Protein AF-0000000078698301 (afdb_homodimer)

Solvent-accessible surface area (backbone atoms only — not comparable to full-atom values): 50271 Å² total; per-residue (Å²): 127,83,71,77,67,74,88,65,61,72,74,51,71,63,65,36,50,72,58,36,40,61,54,42,43,51,51,36,49,51,43,34,50,51,52,51,37,30,72,66,58,73,56,57,25,48,46,86,65,59,88,74,56,52,60,77,71,39,81,59,75,59,58,46,51,58,56,42,91,51,67,66,57,54,54,49,47,40,61,70,47,36,55,59,25,32,28,36,53,69,15,73,44,24,19,40,77,68,33,47,21,65,32,53,40,16,51,50,19,42,50,54,32,55,60,57,37,37,52,38,30,30,35,81,46,12,40,30,54,44,52,46,29,52,33,50,39,34,15,48,34,54,47,42,65,47,55,67,54,35,19,72,88,52,59,16,14,48,50,78,29,59,22,60,26,44,42,40,32,50,51,51,44,19,24,50,45,57,70,40,61,84,44,86,46,63,67,49,34,47,58,54,48,60,33,29,28,38,39,33,37,68,61,54,59,45,40,53,60,37,27,30,55,54,43,55,44,69,38,70,45,66,40,74,50,53,76,43,96,69,37,42,43,23,37,44,19,68,63,48,42,52,54,49,53,54,36,46,74,72,70,33,41,69,26,32,35,46,44,40,36,32,28,76,79,78,50,23,48,38,36,46,65,46,39,46,50,45,26,62,75,63,68,28,39,33,34,38,46,14,41,55,49,41,55,45,19,57,33,73,92,58,27,70,85,47,47,61,43,58,72,61,42,43,28,39,34,32,26,29,20,24,71,54,33,44,20,72,55,30,10,44,33,32,27,40,56,39,66,34,39,33,70,49,34,60,56,82,49,79,74,68,66,48,85,49,61,80,65,70,71,53,62,51,50,28,21,72,43,86,36,44,68,28,69,49,59,45,40,16,56,49,38,24,26,51,40,34,7,48,49,42,44,40,29,40,52,54,32,34,37,51,47,23,47,34,34,50,44,40,40,46,66,72,44,44,79,55,40,41,59,70,33,67,59,51,89,12,29,32,44,32,30,51,45,84,56,97,52,22,50,62,44,44,50,50,41,51,48,52,38,57,73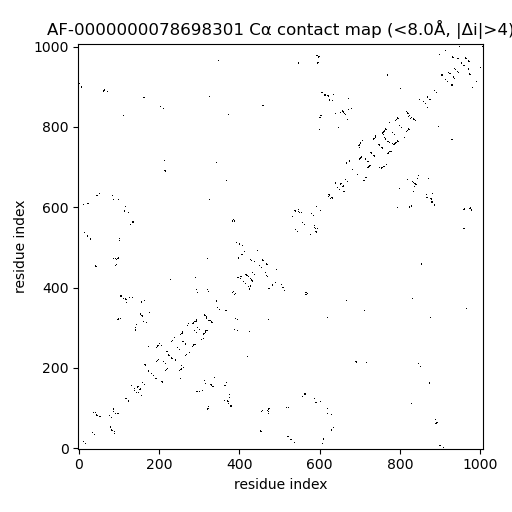,66,29,72,42,35,64,42,54,41,71,58,94,89,34,59,29,43,38,42,20,62,36,32,73,77,71,48,73,64,55,37,51,53,49,36,53,52,52,51,51,46,50,52,52,37,34,69,77,50,68,128,128,81,70,75,68,74,89,64,61,71,74,52,73,64,65,37,51,72,58,35,41,61,53,41,43,51,50,36,49,51,42,35,52,51,51,51,37,30,73,67,60,72,57,57,24,48,46,88,69,57,88,73,56,51,61,77,72,40,82,59,74,60,58,45,51,58,56,42,91,50,68,67,57,55,54,50,47,40,60,69,46,37,55,59,25,32,28,35,52,68,13,72,44,22,18,42,76,67,33,48,20,65,33,52,39,17,50,51,18,43,50,55,31,54,62,57,37,36,52,38,30,30,35,84,47,11,42,29,55,43,50,46,30,51,34,49,38,33,16,48,34,54,47,43,66,46,54,67,54,36,19,71,88,50,58,16,14,49,51,76,29,60,22,58,26,45,41,38,32,49,51,51,45,18,25,49,44,58,70,40,60,84,43,86,45,64,67,50,36,47,59,54,48,60,34,30,27,39,38,33,40,69,61,54,59,46,42,55,59,38,26,30,55,54,43,55,44,69,37,72,46,66,41,72,50,53,75,44,95,66,36,42,45,23,38,45,17,68,62,50,42,53,53,49,53,53,37,47,73,72,70,33,42,68,26,34,35,47,44,39,36,32,27,76,79,78,50,22,47,38,36,46,64,46,39,46,49,43,27,62,77,63,69,29,38,33,33,38,47,15,40,56,49,41,56,46,20,57,34,73,93,58,26,69,85,48,48,59,43,55,73,60,41,43,28,41,35,32,26,30,19,23,69,55,34,45,22,72,56,30,9,46,33,32,27,40,55,40,66,35,38,33,71,50,34,60,59,82,49,78,72,69,66,50,84,50,59,80,67,70,71,53,61,49,50,29,21,74,42,85,36,46,67,30,70,48,58,45,40,16,56,49,37,24,28,52,38,34,7,48,50,42,45,41,29,40,51,54,34,34,36,51,49,23,47,36,33,50,44,42,39,46,66,74,45,46,79,56,41,40,60,72,34,66,57,50,88,13,28,31,43,34,29,51,44,83,55,98,53,22,51,60,42,44,49,51,42,51,49,51,37,58,73,66,30,70,44,35,64,40,54,41,71,57,95,87,34,59,29,42,38,41,20,62,34,33,73,77,70,47,73,64,56,38,52,53,49,36,54,50,53,52,50,46,50,52,50,38,36,70,76,50,69,129

Secondary structure (DSSP, 8-state):
----PPPPPPPPGGG-HHHHHHHHHHHHHHHHHHHHHHHTT-S-SS----TT-GGGTS--SS---S--S-HHHHHHHIIIIIGGG---TTSTTB-SSS-----HHHHHHHHHHHHH----SSTTT-HHHHHHHHHHHHHHHHHHT--GGGSTTSS-EEEEES-HHHHHHHHHHHHHHHHTTT--SHHHHHHHHTTEEEEEETT--HHHHHHHHHHT--EEEEEPP---TTS--PPPHHHHHHHHHHHHHTT-EEEEEEEEBS-TTT--B--HHHHHHHHHHHT-EEEEE-TTGGGGGGSGGG-GGGHHHHHH-SEEEEEHHHHSS--SS-EEEEES-HHHHHHHH----GGG--TTGGGT-S--GGGTSSSSS---THHHHHHHHHHHHHHHHHHHHHHHHHHHHHHHHHHHHHHGGGEE-SS--BTTEEEEEE--STTHHHHHHHHHHHHHHHTSSB-EEEEETTEEEEEEE---TT--HHHHHHHHHHHHHHHHHHHHHS--/----PPPPPPPPGGG-HHHHHHHHHHHHHHHHHHHHHHHTT-S-SS----TT-GGGTS--SS---S--S-HHHHHHHIIIIIGGG---TTSTTB-SSS-----HHHHHHHHHHHHH----SSTTT-HHHHHHHHHHHHHHHHHHT--GGGSTTSS-EEEEES-HHHHHHHHHHHHHHHHTTT--SHHHHHHHHTTEEEEEETT--HHHHHHHHHHT--EEEEEPP---TTS--PPPHHHHHHHHHHHHHTT-EEEEEEEEBS-TTT--B--HHHHHHHHHHHT-EEEEE-TTGGGGGGSGGG-GGGHHHHHH-SEEEEEHHHHSS--SS-EEEEES-HHHHHHHH----GGG--TTGGGT-S--GGGTSSSSS---THHHHHHHHHHHHHHHHHHHHHHHHHHHHHHHHHHHHHHGGGEE-SS--BTTEEEEEEPPSTTHHHHHHHHHHHHHHHTSSB-EEEEETTEEEEEEE---TT--HHHHHHHHHHHHHHHHHHHHHS--

pLDDT: mean 94.43, std 6.78, range [51.84, 98.88]

Structure (mmCIF, N/CA/C/O backbone):
data_AF-0000000078698301-model_v1
#
loop_
_entity.id
_entity.type
_entity.pdbx_description
1 polymer 'Tyrosine/dopa decarboxylase'
#
loop_
_atom_site.group_PDB
_atom_site.id
_atom_site.type_symbol
_atom_site.label_atom_id
_atom_site.label_alt_id
_atom_site.label_comp_id
_atom_site.label_asym_id
_atom_site.label_entity_id
_atom_site.label_seq_id
_atom_site.pdbx_PDB_ins_code
_atom_site.Cartn_x
_atom_site.Cartn_y
_atom_site.Cartn_z
_atom_site.occupancy
_atom_site.B_iso_or_equiv
_atom_site.auth_seq_id
_atom_site.auth_comp_id
_atom_site.auth_asym_id
_atom_site.auth_atom_id
_atom_site.pdbx_PDB_model_num
ATOM 1 N N . MET A 1 1 ? -2.225 49.062 10.047 1 66.38 1 MET A N 1
ATOM 2 C CA . MET A 1 1 ? -1.434 48.969 8.82 1 66.38 1 MET A CA 1
ATOM 3 C C . MET A 1 1 ? -1.578 47.594 8.164 1 66.38 1 MET A C 1
ATOM 5 O O . MET A 1 1 ? -1.669 46.594 8.859 1 66.38 1 MET A O 1
ATOM 9 N N . GLN A 1 2 ? -1.761 47.562 6.859 1 84.94 2 GLN A N 1
ATOM 10 C CA . GLN A 1 2 ? -1.923 46.312 6.121 1 84.94 2 GLN A CA 1
ATOM 11 C C . GLN A 1 2 ? -0.638 45.5 6.141 1 84.94 2 GLN A C 1
ATOM 13 O O . GLN A 1 2 ? 0.437 46 5.816 1 84.94 2 GLN A O 1
ATOM 18 N N . PRO A 1 3 ? -0.72 44.281 6.637 1 92.44 3 PRO A N 1
ATOM 19 C CA . PRO A 1 3 ? 0.479 43.438 6.641 1 92.44 3 PRO A CA 1
ATOM 20 C C . PRO A 1 3 ? 1.089 43.281 5.25 1 92.44 3 PRO A C 1
ATOM 22 O O . PRO A 1 3 ? 0.394 43.438 4.246 1 92.44 3 PRO A O 1
ATOM 25 N N . THR A 1 4 ? 2.434 43.062 5.266 1 91.38 4 THR A N 1
ATOM 26 C CA . THR A 1 4 ? 3.135 42.812 4.012 1 91.38 4 THR A CA 1
ATOM 27 C C . THR A 1 4 ? 3.676 41.375 3.969 1 91.38 4 THR A C 1
ATOM 29 O O . THR A 1 4 ? 4.16 40.875 4.977 1 91.38 4 THR A O 1
ATOM 32 N N . CYS A 1 5 ? 3.492 40.781 2.842 1 92.06 5 CYS A N 1
ATOM 33 C CA . CYS A 1 5 ? 4.035 39.438 2.625 1 92.06 5 CYS A CA 1
ATOM 34 C C . CYS A 1 5 ? 5.461 39.531 2.09 1 92.06 5 CYS A C 1
ATOM 36 O O . CYS A 1 5 ? 5.746 40.281 1.175 1 92.06 5 CYS A O 1
ATOM 38 N N . PRO A 1 6 ? 6.387 38.75 2.705 1 90.44 6 PRO A N 1
ATOM 39 C CA . PRO A 1 6 ? 7.719 38.719 2.098 1 90.44 6 PRO A CA 1
ATOM 40 C C . PRO A 1 6 ? 7.699 38.156 0.673 1 90.44 6 PRO A C 1
ATOM 42 O O . PRO A 1 6 ? 6.691 37.594 0.236 1 90.44 6 PRO A O 1
ATOM 45 N N . SER A 1 7 ? 8.836 38.406 0.015 1 94.12 7 SER A N 1
ATOM 46 C CA . SER A 1 7 ? 8.953 37.875 -1.338 1 94.12 7 SER A CA 1
ATOM 47 C C . SER A 1 7 ? 8.828 36.344 -1.345 1 94.12 7 SER A C 1
ATOM 49 O O . SER A 1 7 ? 9.438 35.688 -0.515 1 94.12 7 SER A O 1
ATOM 51 N N . LEU A 1 8 ? 7.996 35.875 -2.199 1 95.94 8 LEU A N 1
ATOM 52 C CA . LEU A 1 8 ? 7.77 34.438 -2.32 1 95.94 8 LEU A CA 1
ATOM 53 C C . LEU A 1 8 ? 8.727 33.812 -3.338 1 95.94 8 LEU A C 1
ATOM 55 O O . LEU A 1 8 ? 9.039 34.438 -4.359 1 95.94 8 LEU A O 1
ATOM 59 N N . PRO A 1 9 ? 9.25 32.625 -3.041 1 95.12 9 PRO A N 1
ATOM 60 C CA . PRO A 1 9 ? 9.984 31.922 -4.094 1 95.12 9 PRO A CA 1
ATOM 61 C C . PRO A 1 9 ? 9.133 31.688 -5.344 1 95.12 9 PRO A C 1
ATOM 63 O O . PRO A 1 9 ? 7.906 31.641 -5.258 1 95.12 9 PRO A O 1
ATOM 66 N N . PRO A 1 10 ? 9.797 31.562 -6.465 1 91.56 10 PRO A N 1
ATOM 67 C CA . PRO A 1 10 ? 9.016 31.281 -7.668 1 91.56 10 PRO A CA 1
ATOM 68 C C . PRO A 1 10 ? 8.352 29.906 -7.625 1 91.56 10 PRO A C 1
ATOM 70 O O . PRO A 1 10 ? 8.867 28.984 -6.984 1 91.56 10 PRO A O 1
ATOM 73 N N . ILE A 1 11 ? 7.199 29.812 -8.219 1 93.12 11 ILE A N 1
ATOM 74 C CA . ILE A 1 11 ? 6.609 28.5 -8.461 1 93.12 11 ILE A CA 1
ATOM 75 C C . ILE A 1 11 ? 7.418 27.75 -9.523 1 93.12 11 ILE A C 1
ATOM 77 O O . ILE A 1 11 ? 7.613 28.266 -10.633 1 93.12 11 ILE A O 1
ATOM 81 N N . PRO A 1 12 ? 7.863 26.531 -9.203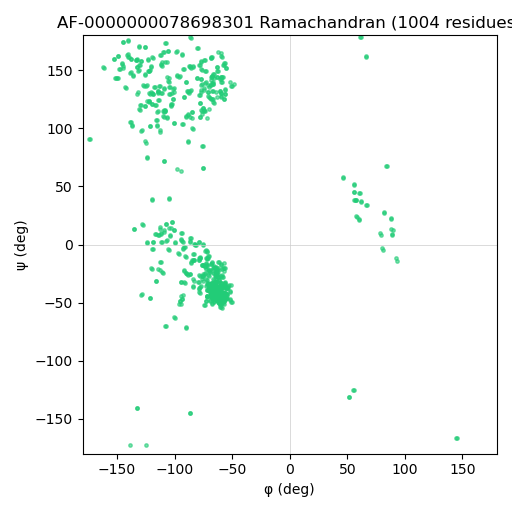 1 91.62 12 PRO A N 1
ATOM 82 C CA . PRO A 1 12 ? 8.695 25.812 -10.18 1 91.62 12 PRO A CA 1
ATOM 83 C C . PRO A 1 12 ? 7.977 25.578 -11.508 1 91.62 12 PRO A C 1
ATOM 85 O O . PRO A 1 12 ? 6.793 25.25 -11.531 1 91.62 12 PRO A O 1
ATOM 88 N N . GLU A 1 13 ? 8.719 25.734 -12.586 1 91.88 13 GLU A N 1
ATOM 89 C CA . GLU A 1 13 ? 8.156 25.516 -13.914 1 91.88 13 GLU A CA 1
ATOM 90 C C . GLU A 1 13 ? 7.691 24.078 -14.094 1 91.88 13 GLU A C 1
ATOM 92 O O . GLU A 1 13 ? 6.762 23.812 -14.859 1 91.88 13 GLU A O 1
ATOM 97 N N . THR A 1 14 ? 8.336 23.234 -13.375 1 92.31 14 THR A N 1
ATOM 98 C CA . THR A 1 14 ? 8.047 21.812 -13.469 1 92.31 14 THR A CA 1
ATOM 99 C C . THR A 1 14 ? 6.699 21.484 -12.828 1 92.31 14 THR A C 1
ATOM 101 O O . THR A 1 14 ? 6.207 20.359 -12.938 1 92.31 14 THR A O 1
ATOM 104 N N . MET A 1 15 ? 6.082 22.469 -12.188 1 92.94 15 MET A N 1
ATOM 105 C CA . MET A 1 15 ? 4.754 22.312 -11.602 1 92.94 15 MET A CA 1
ATOM 106 C C . MET A 1 15 ? 3.67 22.75 -12.578 1 92.94 15 MET A C 1
ATOM 108 O O . MET A 1 15 ? 2.479 22.672 -12.273 1 92.94 15 MET A O 1
ATOM 112 N N . ASP A 1 16 ? 4.074 23.156 -13.828 1 93.44 16 ASP A N 1
ATOM 113 C CA . ASP A 1 16 ? 3.146 23.625 -14.844 1 93.44 16 ASP A CA 1
ATOM 114 C C . ASP A 1 16 ? 2.428 22.469 -15.523 1 93.44 16 ASP A C 1
ATOM 116 O O . ASP A 1 16 ? 3.064 21.625 -16.172 1 93.44 16 ASP A O 1
ATOM 120 N N . TRP A 1 17 ? 1.11 22.453 -15.461 1 95.56 17 TRP A N 1
ATOM 121 C CA . TRP A 1 17 ? 0.308 21.344 -15.984 1 95.56 17 TRP A CA 1
ATOM 122 C C . TRP A 1 17 ? 0.251 21.391 -17.516 1 95.56 17 TRP A C 1
ATOM 124 O O . TRP A 1 17 ? -0.074 20.391 -18.156 1 95.56 17 TRP A O 1
ATOM 134 N N . GLU A 1 18 ? 0.583 22.547 -18.078 1 95 18 GLU A N 1
ATOM 135 C CA . GLU A 1 18 ? 0.709 22.594 -19.547 1 95 18 GLU A CA 1
ATOM 136 C C . GLU A 1 18 ? 1.966 21.859 -20.016 1 95 18 GLU A C 1
ATOM 138 O O . GLU A 1 18 ? 1.948 21.188 -21.031 1 95 18 GLU A O 1
ATOM 143 N N . LYS A 1 19 ? 3.014 22.016 -19.281 1 93.88 19 LYS A N 1
ATOM 144 C CA . LYS A 1 19 ? 4.227 21.25 -19.578 1 93.88 19 LYS A CA 1
ATOM 145 C C . LYS A 1 19 ? 4.008 19.766 -19.359 1 93.88 19 LYS A C 1
ATOM 147 O O . LYS A 1 19 ? 4.602 18.938 -20.047 1 93.88 19 LYS A O 1
ATOM 152 N N . PHE A 1 20 ? 3.143 19.469 -18.422 1 96.69 20 PHE A N 1
ATOM 153 C CA . PHE A 1 20 ? 2.789 18.078 -18.125 1 96.69 20 PHE A CA 1
ATOM 154 C C . PHE A 1 20 ? 2.268 17.375 -19.375 1 96.69 20 PHE A C 1
ATOM 156 O O . PHE A 1 20 ? 2.547 16.188 -19.578 1 96.69 20 PHE A O 1
ATOM 163 N N . ARG A 1 21 ? 1.562 18.094 -20.25 1 97.44 21 ARG A N 1
ATOM 164 C CA . ARG A 1 21 ? 0.965 17.5 -21.453 1 97.44 21 ARG A CA 1
ATOM 165 C C . ARG A 1 21 ? 2.031 16.859 -22.328 1 97.44 21 ARG A C 1
ATOM 167 O O . ARG A 1 21 ? 1.977 15.664 -22.609 1 97.44 21 ARG A O 1
ATOM 174 N N . ALA A 1 22 ? 3.014 17.609 -22.672 1 96.06 22 ALA A N 1
ATOM 175 C CA . ALA A 1 22 ? 4.059 17.125 -23.578 1 96.06 22 ALA A CA 1
ATOM 176 C C . ALA A 1 22 ? 4.867 16.016 -22.922 1 96.06 22 ALA A C 1
ATOM 178 O O . ALA A 1 22 ? 5.168 15 -23.562 1 96.06 22 ALA A O 1
ATOM 179 N N . GLU A 1 23 ? 5.254 16.188 -21.688 1 97.31 23 GLU A N 1
ATOM 180 C CA . GLU A 1 23 ? 6.031 15.195 -20.953 1 97.31 23 GLU A CA 1
ATOM 181 C C . GLU A 1 23 ? 5.234 13.906 -20.781 1 97.31 23 GLU A C 1
ATOM 183 O O . GLU A 1 23 ? 5.789 12.805 -20.859 1 97.31 23 GLU A O 1
ATOM 188 N N . GLY A 1 24 ? 3.924 14.078 -20.484 1 98.25 24 GLY A N 1
ATOM 189 C CA . GLY A 1 24 ? 3.057 12.922 -20.344 1 98.25 24 GLY A CA 1
ATOM 190 C C . GLY A 1 24 ? 2.943 12.102 -21.609 1 98.25 24 GLY A C 1
ATOM 191 O O . GLY A 1 24 ? 2.961 10.875 -21.562 1 98.25 24 GLY A O 1
ATOM 192 N N . HIS A 1 25 ? 2.826 12.773 -22.75 1 98.31 25 HIS A N 1
ATOM 193 C CA . HIS A 1 25 ? 2.799 12.086 -24.031 1 98.31 25 HIS A CA 1
ATOM 194 C C . HIS A 1 25 ? 4.086 11.305 -24.266 1 98.31 25 HIS A C 1
ATOM 196 O O . HIS A 1 25 ? 4.051 10.172 -24.766 1 98.31 25 HIS A O 1
ATOM 202 N N . ARG A 1 26 ? 5.227 11.875 -23.891 1 97.88 26 ARG A N 1
ATOM 203 C CA . ARG A 1 26 ? 6.516 11.203 -24.031 1 97.88 26 ARG A CA 1
ATOM 204 C C . ARG A 1 26 ? 6.551 9.914 -23.219 1 97.88 26 ARG A C 1
ATOM 206 O O . ARG A 1 26 ? 7.09 8.906 -23.672 1 97.88 26 ARG A O 1
ATOM 213 N N . VAL A 1 27 ? 6.031 9.977 -22.016 1 98.62 27 VAL A N 1
ATOM 214 C CA . VAL A 1 27 ? 6.055 8.812 -21.141 1 98.62 27 VAL A CA 1
ATOM 215 C C . VAL A 1 27 ? 5.148 7.723 -21.703 1 98.62 27 VAL A C 1
ATOM 217 O O . VAL A 1 27 ? 5.48 6.535 -21.641 1 98.62 27 VAL A O 1
ATOM 220 N N . ILE A 1 28 ? 3.957 8.102 -22.266 1 98.69 28 ILE A N 1
ATOM 221 C CA . ILE A 1 28 ? 3.051 7.141 -22.875 1 98.69 28 ILE A CA 1
ATOM 222 C C . ILE A 1 28 ? 3.768 6.41 -24.016 1 98.69 28 ILE A C 1
ATOM 224 O O . ILE A 1 28 ? 3.703 5.18 -24.109 1 98.69 28 ILE A O 1
ATOM 228 N N . GLU A 1 29 ? 4.48 7.133 -24.859 1 98.62 29 GLU A N 1
ATOM 229 C CA . GLU A 1 29 ? 5.246 6.539 -25.938 1 98.62 29 GLU A CA 1
ATOM 230 C C . GLU A 1 29 ? 6.34 5.617 -25.406 1 98.62 29 GLU A C 1
ATOM 232 O O . GLU A 1 29 ? 6.562 4.531 -25.953 1 98.62 29 GLU A O 1
ATOM 237 N N . PHE A 1 30 ? 7.02 6.043 -24.422 1 98.62 30 PHE A N 1
ATOM 238 C CA . PHE A 1 30 ? 8.094 5.285 -23.797 1 98.62 30 PHE A CA 1
ATOM 239 C C . PHE A 1 30 ? 7.598 3.926 -23.328 1 98.62 30 PHE A C 1
ATOM 241 O O . PHE A 1 30 ? 8.234 2.902 -23.562 1 98.62 30 PHE A O 1
ATOM 248 N N . ILE A 1 31 ? 6.469 3.912 -22.672 1 98.62 31 ILE A N 1
ATOM 249 C CA . ILE A 1 31 ? 5.895 2.686 -22.125 1 98.62 31 ILE A CA 1
ATOM 250 C C . ILE A 1 31 ? 5.473 1.764 -23.266 1 98.62 31 ILE A C 1
ATOM 252 O O . ILE A 1 31 ? 5.719 0.556 -23.219 1 98.62 31 ILE A O 1
ATOM 256 N N . ALA A 1 32 ? 4.785 2.32 -24.266 1 98.62 32 ALA A N 1
ATOM 257 C CA . ALA A 1 32 ? 4.367 1.522 -25.406 1 98.62 32 ALA A CA 1
ATOM 258 C C . ALA A 1 32 ? 5.566 0.883 -26.109 1 98.62 32 ALA A C 1
ATOM 260 O O . ALA A 1 32 ? 5.527 -0.292 -26.469 1 98.62 32 ALA A O 1
ATOM 261 N N . ASP A 1 33 ? 6.613 1.642 -26.297 1 98.44 33 ASP A N 1
ATOM 262 C CA . ASP A 1 33 ? 7.828 1.128 -26.922 1 98.44 33 ASP A CA 1
ATOM 263 C C . ASP A 1 33 ? 8.453 0.022 -26.078 1 98.44 33 ASP A C 1
ATOM 265 O O . ASP A 1 33 ? 8.961 -0.965 -26.609 1 98.44 33 ASP A O 1
ATOM 269 N N . TYR A 1 34 ? 8.469 0.214 -24.812 1 98.44 34 TYR A N 1
ATOM 270 C CA . TYR A 1 34 ? 8.984 -0.79 -23.891 1 98.44 34 TYR A CA 1
ATOM 271 C C . TYR A 1 34 ? 8.25 -2.113 -24.062 1 98.44 34 TYR A C 1
ATOM 273 O O . TYR A 1 34 ? 8.875 -3.166 -24.203 1 98.44 34 TYR A O 1
ATOM 281 N N . HIS A 1 35 ? 6.973 -2.09 -24.094 1 98.19 35 HIS A N 1
ATOM 282 C CA . HIS A 1 35 ? 6.188 -3.314 -24.188 1 98.19 35 HIS A CA 1
ATOM 283 C C . HIS A 1 35 ? 6.309 -3.932 -25.578 1 98.19 35 HIS A C 1
ATOM 285 O O . HIS A 1 35 ? 6.262 -5.156 -25.734 1 98.19 35 HIS A O 1
ATOM 291 N N . ARG A 1 36 ? 6.445 -3.09 -26.594 1 97.62 36 ARG A N 1
ATOM 292 C CA . ARG A 1 36 ? 6.719 -3.611 -27.938 1 97.62 36 ARG A CA 1
ATOM 293 C C . ARG A 1 36 ? 8.047 -4.363 -27.969 1 97.62 36 ARG A C 1
ATOM 295 O O . ARG A 1 36 ? 8.141 -5.441 -28.547 1 97.62 36 ARG A O 1
ATOM 302 N N . ALA A 1 37 ? 9.031 -3.793 -27.344 1 98.06 37 ALA A N 1
ATOM 303 C CA . ALA A 1 37 ? 10.344 -4.43 -27.281 1 98.06 37 ALA A CA 1
ATOM 304 C C . ALA A 1 37 ? 10.273 -5.77 -26.562 1 98.06 37 ALA A C 1
ATOM 306 O O . ALA A 1 37 ? 10.93 -6.734 -26.953 1 98.06 37 ALA A O 1
ATOM 307 N N . LEU A 1 38 ? 9.547 -5.844 -25.484 1 97.94 38 LEU A N 1
ATOM 308 C CA . LEU A 1 38 ? 9.367 -7.105 -24.766 1 97.94 38 LEU A CA 1
ATOM 309 C C . LEU A 1 38 ? 8.672 -8.133 -25.641 1 97.94 38 LEU A C 1
ATOM 311 O O . LEU A 1 38 ? 9.117 -9.281 -25.734 1 97.94 38 LEU A O 1
ATOM 315 N N . LYS A 1 39 ? 7.578 -7.688 -26.234 1 97.25 39 LYS A N 1
ATOM 316 C CA . LYS A 1 39 ? 6.809 -8.578 -27.109 1 97.25 39 LYS A CA 1
ATOM 317 C C . LYS A 1 39 ? 7.691 -9.188 -28.188 1 97.25 39 LYS A C 1
ATOM 319 O O . LYS A 1 39 ? 7.555 -10.375 -28.516 1 97.25 39 LYS A O 1
ATOM 324 N N . ASN A 1 40 ? 8.617 -8.414 -28.703 1 97.38 40 ASN A N 1
ATOM 325 C CA . ASN A 1 40 ? 9.5 -8.828 -29.781 1 97.38 40 ASN A CA 1
ATOM 326 C C . ASN A 1 40 ? 10.734 -9.547 -29.25 1 97.38 40 ASN A C 1
ATOM 328 O O . ASN A 1 40 ? 11.617 -9.922 -30.031 1 97.38 40 ASN A O 1
ATOM 332 N N . ARG A 1 41 ? 10.828 -9.75 -28 1 97.62 41 ARG A N 1
ATOM 333 C CA . ARG A 1 41 ? 11.945 -10.438 -27.359 1 97.62 41 ARG A CA 1
ATOM 334 C C . ARG A 1 41 ? 13.273 -9.773 -27.703 1 97.62 41 ARG A C 1
ATOM 336 O O . ARG A 1 41 ? 14.25 -10.453 -28.031 1 97.62 41 ARG A O 1
ATOM 343 N N . GLU A 1 42 ? 13.266 -8.375 -27.609 1 97.25 42 GLU A N 1
ATOM 344 C CA . GLU A 1 42 ? 14.461 -7.605 -27.922 1 97.25 42 GLU A CA 1
ATOM 345 C C . GLU A 1 42 ? 15.398 -7.531 -26.719 1 97.25 42 GLU A C 1
ATOM 347 O O . GLU A 1 42 ? 16.516 -7.031 -26.844 1 97.25 42 GLU A O 1
ATOM 352 N N . MET A 1 43 ? 15.039 -7.949 -25.641 1 96.25 43 MET A N 1
ATOM 353 C CA . MET A 1 43 ? 15.828 -8.094 -24.422 1 96.25 43 MET A CA 1
ATOM 354 C C . MET A 1 43 ? 15.383 -9.312 -23.625 1 96.25 43 MET A C 1
ATOM 356 O O . MET A 1 43 ? 14.242 -9.766 -23.766 1 96.25 43 MET A O 1
ATOM 360 N N . PRO A 1 44 ? 16.266 -9.883 -22.797 1 96.56 44 PRO A N 1
ATOM 361 C CA . PRO A 1 44 ? 15.875 -11.047 -22 1 96.56 44 PRO A CA 1
ATOM 362 C C . PRO A 1 44 ? 14.953 -10.688 -20.844 1 96.56 44 PRO A C 1
ATOM 364 O O . PRO A 1 44 ? 14.93 -9.539 -20.406 1 96.56 44 PRO A O 1
ATOM 367 N N . ALA A 1 45 ? 14.242 -11.703 -20.391 1 96.31 45 ALA A N 1
ATOM 368 C CA . ALA A 1 45 ? 13.336 -11.5 -19.266 1 96.31 45 ALA A CA 1
ATOM 369 C C . ALA A 1 45 ? 14.117 -11.18 -17.984 1 96.31 45 ALA A C 1
ATOM 371 O O . ALA A 1 45 ? 13.688 -10.352 -17.188 1 96.31 45 ALA A O 1
ATOM 372 N N . SER A 1 46 ? 15.234 -11.844 -17.766 1 95.06 46 SER A N 1
ATOM 373 C CA . SER A 1 46 ? 16.047 -11.656 -16.562 1 95.06 46 SER A CA 1
ATOM 374 C C . SER A 1 46 ? 17.203 -10.703 -16.828 1 95.06 46 SER A C 1
ATOM 376 O O . SER A 1 46 ? 17.797 -10.727 -17.906 1 95.06 46 SER A O 1
ATOM 378 N N . PRO A 1 47 ? 17.516 -9.93 -15.766 1 93.25 47 PRO A N 1
ATOM 379 C CA . PRO A 1 47 ? 18.641 -9.008 -15.938 1 93.25 47 PRO A CA 1
ATOM 380 C C . PRO A 1 47 ? 20 -9.711 -15.859 1 93.25 47 PRO A C 1
ATOM 382 O O . PRO A 1 47 ? 20.125 -10.742 -15.188 1 93.25 47 PRO A O 1
ATOM 385 N N . GLY A 1 48 ? 20.984 -9.203 -16.531 1 92.44 48 GLY A N 1
ATOM 386 C CA . GLY A 1 48 ? 22.344 -9.719 -16.469 1 92.44 48 GLY A CA 1
ATOM 387 C C . GLY A 1 48 ? 23.281 -8.844 -15.648 1 92.44 48 GLY A C 1
ATOM 388 O O . GLY A 1 48 ? 24.422 -8.609 -16.047 1 92.44 48 GLY A O 1
ATOM 389 N N . VAL A 1 49 ? 22.703 -8.328 -14.523 1 93.94 49 VAL A N 1
ATOM 390 C CA . VAL A 1 49 ? 23.5 -7.395 -13.742 1 93.94 49 VAL A CA 1
ATOM 391 C C . VAL A 1 49 ? 23.922 -8.047 -12.43 1 93.94 49 VAL A C 1
ATOM 393 O O . VAL A 1 49 ? 23.453 -9.133 -12.086 1 93.94 49 VAL A O 1
ATOM 396 N N . GLN A 1 50 ? 24.891 -7.449 -11.742 1 92.94 50 GLN A N 1
ATOM 397 C CA . GLN A 1 50 ? 25.375 -7.852 -10.422 1 92.94 50 GLN A CA 1
ATOM 398 C C . GLN A 1 50 ? 25 -6.812 -9.367 1 92.94 50 GLN A C 1
ATOM 400 O O . GLN A 1 50 ? 24.734 -5.652 -9.695 1 92.94 50 GLN A O 1
ATOM 405 N N . PRO A 1 51 ? 24.922 -7.273 -8.102 1 92.56 51 PRO A N 1
ATOM 406 C CA . PRO A 1 51 ? 24.641 -6.297 -7.051 1 92.56 51 PRO A CA 1
ATOM 407 C C . PRO A 1 51 ? 25.547 -5.078 -7.109 1 92.56 51 PRO A C 1
ATOM 409 O O . PRO A 1 51 ? 26.766 -5.215 -7.32 1 92.56 51 PRO A O 1
ATOM 412 N N . GLY A 1 52 ? 24.938 -3.906 -6.934 1 92.69 52 GLY A N 1
ATOM 413 C CA . GLY A 1 52 ? 25.688 -2.66 -6.953 1 92.69 52 GLY A CA 1
ATOM 414 C C . GLY A 1 52 ? 25.828 -2.062 -8.336 1 92.69 52 GLY A C 1
ATOM 415 O O . GLY A 1 52 ? 26.5 -1.041 -8.516 1 92.69 52 GLY A O 1
ATOM 416 N N . PHE A 1 53 ? 25.156 -2.564 -9.336 1 95 53 PHE A N 1
ATOM 417 C CA . PHE A 1 53 ? 25.328 -2.146 -10.719 1 95 53 PHE A CA 1
ATOM 418 C C . PHE A 1 53 ? 24.859 -0.712 -10.914 1 95 53 PHE A C 1
ATOM 420 O O . PHE A 1 53 ? 25.438 0.04 -11.695 1 95 53 PHE A O 1
ATOM 427 N N . LEU A 1 54 ? 23.781 -0.35 -10.242 1 96 54 LEU A N 1
ATOM 428 C CA . LEU A 1 54 ? 23.109 0.904 -10.547 1 96 54 LEU A CA 1
ATOM 429 C C . LEU A 1 54 ? 23.922 2.098 -10.07 1 96 54 LEU A C 1
ATOM 431 O O . LEU A 1 54 ? 23.875 3.176 -10.664 1 96 54 LEU A O 1
ATOM 435 N N . ARG A 1 55 ? 24.688 1.929 -8.992 1 93.56 55 ARG A N 1
ATOM 436 C CA . ARG A 1 55 ? 25.5 3 -8.43 1 93.56 55 ARG A CA 1
ATOM 437 C C . ARG A 1 55 ? 26.578 3.438 -9.406 1 93.56 55 ARG A C 1
ATOM 439 O O . ARG A 1 55 ? 27.141 4.527 -9.273 1 93.56 55 ARG A O 1
ATOM 446 N N . LYS A 1 56 ? 26.859 2.607 -10.328 1 92.5 56 LYS A N 1
ATOM 447 C CA . LYS A 1 56 ? 27.859 2.941 -11.344 1 92.5 56 LYS A CA 1
ATOM 448 C C . LYS A 1 56 ? 27.312 3.957 -12.336 1 92.5 56 LYS A C 1
ATOM 450 O O . LYS A 1 56 ? 28.062 4.715 -12.945 1 92.5 56 LYS A O 1
ATOM 455 N N . GLY A 1 57 ? 26.031 3.998 -12.477 1 92.38 57 GLY A N 1
ATOM 456 C CA . GLY A 1 57 ? 25.422 4.855 -13.484 1 92.38 57 GLY A CA 1
ATOM 457 C C . GLY A 1 57 ? 24.656 6.031 -12.891 1 92.38 57 GLY A C 1
ATOM 458 O O . GLY A 1 57 ? 24.438 7.039 -13.562 1 92.38 57 GLY A O 1
ATOM 459 N N . ILE A 1 58 ? 24.219 5.898 -11.664 1 92.25 58 ILE A N 1
ATOM 460 C CA . ILE A 1 58 ? 23.453 6.934 -10.977 1 92.25 58 ILE A CA 1
ATOM 461 C C . ILE A 1 58 ? 24.203 7.41 -9.742 1 92.25 58 ILE A C 1
ATOM 463 O O . ILE A 1 58 ? 24.625 6.598 -8.914 1 92.25 58 ILE A O 1
ATOM 467 N N . ASN A 1 59 ? 24.344 8.766 -9.641 1 89.38 59 ASN A N 1
ATOM 468 C CA . ASN A 1 59 ? 24.984 9.336 -8.469 1 89.38 59 ASN A CA 1
ATOM 469 C C . ASN A 1 59 ? 24.266 8.914 -7.18 1 89.38 59 ASN A C 1
ATOM 471 O O . ASN A 1 59 ? 23.062 9.125 -7.027 1 89.38 59 ASN A O 1
ATOM 475 N N . ASP A 1 60 ? 25.031 8.328 -6.254 1 87.62 60 ASP A N 1
ATOM 476 C CA . ASP A 1 60 ? 24.391 7.832 -5.039 1 87.62 60 ASP A CA 1
ATOM 477 C C . ASP A 1 60 ? 24.766 8.695 -3.834 1 87.62 60 ASP A C 1
ATOM 479 O O . ASP A 1 60 ? 24.516 8.32 -2.689 1 87.62 60 ASP A O 1
ATOM 483 N N . LYS A 1 61 ? 25.344 9.82 -4.074 1 88.88 61 LYS A N 1
ATOM 484 C CA . LYS A 1 61 ? 25.844 10.625 -2.967 1 88.88 61 LYS A CA 1
ATOM 485 C C . LYS A 1 61 ? 24.828 11.695 -2.562 1 88.88 61 LYS A C 1
ATOM 487 O O . LYS A 1 61 ? 24.562 11.875 -1.376 1 88.88 61 LYS A O 1
ATOM 492 N N . ALA A 1 62 ? 24.391 12.43 -3.607 1 92.38 62 ALA A N 1
ATOM 493 C CA . ALA A 1 62 ? 23.453 13.5 -3.287 1 92.38 62 ALA A CA 1
ATOM 494 C C . ALA A 1 62 ? 22.297 13.531 -4.285 1 92.38 62 ALA A C 1
ATOM 496 O O . ALA A 1 62 ? 22.484 13.211 -5.465 1 92.38 62 ALA A O 1
ATOM 497 N N . ALA A 1 63 ? 21.141 13.875 -3.719 1 94.25 63 ALA A N 1
ATOM 498 C CA . ALA A 1 63 ? 19.984 14.07 -4.594 1 94.25 63 ALA A CA 1
ATOM 499 C C . ALA A 1 63 ? 20.219 15.219 -5.562 1 94.25 63 ALA A C 1
ATOM 501 O O . ALA A 1 63 ? 20.922 16.188 -5.234 1 94.25 63 ALA A O 1
ATOM 502 N N . PRO A 1 64 ? 19.625 15.148 -6.758 1 95.06 64 PRO A N 1
ATOM 503 C CA . PRO A 1 64 ? 19.672 16.312 -7.645 1 95.06 64 PRO A CA 1
ATOM 504 C C . PRO A 1 64 ? 19.109 17.578 -6.996 1 95.06 64 PRO A C 1
ATOM 506 O O . PRO A 1 64 ? 18.031 17.531 -6.379 1 95.06 64 PRO A O 1
ATOM 509 N N . GLN A 1 65 ? 19.812 18.688 -7.121 1 94.75 65 GLN A N 1
ATOM 510 C CA . GLN A 1 65 ? 19.453 19.922 -6.426 1 94.75 65 GLN A CA 1
ATOM 511 C C . GLN A 1 65 ? 18.594 20.812 -7.309 1 94.75 65 GLN A C 1
ATOM 513 O O . GLN A 1 65 ? 17.578 21.359 -6.855 1 94.75 65 GLN A O 1
ATOM 518 N N . THR A 1 66 ? 19 20.922 -8.547 1 93.44 66 THR A N 1
ATOM 519 C CA . THR A 1 66 ? 18.328 21.828 -9.461 1 93.44 66 THR A CA 1
ATOM 520 C C . THR A 1 66 ? 17.484 21.062 -10.477 1 93.44 66 THR A C 1
ATOM 522 O O . THR A 1 66 ? 17.719 19.875 -10.703 1 93.44 66 THR A O 1
ATOM 525 N N . SER A 1 67 ? 16.531 21.75 -10.984 1 89.69 67 SER A N 1
ATOM 526 C CA . SER A 1 67 ? 15.641 21.141 -11.969 1 89.69 67 SER A CA 1
ATOM 527 C C . SER A 1 67 ? 16.375 20.844 -13.273 1 89.69 67 SER A C 1
ATOM 529 O O . SER A 1 67 ? 17.344 21.531 -13.617 1 89.69 67 SER A O 1
ATOM 531 N N . SER A 1 68 ? 15.906 19.734 -13.805 1 84.5 68 SER A N 1
ATOM 532 C CA . SER A 1 68 ? 16.297 19.469 -15.188 1 84.5 68 SER A CA 1
ATOM 533 C C . SER A 1 68 ? 15.352 20.156 -16.172 1 84.5 68 SER A C 1
ATOM 535 O O . SER A 1 68 ? 14.148 20.25 -15.914 1 84.5 68 SER A O 1
ATOM 537 N N . GLN A 1 69 ? 15.906 20.766 -17.078 1 74.38 69 GLN A N 1
ATOM 538 C CA . GLN A 1 69 ? 15.047 21.469 -18.016 1 74.38 69 GLN A CA 1
ATOM 539 C C . GLN A 1 69 ? 14.445 20.5 -19.031 1 74.38 69 GLN A C 1
ATOM 541 O O . GLN A 1 69 ? 13.414 20.797 -19.656 1 74.38 69 GLN A O 1
ATOM 546 N N . ASP A 1 70 ? 14.898 19.375 -19.078 1 88.31 70 ASP A N 1
ATOM 547 C CA . ASP A 1 70 ? 14.445 18.469 -20.125 1 88.31 70 ASP A CA 1
ATOM 548 C C . ASP A 1 70 ? 14.055 17.109 -19.531 1 88.31 70 ASP A C 1
ATOM 550 O O . ASP A 1 70 ? 14.914 16.359 -19.078 1 88.31 70 ASP A O 1
ATOM 554 N N . PHE A 1 71 ? 12.711 16.766 -19.672 1 94.19 71 PHE A N 1
ATOM 555 C CA . PHE A 1 71 ? 12.219 15.5 -19.141 1 94.19 71 PHE A CA 1
ATOM 556 C C . PHE A 1 71 ? 12.734 14.328 -19.969 1 94.19 71 PHE A C 1
ATOM 558 O O . PHE A 1 71 ? 12.891 13.227 -19.469 1 94.19 71 PHE A O 1
ATOM 565 N N . ALA A 1 72 ? 13.039 14.547 -21.25 1 95.31 72 ALA A N 1
ATOM 566 C CA . ALA A 1 72 ? 13.562 13.516 -22.141 1 95.31 72 ALA A CA 1
ATOM 567 C C . ALA A 1 72 ? 14.852 12.906 -21.578 1 95.31 72 ALA A C 1
ATOM 569 O O . ALA A 1 72 ? 15.094 11.711 -21.734 1 95.31 72 ALA A O 1
ATOM 570 N N . SER A 1 73 ? 15.641 13.727 -20.969 1 95 73 SER A N 1
ATOM 571 C CA . SER A 1 73 ? 16.891 13.25 -20.406 1 95 73 SER A CA 1
ATOM 572 C C . SER A 1 73 ? 16.641 12.297 -19.234 1 95 73 SER A C 1
ATOM 574 O O . SER A 1 73 ? 17.453 11.398 -18.984 1 95 73 SER A O 1
ATOM 576 N N . VAL A 1 74 ? 15.602 12.508 -18.484 1 96.38 74 VAL A N 1
ATOM 577 C CA . VAL A 1 74 ? 15.227 11.602 -17.406 1 96.38 74 VAL A CA 1
ATOM 578 C C . VAL A 1 74 ? 14.898 10.227 -17.984 1 96.38 74 VAL A C 1
ATOM 580 O O . VAL A 1 74 ? 15.359 9.211 -17.453 1 96.38 74 VAL A O 1
ATOM 583 N N . LEU A 1 75 ? 14.125 10.164 -19.062 1 97.81 75 LEU A N 1
ATOM 584 C CA . LEU A 1 75 ? 13.766 8.906 -19.703 1 97.81 75 LEU A CA 1
ATOM 585 C C . LEU A 1 75 ? 15 8.219 -20.281 1 97.81 75 LEU A C 1
ATOM 587 O O . LEU A 1 75 ? 15.109 6.992 -20.266 1 97.81 75 LEU A O 1
ATOM 591 N N . ASP A 1 76 ? 15.938 9.047 -20.797 1 96.56 76 ASP A N 1
ATOM 592 C CA . ASP A 1 76 ? 17.188 8.5 -21.297 1 96.56 76 ASP A CA 1
ATOM 593 C C . ASP A 1 76 ? 17.969 7.773 -20.203 1 96.56 76 ASP A C 1
ATOM 595 O O . ASP A 1 76 ? 18.531 6.699 -20.422 1 96.56 76 ASP A O 1
ATOM 599 N N . ASP A 1 77 ? 18 8.359 -19.047 1 95.62 77 ASP A N 1
ATOM 600 C CA . ASP A 1 77 ? 18.688 7.75 -17.922 1 95.62 77 ASP A CA 1
ATOM 601 C C . ASP A 1 77 ? 18 6.445 -17.5 1 95.62 77 ASP A C 1
ATOM 603 O O . ASP A 1 77 ? 18.688 5.465 -17.172 1 95.62 77 ASP A O 1
ATOM 607 N N . ILE A 1 78 ? 16.703 6.457 -17.484 1 97.88 78 ILE A N 1
ATOM 608 C CA . ILE A 1 78 ? 15.953 5.254 -17.125 1 97.88 78 ILE A CA 1
ATOM 609 C C . ILE A 1 78 ? 16.266 4.145 -18.141 1 97.88 78 ILE A C 1
ATOM 611 O O . ILE A 1 78 ? 16.547 3.008 -17.75 1 97.88 78 ILE A O 1
ATOM 615 N N . GLN A 1 79 ? 16.281 4.48 -19.391 1 97.44 79 GLN A N 1
ATOM 616 C CA . GLN A 1 79 ? 16.578 3.529 -20.453 1 97.44 79 GLN A CA 1
ATOM 617 C C . GLN A 1 79 ? 18 2.979 -20.312 1 97.44 79 GLN A C 1
ATOM 619 O O . GLN A 1 79 ? 18.219 1.773 -20.469 1 97.44 79 GLN A O 1
ATOM 624 N N . ALA A 1 80 ? 18.922 3.787 -19.969 1 96.75 80 ALA A N 1
ATOM 625 C CA . ALA A 1 80 ? 20.328 3.426 -20 1 96.75 80 ALA A CA 1
ATOM 626 C C . ALA A 1 80 ? 20.734 2.693 -18.719 1 96.75 80 ALA A C 1
ATOM 628 O O . ALA A 1 80 ? 21.562 1.785 -18.75 1 96.75 80 ALA A O 1
ATOM 629 N N . HIS A 1 81 ? 20.125 3.121 -17.625 1 97.06 81 HIS A N 1
ATOM 630 C CA . HIS A 1 81 ? 20.719 2.674 -16.359 1 97.06 81 HIS A CA 1
ATOM 631 C C . HIS A 1 81 ? 19.75 1.789 -15.586 1 97.06 81 HIS A C 1
ATOM 633 O O . HIS A 1 81 ? 20.172 0.918 -14.82 1 97.06 81 HIS A O 1
ATOM 639 N N . ILE A 1 82 ? 18.484 1.987 -15.695 1 97.75 82 ILE A N 1
ATOM 640 C CA . ILE A 1 82 ? 17.516 1.298 -14.844 1 97.75 82 ILE A CA 1
ATOM 641 C C . ILE A 1 82 ? 17 0.055 -15.562 1 97.75 82 ILE A C 1
ATOM 643 O O . ILE A 1 82 ? 17.047 -1.051 -15.016 1 97.75 82 ILE A O 1
ATOM 647 N N . ILE A 1 83 ? 16.578 0.13 -16.828 1 97.94 83 ILE A N 1
ATOM 648 C CA . ILE A 1 83 ? 15.922 -0.938 -17.578 1 97.94 83 ILE A CA 1
ATOM 649 C C . ILE A 1 83 ? 16.859 -2.148 -17.656 1 97.94 83 ILE A C 1
ATOM 651 O O . ILE A 1 83 ? 16.422 -3.287 -17.484 1 97.94 83 ILE A O 1
ATOM 655 N N . PRO A 1 84 ? 18.188 -1.971 -17.797 1 96.69 84 PRO A N 1
ATOM 656 C CA . PRO A 1 84 ? 19.078 -3.139 -17.891 1 96.69 84 PRO A CA 1
ATOM 657 C C . PRO A 1 84 ? 19.062 -3.982 -16.609 1 96.69 84 PRO A C 1
ATOM 659 O O . PRO A 1 84 ? 19.406 -5.168 -16.656 1 96.69 84 PRO A O 1
ATOM 662 N N . GLY A 1 85 ? 18.672 -3.365 -15.516 1 96.88 85 GLY A N 1
ATOM 663 C CA . GLY A 1 85 ? 18.641 -4.09 -14.258 1 96.88 85 GLY A CA 1
ATOM 664 C C . GLY A 1 85 ? 17.25 -4.547 -13.867 1 96.88 85 GLY A C 1
ATOM 665 O O . GLY A 1 85 ? 17.031 -5.02 -12.75 1 96.88 85 GLY A O 1
ATOM 666 N N . MET A 1 86 ? 16.312 -4.473 -14.789 1 97.31 86 MET A N 1
ATOM 667 C CA . MET A 1 86 ? 14.93 -4.871 -14.516 1 97.31 86 MET A CA 1
ATOM 668 C C . MET A 1 86 ? 14.727 -6.355 -14.797 1 97.31 86 MET A C 1
ATOM 670 O O . MET A 1 86 ? 15.266 -6.883 -15.773 1 97.31 86 MET A O 1
ATOM 674 N N . THR A 1 87 ? 14.117 -7.074 -13.875 1 96.75 87 THR A N 1
ATOM 675 C CA . THR A 1 87 ? 13.422 -8.297 -14.266 1 96.75 87 THR A CA 1
ATOM 676 C C . THR A 1 87 ? 12.102 -7.969 -14.961 1 96.75 87 THR A C 1
ATOM 678 O O . THR A 1 87 ? 11.227 -7.324 -14.367 1 96.75 87 THR A O 1
ATOM 681 N N . HIS A 1 88 ? 12.031 -8.375 -16.203 1 97.88 88 HIS A N 1
ATOM 682 C CA . HIS A 1 88 ? 10.875 -7.98 -17 1 97.88 88 HIS A CA 1
ATOM 683 C C . HIS A 1 88 ? 9.734 -8.977 -16.844 1 97.88 88 HIS A C 1
ATOM 685 O O . HIS A 1 88 ? 9.57 -9.867 -17.688 1 97.88 88 HIS A O 1
ATOM 691 N N . TRP A 1 89 ? 8.906 -8.781 -15.906 1 97.62 89 TRP A N 1
ATOM 692 C CA . TRP A 1 89 ? 7.801 -9.656 -15.539 1 97.62 89 TRP A CA 1
ATOM 693 C C . TRP A 1 89 ? 6.781 -9.758 -16.672 1 97.62 89 TRP A C 1
ATOM 695 O O . TRP A 1 89 ? 5.988 -10.695 -16.719 1 97.62 89 TRP A O 1
ATOM 705 N N . GLN A 1 90 ? 6.781 -8.727 -17.516 1 97.75 90 GLN A N 1
ATOM 706 C CA . GLN A 1 90 ? 5.797 -8.68 -18.594 1 97.75 90 GLN A CA 1
ATOM 707 C C . GLN A 1 90 ? 6.355 -9.289 -19.875 1 97.75 90 GLN A C 1
ATOM 709 O O . GLN A 1 90 ? 5.762 -9.141 -20.953 1 97.75 90 GLN A O 1
ATOM 714 N N . HIS A 1 91 ? 7.477 -9.922 -19.828 1 98.31 91 HIS A N 1
ATOM 715 C CA . HIS A 1 91 ? 8.117 -10.562 -20.969 1 98.31 91 HIS A CA 1
ATOM 716 C C . HIS A 1 91 ? 7.445 -11.883 -21.312 1 98.31 91 HIS A C 1
ATOM 718 O O . HIS A 1 91 ? 7.066 -12.648 -20.422 1 98.31 91 HIS A O 1
ATOM 724 N N . PRO A 1 92 ? 7.312 -12.242 -22.625 1 98.06 92 PRO A N 1
ATOM 725 C CA . PRO A 1 92 ? 6.688 -13.508 -23 1 98.06 92 PRO A CA 1
ATOM 726 C C . PRO A 1 92 ? 7.453 -14.727 -22.484 1 98.06 92 PRO A C 1
ATOM 728 O O . PRO A 1 92 ? 6.879 -15.812 -22.359 1 98.06 92 PRO A O 1
ATOM 731 N N . ASP A 1 93 ? 8.711 -14.562 -22.156 1 98.44 93 ASP A N 1
ATOM 732 C CA . ASP A 1 93 ? 9.523 -15.688 -21.688 1 98.44 93 ASP A CA 1
ATOM 733 C C . ASP A 1 93 ? 9.734 -15.617 -20.172 1 98.44 93 ASP A C 1
ATOM 735 O O . ASP A 1 93 ? 10.664 -16.234 -19.641 1 98.44 93 ASP A O 1
ATOM 739 N N . PHE A 1 94 ? 8.984 -14.805 -19.516 1 98.19 94 PHE A N 1
ATOM 740 C CA . PHE A 1 94 ? 8.922 -14.836 -18.062 1 98.19 94 PHE A CA 1
ATOM 741 C C . PHE A 1 94 ? 7.918 -15.883 -17.594 1 98.19 94 PHE A C 1
ATOM 743 O O . PHE A 1 94 ? 6.715 -15.734 -17.797 1 98.19 94 PHE A O 1
ATOM 750 N N . TYR A 1 95 ? 8.445 -17 -16.891 1 98.19 95 TYR A N 1
ATOM 751 C CA . TYR A 1 95 ? 7.602 -18.094 -16.438 1 98.19 95 TYR A CA 1
ATOM 752 C C . TYR A 1 95 ? 7.824 -18.375 -14.953 1 98.19 95 TYR A C 1
ATOM 754 O O . TYR A 1 95 ? 7.496 -19.453 -14.461 1 98.19 95 TYR A O 1
ATOM 762 N N . ALA A 1 96 ? 8.414 -17.406 -14.242 1 95.75 96 ALA A N 1
ATOM 763 C CA . ALA A 1 96 ? 8.82 -17.609 -12.852 1 95.75 96 ALA A CA 1
ATOM 764 C C . ALA A 1 96 ? 7.719 -17.156 -11.891 1 95.75 96 ALA A C 1
ATOM 766 O O . ALA A 1 96 ? 6.949 -16.234 -12.211 1 95.75 96 ALA A O 1
ATOM 767 N N . TRP A 1 97 ? 7.656 -17.766 -10.727 1 94.19 97 TRP A N 1
ATOM 768 C CA . TRP A 1 97 ? 6.684 -17.484 -9.68 1 94.19 97 TRP A CA 1
ATOM 769 C C . TRP A 1 97 ? 5.262 -17.516 -10.234 1 94.19 97 TRP A C 1
ATOM 771 O O . TRP A 1 97 ? 4.832 -18.516 -10.797 1 94.19 97 TRP A O 1
ATOM 781 N N . PHE A 1 98 ? 4.41 -16.516 -9.969 1 96.19 98 PHE A N 1
ATOM 782 C CA . PHE A 1 98 ? 3.104 -16.297 -10.578 1 96.19 98 PHE A CA 1
ATOM 783 C C . PHE A 1 98 ? 3.066 -14.945 -11.297 1 96.19 98 PHE A C 1
ATOM 785 O O . PHE A 1 98 ? 3.934 -14.102 -11.086 1 96.19 98 PHE A O 1
ATOM 792 N N . PRO A 1 99 ? 2.125 -14.797 -12.172 1 94.12 99 PRO A N 1
ATOM 793 C CA . PRO A 1 99 ? 2.059 -13.57 -12.969 1 94.12 99 PRO A CA 1
ATOM 794 C C . PRO A 1 99 ? 1.883 -12.32 -12.109 1 94.12 99 PRO A C 1
ATOM 796 O O . PRO A 1 99 ? 1.188 -12.352 -11.094 1 94.12 99 PRO A O 1
ATOM 799 N N . ALA A 1 100 ? 2.506 -11.281 -12.492 1 95.62 100 ALA A N 1
ATOM 800 C CA . ALA A 1 100 ? 2.156 -9.906 -12.133 1 95.62 100 ALA A CA 1
ATOM 801 C C . ALA A 1 100 ? 1.589 -9.156 -13.336 1 95.62 100 ALA A C 1
ATOM 803 O O . ALA A 1 100 ? 2.201 -8.203 -13.828 1 95.62 100 ALA A O 1
ATOM 804 N N . GLN A 1 101 ? 0.426 -9.516 -13.688 1 95.88 101 GLN A N 1
ATOM 805 C CA . GLN A 1 101 ? -0.128 -9.117 -14.977 1 95.88 101 GLN A CA 1
ATOM 806 C C . GLN A 1 101 ? -0.601 -7.668 -14.953 1 95.88 101 GLN A C 1
ATOM 808 O O . GLN A 1 101 ? -1.19 -7.219 -13.969 1 95.88 101 GLN A O 1
ATOM 813 N N . VAL A 1 102 ? -0.29 -7 -16.016 1 96.25 102 VAL A N 1
ATOM 814 C CA . VAL A 1 102 ? -0.744 -5.625 -16.188 1 96.25 102 VAL A CA 1
ATOM 815 C C . VAL A 1 102 ? -1.485 -5.488 -17.516 1 96.25 102 VAL A C 1
ATOM 817 O O . VAL A 1 102 ? -1.255 -6.266 -18.438 1 96.25 102 VAL A O 1
ATOM 820 N N . SER A 1 103 ? -2.48 -4.629 -17.562 1 97.12 103 SER A N 1
ATOM 821 C CA . SER A 1 103 ? -3.176 -4.266 -18.781 1 97.12 103 SER A CA 1
ATOM 822 C C . SER A 1 103 ? -3.08 -2.77 -19.062 1 97.12 103 SER A C 1
ATOM 824 O O . SER A 1 103 ? -2.906 -1.977 -18.125 1 97.12 103 SER A O 1
ATOM 826 N N . PRO A 1 104 ? -3.168 -2.42 -20.359 1 97.12 104 PRO A N 1
ATOM 827 C CA . PRO A 1 104 ? -3.252 -0.992 -20.688 1 97.12 104 PRO A CA 1
ATOM 828 C C . PRO A 1 104 ? -4.355 -0.281 -19.906 1 97.12 104 PRO A C 1
ATOM 830 O O . PRO A 1 104 ? -4.145 0.823 -19.391 1 97.12 104 PRO A O 1
ATOM 833 N N . ALA A 1 105 ? -5.477 -0.944 -19.766 1 97.38 105 ALA A N 1
ATOM 834 C CA . ALA A 1 105 ? -6.621 -0.357 -19.078 1 97.38 105 ALA A CA 1
ATOM 835 C C . ALA A 1 105 ? -6.289 -0.075 -17.609 1 97.38 105 ALA A C 1
ATOM 837 O O . ALA A 1 105 ? -6.66 0.973 -17.078 1 97.38 105 ALA A O 1
ATOM 838 N N . ALA A 1 106 ? -5.652 -1.022 -16.953 1 98.12 106 ALA A N 1
ATOM 839 C CA . ALA A 1 106 ? -5.289 -0.849 -15.547 1 98.12 106 ALA A CA 1
ATOM 840 C C . ALA A 1 106 ? -4.324 0.318 -15.375 1 98.12 106 ALA A C 1
ATOM 842 O O . ALA A 1 106 ? -4.453 1.104 -14.43 1 98.12 106 ALA A O 1
ATOM 843 N N . ILE A 1 107 ? -3.309 0.437 -16.281 1 98.5 107 ILE A N 1
ATOM 844 C CA . ILE A 1 107 ? -2.352 1.535 -16.234 1 98.5 107 ILE A CA 1
ATOM 845 C C . ILE A 1 107 ? -3.084 2.867 -16.375 1 98.5 107 ILE A C 1
ATOM 847 O O . ILE A 1 107 ? -2.828 3.807 -15.617 1 98.5 107 ILE A O 1
ATOM 851 N N . LEU A 1 108 ? -3.98 2.932 -17.312 1 98.5 108 LEU A N 1
ATOM 852 C CA . LEU A 1 108 ? -4.691 4.176 -17.594 1 98.5 108 LEU A CA 1
ATOM 853 C C . LEU A 1 108 ? -5.617 4.543 -16.453 1 98.5 108 LEU A C 1
ATOM 855 O O . LEU A 1 108 ? -5.738 5.719 -16.094 1 98.5 108 LEU A O 1
ATOM 859 N N . GLY A 1 109 ? -6.344 3.537 -15.898 1 98.5 109 GLY A N 1
ATOM 860 C CA . GLY A 1 109 ? -7.168 3.795 -14.727 1 98.5 109 GLY A CA 1
ATOM 861 C C . GLY A 1 109 ? -6.375 4.316 -13.539 1 98.5 109 GLY A C 1
ATOM 862 O O . GLY A 1 109 ? -6.82 5.23 -12.844 1 98.5 109 GLY A O 1
ATOM 863 N N . ASP A 1 110 ? -5.238 3.709 -13.305 1 98.25 110 ASP A N 1
ATOM 864 C CA . ASP A 1 110 ? -4.371 4.156 -12.219 1 98.25 110 ASP A CA 1
ATOM 865 C C . ASP A 1 110 ? -3.846 5.566 -12.484 1 98.25 110 ASP A C 1
ATOM 867 O O . ASP A 1 110 ? -3.682 6.355 -11.547 1 98.25 110 ASP A O 1
ATOM 871 N N . LEU A 1 111 ? -3.512 5.848 -13.727 1 98.62 111 LEU A N 1
ATOM 872 C CA . LEU A 1 111 ? -3.049 7.176 -14.109 1 98.62 111 LEU A CA 1
ATOM 873 C C . LEU A 1 111 ? -4.109 8.227 -13.812 1 98.62 111 LEU A C 1
ATOM 875 O O . LEU A 1 111 ? -3.797 9.305 -13.305 1 98.62 111 LEU A O 1
ATOM 879 N N . VAL A 1 112 ? -5.363 7.957 -14.086 1 98.62 112 VAL A N 1
ATOM 880 C CA . VAL A 1 112 ? -6.465 8.867 -13.781 1 98.62 112 VAL A CA 1
ATOM 881 C C . VAL A 1 112 ? -6.539 9.094 -12.273 1 98.62 112 VAL A C 1
ATOM 883 O O . VAL A 1 112 ? -6.621 10.234 -11.812 1 98.62 112 VAL A O 1
ATOM 886 N N . ALA A 1 113 ? -6.539 8 -11.516 1 98.25 113 ALA A N 1
ATOM 887 C CA . ALA A 1 113 ? -6.594 8.086 -10.062 1 98.25 113 ALA A CA 1
ATOM 888 C C . ALA A 1 113 ? -5.461 8.953 -9.516 1 98.25 113 ALA A C 1
ATOM 890 O O . ALA A 1 113 ? -5.68 9.789 -8.641 1 98.25 113 ALA A O 1
ATOM 891 N N . ASN A 1 114 ? -4.273 8.719 -10.016 1 97.5 114 ASN A N 1
ATOM 892 C CA . ASN A 1 114 ? -3.111 9.484 -9.57 1 97.5 114 ASN A CA 1
ATOM 893 C C . ASN A 1 114 ? -3.236 10.953 -9.945 1 97.5 114 ASN A C 1
ATOM 895 O O . ASN A 1 114 ? -2.729 11.828 -9.234 1 97.5 114 ASN A O 1
ATOM 899 N N . GLY A 1 115 ? -3.883 11.211 -11.055 1 98 115 GLY A N 1
ATOM 900 C CA . GLY A 1 115 ? -4.172 12.586 -11.438 1 98 115 GLY A CA 1
ATOM 901 C C . GLY A 1 115 ? -5.02 13.312 -10.414 1 98 115 GLY A C 1
ATOM 902 O O . GLY A 1 115 ? -4.836 14.516 -10.188 1 98 115 GLY A O 1
ATOM 903 N N . PHE A 1 116 ? -5.93 12.602 -9.789 1 97.62 116 PHE A N 1
ATOM 904 C CA . PHE A 1 116 ? -6.77 13.18 -8.742 1 97.62 116 PHE A CA 1
ATOM 905 C C . PHE A 1 116 ? -6.008 13.273 -7.426 1 97.62 116 PHE A C 1
ATOM 907 O O . PHE A 1 116 ? -6.098 14.281 -6.723 1 97.62 116 PHE A O 1
ATOM 914 N N . ASN A 1 117 ? -5.25 12.234 -7.129 1 96.75 117 ASN A N 1
ATOM 915 C CA . ASN A 1 117 ? -4.418 12.055 -5.945 1 96.75 117 ASN A CA 1
ATOM 916 C C . ASN A 1 117 ? -5.164 12.43 -4.668 1 96.75 117 ASN A C 1
ATOM 918 O O . ASN A 1 117 ? -4.691 13.266 -3.895 1 96.75 117 ASN A O 1
ATOM 922 N N . GLN A 1 118 ? -6.281 11.82 -4.379 1 93.06 118 GLN A N 1
ATOM 923 C CA . GLN A 1 118 ? -7.051 12.039 -3.158 1 93.06 118 GLN A CA 1
ATOM 924 C C . GLN A 1 118 ? -6.836 10.906 -2.158 1 93.06 118 GLN A C 1
ATOM 926 O O . GLN A 1 118 ? -6.809 9.734 -2.537 1 93.06 118 GLN A O 1
ATOM 931 N N . PRO A 1 119 ? -6.535 11.297 -0.895 1 91.31 119 PRO A N 1
ATOM 932 C CA . PRO A 1 119 ? -6.508 10.25 0.131 1 91.31 119 PRO A CA 1
ATOM 933 C C . PRO A 1 119 ? -7.906 9.789 0.538 1 91.31 119 PRO A C 1
ATOM 935 O O . PRO A 1 119 ? -8.727 10.602 0.966 1 91.31 119 PRO A O 1
ATOM 938 N N . GLY A 1 120 ? -8.328 8.594 0.332 1 88.38 120 GLY A N 1
ATOM 939 C CA . GLY A 1 120 ? -9.672 8.094 0.601 1 88.38 120 GLY A CA 1
ATOM 940 C C . GLY A 1 120 ? -9.773 7.359 1.924 1 88.38 120 GLY A C 1
ATOM 941 O O . GLY A 1 120 ? -10.203 6.203 1.966 1 88.38 120 GLY A O 1
ATOM 942 N N . PHE A 1 121 ? -9.555 8.109 3.047 1 84.38 121 PHE A N 1
ATOM 943 C CA . PHE A 1 121 ? -9.547 7.43 4.336 1 84.38 121 PHE A CA 1
ATOM 944 C C . PHE A 1 121 ? -10.945 7.41 4.941 1 84.38 121 PHE A C 1
ATOM 946 O O . PHE A 1 121 ? -11.258 6.559 5.777 1 84.38 121 PHE A O 1
ATOM 953 N N . ASN A 1 122 ? -11.836 8.312 4.613 1 87.44 122 ASN A N 1
ATOM 954 C CA . ASN A 1 122 ? -13.25 8.289 4.969 1 87.44 122 ASN A CA 1
ATOM 955 C C . ASN A 1 122 ? -14.117 8.867 3.855 1 87.44 122 ASN A C 1
ATOM 957 O O . ASN A 1 122 ? -13.602 9.312 2.826 1 87.44 122 ASN A O 1
ATOM 961 N N . TRP A 1 123 ? -15.414 8.773 4.047 1 89.5 123 TRP A N 1
ATOM 962 C CA . TRP A 1 123 ? -16.328 9.195 2.994 1 89.5 123 TRP A CA 1
ATOM 963 C C . TRP A 1 123 ? -16.156 10.672 2.666 1 89.5 123 TRP A C 1
ATOM 965 O O . TRP A 1 123 ? -16.078 11.047 1.494 1 89.5 123 TRP A O 1
ATOM 975 N N . MET A 1 124 ? -15.945 11.516 3.66 1 87.25 124 MET A N 1
ATOM 976 C CA . MET A 1 124 ? -15.844 12.961 3.475 1 87.25 124 MET A CA 1
ATOM 977 C C . MET A 1 124 ? -14.578 13.32 2.697 1 87.25 124 MET A C 1
ATOM 979 O O . MET A 1 124 ? -14.57 14.297 1.94 1 87.25 124 MET A O 1
ATOM 983 N N . SER A 1 125 ? -13.531 12.539 2.895 1 90.62 125 SER A N 1
ATOM 984 C CA . SER A 1 125 ? -12.273 12.844 2.221 1 90.62 125 SER A CA 1
ATOM 985 C C . SER A 1 125 ? -12.383 12.594 0.719 1 90.62 125 SER A C 1
ATOM 987 O O . SER A 1 125 ? -11.586 13.117 -0.059 1 90.62 125 SER A O 1
ATOM 989 N N . SER A 1 126 ? -13.312 11.742 0.307 1 93.06 126 SER A N 1
ATOM 990 C CA . SER A 1 126 ? -13.633 11.555 -1.103 1 93.06 126 SER A CA 1
ATOM 991 C C . SER A 1 126 ? -14.836 10.625 -1.276 1 93.06 126 SER A C 1
ATOM 993 O O . SER A 1 126 ? -14.672 9.422 -1.492 1 93.06 126 SER A O 1
ATOM 995 N N . PRO A 1 127 ? -16 11.18 -1.311 1 94.38 127 PRO A N 1
ATOM 996 C CA . PRO A 1 127 ? -17.203 10.359 -1.448 1 94.38 127 PRO A CA 1
ATOM 997 C C . PRO A 1 127 ? -17.156 9.445 -2.67 1 94.38 127 PRO A C 1
ATOM 999 O O . PRO A 1 127 ? -17.516 8.273 -2.58 1 94.38 127 PRO A O 1
ATOM 1002 N N . ALA A 1 128 ? -16.688 9.969 -3.777 1 96.38 128 ALA A N 1
ATOM 1003 C CA . ALA A 1 128 ? -16.641 9.203 -5.02 1 96.38 128 ALA A CA 1
ATOM 1004 C C . ALA A 1 128 ? -15.742 7.977 -4.879 1 96.38 128 ALA A C 1
ATOM 1006 O O . ALA A 1 128 ? -16.094 6.887 -5.336 1 96.38 128 ALA A O 1
ATOM 1007 N N . ALA A 1 129 ? -14.57 8.156 -4.285 1 95.88 129 ALA A N 1
ATOM 1008 C CA . ALA A 1 129 ? -13.633 7.047 -4.113 1 95.88 129 ALA A CA 1
ATOM 1009 C C . ALA A 1 129 ? -14.234 5.957 -3.229 1 95.88 129 ALA A C 1
ATOM 1011 O O . ALA A 1 129 ? -14.07 4.766 -3.5 1 95.88 129 ALA A O 1
ATOM 1012 N N . THR A 1 130 ? -14.906 6.352 -2.182 1 94.88 130 THR A N 1
ATOM 1013 C CA . THR A 1 130 ? -15.516 5.406 -1.256 1 94.88 130 THR A CA 1
ATOM 1014 C C . THR A 1 130 ? -16.641 4.629 -1.939 1 94.88 130 THR A C 1
ATOM 1016 O O . THR A 1 130 ? -16.688 3.4 -1.872 1 94.88 130 THR A O 1
ATOM 1019 N N . GLU A 1 131 ? -17.484 5.344 -2.57 1 96.31 131 GLU A N 1
ATOM 1020 C CA . GLU A 1 131 ? -18.656 4.691 -3.141 1 96.31 131 GLU A CA 1
ATOM 1021 C C . GLU A 1 131 ? -18.281 3.838 -4.348 1 96.31 131 GLU A C 1
ATOM 1023 O O . GLU A 1 131 ? -18.859 2.771 -4.566 1 96.31 131 GLU A O 1
ATOM 1028 N N . LEU A 1 132 ? -17.328 4.273 -5.117 1 97.56 132 LEU A N 1
ATOM 1029 C CA . LEU A 1 132 ? -16.906 3.463 -6.258 1 97.56 132 LEU A CA 1
ATOM 1030 C C . LEU A 1 132 ? -16.312 2.135 -5.793 1 97.56 132 LEU A C 1
ATOM 1032 O O . LEU A 1 132 ? -16.516 1.103 -6.434 1 97.56 132 LEU A O 1
ATOM 1036 N N . GLU A 1 133 ? -15.562 2.178 -4.75 1 97.19 133 GLU A N 1
ATOM 1037 C CA . GLU A 1 133 ? -14.961 0.94 -4.266 1 97.19 133 GLU A CA 1
ATOM 1038 C C . GLU A 1 133 ? -16.031 -0.056 -3.824 1 97.19 133 GLU A C 1
ATOM 1040 O O . GLU A 1 133 ? -15.914 -1.254 -4.09 1 97.19 133 GLU A O 1
ATOM 1045 N N . THR A 1 134 ? -17.062 0.39 -3.146 1 96.12 134 THR A N 1
ATOM 1046 C CA . THR A 1 134 ? -18.141 -0.519 -2.746 1 96.12 134 THR A CA 1
ATOM 1047 C C . THR A 1 134 ? -18.812 -1.129 -3.969 1 96.12 134 THR A C 1
ATOM 1049 O O . THR A 1 134 ? -19.156 -2.314 -3.973 1 96.12 134 THR A O 1
ATOM 1052 N N . ILE A 1 135 ? -18.938 -0.333 -5.012 1 97.06 135 ILE A N 1
ATOM 1053 C CA . ILE A 1 135 ? -19.578 -0.797 -6.238 1 97.06 135 ILE A CA 1
ATOM 1054 C C . ILE A 1 135 ? -18.688 -1.84 -6.918 1 97.06 135 ILE A C 1
ATOM 1056 O O . ILE A 1 135 ? -19.156 -2.932 -7.254 1 97.06 135 ILE A O 1
ATOM 1060 N N . VAL A 1 136 ? -17.453 -1.533 -7.047 1 97.69 136 VAL A N 1
ATOM 1061 C CA . VAL A 1 136 ? -16.562 -2.422 -7.773 1 97.69 136 VAL A CA 1
ATOM 1062 C C . VAL A 1 136 ? -16.359 -3.711 -6.98 1 97.69 136 VAL A C 1
ATOM 1064 O O . VAL A 1 136 ? -16.219 -4.789 -7.559 1 97.69 136 VAL A O 1
ATOM 1067 N N . MET A 1 137 ? -16.281 -3.604 -5.691 1 98 137 MET A N 1
ATOM 1068 C CA . MET A 1 137 ? -16.156 -4.801 -4.871 1 98 137 MET A CA 1
ATOM 1069 C C . MET A 1 137 ? -17.359 -5.707 -5.027 1 98 137 MET A C 1
ATOM 1071 O O . MET A 1 137 ? -17.234 -6.93 -5.117 1 98 137 MET A O 1
ATOM 1075 N N . ASP A 1 138 ? -18.547 -5.125 -5.035 1 97.88 138 ASP A N 1
ATOM 1076 C CA . ASP A 1 138 ? -19.75 -5.922 -5.25 1 97.88 138 ASP A CA 1
ATOM 1077 C C . ASP A 1 138 ? -19.766 -6.523 -6.652 1 97.88 138 ASP A C 1
ATOM 1079 O O . ASP A 1 138 ? -20.188 -7.668 -6.836 1 97.88 138 ASP A O 1
ATOM 1083 N N . TRP A 1 139 ? -19.312 -5.711 -7.668 1 98.19 139 TRP A N 1
ATOM 1084 C CA . TRP A 1 139 ? -19.141 -6.242 -9.016 1 98.19 139 TRP A CA 1
ATOM 1085 C C . TRP A 1 139 ? -18.297 -7.512 -9 1 98.19 139 TRP A C 1
ATOM 1087 O O . TRP A 1 139 ? -18.703 -8.539 -9.555 1 98.19 139 TRP A O 1
ATOM 1097 N N . MET A 1 140 ? -17.219 -7.469 -8.32 1 98.44 140 MET A N 1
ATOM 1098 C CA . MET A 1 140 ? -16.266 -8.562 -8.359 1 98.44 140 MET A CA 1
ATOM 1099 C C . MET A 1 140 ? -16.734 -9.734 -7.504 1 98.44 140 MET A C 1
ATOM 1101 O O . MET A 1 140 ? -16.5 -10.898 -7.84 1 98.44 140 MET A O 1
ATOM 1105 N N . ALA A 1 141 ? -17.391 -9.422 -6.359 1 98.06 141 ALA A N 1
ATOM 1106 C CA . ALA A 1 141 ? -17.984 -10.508 -5.582 1 98.06 141 ALA A CA 1
ATOM 1107 C C . ALA A 1 141 ? -18.922 -11.359 -6.441 1 98.06 141 ALA A C 1
ATOM 1109 O O . ALA A 1 141 ? -18.812 -12.586 -6.461 1 98.06 141 ALA A O 1
ATOM 1110 N N . ARG A 1 142 ? -19.719 -10.727 -7.152 1 97.19 142 ARG A N 1
ATOM 1111 C CA . ARG A 1 142 ? -20.672 -11.422 -8.016 1 97.19 142 ARG A CA 1
ATOM 1112 C C . ARG A 1 142 ? -19.953 -12.102 -9.18 1 97.19 142 ARG A C 1
ATOM 1114 O O . ARG A 1 142 ? -20.312 -13.211 -9.578 1 97.19 142 ARG A O 1
ATOM 1121 N N . ALA A 1 143 ? -18.969 -11.422 -9.727 1 97.88 143 ALA A N 1
ATOM 1122 C CA . ALA A 1 143 ? -18.203 -12 -10.82 1 97.88 143 ALA A CA 1
ATOM 1123 C C . ALA A 1 143 ? -17.5 -13.289 -10.383 1 97.88 143 ALA A C 1
ATOM 1125 O O . ALA A 1 143 ? -17.375 -14.227 -11.164 1 97.88 143 ALA A O 1
ATOM 1126 N N . PHE A 1 144 ? -17.047 -13.328 -9.125 1 98.19 144 PHE A N 1
ATOM 1127 C CA . PHE A 1 144 ? -16.375 -14.5 -8.586 1 98.19 144 PHE A CA 1
ATOM 1128 C C . PHE A 1 144 ? -17.391 -15.578 -8.203 1 98.19 144 PHE A C 1
ATOM 1130 O O . PHE A 1 144 ? -17.031 -16.734 -7.984 1 98.19 144 PHE A O 1
ATOM 1137 N N . GLY A 1 145 ? -18.641 -15.258 -8.148 1 97 145 GLY A N 1
ATOM 1138 C CA . GLY A 1 145 ? -19.672 -16.188 -7.727 1 97 145 GLY A CA 1
ATOM 1139 C C . GLY A 1 145 ? -19.797 -16.297 -6.219 1 97 145 GLY A C 1
ATOM 1140 O O . GLY A 1 145 ? -20.219 -17.328 -5.699 1 97 145 GLY A O 1
ATOM 1141 N N . MET A 1 146 ? -19.469 -15.281 -5.504 1 96.31 146 MET A N 1
ATOM 1142 C CA . MET A 1 146 ? -19.547 -15.281 -4.043 1 96.31 146 MET A CA 1
ATOM 1143 C C . MET A 1 146 ? -20.969 -15.07 -3.572 1 96.31 146 MET A C 1
ATOM 1145 O O . MET A 1 146 ? -21.797 -14.492 -4.289 1 96.31 146 MET A O 1
ATOM 1149 N N . PRO A 1 147 ? -21.281 -15.547 -2.377 1 96 147 PRO A N 1
ATOM 1150 C CA . PRO A 1 147 ? -22.625 -15.328 -1.844 1 96 147 PRO A CA 1
ATOM 1151 C C . PRO A 1 147 ? -22.891 -13.867 -1.505 1 96 147 PRO A C 1
ATOM 1153 O O . PRO A 1 147 ? -21.953 -13.102 -1.249 1 96 147 PRO A O 1
ATOM 1156 N N . GLU A 1 148 ? -24.109 -13.523 -1.406 1 95.44 148 GLU A N 1
ATOM 1157 C CA . GLU A 1 148 ? -24.531 -12.156 -1.107 1 95.44 148 GLU A CA 1
ATOM 1158 C C . GLU A 1 148 ? -24.047 -11.719 0.269 1 95.44 148 GLU A C 1
ATOM 1160 O O . GLU A 1 148 ? -23.844 -10.531 0.506 1 95.44 148 GLU A O 1
ATOM 1165 N N . ALA A 1 149 ? -23.828 -12.664 1.117 1 96.06 149 ALA A N 1
ATOM 1166 C CA . ALA A 1 149 ? -23.344 -12.391 2.471 1 96.06 149 ALA A CA 1
ATOM 1167 C C . ALA A 1 149 ? -21.984 -11.727 2.445 1 96.06 149 ALA A C 1
ATOM 1169 O O . ALA A 1 149 ? -21.531 -11.164 3.449 1 96.06 149 ALA A O 1
ATOM 1170 N N . MET A 1 150 ? -21.312 -11.773 1.3 1 96.56 150 MET A N 1
ATOM 1171 C CA . MET A 1 150 ? -19.969 -11.18 1.196 1 96.56 150 MET A CA 1
ATOM 1172 C C . MET A 1 150 ? -20.016 -9.898 0.371 1 96.56 150 MET A C 1
ATOM 1174 O O . MET A 1 150 ? -18.984 -9.453 -0.139 1 96.56 150 MET A O 1
ATOM 1178 N N . THR A 1 151 ? -21.188 -9.312 0.19 1 96.38 151 THR A N 1
ATOM 1179 C CA . THR A 1 151 ? -21.344 -8.008 -0.449 1 96.38 151 THR A CA 1
ATOM 1180 C C . THR A 1 151 ? -21.734 -6.945 0.579 1 96.38 151 THR A C 1
ATOM 1182 O O . THR A 1 151 ? -21.953 -7.258 1.751 1 96.38 151 THR A O 1
ATOM 1185 N N . TRP A 1 152 ? -21.781 -5.715 0.16 1 94.88 152 TRP A N 1
ATOM 1186 C CA . TRP A 1 152 ? -22.047 -4.59 1.054 1 94.88 152 TRP A CA 1
ATOM 1187 C C . TRP A 1 152 ? -23.531 -4.48 1.364 1 94.88 152 TRP A C 1
ATOM 1189 O O . TRP A 1 152 ? -23.953 -3.648 2.176 1 94.88 152 TRP A O 1
ATOM 1199 N N . GLY A 1 153 ? -24.344 -5.414 0.829 1 91.19 153 GLY A N 1
ATOM 1200 C CA . GLY A 1 153 ? -25.766 -5.398 1.064 1 91.19 153 GLY A CA 1
ATOM 1201 C C . GLY A 1 153 ? -26.156 -5.938 2.43 1 91.19 153 GLY A C 1
ATOM 1202 O O . GLY A 1 153 ? -27.281 -5.734 2.887 1 91.19 153 GLY A O 1
ATOM 1203 N N . GLY A 1 154 ? -25.234 -6.547 3.107 1 91.88 154 GLY A N 1
ATOM 1204 C CA . GLY A 1 154 ? -25.5 -7.113 4.426 1 91.88 154 GLY A CA 1
ATOM 1205 C C . GLY A 1 154 ? -24.438 -6.742 5.445 1 91.88 154 GLY A C 1
ATOM 1206 O O . GLY A 1 154 ? -24 -5.59 5.516 1 91.88 154 GLY A O 1
ATOM 1207 N N . THR A 1 155 ? -24.109 -7.734 6.297 1 94.31 155 THR A N 1
ATOM 1208 C CA . THR A 1 155 ? -23.141 -7.496 7.363 1 94.31 155 THR A CA 1
ATOM 1209 C C . THR A 1 155 ? -21.703 -7.668 6.848 1 94.31 155 THR A C 1
ATOM 1211 O O . THR A 1 155 ? -20.75 -7.328 7.539 1 94.31 155 THR A O 1
ATOM 1214 N N . GLY A 1 156 ? -21.641 -8.25 5.676 1 96.12 156 GLY A N 1
ATOM 1215 C CA . GLY A 1 156 ? -20.328 -8.492 5.094 1 96.12 156 GLY A CA 1
ATOM 1216 C C . GLY A 1 156 ? -19.797 -7.316 4.293 1 96.12 156 GLY A C 1
ATOM 1217 O O . GLY A 1 156 ? -19.906 -6.168 4.727 1 96.12 156 GLY A O 1
ATOM 1218 N N . GLY A 1 157 ? -19.078 -7.559 3.232 1 96.56 157 GLY A N 1
ATOM 1219 C CA . GLY A 1 157 ? -18.531 -6.551 2.342 1 96.56 157 GLY A CA 1
ATOM 1220 C C . GLY A 1 157 ? -17.172 -6.941 1.781 1 96.56 157 GLY A C 1
ATOM 1221 O O . GLY A 1 157 ? -16.812 -8.117 1.777 1 96.56 157 GLY A O 1
ATOM 1222 N N . GLY A 1 158 ? -16.531 -6.004 1.227 1 97.44 158 GLY A N 1
ATOM 1223 C CA . GLY A 1 158 ? -15.195 -6.188 0.689 1 97.44 158 GLY A CA 1
ATOM 1224 C C . GLY A 1 158 ? -14.453 -4.879 0.484 1 97.44 158 GLY A C 1
ATOM 1225 O O . GLY A 1 158 ? -15.078 -3.83 0.3 1 97.44 158 GLY A O 1
ATOM 1226 N N . VAL A 1 159 ? -13.172 -4.945 0.561 1 97.75 159 VAL A N 1
ATOM 1227 C CA . VAL A 1 159 ? -12.32 -3.783 0.325 1 97.75 159 VAL A CA 1
ATOM 1228 C C . VAL A 1 159 ? -11.109 -4.191 -0.516 1 97.75 159 VAL A C 1
ATOM 1230 O O . VAL A 1 159 ? -10.797 -5.379 -0.632 1 97.75 159 VAL A O 1
ATOM 1233 N N . LEU A 1 160 ? -10.469 -3.254 -1.152 1 97.88 160 LEU A N 1
ATOM 1234 C CA . LEU A 1 160 ? -9.234 -3.473 -1.897 1 97.88 160 LEU A CA 1
ATOM 1235 C C . LEU A 1 160 ? -8.016 -3.266 -1.003 1 97.88 160 LEU A C 1
ATOM 1237 O O . LEU A 1 160 ? -7.715 -2.135 -0.613 1 97.88 160 LEU A O 1
ATOM 1241 N N . GLN A 1 161 ? -7.316 -4.359 -0.687 1 97.44 161 GLN A N 1
ATOM 1242 C CA . GLN A 1 161 ? -6.062 -4.312 0.058 1 97.44 161 GLN A CA 1
ATOM 1243 C C . GLN A 1 161 ? -4.875 -4.102 -0.876 1 97.44 161 GLN A C 1
ATOM 1245 O O . GLN A 1 161 ? -4.926 -4.48 -2.049 1 97.44 161 GLN A O 1
ATOM 1250 N N . PRO A 1 162 ? -3.77 -3.506 -0.362 1 95.44 162 PRO A N 1
ATOM 1251 C CA . PRO A 1 162 ? -2.596 -3.326 -1.219 1 95.44 162 PRO A CA 1
ATOM 1252 C C . PRO A 1 162 ? -1.962 -4.652 -1.635 1 95.44 162 PRO A C 1
ATOM 1254 O O . PRO A 1 162 ? -1.455 -4.773 -2.754 1 95.44 162 PRO A O 1
ATOM 1257 N N . THR A 1 163 ? -1.901 -5.625 -0.733 1 96.12 163 THR A N 1
ATOM 1258 C CA . THR A 1 163 ? -1.314 -6.93 -1.021 1 96.12 163 THR A CA 1
ATOM 1259 C C . THR A 1 163 ? -2.127 -8.039 -0.366 1 96.12 163 THR A C 1
ATOM 1261 O O . THR A 1 163 ? -2.924 -7.789 0.54 1 96.12 163 THR A O 1
ATOM 1264 N N . ALA A 1 164 ? -1.881 -9.242 -0.836 1 96.75 164 ALA A N 1
ATOM 1265 C CA . ALA A 1 164 ? -2.506 -10.406 -0.226 1 96.75 164 ALA A CA 1
ATOM 1266 C C . ALA A 1 164 ? -2.025 -10.602 1.21 1 96.75 164 ALA A C 1
ATOM 1268 O O . ALA A 1 164 ? -2.787 -11.047 2.072 1 96.75 164 ALA A O 1
ATOM 1269 N N . THR A 1 165 ? -0.773 -10.297 1.468 1 96.31 165 THR A N 1
ATOM 1270 C CA . THR A 1 165 ? -0.236 -10.43 2.816 1 96.31 165 THR A CA 1
ATOM 1271 C C . THR A 1 165 ? -0.956 -9.492 3.781 1 96.31 165 THR A C 1
ATOM 1273 O O . THR A 1 165 ? -1.275 -9.883 4.91 1 96.31 165 THR A O 1
ATOM 1276 N N . GLU A 1 166 ? -1.216 -8.281 3.377 1 96.81 166 GLU A N 1
ATOM 1277 C CA . GLU A 1 166 ? -1.959 -7.363 4.234 1 96.81 166 GLU A CA 1
ATOM 1278 C C . GLU A 1 166 ? -3.387 -7.855 4.461 1 96.81 166 GLU A C 1
ATOM 1280 O O . GLU A 1 166 ? -3.947 -7.676 5.543 1 96.81 166 GLU A O 1
ATOM 1285 N N . ALA A 1 167 ? -3.979 -8.414 3.434 1 98.12 167 ALA A N 1
ATOM 1286 C CA . ALA A 1 167 ? -5.293 -9.023 3.609 1 98.12 167 ALA A CA 1
ATOM 1287 C C . ALA A 1 167 ? -5.242 -10.141 4.652 1 98.12 167 ALA A C 1
ATOM 1289 O O . ALA A 1 167 ? -6.148 -10.258 5.48 1 98.12 167 ALA A O 1
ATOM 1290 N N . ALA A 1 168 ? -4.184 -10.961 4.613 1 98 168 ALA A N 1
ATOM 1291 C CA . ALA A 1 168 ? -4.016 -12.039 5.586 1 98 168 ALA A CA 1
ATOM 1292 C C . ALA A 1 168 ? -3.893 -11.484 7.004 1 98 168 ALA A C 1
ATOM 1294 O O . ALA A 1 168 ? -4.465 -12.039 7.945 1 98 168 ALA A O 1
ATOM 1295 N N . VAL A 1 169 ? -3.152 -10.391 7.141 1 97.94 169 VAL A N 1
ATOM 1296 C CA . VAL A 1 169 ? -2.988 -9.773 8.453 1 97.94 169 VAL A CA 1
ATOM 1297 C C . VAL A 1 169 ? -4.344 -9.305 8.977 1 97.94 169 VAL A C 1
ATOM 1299 O O . VAL A 1 169 ? -4.691 -9.547 10.133 1 97.94 169 VAL A O 1
ATOM 1302 N N . VAL A 1 170 ? -5.113 -8.633 8.117 1 97.94 170 VAL A N 1
ATOM 1303 C CA . VAL A 1 170 ? -6.406 -8.102 8.531 1 97.94 170 VAL A CA 1
ATOM 1304 C C . VAL A 1 170 ? -7.355 -9.258 8.859 1 97.94 170 VAL A C 1
ATOM 1306 O O . VAL A 1 170 ? -8.125 -9.188 9.82 1 97.94 170 VAL A O 1
ATOM 1309 N N . ALA A 1 171 ? -7.328 -10.336 8.07 1 98.44 171 ALA A N 1
ATOM 1310 C CA . ALA A 1 171 ? -8.172 -11.5 8.32 1 98.44 171 ALA A CA 1
ATOM 1311 C C . ALA A 1 171 ? -7.875 -12.109 9.688 1 98.44 171 ALA A C 1
ATOM 1313 O O . ALA A 1 171 ? -8.797 -12.398 10.461 1 98.44 171 ALA A O 1
ATOM 1314 N N . LEU A 1 172 ? -6.602 -12.305 9.977 1 98.25 172 LEU A N 1
ATOM 1315 C CA . LEU A 1 172 ? -6.215 -12.93 11.234 1 98.25 172 LEU A CA 1
ATOM 1316 C C . LEU A 1 172 ? -6.48 -12 12.414 1 98.25 172 LEU A C 1
ATOM 1318 O O . LEU A 1 172 ? -6.812 -12.453 13.508 1 98.25 172 LEU A O 1
ATOM 1322 N N . LEU A 1 173 ? -6.305 -10.711 12.164 1 97.81 173 LEU A N 1
ATOM 1323 C CA . LEU A 1 173 ? -6.637 -9.742 13.203 1 97.81 173 LEU A CA 1
ATOM 1324 C C . LEU A 1 173 ? -8.117 -9.805 13.547 1 97.81 173 LEU A C 1
ATOM 1326 O O . LEU A 1 173 ? -8.492 -9.734 14.727 1 97.81 173 LEU A O 1
ATOM 1330 N N . ALA A 1 174 ? -8.961 -9.883 12.531 1 97.12 174 ALA A N 1
ATOM 1331 C CA . ALA A 1 174 ? -10.398 -10.031 12.75 1 97.12 174 ALA A CA 1
ATOM 1332 C C . ALA A 1 174 ? -10.703 -11.305 13.531 1 97.12 174 ALA A C 1
ATOM 1334 O O . ALA A 1 174 ? -11.539 -11.297 14.445 1 97.12 174 ALA A O 1
ATOM 1335 N N . ALA A 1 175 ? -10.062 -12.414 13.18 1 98.19 175 ALA A N 1
ATOM 1336 C CA . ALA A 1 175 ? -10.227 -13.68 13.883 1 98.19 175 ALA A CA 1
ATOM 1337 C C . ALA A 1 175 ? -9.859 -13.539 15.359 1 98.19 175 ALA A C 1
ATOM 1339 O O . ALA A 1 175 ? -10.586 -14.023 16.234 1 98.19 175 ALA A O 1
ATOM 1340 N N . LYS A 1 176 ? -8.734 -12.953 15.617 1 96.81 176 LYS A N 1
ATOM 1341 C CA . LYS A 1 176 ? -8.273 -12.711 16.984 1 96.81 176 LYS A CA 1
ATOM 1342 C C . LYS A 1 176 ? -9.289 -11.898 17.766 1 96.81 176 LYS A C 1
ATOM 1344 O O . LYS A 1 176 ? -9.594 -12.219 18.922 1 96.81 176 LYS A O 1
ATOM 1349 N N . ASN A 1 177 ? -9.797 -10.82 17.141 1 94.19 177 ASN A N 1
ATOM 1350 C CA . ASN A 1 177 ? -10.773 -9.961 17.812 1 94.19 177 ASN A CA 1
ATOM 1351 C C . ASN A 1 177 ? -12.047 -10.727 18.156 1 94.19 177 ASN A C 1
ATOM 1353 O O . ASN A 1 177 ? -12.625 -10.523 19.219 1 94.19 177 ASN A O 1
ATOM 1357 N N . ARG A 1 178 ? -12.484 -11.516 17.234 1 95.88 178 ARG A N 1
ATOM 1358 C CA . ARG A 1 178 ? -13.648 -12.344 17.531 1 95.88 178 ARG A CA 1
ATOM 1359 C C . ARG A 1 178 ? -13.391 -13.266 18.719 1 95.88 178 ARG A C 1
ATOM 1361 O O . ARG A 1 178 ? -14.242 -13.422 19.594 1 95.88 178 ARG A O 1
ATOM 1368 N N . ALA A 1 179 ? -12.234 -13.867 18.734 1 96.56 179 ALA A N 1
ATOM 1369 C CA . ALA A 1 179 ? -11.875 -14.812 19.797 1 96.56 179 ALA A CA 1
ATOM 1370 C C . ALA A 1 179 ? -11.797 -14.117 21.156 1 96.56 179 ALA A C 1
ATOM 1372 O O . ALA A 1 179 ? -12.031 -14.742 22.188 1 96.56 179 ALA A O 1
ATOM 1373 N N . LEU A 1 180 ? -11.5 -12.82 21.141 1 95.12 180 LEU A N 1
ATOM 1374 C CA . LEU A 1 180 ? -11.289 -12.086 22.391 1 95.12 180 LEU A CA 1
ATOM 1375 C C . LEU A 1 180 ? -12.531 -11.297 22.781 1 95.12 180 LEU A C 1
ATOM 1377 O O . LEU A 1 180 ? -12.523 -10.555 23.766 1 95.12 180 LEU A O 1
ATOM 1381 N N . GLU A 1 181 ? -13.547 -11.422 22.031 1 92.44 181 GLU A N 1
ATOM 1382 C CA . GLU A 1 181 ? -14.727 -10.57 22.156 1 92.44 181 GLU A CA 1
ATOM 1383 C C . GLU A 1 181 ? -15.336 -10.68 23.562 1 92.44 181 GLU A C 1
ATOM 1385 O O . GLU A 1 181 ? -15.898 -9.711 24.078 1 92.44 181 GLU A O 1
ATOM 1390 N N . LYS A 1 182 ? -15.156 -11.766 24.25 1 90.69 182 LYS A N 1
ATOM 1391 C CA . LYS A 1 182 ? -15.781 -11.992 25.547 1 90.69 182 LYS A CA 1
ATOM 1392 C C . LYS A 1 182 ? -14.938 -11.391 26.672 1 90.69 182 LYS A C 1
ATOM 1394 O O . LYS A 1 182 ? -15.414 -11.242 27.797 1 90.69 182 LYS A O 1
ATOM 1399 N N . CYS A 1 183 ? -13.664 -11.102 26.297 1 92.44 183 CYS A N 1
ATOM 1400 C CA . CYS A 1 183 ? -12.805 -10.469 27.281 1 92.44 183 CYS A CA 1
ATOM 1401 C C . CYS A 1 183 ? -13.234 -9.023 27.547 1 92.44 183 CYS A C 1
ATOM 1403 O O . CYS A 1 183 ? -13.539 -8.289 26.609 1 92.44 183 CYS A O 1
ATOM 1405 N N . THR A 1 184 ? -13.281 -8.594 28.828 1 89.06 184 THR A N 1
ATOM 1406 C CA . THR A 1 184 ? -13.82 -7.281 29.156 1 89.06 184 THR A CA 1
ATOM 1407 C C . THR A 1 184 ? -12.711 -6.348 29.656 1 89.06 184 THR A C 1
ATOM 1409 O O . THR A 1 184 ? -12.914 -5.137 29.75 1 89.06 184 THR A O 1
ATOM 1412 N N . THR A 1 185 ? -11.555 -6.898 30.016 1 89.94 185 THR A N 1
ATOM 1413 C CA . THR A 1 185 ? -10.438 -6.082 30.484 1 89.94 185 THR A CA 1
ATOM 1414 C C . THR A 1 185 ? -9.195 -6.332 29.625 1 89.94 185 THR A C 1
ATOM 1416 O O . THR A 1 185 ? -9.094 -7.363 28.969 1 89.94 185 THR A O 1
ATOM 1419 N N . ASN A 1 186 ? -8.297 -5.438 29.625 1 87.44 186 ASN A N 1
ATOM 1420 C CA . ASN A 1 186 ? -7.031 -5.598 28.922 1 87.44 186 ASN A CA 1
ATOM 1421 C C . ASN A 1 186 ? -6.254 -6.805 29.438 1 87.44 186 ASN A C 1
ATOM 1423 O O . ASN A 1 186 ? -5.582 -7.496 28.672 1 87.44 186 ASN A O 1
ATOM 1427 N N . GLU A 1 187 ? -6.332 -7.012 30.734 1 90.69 187 GLU A N 1
ATOM 1428 C CA . GLU A 1 187 ? -5.633 -8.141 31.344 1 90.69 187 GLU A CA 1
ATOM 1429 C C . GLU A 1 187 ? -6.18 -9.469 30.828 1 90.69 187 GLU A C 1
ATOM 1431 O O . GLU A 1 187 ? -5.414 -10.375 30.484 1 90.69 187 GLU A O 1
ATOM 1436 N N . GLU A 1 188 ? -7.52 -9.531 30.766 1 93.5 188 GLU A N 1
ATOM 1437 C CA . GLU A 1 188 ? -8.156 -10.734 30.234 1 93.5 188 GLU A CA 1
ATOM 1438 C C . GLU A 1 188 ? -7.785 -10.953 28.766 1 93.5 188 GLU A C 1
ATOM 1440 O O . GLU A 1 188 ? -7.504 -12.078 28.359 1 93.5 188 GLU A O 1
ATOM 1445 N N . GLN A 1 189 ? -7.758 -9.875 28.031 1 93.5 189 GLN A N 1
ATOM 1446 C CA . GLN A 1 189 ? -7.422 -9.961 26.625 1 93.5 189 GLN A CA 1
ATOM 1447 C C . GLN A 1 189 ? -5.98 -10.422 26.422 1 93.5 189 GLN A C 1
ATOM 1449 O O . GLN A 1 189 ? -5.699 -11.242 25.547 1 93.5 189 GLN A O 1
ATOM 1454 N N . CYS A 1 190 ? -5.133 -9.883 27.25 1 93.81 190 CYS A N 1
ATOM 1455 C CA . CYS A 1 190 ? -3.717 -10.227 27.172 1 93.81 190 CYS A CA 1
ATOM 1456 C C . CYS A 1 190 ? -3.504 -11.711 27.422 1 93.81 190 CYS A C 1
ATOM 1458 O O . CYS A 1 190 ? -2.836 -12.391 26.641 1 93.81 190 CYS A O 1
ATOM 1460 N N . ILE A 1 191 ? -4.129 -12.266 28.469 1 94.25 191 ILE A N 1
ATOM 1461 C CA . ILE A 1 191 ? -3.988 -13.664 28.844 1 94.25 191 ILE A CA 1
ATOM 1462 C C . ILE A 1 191 ? -4.602 -14.555 27.766 1 94.25 191 ILE A C 1
ATOM 1464 O O . ILE A 1 191 ? -3.977 -15.516 27.312 1 94.25 191 ILE A O 1
ATOM 1468 N N . ALA A 1 192 ? -5.785 -14.156 27.344 1 96.5 192 ALA A N 1
ATOM 1469 C CA . ALA A 1 192 ? -6.492 -14.945 26.328 1 96.5 192 ALA A CA 1
ATOM 1470 C C . ALA A 1 192 ? -5.742 -14.938 25 1 96.5 192 ALA A C 1
ATOM 1472 O O . ALA A 1 192 ? -5.695 -15.953 24.312 1 96.5 192 ALA A O 1
ATOM 1473 N N . SER A 1 193 ? -5.191 -13.805 24.625 1 96.38 193 SER A N 1
ATOM 1474 C CA . SER A 1 193 ? -4.465 -13.656 23.375 1 96.38 193 SER A CA 1
ATOM 1475 C C . SER A 1 193 ? -3.27 -14.602 23.312 1 96.38 193 SER A C 1
ATOM 1477 O O . SER A 1 193 ? -2.934 -15.117 22.234 1 96.38 193 SER A O 1
ATOM 1479 N N . GLY A 1 194 ? -2.65 -14.883 24.438 1 96 194 GLY A N 1
ATOM 1480 C CA . GLY A 1 194 ? -1.48 -15.742 24.5 1 96 194 GLY A CA 1
ATOM 1481 C C . GLY A 1 194 ? -1.803 -17.203 24.25 1 96 194 GLY A C 1
ATOM 1482 O O . GLY A 1 194 ? -0.905 -18.016 24 1 96 194 GLY A O 1
ATOM 1483 N N . LYS A 1 195 ? -3.104 -17.562 24.25 1 97.19 195 LYS A N 1
ATOM 1484 C CA . LYS A 1 195 ? -3.521 -18.953 24.141 1 97.19 195 LYS A CA 1
ATOM 1485 C C . LYS A 1 195 ? -4.07 -19.234 22.734 1 97.19 195 LYS A C 1
ATOM 1487 O O . LYS A 1 195 ? -4.379 -20.391 22.422 1 97.19 195 LYS A O 1
ATOM 1492 N N . LEU A 1 196 ? -4.176 -18.234 21.891 1 98.06 196 LEU A N 1
ATOM 1493 C CA . LEU A 1 196 ? -4.805 -18.391 20.578 1 98.06 196 LEU A CA 1
ATOM 1494 C C . LEU A 1 196 ? -3.904 -19.172 19.641 1 98.06 196 LEU A C 1
ATOM 1496 O O . LEU A 1 196 ? -2.684 -18.984 19.641 1 98.06 196 LEU A O 1
ATOM 1500 N N . VAL A 1 197 ? -4.5 -20.078 18.828 1 98.5 197 VAL A N 1
ATOM 1501 C CA . VAL A 1 197 ? -3.752 -20.922 17.906 1 98.5 197 VAL A CA 1
ATOM 1502 C C . VAL A 1 197 ? -4.227 -20.672 16.469 1 98.5 197 VAL A C 1
ATOM 1504 O O . VAL A 1 197 ? -5.43 -20.578 16.219 1 98.5 197 VAL A O 1
ATOM 1507 N N . CYS A 1 198 ? -3.324 -20.469 15.586 1 98.56 198 CYS A N 1
ATOM 1508 C CA . CYS A 1 198 ? -3.588 -20.406 14.148 1 98.56 198 CYS A CA 1
ATOM 1509 C C . CYS A 1 198 ? -3.127 -21.672 13.445 1 98.56 198 CYS A C 1
ATOM 1511 O O . CYS A 1 198 ? -2.057 -22.203 13.75 1 98.56 198 CYS A O 1
ATOM 1513 N N . TYR A 1 199 ? -3.959 -22.203 12.555 1 98.75 199 TYR A N 1
ATOM 1514 C CA . TYR A 1 199 ? -3.664 -23.422 11.812 1 98.75 199 TYR A CA 1
ATOM 1515 C C . TYR A 1 199 ? -3.51 -23.141 10.32 1 98.75 199 TYR A C 1
ATOM 1517 O O . TYR A 1 199 ? -4.352 -22.469 9.727 1 98.75 199 TYR A O 1
ATOM 1525 N N . VAL A 1 200 ? -2.447 -23.625 9.711 1 97.62 200 VAL A N 1
ATOM 1526 C CA . VAL A 1 200 ? -2.184 -23.484 8.281 1 97.62 200 VAL A CA 1
ATOM 1527 C C . VAL A 1 200 ? -1.611 -24.781 7.723 1 97.62 200 VAL A C 1
ATOM 1529 O O . VAL A 1 200 ? -1.15 -25.641 8.477 1 97.62 200 VAL A O 1
ATOM 1532 N N . SER A 1 201 ? -1.675 -24.938 6.426 1 96.06 201 SER A N 1
ATOM 1533 C CA . SER A 1 201 ? -1.025 -26.078 5.793 1 96.06 201 SER A CA 1
ATOM 1534 C C . SER A 1 201 ? 0.483 -25.875 5.695 1 96.06 201 SER A C 1
ATOM 1536 O O . SER A 1 201 ? 0.961 -24.734 5.699 1 96.06 201 SER A O 1
ATOM 1538 N N . ASP A 1 202 ? 1.255 -26.969 5.586 1 93.69 202 ASP A N 1
ATOM 1539 C CA . ASP A 1 202 ? 2.699 -26.859 5.406 1 93.69 202 ASP A CA 1
ATOM 1540 C C . ASP A 1 202 ? 3.049 -26.438 3.98 1 93.69 202 ASP A C 1
ATOM 1542 O O . ASP A 1 202 ? 4.219 -26.219 3.662 1 93.69 202 ASP A O 1
ATOM 1546 N N . GLN A 1 203 ? 1.985 -26.25 3.154 1 92.06 203 GLN A N 1
ATOM 1547 C CA . GLN A 1 203 ? 2.189 -25.766 1.789 1 92.06 203 GLN A CA 1
ATOM 1548 C C . GLN A 1 203 ? 1.761 -24.312 1.644 1 92.06 203 GLN A C 1
ATOM 1550 O O . GLN A 1 203 ? 1.83 -23.75 0.551 1 92.06 203 GLN A O 1
ATOM 1555 N N . ALA A 1 204 ? 1.373 -23.734 2.742 1 93.44 204 ALA A N 1
ATOM 1556 C CA . ALA A 1 204 ? 0.837 -22.375 2.699 1 93.44 204 ALA A CA 1
ATOM 1557 C C . ALA A 1 204 ? 1.925 -21.375 2.338 1 93.44 204 ALA A C 1
ATOM 1559 O O . ALA A 1 204 ? 3.1 -21.578 2.648 1 93.44 204 ALA A O 1
ATOM 1560 N N . HIS A 1 205 ? 1.515 -20.359 1.585 1 92.88 205 HIS A N 1
ATOM 1561 C CA . HIS A 1 205 ? 2.393 -19.219 1.362 1 92.88 205 HIS A CA 1
ATOM 1562 C C . HIS A 1 205 ? 2.83 -18.594 2.684 1 92.88 205 HIS A C 1
ATOM 1564 O O . HIS A 1 205 ? 2.107 -18.672 3.68 1 92.88 205 HIS A O 1
ATOM 1570 N N . VAL A 1 206 ? 3.916 -17.922 2.711 1 91.06 206 VAL A N 1
ATOM 1571 C CA . VAL A 1 206 ? 4.543 -17.391 3.92 1 91.06 206 VAL A CA 1
ATOM 1572 C C . VAL A 1 206 ? 3.729 -16.219 4.453 1 91.06 206 VAL A C 1
ATOM 1574 O O . VAL A 1 206 ? 3.9 -15.805 5.605 1 91.06 206 VAL A O 1
ATOM 1577 N N . CYS A 1 207 ? 2.787 -15.688 3.707 1 93.31 207 CYS A N 1
ATOM 1578 C CA . CYS A 1 207 ? 2.041 -14.5 4.098 1 93.31 207 CYS A CA 1
ATOM 1579 C C . CYS A 1 207 ? 1.281 -14.734 5.398 1 93.31 207 CYS A C 1
ATOM 1581 O O . CYS A 1 207 ? 1.17 -13.836 6.23 1 93.31 207 CYS A O 1
ATOM 1583 N N . VAL A 1 208 ? 0.749 -15.938 5.645 1 93.62 208 VAL A N 1
ATOM 1584 C CA . VAL A 1 208 ? 0.002 -16.219 6.867 1 93.62 208 VAL A CA 1
ATOM 1585 C C . VAL A 1 208 ? 0.96 -16.281 8.055 1 93.62 208 VAL A C 1
ATOM 1587 O O . VAL A 1 208 ? 0.662 -15.766 9.133 1 93.62 208 VAL A O 1
ATOM 1590 N N . GLU A 1 209 ? 2.066 -16.984 7.832 1 92.12 209 GLU A N 1
ATOM 1591 C CA . GLU A 1 209 ? 3.078 -17.016 8.883 1 92.12 209 GLU A CA 1
ATOM 1592 C C . GLU A 1 209 ? 3.535 -15.602 9.258 1 92.12 209 GLU A C 1
ATOM 1594 O O . GLU A 1 209 ? 3.68 -15.281 10.438 1 92.12 209 GLU A O 1
ATOM 1599 N N . LYS A 1 210 ? 3.799 -14.82 8.32 1 94.81 210 LYS A N 1
ATOM 1600 C CA . LYS A 1 210 ? 4.176 -13.43 8.562 1 94.81 210 LYS A CA 1
ATOM 1601 C C . LYS A 1 210 ? 3.088 -12.695 9.344 1 94.81 210 LYS A C 1
ATOM 1603 O O . LYS A 1 210 ? 3.387 -11.93 10.266 1 94.81 210 LYS A O 1
ATOM 1608 N N . ALA A 1 211 ? 1.887 -12.883 8.969 1 96.25 211 ALA A N 1
ATOM 1609 C CA . ALA A 1 211 ? 0.761 -12.258 9.656 1 96.25 211 ALA A CA 1
ATOM 1610 C C . ALA A 1 211 ? 0.744 -12.648 11.133 1 96.25 211 ALA A C 1
ATOM 1612 O O . ALA A 1 211 ? 0.483 -11.812 12 1 96.25 211 ALA A O 1
ATOM 1613 N N . THR A 1 212 ? 1.009 -13.914 11.438 1 95.12 212 THR A N 1
ATOM 1614 C CA . THR A 1 212 ? 0.993 -14.375 12.828 1 95.12 212 THR A CA 1
ATOM 1615 C C . THR A 1 212 ? 2.109 -13.719 13.625 1 95.12 212 THR A C 1
ATOM 1617 O O . THR A 1 212 ? 1.926 -13.383 14.797 1 95.12 212 THR A O 1
ATOM 1620 N N . ARG A 1 213 ? 3.229 -13.5 12.992 1 92.31 213 ARG A N 1
ATOM 1621 C CA . ARG A 1 213 ? 4.34 -12.82 13.656 1 92.31 213 ARG A CA 1
ATOM 1622 C C . ARG A 1 213 ? 3.996 -11.367 13.961 1 92.31 213 ARG A C 1
ATOM 1624 O O . ARG A 1 213 ? 4.25 -10.883 15.062 1 92.31 213 ARG A O 1
ATOM 1631 N N . ILE A 1 214 ? 3.428 -10.734 13.023 1 95.06 214 ILE A N 1
ATOM 1632 C CA . ILE A 1 214 ? 3.037 -9.336 13.18 1 95.06 214 ILE A CA 1
ATOM 1633 C C . ILE A 1 214 ? 2.035 -9.211 14.328 1 95.06 214 ILE A C 1
ATOM 1635 O O . ILE A 1 214 ? 2.145 -8.305 15.156 1 95.06 214 ILE A O 1
ATOM 1639 N N . LEU A 1 215 ? 1.124 -10.148 14.422 1 96.31 215 LEU A N 1
ATOM 1640 C CA . LEU A 1 215 ? -0.014 -10.047 15.328 1 96.31 215 LEU A CA 1
ATOM 1641 C C . LEU A 1 215 ? 0.3 -10.688 16.672 1 96.31 215 LEU A C 1
ATOM 1643 O O . LEU A 1 215 ? -0.551 -10.727 17.562 1 96.31 215 LEU A O 1
ATOM 1647 N N . SER A 1 216 ? 1.48 -11.266 16.828 1 93.88 216 SER A N 1
ATOM 1648 C CA . SER A 1 216 ? 1.909 -11.93 18.047 1 93.88 216 SER A CA 1
ATOM 1649 C C . SER A 1 216 ? 1.009 -13.117 18.375 1 93.88 216 SER A C 1
ATOM 1651 O O . SER A 1 216 ? 0.58 -13.281 19.516 1 93.88 216 SER A O 1
ATOM 1653 N N . LEU A 1 217 ? 0.607 -13.781 17.359 1 95.25 217 LEU A N 1
ATOM 1654 C CA . LEU A 1 217 ? 0.05 -15.117 17.562 1 95.25 217 LEU A CA 1
ATOM 1655 C C . LEU A 1 217 ? 1.157 -16.141 17.797 1 95.25 217 LEU A C 1
ATOM 1657 O O . LEU A 1 217 ? 1.855 -16.531 16.859 1 95.25 217 LEU A O 1
ATOM 1661 N N . TRP A 1 218 ? 1.251 -16.609 18.984 1 94.19 218 TRP A N 1
ATOM 1662 C CA . TRP A 1 218 ? 2.439 -17.328 19.438 1 94.19 218 TRP A CA 1
ATOM 1663 C C . TRP A 1 218 ? 2.34 -18.812 19.094 1 94.19 218 TRP A C 1
ATOM 1665 O O . TRP A 1 218 ? 3.355 -19.5 19.016 1 94.19 218 TRP A O 1
ATOM 1675 N N . HIS A 1 219 ? 1.163 -19.344 18.953 1 96.31 219 HIS A N 1
ATOM 1676 C CA . HIS A 1 219 ? 0.951 -20.75 18.625 1 96.31 219 HIS A CA 1
ATOM 1677 C C . HIS A 1 219 ? 0.481 -20.906 17.188 1 96.31 219 HIS A C 1
ATOM 1679 O O . HIS A 1 219 ? -0.662 -20.578 16.859 1 96.31 219 HIS A O 1
ATOM 1685 N N . VAL A 1 220 ? 1.35 -21.453 16.328 1 96.19 220 VAL A N 1
ATOM 1686 C CA . VAL A 1 220 ? 1.035 -21.719 14.922 1 96.19 220 VAL A CA 1
ATOM 1687 C C . VAL A 1 220 ? 1.261 -23.188 14.617 1 96.19 220 VAL A C 1
ATOM 1689 O O . VAL A 1 220 ? 2.332 -23.734 14.891 1 96.19 220 VAL A O 1
ATOM 1692 N N . ARG A 1 221 ? 0.223 -23.859 14.125 1 98.06 221 ARG A N 1
ATOM 1693 C CA . ARG A 1 221 ? 0.333 -25.266 13.711 1 98.06 221 ARG A CA 1
ATOM 1694 C C . ARG A 1 221 ? 0.406 -25.375 12.188 1 98.06 221 ARG A C 1
ATOM 1696 O O . ARG A 1 221 ? -0.481 -24.875 11.484 1 98.06 221 ARG A O 1
ATOM 1703 N N . ARG A 1 222 ? 1.471 -25.938 11.727 1 97 222 ARG A N 1
ATOM 1704 C CA . ARG A 1 222 ? 1.57 -26.312 10.32 1 97 222 ARG A CA 1
ATOM 1705 C C . ARG A 1 222 ? 1.123 -27.75 10.102 1 97 222 ARG A C 1
ATOM 1707 O O . ARG A 1 222 ? 1.899 -28.688 10.305 1 97 222 ARG A O 1
ATOM 1714 N N . ILE A 1 223 ? -0.048 -27.875 9.586 1 98.19 223 ILE A N 1
ATOM 1715 C CA . ILE A 1 223 ? -0.625 -29.188 9.398 1 98.19 223 ILE A CA 1
ATOM 1716 C C . ILE A 1 223 ? -0.021 -29.844 8.156 1 98.19 223 ILE A C 1
ATOM 1718 O O . ILE A 1 223 ? -0.036 -29.266 7.07 1 98.19 223 ILE A O 1
ATOM 1722 N N . ALA A 1 224 ? 0.473 -31.078 8.312 1 96.38 224 ALA A N 1
ATOM 1723 C CA . ALA A 1 224 ? 1.075 -31.812 7.207 1 96.38 224 ALA A CA 1
ATOM 1724 C C . ALA A 1 224 ? 0.028 -32.156 6.156 1 96.38 224 ALA A C 1
ATOM 1726 O O . ALA A 1 224 ? -1.059 -32.656 6.492 1 96.38 224 ALA A O 1
ATOM 1727 N N . THR A 1 225 ? 0.342 -31.891 4.922 1 96.19 225 THR A N 1
ATOM 1728 C CA . THR A 1 225 ? -0.538 -32.25 3.818 1 96.19 225 THR A CA 1
ATOM 1729 C C . THR A 1 225 ? -0.265 -33.688 3.365 1 96.19 225 THR A C 1
ATOM 1731 O O . THR A 1 225 ? 0.814 -34.25 3.615 1 96.19 225 THR A O 1
ATOM 1734 N N . ARG A 1 226 ? -1.282 -34.344 2.811 1 94.69 226 ARG A N 1
ATOM 1735 C CA . ARG A 1 226 ? -1.156 -35.688 2.252 1 94.69 226 ARG A CA 1
ATOM 1736 C C . ARG A 1 226 ? -1.371 -35.688 0.742 1 94.69 226 ARG A C 1
ATOM 1738 O O . ARG A 1 226 ? -2.422 -35.25 0.263 1 94.69 226 ARG A O 1
ATOM 1745 N N . ARG A 1 227 ? -0.368 -36.219 0.094 1 94.06 227 ARG A N 1
ATOM 1746 C CA . ARG A 1 227 ? -0.428 -36.25 -1.363 1 94.06 227 ARG A CA 1
ATOM 1747 C C . ARG A 1 227 ? -1.5 -37.219 -1.845 1 94.06 227 ARG A C 1
ATOM 1749 O O . ARG A 1 227 ? -1.599 -38.344 -1.343 1 94.06 227 ARG A O 1
ATOM 1756 N N . GLU A 1 228 ? -2.248 -36.812 -2.832 1 94.62 228 GLU A N 1
ATOM 1757 C CA . GLU A 1 228 ? -3.285 -37.625 -3.445 1 94.62 228 GLU A CA 1
ATOM 1758 C C . GLU A 1 228 ? -2.848 -38.125 -4.812 1 94.62 228 GLU A C 1
ATOM 1760 O O . GLU A 1 228 ? -1.792 -37.75 -5.32 1 94.62 228 GLU A O 1
ATOM 1765 N N . ALA A 1 229 ? -3.535 -39.094 -5.418 1 90.5 229 ALA A N 1
ATOM 1766 C CA . ALA A 1 229 ? -3.178 -39.75 -6.668 1 90.5 229 ALA A CA 1
ATOM 1767 C C . ALA A 1 229 ? -2.955 -38.75 -7.785 1 90.5 229 ALA A C 1
ATOM 1769 O O . ALA A 1 229 ? -2.049 -38.906 -8.609 1 90.5 229 ALA A O 1
ATOM 1770 N N . GLY A 1 230 ? -3.623 -37.719 -7.883 1 88.81 230 GLY A N 1
ATOM 1771 C CA . GLY A 1 230 ? -3.473 -36.719 -8.922 1 88.81 230 GLY A CA 1
ATOM 1772 C C . GLY A 1 230 ? -2.416 -35.688 -8.594 1 88.81 230 GLY A C 1
ATOM 1773 O O . GLY A 1 230 ? -2.145 -34.781 -9.406 1 88.81 230 GLY A O 1
ATOM 1774 N N . GLY A 1 231 ? -1.724 -35.906 -7.496 1 93.81 231 GLY A N 1
ATOM 1775 C CA . GLY A 1 231 ? -0.607 -35.031 -7.129 1 93.81 231 GLY A CA 1
ATOM 1776 C C . GLY A 1 231 ? -1.007 -33.906 -6.203 1 93.81 231 GLY A C 1
ATOM 1777 O O . GLY A 1 231 ? -0.146 -33.219 -5.633 1 93.81 231 GLY A O 1
ATOM 1778 N N . ASN A 1 232 ? -2.336 -33.656 -6.07 1 95.56 232 ASN A N 1
ATOM 1779 C CA . ASN A 1 232 ? -2.793 -32.656 -5.125 1 95.56 232 ASN A CA 1
ATOM 1780 C C . ASN A 1 232 ? -2.32 -32.969 -3.705 1 95.56 232 ASN A C 1
ATOM 1782 O O . ASN A 1 232 ? -2.182 -34.125 -3.328 1 95.56 232 ASN A O 1
ATOM 1786 N N . CYS A 1 233 ? -2.004 -31.906 -2.941 1 95.75 233 CYS A N 1
ATOM 1787 C CA . CYS A 1 233 ? -1.526 -32.031 -1.568 1 95.75 233 CYS A CA 1
ATOM 1788 C C . CYS A 1 233 ? -2.398 -31.234 -0.609 1 95.75 233 CYS A C 1
ATOM 1790 O O . CYS A 1 233 ? -1.938 -30.25 -0.014 1 95.75 233 CYS A O 1
ATOM 1792 N N . PRO A 1 234 ? -3.566 -31.719 -0.318 1 97.31 234 PRO A N 1
ATOM 1793 C CA . PRO A 1 234 ? -4.488 -30.969 0.533 1 97.31 234 PRO A CA 1
ATOM 1794 C C . PRO A 1 234 ? -4.176 -31.109 2.02 1 97.31 234 PRO A C 1
ATOM 1796 O O . PRO A 1 234 ? -3.688 -32.156 2.449 1 97.31 234 PRO A O 1
ATOM 1799 N N . MET A 1 235 ? -4.355 -30.016 2.789 1 98.25 235 MET A N 1
ATOM 1800 C CA . MET A 1 235 ? -4.629 -30.156 4.215 1 98.25 235 MET A CA 1
ATOM 1801 C C . MET A 1 235 ? -6 -30.797 4.441 1 98.25 235 MET A C 1
ATOM 1803 O O . MET A 1 235 ? -7.008 -30.297 3.936 1 98.25 235 MET A O 1
ATOM 1807 N N . HIS A 1 236 ? -6.02 -31.922 5.215 1 98.38 236 HIS A N 1
ATOM 1808 C CA . HIS A 1 236 ? -7.266 -32.656 5.426 1 98.38 236 HIS A CA 1
ATOM 1809 C C . HIS A 1 236 ? -7.93 -32.219 6.734 1 98.38 236 HIS A C 1
ATOM 1811 O O . HIS A 1 236 ? -7.246 -31.984 7.73 1 98.38 236 HIS A O 1
ATOM 1817 N N . GLY A 1 237 ? -9.273 -32.219 6.684 1 98.5 237 GLY A N 1
ATOM 1818 C CA . GLY A 1 237 ? -10.039 -31.859 7.867 1 98.5 237 GLY A CA 1
ATOM 1819 C C . GLY A 1 237 ? -9.773 -32.781 9.047 1 98.5 237 GLY A C 1
ATOM 1820 O O . GLY A 1 237 ? -9.766 -32.312 10.195 1 98.5 237 GLY A O 1
ATOM 1821 N N . ASP A 1 238 ? -9.578 -34.031 8.805 1 98.5 238 ASP A N 1
ATOM 1822 C CA . ASP A 1 238 ? -9.375 -34.969 9.898 1 98.5 238 ASP A CA 1
ATOM 1823 C C . ASP A 1 238 ? -8.039 -34.719 10.594 1 98.5 238 ASP A C 1
ATOM 1825 O O . ASP A 1 238 ? -7.938 -34.844 11.812 1 98.5 238 ASP A O 1
ATOM 1829 N N . ASP A 1 239 ? -6.977 -34.375 9.82 1 98.69 239 ASP A N 1
ATOM 1830 C CA . ASP A 1 239 ? -5.699 -34 10.422 1 98.69 239 ASP A CA 1
ATOM 1831 C C . ASP A 1 239 ? -5.82 -32.719 11.211 1 98.69 239 ASP A C 1
ATOM 1833 O O . ASP A 1 239 ? -5.223 -32.562 12.281 1 98.69 239 ASP A O 1
ATOM 1837 N N . LEU A 1 240 ? -6.574 -31.766 10.68 1 98.81 240 LEU A N 1
ATOM 1838 C CA . LEU A 1 240 ? -6.84 -30.516 11.383 1 98.81 240 LEU A CA 1
ATOM 1839 C C . LEU A 1 240 ? -7.57 -30.781 12.695 1 98.81 240 LEU A C 1
ATOM 1841 O O . LEU A 1 240 ? -7.234 -30.188 13.727 1 98.81 240 LEU A O 1
ATOM 1845 N N . ARG A 1 241 ? -8.586 -31.656 12.625 1 98.81 241 ARG A N 1
ATOM 1846 C CA . ARG A 1 241 ? -9.359 -31.969 13.82 1 98.81 241 ARG A CA 1
ATOM 1847 C C . ARG A 1 241 ? -8.461 -32.531 14.93 1 98.81 241 ARG A C 1
ATOM 1849 O O . ARG A 1 241 ? -8.586 -32.125 16.094 1 98.81 241 ARG A O 1
ATOM 1856 N N . VAL A 1 242 ? -7.543 -33.406 14.633 1 98.81 242 VAL A N 1
ATOM 1857 C CA . VAL A 1 242 ? -6.617 -33.969 15.602 1 98.81 242 VAL A CA 1
ATOM 1858 C C . VAL A 1 242 ? -5.801 -32.875 16.266 1 98.81 242 VAL A C 1
ATOM 1860 O O . VAL A 1 242 ? -5.648 -32.844 17.484 1 98.81 242 VAL A O 1
ATOM 1863 N N . ALA A 1 243 ? -5.281 -31.953 15.438 1 98.81 243 ALA A N 1
ATOM 1864 C CA . ALA A 1 243 ? -4.477 -30.859 15.953 1 98.81 243 ALA A CA 1
ATOM 1865 C C . ALA A 1 243 ? -5.309 -29.953 16.859 1 98.81 243 ALA A C 1
ATOM 1867 O O . ALA A 1 243 ? -4.848 -29.547 17.938 1 98.81 243 ALA A O 1
ATOM 1868 N N . VAL A 1 244 ? -6.531 -29.625 16.469 1 98.88 244 VAL A N 1
ATOM 1869 C CA . VAL A 1 244 ? -7.434 -28.75 17.203 1 98.88 244 VAL A CA 1
ATOM 1870 C C . VAL A 1 244 ? -7.77 -29.375 18.562 1 98.88 244 VAL A C 1
ATOM 1872 O O . VAL A 1 244 ? -7.684 -28.703 19.594 1 98.88 244 VAL A O 1
ATOM 1875 N N . GLU A 1 245 ? -8.117 -30.625 18.562 1 98.81 245 GLU A N 1
ATOM 1876 C CA . GLU A 1 245 ? -8.492 -31.312 19.797 1 98.81 245 GLU A CA 1
ATOM 1877 C C . GLU A 1 245 ? -7.305 -31.406 20.75 1 98.81 245 GLU A C 1
ATOM 1879 O O . GLU A 1 245 ? -7.465 -31.266 21.969 1 98.81 245 GLU A O 1
ATOM 1884 N N . ALA A 1 246 ? -6.129 -31.672 20.203 1 98.75 246 ALA A N 1
ATOM 1885 C CA . ALA A 1 246 ? -4.922 -31.719 21.031 1 98.75 246 ALA A CA 1
ATOM 1886 C C . ALA A 1 246 ? -4.66 -30.375 21.688 1 98.75 246 ALA A C 1
ATOM 1888 O O . ALA A 1 246 ? -4.266 -30.312 22.859 1 98.75 246 ALA A O 1
ATOM 1889 N N . ASP A 1 247 ? -4.848 -29.297 20.953 1 98.62 247 ASP A N 1
ATOM 1890 C CA . ASP A 1 247 ? -4.613 -27.969 21.484 1 98.62 247 ASP A CA 1
ATOM 1891 C C . ASP A 1 247 ? -5.66 -27.594 22.547 1 98.62 247 ASP A C 1
ATOM 1893 O O . ASP A 1 247 ? -5.336 -26.984 23.562 1 98.62 247 ASP A O 1
ATOM 1897 N N . ILE A 1 248 ? -6.914 -27.938 22.297 1 98.62 248 ILE A N 1
ATOM 1898 C CA . ILE A 1 248 ? -7.961 -27.703 23.297 1 98.62 248 ILE A CA 1
ATOM 1899 C C . ILE A 1 248 ? -7.621 -28.453 24.578 1 98.62 248 ILE A C 1
ATOM 1901 O O . ILE A 1 248 ? -7.734 -27.906 25.672 1 98.62 248 ILE A O 1
ATOM 1905 N N . ALA A 1 249 ? -7.148 -29.656 24.5 1 98.5 249 ALA A N 1
ATOM 1906 C CA . ALA A 1 249 ? -6.762 -30.469 25.656 1 98.5 249 ALA A CA 1
ATOM 1907 C C . ALA A 1 249 ? -5.594 -29.828 26.406 1 98.5 249 ALA A C 1
ATOM 1909 O O . ALA A 1 249 ? -5.492 -29.953 27.625 1 98.5 249 ALA A O 1
ATOM 1910 N N . ALA A 1 250 ? -4.738 -29.156 25.672 1 97.88 250 ALA A N 1
ATOM 1911 C CA . ALA A 1 250 ? -3.564 -28.5 26.25 1 97.88 250 ALA A CA 1
ATOM 1912 C C . ALA A 1 250 ? -3.922 -27.141 26.828 1 97.88 250 ALA A C 1
ATOM 1914 O O . ALA A 1 250 ? -3.051 -26.422 27.312 1 97.88 250 ALA A O 1
ATOM 1915 N N . GLY A 1 251 ? -5.195 -26.719 26.734 1 97.56 251 GLY A N 1
ATOM 1916 C CA . GLY A 1 251 ? -5.656 -25.469 27.328 1 97.56 251 GLY A CA 1
ATOM 1917 C C . GLY A 1 251 ? -5.516 -24.297 26.391 1 97.56 251 GLY A C 1
ATOM 1918 O O . GLY A 1 251 ? -5.602 -23.141 26.812 1 97.56 251 GLY A O 1
ATOM 1919 N N . LEU A 1 252 ? -5.254 -24.562 25.094 1 98.06 252 LEU A N 1
ATOM 1920 C CA . LEU A 1 252 ? -5.141 -23.5 24.094 1 98.06 252 LEU A CA 1
ATOM 1921 C C . LEU A 1 252 ? -6.477 -23.266 23.406 1 98.06 252 LEU A C 1
ATOM 1923 O O . LEU A 1 252 ? -7.414 -24.047 23.578 1 98.06 252 LEU A O 1
ATOM 1927 N N . THR A 1 253 ? -6.672 -22.156 22.734 1 98.38 253 THR A N 1
ATOM 1928 C CA . THR A 1 253 ? -7.922 -21.766 22.094 1 98.38 253 THR A CA 1
ATOM 1929 C C . THR A 1 253 ? -7.746 -21.688 20.578 1 98.38 253 THR A C 1
ATOM 1931 O O . THR A 1 253 ? -7.09 -20.766 20.062 1 98.38 253 THR A O 1
ATOM 1934 N N . PRO A 1 254 ? -8.32 -22.672 19.812 1 98.69 254 PRO A N 1
ATOM 1935 C CA . PRO A 1 254 ? -8.32 -22.531 18.344 1 98.69 254 PRO A CA 1
ATOM 1936 C C . PRO A 1 254 ? -8.977 -21.234 17.891 1 98.69 254 PRO A C 1
ATOM 1938 O O . PRO A 1 254 ? -10.102 -20.938 18.281 1 98.69 254 PRO A O 1
ATOM 1941 N N . CYS A 1 255 ? -8.266 -20.469 17 1 98 255 CYS A N 1
ATOM 1942 C CA . CYS A 1 255 ? -8.68 -19.109 16.688 1 98 255 CYS A CA 1
ATOM 1943 C C . CYS A 1 255 ? -8.945 -18.953 15.188 1 98 255 CYS A C 1
ATOM 1945 O O . CYS A 1 255 ? -9.961 -18.375 14.797 1 98 255 CYS A O 1
ATOM 1947 N N . ALA A 1 256 ? -8.062 -19.453 14.391 1 98.75 256 ALA A N 1
ATOM 1948 C CA . ALA A 1 256 ? -8.156 -19.219 12.945 1 98.75 256 ALA A CA 1
ATOM 1949 C C . ALA A 1 256 ? -7.57 -20.391 12.164 1 98.75 256 ALA A C 1
ATOM 1951 O O . ALA A 1 256 ? -6.594 -21 12.602 1 98.75 256 ALA A O 1
ATOM 1952 N N . VAL A 1 257 ? -8.156 -20.703 11.078 1 98.88 257 VAL A N 1
ATOM 1953 C CA . VAL A 1 257 ? -7.641 -21.625 10.07 1 98.88 257 VAL A CA 1
ATOM 1954 C C . VAL A 1 257 ? -7.535 -20.906 8.727 1 98.88 257 VAL A C 1
ATOM 1956 O O . VAL A 1 257 ? -8.461 -20.203 8.312 1 98.88 257 VAL A O 1
ATOM 1959 N N . SER A 1 258 ? -6.41 -20.984 8.062 1 98.69 258 SER A N 1
ATOM 1960 C CA . SER A 1 258 ? -6.273 -20.5 6.688 1 98.69 258 SER A CA 1
ATOM 1961 C C . SER A 1 258 ? -6.113 -21.656 5.707 1 98.69 258 SER A C 1
ATOM 1963 O O . SER A 1 258 ? -5.117 -22.375 5.75 1 98.69 258 SER A O 1
ATOM 1965 N N . MET A 1 259 ? -7.066 -21.875 4.93 1 98.38 259 MET A N 1
ATOM 1966 C CA . MET A 1 259 ? -6.992 -22.906 3.904 1 98.38 259 MET A CA 1
ATOM 1967 C C . MET A 1 259 ? -6.637 -22.312 2.547 1 98.38 259 MET A C 1
ATOM 1969 O O . MET A 1 259 ? -6.68 -21.094 2.371 1 98.38 259 MET A O 1
ATOM 1973 N N . ASN A 1 260 ? -6.254 -23.188 1.599 1 98.25 260 ASN A N 1
ATOM 1974 C CA . ASN A 1 260 ? -5.668 -22.703 0.35 1 98.25 260 ASN A CA 1
ATOM 1975 C C . ASN A 1 260 ? -6.441 -23.219 -0.863 1 98.25 260 ASN A C 1
ATOM 1977 O O . ASN A 1 260 ? -6.891 -24.359 -0.88 1 98.25 260 ASN A O 1
ATOM 1981 N N . TYR A 1 261 ? -6.66 -22.375 -1.79 1 98.5 261 TYR A N 1
ATOM 1982 C CA . TYR A 1 261 ? -7.008 -22.703 -3.168 1 98.5 261 TYR A CA 1
ATOM 1983 C C . TYR A 1 261 ? -5.918 -22.25 -4.129 1 98.5 261 TYR A C 1
ATOM 1985 O O . TYR A 1 261 ? -5.863 -21.078 -4.5 1 98.5 261 TYR A O 1
ATOM 1993 N N . GLY A 1 262 ? -5.098 -23.188 -4.578 1 97.44 262 GLY A N 1
ATOM 1994 C CA . GLY A 1 262 ? -3.971 -22.859 -5.434 1 97.44 262 GLY A CA 1
ATOM 1995 C C . GLY A 1 262 ? -2.742 -22.422 -4.66 1 97.44 262 GLY A C 1
ATOM 1996 O O . GLY A 1 262 ? -2.312 -21.266 -4.77 1 97.44 262 GLY A O 1
ATOM 1997 N N . THR A 1 263 ? -2.111 -23.375 -3.889 1 96.19 263 THR A N 1
ATOM 1998 C CA . THR A 1 263 ? -0.886 -23.062 -3.16 1 96.19 263 THR A CA 1
ATOM 1999 C C . THR A 1 263 ? 0.211 -22.609 -4.117 1 96.19 263 THR A C 1
ATOM 2001 O O . THR A 1 263 ? 0.138 -22.859 -5.32 1 96.19 263 THR A O 1
ATOM 2004 N N . THR A 1 264 ? 1.209 -21.953 -3.607 1 92.88 264 THR A N 1
ATOM 2005 C CA . THR A 1 264 ? 2.262 -21.328 -4.402 1 92.88 264 THR A CA 1
ATOM 2006 C C . THR A 1 264 ? 3.053 -22.375 -5.172 1 92.88 264 THR A C 1
ATOM 2008 O O . THR A 1 264 ? 3.344 -22.203 -6.359 1 92.88 264 THR A O 1
ATOM 2011 N N . GLY A 1 265 ? 3.354 -23.438 -4.559 1 93.75 265 GLY A N 1
ATOM 2012 C CA . GLY A 1 265 ? 4.281 -24.391 -5.145 1 93.75 265 GLY A CA 1
ATOM 2013 C C . GLY A 1 265 ? 3.678 -25.188 -6.289 1 93.75 265 GLY A C 1
ATOM 2014 O O . GLY A 1 265 ? 4.223 -25.203 -7.395 1 93.75 265 GLY A O 1
ATOM 2015 N N . ILE A 1 266 ? 2.514 -25.797 -6.016 1 95.44 266 ILE A N 1
ATOM 2016 C CA . ILE A 1 266 ? 2.02 -26.734 -7.008 1 95.44 266 ILE A CA 1
ATOM 2017 C C . ILE A 1 266 ? 0.527 -26.516 -7.238 1 95.44 266 ILE A C 1
ATOM 2019 O O . ILE A 1 266 ? -0.159 -27.375 -7.797 1 95.44 266 ILE A O 1
ATOM 2023 N N . CYS A 1 267 ? -0.027 -25.391 -6.746 1 97.12 267 CYS A N 1
ATOM 2024 C CA . CYS A 1 267 ? -1.431 -25.031 -6.91 1 97.12 267 CYS A CA 1
ATOM 2025 C C . CYS A 1 267 ? -2.34 -26.078 -6.285 1 97.12 267 CYS A C 1
ATOM 2027 O O . CYS A 1 267 ? -3.346 -26.469 -6.883 1 97.12 267 CYS A O 1
ATOM 2029 N N . SER A 1 268 ? -2.01 -26.516 -5.137 1 97 268 SER A N 1
ATOM 2030 C CA . SER A 1 268 ? -2.826 -27.469 -4.395 1 97 268 SER A CA 1
ATOM 2031 C C . SER A 1 268 ? -4.082 -26.812 -3.838 1 97 268 SER A C 1
ATOM 2033 O O . SER A 1 268 ? -4.09 -25.609 -3.562 1 97 268 SER A O 1
ATOM 2035 N N . THR A 1 269 ? -5.133 -27.562 -3.709 1 97.44 269 THR A N 1
ATOM 2036 C CA . THR A 1 269 ? -6.395 -27.188 -3.086 1 97.44 269 THR A CA 1
ATOM 2037 C C . THR A 1 269 ? -6.641 -28 -1.819 1 97.44 269 THR A C 1
ATOM 2039 O O . THR A 1 269 ? -6.543 -29.234 -1.834 1 97.44 269 THR A O 1
ATOM 2042 N N . ASP A 1 270 ? -7.008 -27.359 -0.75 1 98.38 270 ASP A N 1
ATOM 2043 C CA . ASP A 1 270 ? -7.242 -28.031 0.526 1 98.38 270 ASP A CA 1
ATOM 2044 C C . ASP A 1 270 ? -8.625 -28.672 0.56 1 98.38 270 ASP A C 1
ATOM 2046 O O . ASP A 1 270 ? -9.422 -28.5 -0.359 1 98.38 270 ASP A O 1
ATOM 2050 N N . ASP A 1 271 ? -8.852 -29.531 1.628 1 98.19 271 ASP A N 1
ATOM 2051 C CA . ASP A 1 271 ? -10.109 -30.219 1.873 1 98.19 271 ASP A CA 1
ATOM 2052 C C . ASP A 1 271 ? -11.156 -29.266 2.447 1 98.19 271 ASP A C 1
ATOM 2054 O O . ASP A 1 271 ? -11.406 -29.266 3.652 1 98.19 271 ASP A O 1
ATOM 2058 N N . PHE A 1 272 ? -11.859 -28.547 1.56 1 98.38 272 PHE A N 1
ATOM 2059 C CA . PHE A 1 272 ? -12.742 -27.453 1.961 1 98.38 272 PHE A CA 1
ATOM 2060 C C . PHE A 1 272 ? -13.859 -27.969 2.867 1 98.38 272 PHE A C 1
ATOM 2062 O O . PHE A 1 272 ? -14.148 -27.375 3.902 1 98.38 272 PHE A O 1
ATOM 2069 N N . GLU A 1 273 ? -14.5 -29.047 2.541 1 97.62 273 GLU A N 1
ATOM 2070 C CA . GLU A 1 273 ? -15.633 -29.562 3.311 1 97.62 273 GLU A CA 1
ATOM 2071 C C . GLU A 1 273 ? -15.188 -30.047 4.691 1 97.62 273 GLU A C 1
ATOM 2073 O O . GLU A 1 273 ? -15.805 -29.688 5.703 1 97.62 273 GLU A O 1
ATOM 2078 N N . GLY A 1 274 ? -14.141 -30.875 4.691 1 98.44 274 GLY A N 1
ATOM 2079 C CA . GLY A 1 274 ? -13.641 -31.375 5.965 1 98.44 274 GLY A CA 1
ATOM 2080 C C . GLY A 1 274 ? -13.172 -30.266 6.887 1 98.44 274 GLY A C 1
ATOM 2081 O O . GLY A 1 274 ? -13.438 -30.297 8.094 1 98.44 274 GLY A O 1
ATOM 2082 N N . ILE A 1 275 ? -12.453 -29.297 6.352 1 98.81 275 ILE A N 1
ATOM 2083 C CA . ILE A 1 275 ? -11.93 -28.188 7.145 1 98.81 275 ILE A CA 1
ATOM 2084 C C . ILE A 1 275 ? -13.078 -27.328 7.668 1 98.81 275 ILE A C 1
ATOM 2086 O O . ILE A 1 275 ? -13.086 -26.938 8.836 1 98.81 275 ILE A O 1
ATOM 2090 N N . ALA A 1 276 ? -14.047 -27.031 6.785 1 98.56 276 ALA A N 1
ATOM 2091 C CA . ALA A 1 276 ? -15.203 -26.234 7.184 1 98.56 276 ALA A CA 1
ATOM 2092 C C . ALA A 1 276 ? -15.938 -26.875 8.352 1 98.56 276 ALA A C 1
ATOM 2094 O O . ALA A 1 276 ? -16.391 -26.188 9.273 1 98.56 276 ALA A O 1
ATOM 2095 N N . LYS A 1 277 ? -16.109 -28.172 8.328 1 98.5 277 LYS A N 1
ATOM 2096 C CA . LYS A 1 277 ? -16.781 -28.891 9.398 1 98.5 277 LYS A CA 1
ATOM 2097 C C . LYS A 1 277 ? -16.078 -28.703 10.734 1 98.5 277 LYS A C 1
ATOM 2099 O O . LYS A 1 277 ? -16.703 -28.438 11.75 1 98.5 277 LYS A O 1
ATOM 2104 N N . VAL A 1 278 ? -14.766 -28.844 10.727 1 98.75 278 VAL A N 1
ATOM 2105 C CA . VAL A 1 278 ? -13.984 -28.656 11.945 1 98.75 278 VAL A CA 1
ATOM 2106 C C . VAL A 1 278 ? -14.18 -27.234 12.469 1 98.75 278 VAL A C 1
ATOM 2108 O O . VAL A 1 278 ? -14.414 -27.031 13.656 1 98.75 278 VAL A O 1
ATOM 2111 N N . CYS A 1 279 ? -14.094 -26.25 11.578 1 98.69 279 CYS A N 1
ATOM 2112 C CA . CYS A 1 279 ? -14.211 -24.844 11.969 1 98.69 279 CYS A CA 1
ATOM 2113 C C . CYS A 1 279 ? -15.594 -24.562 12.547 1 98.69 279 CYS A C 1
ATOM 2115 O O . CYS A 1 279 ? -15.719 -23.797 13.508 1 98.69 279 CYS A O 1
ATOM 2117 N N . GLN A 1 280 ? -16.594 -25.156 11.992 1 97.94 280 GLN A N 1
ATOM 2118 C CA . GLN A 1 280 ? -17.953 -25 12.508 1 97.94 280 GLN A CA 1
ATOM 2119 C C . GLN A 1 280 ? -18.109 -25.641 13.875 1 97.94 280 GLN A C 1
ATOM 2121 O O . GLN A 1 280 ? -18.688 -25.047 14.789 1 97.94 280 GLN A O 1
ATOM 2126 N N . ASP A 1 281 ? -17.594 -26.828 13.992 1 98.5 281 ASP A N 1
ATOM 2127 C CA . ASP A 1 281 ? -17.734 -27.578 15.242 1 98.5 281 ASP A CA 1
ATOM 2128 C C . ASP A 1 281 ? -17.078 -26.828 16.406 1 98.5 281 ASP A C 1
ATOM 2130 O O . ASP A 1 281 ? -17.547 -26.906 17.531 1 98.5 281 ASP A O 1
ATOM 2134 N N . TYR A 1 282 ? -16.031 -26.141 16.125 1 98.31 282 TYR A N 1
ATOM 2135 C CA . TYR A 1 282 ? -15.258 -25.562 17.219 1 98.31 282 TYR A CA 1
ATOM 2136 C C . TYR A 1 282 ? -15.273 -24.031 17.156 1 98.31 282 TYR A C 1
ATOM 2138 O O . TYR A 1 282 ? -14.523 -23.375 17.875 1 98.31 282 TYR A O 1
ATOM 2146 N N . SER A 1 283 ? -16.109 -23.422 16.281 1 97.5 283 SER A N 1
ATOM 2147 C CA . SER A 1 283 ? -16.281 -21.984 16.141 1 97.5 283 SER A CA 1
ATOM 2148 C C . SER A 1 283 ? -14.961 -21.281 15.859 1 97.5 283 SER A C 1
ATOM 2150 O O . SER A 1 283 ? -14.594 -20.328 16.547 1 97.5 283 SER A O 1
ATOM 2152 N N . ILE A 1 284 ? -14.234 -21.766 14.867 1 98.69 284 ILE A N 1
ATOM 2153 C CA . ILE A 1 284 ? -12.945 -21.219 14.445 1 98.69 284 ILE A CA 1
ATOM 2154 C C . ILE A 1 284 ? -13.125 -20.344 13.211 1 98.69 284 ILE A C 1
ATOM 2156 O O . ILE A 1 284 ? -13.898 -20.688 12.305 1 98.69 284 ILE A O 1
ATOM 2160 N N . TRP A 1 285 ? -12.523 -19.156 13.164 1 98.75 285 TRP A N 1
ATOM 2161 C CA . TRP A 1 285 ? -12.531 -18.312 11.977 1 98.75 285 TRP A CA 1
ATOM 2162 C C . TRP A 1 285 ? -11.891 -19.016 10.797 1 98.75 285 TRP A C 1
ATOM 2164 O O . TRP A 1 285 ? -10.773 -19.531 10.906 1 98.75 285 TRP A O 1
ATOM 2174 N N . LEU A 1 286 ? -12.562 -19.078 9.695 1 98.81 286 LEU A N 1
ATOM 2175 C CA . LEU A 1 286 ? -12.055 -19.75 8.5 1 98.81 286 LEU A CA 1
ATOM 2176 C C . LEU A 1 286 ? -11.711 -18.734 7.418 1 98.81 286 LEU A C 1
ATOM 2178 O O . LEU A 1 286 ? -12.602 -18.031 6.91 1 98.81 286 LEU A O 1
ATOM 2182 N N . ASN A 1 287 ? -10.461 -18.625 7.07 1 98.81 287 ASN A N 1
ATOM 2183 C CA . ASN A 1 287 ? -9.977 -17.781 5.984 1 98.81 287 ASN A CA 1
ATOM 2184 C C . ASN A 1 287 ? -9.586 -18.609 4.762 1 98.81 287 ASN A C 1
ATOM 2186 O O . ASN A 1 287 ? -9.016 -19.688 4.895 1 98.81 287 ASN A O 1
ATOM 2190 N N . LEU A 1 288 ? -9.906 -18.094 3.605 1 98.81 288 LEU A N 1
ATOM 2191 C CA . LEU A 1 288 ? -9.477 -18.719 2.357 1 98.81 288 LEU A CA 1
ATOM 2192 C C . LEU A 1 288 ? -8.414 -17.875 1.671 1 98.81 288 LEU A C 1
ATOM 2194 O O . LEU A 1 288 ? -8.68 -16.719 1.289 1 98.81 288 LEU A O 1
ATOM 2198 N N . ASP A 1 289 ? -7.199 -18.438 1.559 1 98.62 289 ASP A N 1
ATOM 2199 C CA . ASP A 1 289 ? -6.176 -17.891 0.674 1 98.62 289 ASP A CA 1
ATOM 2200 C C . ASP A 1 289 ? -6.355 -18.406 -0.754 1 98.62 289 ASP A C 1
ATOM 2202 O O . ASP A 1 289 ? -5.996 -19.547 -1.06 1 98.62 289 ASP A O 1
ATOM 2206 N N . ALA A 1 290 ? -6.926 -17.625 -1.555 1 98.69 290 ALA A N 1
ATOM 2207 C CA . ALA A 1 290 ? -7.09 -17.891 -2.982 1 98.69 290 ALA A CA 1
ATOM 2208 C C . ALA A 1 290 ? -6.402 -16.812 -3.822 1 98.69 290 ALA A C 1
ATOM 2210 O O . ALA A 1 290 ? -6.914 -16.422 -4.871 1 98.69 290 ALA A O 1
ATOM 2211 N N . ALA A 1 291 ? -5.246 -16.359 -3.389 1 98.19 291 ALA A N 1
ATOM 2212 C CA . ALA A 1 291 ? -4.566 -15.211 -3.973 1 98.19 291 ALA A CA 1
ATOM 2213 C C . ALA A 1 291 ? -4.332 -15.406 -5.469 1 98.19 291 ALA A C 1
ATOM 2215 O O . ALA A 1 291 ? -4.52 -14.484 -6.262 1 98.19 291 ALA A O 1
ATOM 2216 N N . TYR A 1 292 ? -3.943 -16.594 -5.871 1 98.06 292 TYR A N 1
ATOM 2217 C CA . TYR A 1 292 ? -3.619 -16.828 -7.277 1 98.06 292 TYR A CA 1
ATOM 2218 C C . TYR A 1 292 ? -4.773 -17.5 -8 1 98.06 292 TYR A C 1
ATOM 2220 O O . TYR A 1 292 ? -5.461 -16.875 -8.812 1 98.06 292 TYR A O 1
ATOM 2228 N N . ALA A 1 293 ? -5.133 -18.703 -7.598 1 98.5 293 ALA A N 1
ATOM 2229 C CA . ALA A 1 293 ? -6.062 -19.547 -8.344 1 98.5 293 ALA A CA 1
ATOM 2230 C C . ALA A 1 293 ? -7.492 -19.031 -8.211 1 98.5 293 ALA A C 1
ATOM 2232 O O . ALA A 1 293 ? -8.359 -19.391 -9.016 1 98.5 293 ALA A O 1
ATOM 2233 N N . GLY A 1 294 ? -7.746 -18.203 -7.184 1 98.56 294 GLY A N 1
ATOM 2234 C CA . GLY A 1 294 ? -9.07 -17.609 -7.047 1 98.56 294 GLY A CA 1
ATOM 2235 C C . GLY A 1 294 ? -9.5 -16.812 -8.266 1 98.56 294 GLY A C 1
ATOM 2236 O O . GLY A 1 294 ? -10.695 -16.609 -8.492 1 98.56 294 GLY A O 1
ATOM 2237 N N . ALA A 1 295 ? -8.547 -16.375 -9.023 1 98.44 295 ALA A N 1
ATOM 2238 C CA . ALA A 1 295 ? -8.828 -15.609 -10.234 1 98.44 295 ALA A CA 1
ATOM 2239 C C . ALA A 1 295 ? -9.695 -16.422 -11.203 1 98.44 295 ALA A C 1
ATOM 2241 O O . ALA A 1 295 ? -10.484 -15.844 -11.961 1 98.44 295 ALA A O 1
ATOM 2242 N N . THR A 1 296 ? -9.625 -17.734 -11.172 1 98.31 296 THR A N 1
ATOM 2243 C CA . THR A 1 296 ? -10.359 -18.578 -12.102 1 98.31 296 THR A CA 1
ATOM 2244 C C . THR A 1 296 ? -11.859 -18.5 -11.852 1 98.31 296 THR A C 1
ATOM 2246 O O . THR A 1 296 ? -12.664 -18.859 -12.719 1 98.31 296 THR A O 1
ATOM 2249 N N . ALA A 1 297 ? -12.227 -18 -10.688 1 98.38 297 ALA A N 1
ATOM 2250 C CA . ALA A 1 297 ? -13.641 -17.938 -10.312 1 98.38 297 ALA A CA 1
ATOM 2251 C C . ALA A 1 297 ? -14.406 -16.984 -11.219 1 98.38 297 ALA A C 1
ATOM 2253 O O . ALA A 1 297 ? -15.641 -17.031 -11.289 1 98.38 297 ALA A O 1
ATOM 2254 N N . VAL A 1 298 ? -13.734 -16.078 -11.922 1 98 298 VAL A N 1
ATOM 2255 C CA . VAL A 1 298 ? -14.43 -15.18 -12.836 1 98 298 VAL A CA 1
ATOM 2256 C C . VAL A 1 298 ? -14.961 -15.969 -14.031 1 98 298 VAL A C 1
ATOM 2258 O O . VAL A 1 298 ? -15.812 -15.477 -14.781 1 98 298 VAL A O 1
ATOM 2261 N N . CYS A 1 299 ? -14.375 -17.125 -14.289 1 98.06 299 CYS A N 1
ATOM 2262 C CA . CYS A 1 299 ? -14.875 -18.047 -15.305 1 98.06 299 CYS A CA 1
ATOM 2263 C C . CYS A 1 299 ? -15.906 -18.984 -14.719 1 98.06 299 CYS A C 1
ATOM 2265 O O . CYS A 1 299 ? -15.562 -19.922 -13.992 1 98.06 299 CYS A O 1
ATOM 2267 N N . PRO A 1 300 ? -17.141 -18.891 -15.094 1 97.12 300 PRO A N 1
ATOM 2268 C CA . PRO A 1 300 ? -18.219 -19.672 -14.469 1 97.12 300 PRO A CA 1
ATOM 2269 C C . PRO A 1 300 ? -17.938 -21.188 -14.508 1 97.12 300 PRO A C 1
ATOM 2271 O O . PRO A 1 300 ? -18.25 -21.891 -13.547 1 97.12 300 PRO A O 1
ATOM 2274 N N . GLU A 1 301 ? -17.359 -21.688 -15.555 1 97.19 301 GLU A N 1
ATOM 2275 C CA . GLU A 1 301 ? -17.125 -23.125 -15.727 1 97.19 301 GLU A CA 1
ATOM 2276 C C . GLU A 1 301 ? -16.047 -23.609 -14.773 1 97.19 301 GLU A C 1
ATOM 2278 O O . GLU A 1 301 ? -15.875 -24.828 -14.602 1 97.19 301 GLU A O 1
ATOM 2283 N N . MET A 1 302 ? -15.344 -22.719 -14.102 1 97.25 302 MET A N 1
ATOM 2284 C CA . MET A 1 302 ? -14.242 -23.109 -13.227 1 97.25 302 MET A CA 1
ATOM 2285 C C . MET A 1 302 ? -14.586 -22.844 -11.766 1 97.25 302 MET A C 1
ATOM 2287 O O . MET A 1 302 ? -13.75 -23.047 -10.883 1 97.25 302 MET A O 1
ATOM 2291 N N . ARG A 1 303 ? -15.797 -22.516 -11.398 1 95.62 303 ARG A N 1
ATOM 2292 C CA . ARG A 1 303 ? -16.172 -22.016 -10.078 1 95.62 303 ARG A CA 1
ATOM 2293 C C . ARG A 1 303 ? -16.516 -23.172 -9.133 1 95.62 303 ARG A C 1
ATOM 2295 O O . ARG A 1 303 ? -16.406 -23.031 -7.914 1 95.62 303 ARG A O 1
ATOM 2302 N N . GLU A 1 304 ? -16.891 -24.203 -9.609 1 95.38 304 GLU A N 1
ATOM 2303 C CA . GLU A 1 304 ? -17.516 -25.266 -8.836 1 95.38 304 GLU A CA 1
ATOM 2304 C C . GLU A 1 304 ? -16.625 -25.703 -7.68 1 95.38 304 GLU A C 1
ATOM 2306 O O . GLU A 1 304 ? -17.094 -25.875 -6.555 1 95.38 304 GLU A O 1
ATOM 2311 N N . PRO A 1 305 ? -15.352 -25.844 -7.891 1 95.88 305 PRO A N 1
ATOM 2312 C CA . PRO A 1 305 ? -14.492 -26.312 -6.801 1 95.88 305 PRO A CA 1
ATOM 2313 C C . PRO A 1 305 ? -14.445 -25.344 -5.629 1 95.88 305 PRO A C 1
ATOM 2315 O O . PRO A 1 305 ? -14.086 -25.719 -4.512 1 95.88 305 PRO A O 1
ATOM 2318 N N . LEU A 1 306 ? -14.789 -24.078 -5.824 1 97.06 306 LEU A N 1
ATOM 2319 C CA . LEU A 1 306 ? -14.688 -23.047 -4.797 1 97.06 306 LEU A CA 1
ATOM 2320 C C . LEU A 1 306 ? -15.984 -22.953 -3.998 1 97.06 306 LEU A C 1
ATOM 2322 O O . LEU A 1 306 ? -16.016 -22.312 -2.939 1 97.06 306 LEU A O 1
ATOM 2326 N N . ALA A 1 307 ? -17.031 -23.578 -4.41 1 95.31 307 ALA A N 1
ATOM 2327 C CA . ALA A 1 307 ? -18.359 -23.406 -3.859 1 95.31 307 ALA A CA 1
ATOM 2328 C C . ALA A 1 307 ? -18.391 -23.703 -2.363 1 95.31 307 ALA A C 1
ATOM 2330 O O . ALA A 1 307 ? -18.922 -22.922 -1.573 1 95.31 307 ALA A O 1
ATOM 2331 N N . PRO A 1 308 ? -17.797 -24.859 -1.949 1 95.38 308 PRO A N 1
ATOM 2332 C CA . PRO A 1 308 ? -17.828 -25.125 -0.51 1 95.38 308 PRO A CA 1
ATOM 2333 C C . PRO A 1 308 ? -17.078 -24.078 0.307 1 95.38 308 PRO A C 1
ATOM 2335 O O . PRO A 1 308 ? -17.5 -23.734 1.415 1 95.38 308 PRO A O 1
ATOM 2338 N N . ALA A 1 309 ? -15.961 -23.594 -0.225 1 96.69 309 ALA A N 1
ATOM 2339 C CA . ALA A 1 309 ? -15.211 -22.562 0.472 1 96.69 309 ALA A CA 1
ATOM 2340 C C . ALA A 1 309 ? -16.016 -21.281 0.584 1 96.69 309 ALA A C 1
ATOM 2342 O O . ALA A 1 309 ? -16.047 -20.641 1.639 1 96.69 309 ALA A O 1
ATOM 2343 N N . PHE A 1 310 ? -16.703 -20.891 -0.521 1 97.06 310 PHE A N 1
ATOM 2344 C CA . PHE A 1 310 ? -17.5 -19.672 -0.547 1 97.06 310 PHE A CA 1
ATOM 2345 C C . PHE A 1 310 ? -18.656 -19.766 0.442 1 97.06 310 PHE A C 1
ATOM 2347 O O . PHE A 1 310 ? -19.078 -18.75 1.005 1 97.06 310 PHE A O 1
ATOM 2354 N N . GLU A 1 311 ? -19.094 -20.906 0.708 1 96.12 311 GLU A N 1
ATOM 2355 C CA . GLU A 1 311 ? -20.234 -21.109 1.599 1 96.12 311 GLU A CA 1
ATOM 2356 C C . GLU A 1 311 ? -19.828 -20.938 3.061 1 96.12 311 GLU A C 1
ATOM 2358 O O . GLU A 1 311 ? -20.625 -20.484 3.881 1 96.12 311 GLU A O 1
ATOM 2363 N N . HIS A 1 312 ? -18.609 -21.234 3.365 1 96.94 312 HIS A N 1
ATOM 2364 C CA . HIS A 1 312 ? -18.312 -21.391 4.781 1 96.94 312 HIS A CA 1
ATOM 2365 C C . HIS A 1 312 ? -17.25 -20.406 5.242 1 96.94 312 HIS A C 1
ATOM 2367 O O . HIS A 1 312 ? -17.141 -20.109 6.434 1 96.94 312 HIS A O 1
ATOM 2373 N N . ALA A 1 313 ? -16.453 -19.844 4.352 1 98.44 313 ALA A N 1
ATOM 2374 C CA . ALA A 1 313 ? -15.328 -19.016 4.746 1 98.44 313 ALA A CA 1
ATOM 2375 C C . ALA A 1 313 ? -15.805 -17.719 5.398 1 98.44 313 ALA A C 1
ATOM 2377 O O . ALA A 1 313 ? -16.797 -17.125 4.961 1 98.44 313 ALA A O 1
ATOM 2378 N N . ASP A 1 314 ? -15.148 -17.266 6.465 1 98.5 314 ASP A N 1
ATOM 2379 C CA . ASP A 1 314 ? -15.414 -15.977 7.102 1 98.5 314 ASP A CA 1
ATOM 2380 C C . ASP A 1 314 ? -14.773 -14.828 6.32 1 98.5 314 ASP A C 1
ATOM 2382 O O . ASP A 1 314 ? -15.273 -13.703 6.336 1 98.5 314 ASP A O 1
ATOM 2386 N N . SER A 1 315 ? -13.672 -15.07 5.695 1 98.62 315 SER A N 1
ATOM 2387 C CA . SER A 1 315 ? -12.984 -14.094 4.859 1 98.62 315 SER A CA 1
ATOM 2388 C C . SER A 1 315 ? -12.258 -14.773 3.701 1 98.62 315 SER A C 1
ATOM 2390 O O . SER A 1 315 ? -11.906 -15.953 3.787 1 98.62 315 SER A O 1
ATOM 2392 N N . ILE A 1 316 ? -12.102 -14.086 2.594 1 98.75 316 ILE A N 1
ATOM 2393 C CA . ILE A 1 316 ? -11.484 -14.578 1.362 1 98.75 316 ILE A CA 1
ATOM 2394 C C . ILE A 1 316 ? -10.672 -13.461 0.716 1 98.75 316 ILE A C 1
ATOM 2396 O O . ILE A 1 316 ? -11.109 -12.312 0.657 1 98.75 316 ILE A O 1
ATOM 2400 N N . PHE A 1 317 ? -9.469 -13.773 0.266 1 98.62 317 PHE A N 1
ATOM 2401 C CA . PHE A 1 317 ? -8.812 -12.773 -0.564 1 98.62 317 PHE A CA 1
ATOM 2402 C C . PHE A 1 317 ? -8.352 -13.383 -1.885 1 98.62 317 PHE A C 1
ATOM 2404 O O . PHE A 1 317 ? -7.957 -14.547 -1.933 1 98.62 317 PHE A O 1
ATOM 2411 N N . ILE A 1 318 ? -8.531 -12.711 -2.941 1 98.75 318 ILE A N 1
ATOM 2412 C CA . ILE A 1 318 ? -8.102 -12.977 -4.309 1 98.75 318 ILE A CA 1
ATOM 2413 C C . ILE A 1 318 ? -7.254 -11.82 -4.82 1 98.75 318 ILE A C 1
ATOM 2415 O O . ILE A 1 318 ? -7.699 -10.664 -4.816 1 98.75 318 ILE A O 1
ATOM 2419 N N . ASN A 1 319 ? -6.059 -12.117 -5.25 1 98.19 319 ASN A N 1
ATOM 2420 C CA . ASN A 1 319 ? -5.105 -11.07 -5.598 1 98.19 319 ASN A CA 1
ATOM 2421 C C . ASN A 1 319 ? -5.281 -10.609 -7.043 1 98.19 319 ASN A C 1
ATOM 2423 O O . ASN A 1 319 ? -4.879 -11.305 -7.977 1 98.19 319 ASN A O 1
ATOM 2427 N N . GLY A 1 320 ? -5.777 -9.414 -7.184 1 97.75 320 GLY A N 1
ATOM 2428 C CA . GLY A 1 320 ? -5.98 -8.836 -8.5 1 97.75 320 GLY A CA 1
ATOM 2429 C C . GLY A 1 320 ? -4.684 -8.539 -9.234 1 97.75 320 GLY A C 1
ATOM 2430 O O . GLY A 1 320 ? -4.676 -8.391 -10.453 1 97.75 320 GLY A O 1
ATOM 2431 N N . SER A 1 321 ? -3.576 -8.516 -8.555 1 96.62 321 SER A N 1
ATOM 2432 C CA . SER A 1 321 ? -2.275 -8.148 -9.102 1 96.62 321 SER A CA 1
ATOM 2433 C C . SER A 1 321 ? -1.618 -9.328 -9.812 1 96.62 321 SER A C 1
ATOM 2435 O O . SER A 1 321 ? -0.599 -9.164 -10.492 1 96.62 321 SER A O 1
ATOM 2437 N N . LYS A 1 322 ? -2.133 -10.508 -9.617 1 97.12 322 LYS A N 1
ATOM 2438 C CA . LYS A 1 322 ? -1.508 -11.688 -10.195 1 97.12 322 LYS A CA 1
ATOM 2439 C C . LYS A 1 322 ? -2.07 -11.984 -11.578 1 97.12 322 LYS A C 1
ATOM 2441 O O . LYS A 1 322 ? -1.491 -11.578 -12.594 1 97.12 322 LYS A O 1
ATOM 2446 N N . TRP A 1 323 ? -3.271 -12.438 -11.68 1 97.69 323 TRP A N 1
ATOM 2447 C CA . TRP A 1 323 ? -3.752 -13.016 -12.93 1 97.69 323 TRP A CA 1
ATOM 2448 C C . TRP A 1 323 ? -4.926 -12.227 -13.484 1 97.69 323 TRP A C 1
ATOM 2450 O O . TRP A 1 323 ? -5.465 -12.555 -14.547 1 97.69 323 TRP A O 1
ATOM 2460 N N . LEU A 1 324 ? -5.375 -11.094 -12.852 1 97.75 324 LEU A N 1
ATOM 2461 C CA . LEU A 1 324 ? -6.605 -10.414 -13.227 1 97.75 324 LEU A CA 1
ATOM 2462 C C . LEU A 1 324 ? -6.305 -9.141 -14.016 1 97.75 324 LEU A C 1
ATOM 2464 O O . LEU A 1 324 ? -7.195 -8.32 -14.242 1 97.75 324 LEU A O 1
ATOM 2468 N N . SER A 1 325 ? -5.07 -8.922 -14.367 1 96.56 325 SER A N 1
ATOM 2469 C CA . SER A 1 325 ? -4.656 -7.832 -15.25 1 96.56 325 SER A CA 1
ATOM 2470 C C . SER A 1 325 ? -4.879 -6.473 -14.594 1 96.56 325 SER A C 1
ATOM 2472 O O . SER A 1 325 ? -5.227 -5.504 -15.273 1 96.56 325 SER A O 1
ATOM 2474 N N . LEU A 1 326 ? -4.711 -6.414 -13.266 1 97.81 326 LEU A N 1
ATOM 2475 C CA . LEU A 1 326 ? -5.059 -5.191 -12.555 1 97.81 326 LEU A CA 1
ATOM 2476 C C . LEU A 1 326 ? -3.814 -4.535 -11.969 1 97.81 326 LEU A C 1
ATOM 2478 O O . LEU A 1 326 ? -3.916 -3.551 -11.227 1 97.81 326 LEU A O 1
ATOM 2482 N N . MET A 1 327 ? -2.643 -5.031 -12.297 1 96.19 327 MET A N 1
ATOM 2483 C CA . MET A 1 327 ? -1.353 -4.488 -11.883 1 96.19 327 MET A CA 1
ATOM 2484 C C . MET A 1 327 ? -1.214 -4.52 -10.359 1 96.19 327 MET A C 1
ATOM 2486 O O . MET A 1 327 ? -2.143 -4.918 -9.656 1 96.19 327 MET A O 1
ATOM 2490 N N . MET A 1 328 ? -0.134 -4.113 -9.797 1 95 328 MET A N 1
ATOM 2491 C CA . MET A 1 328 ? 0.203 -4.148 -8.375 1 95 328 MET A CA 1
ATOM 2492 C C . MET A 1 328 ? -0.754 -3.279 -7.566 1 95 328 MET A C 1
ATOM 2494 O O . MET A 1 328 ? -1.305 -2.307 -8.086 1 95 328 MET A O 1
ATOM 2498 N N . GLY A 1 329 ? -0.885 -3.695 -6.324 1 94.38 329 GLY A N 1
ATOM 2499 C CA . GLY A 1 329 ? -1.632 -2.871 -5.391 1 94.38 329 GLY A CA 1
ATOM 2500 C C . GLY A 1 329 ? -3.119 -3.166 -5.387 1 94.38 329 GLY A C 1
ATOM 2501 O O . GLY A 1 329 ? -3.932 -2.297 -5.066 1 94.38 329 GLY A O 1
ATOM 2502 N N . THR A 1 330 ? -3.486 -4.277 -5.793 1 96.94 330 THR A N 1
ATOM 2503 C CA . THR A 1 330 ? -4.906 -4.602 -5.895 1 96.94 330 THR A CA 1
ATOM 2504 C C . THR A 1 330 ? -5.172 -6.016 -5.383 1 96.94 330 THR A C 1
ATOM 2506 O O . THR A 1 330 ? -4.984 -6.992 -6.117 1 96.94 330 THR A O 1
ATOM 2509 N N . THR A 1 331 ? -5.684 -6.199 -4.211 1 98.19 331 THR A N 1
ATOM 2510 C CA . THR A 1 331 ? -6.145 -7.473 -3.672 1 98.19 331 THR A CA 1
ATOM 2511 C C . THR A 1 331 ? -7.586 -7.363 -3.184 1 98.19 331 THR A C 1
ATOM 2513 O O . THR A 1 331 ? -7.895 -6.527 -2.33 1 98.19 331 THR A O 1
ATOM 2516 N N . PHE A 1 332 ? -8.461 -8.133 -3.762 1 98.81 332 PHE A N 1
ATOM 2517 C CA . PHE A 1 332 ? -9.844 -8.188 -3.312 1 98.81 332 PHE A CA 1
ATOM 2518 C C . PHE A 1 332 ? -9.961 -8.961 -2.002 1 98.81 332 PHE A C 1
ATOM 2520 O O . PHE A 1 332 ? -9.602 -10.141 -1.938 1 98.81 332 PHE A O 1
ATOM 2527 N N . PHE A 1 333 ? -10.344 -8.336 -0.936 1 98.81 333 PHE A N 1
ATOM 2528 C CA . PHE A 1 333 ? -10.547 -8.938 0.375 1 98.81 333 PHE A CA 1
ATOM 2529 C C . PHE A 1 333 ? -12.008 -8.875 0.788 1 98.81 333 PHE A C 1
ATOM 2531 O O . PHE A 1 333 ? -12.562 -7.785 0.968 1 98.81 333 PHE A O 1
ATOM 2538 N N . PHE A 1 334 ? -12.664 -10.008 0.915 1 98.75 334 PHE A N 1
ATOM 2539 C CA . PHE A 1 334 ? -14.078 -10.117 1.255 1 98.75 334 PHE A CA 1
ATOM 2540 C C . PHE A 1 334 ? -14.25 -10.719 2.645 1 98.75 334 PHE A C 1
ATOM 2542 O O . PHE A 1 334 ? -13.406 -11.484 3.107 1 98.75 334 PHE A O 1
ATOM 2549 N N . PHE A 1 335 ? -15.336 -10.422 3.291 1 98.38 335 PHE A N 1
ATOM 2550 C CA . PHE A 1 335 ? -15.633 -10.914 4.629 1 98.38 335 PHE A CA 1
ATOM 2551 C C . PHE A 1 335 ? -17.141 -10.984 4.855 1 98.38 335 PHE A C 1
ATOM 2553 O O . PHE A 1 335 ? -17.906 -10.273 4.195 1 98.38 335 PHE A O 1
ATOM 2560 N N . ARG A 1 336 ? -17.594 -11.758 5.809 1 97.38 336 ARG A N 1
ATOM 2561 C CA . ARG A 1 336 ? -19.016 -11.961 6.102 1 97.38 336 ARG A CA 1
ATOM 2562 C C . ARG A 1 336 ? -19.484 -11.016 7.203 1 97.38 336 ARG A C 1
ATOM 2564 O O . ARG A 1 336 ? -20.656 -10.672 7.27 1 97.38 336 ARG A O 1
ATOM 2571 N N . GLU A 1 337 ? -18.578 -10.719 8.094 1 96.12 337 GLU A N 1
ATOM 2572 C CA . GLU A 1 337 ? -18.906 -9.875 9.242 1 96.12 337 GLU A CA 1
ATOM 2573 C C . GLU A 1 337 ? -17.906 -8.734 9.391 1 96.12 337 GLU A C 1
ATOM 2575 O O . GLU A 1 337 ? -16.891 -8.883 10.07 1 96.12 337 GLU A O 1
ATOM 2580 N N . ARG A 1 338 ? -18.266 -7.59 8.898 1 94.38 338 ARG A N 1
ATOM 2581 C CA . ARG A 1 338 ? -17.312 -6.477 8.859 1 94.38 338 ARG A CA 1
ATOM 2582 C C . ARG A 1 338 ? -17.062 -5.93 10.258 1 94.38 338 ARG A C 1
ATOM 2584 O O . ARG A 1 338 ? -16.047 -5.273 10.5 1 94.38 338 ARG A O 1
ATOM 2591 N N . LYS A 1 339 ? -17.953 -6.211 11.297 1 93.5 339 LYS A N 1
ATOM 2592 C CA . LYS A 1 339 ? -17.781 -5.691 12.648 1 93.5 339 LYS A CA 1
ATOM 2593 C C . LYS A 1 339 ? -16.422 -6.109 13.227 1 93.5 339 LYS A C 1
ATOM 2595 O O . LYS A 1 339 ? -15.797 -5.336 13.953 1 93.5 339 LYS A O 1
ATOM 2600 N N . TYR A 1 340 ? -15.945 -7.332 12.906 1 93.56 340 TYR A N 1
ATOM 2601 C CA . TYR A 1 340 ? -14.688 -7.828 13.453 1 93.56 340 TYR A CA 1
ATOM 2602 C C . TYR A 1 340 ? -13.5 -7.172 12.766 1 93.56 340 TYR A C 1
ATOM 2604 O O . TYR A 1 340 ? -12.406 -7.094 13.328 1 93.56 340 TYR A O 1
ATOM 2612 N N . ILE A 1 341 ? -13.727 -6.75 11.477 1 93.75 341 ILE A N 1
ATOM 2613 C CA . ILE A 1 341 ? -12.688 -6.012 10.766 1 93.75 341 ILE A CA 1
ATOM 2614 C C . ILE A 1 341 ? -12.57 -4.602 11.336 1 93.75 341 ILE A C 1
ATOM 2616 O O . ILE A 1 341 ? -11.477 -4.156 11.688 1 93.75 341 ILE A O 1
ATOM 2620 N N . VAL A 1 342 ? -13.68 -3.902 11.5 1 90.81 342 VAL A N 1
ATOM 2621 C CA . VAL A 1 342 ? -13.742 -2.506 11.914 1 90.81 342 VAL A CA 1
ATOM 2622 C C . VAL A 1 342 ? -13.273 -2.375 13.359 1 90.81 342 VAL A C 1
ATOM 2624 O O . VAL A 1 342 ? -12.508 -1.468 13.688 1 90.81 342 VAL A O 1
ATOM 2627 N N . SER A 1 343 ? -13.68 -3.246 14.203 1 87.19 343 SER A N 1
ATOM 2628 C CA . SER A 1 343 ? -13.312 -3.154 15.617 1 87.19 343 SER A CA 1
ATOM 2629 C C . SER A 1 343 ? -11.812 -3.361 15.812 1 87.19 343 SER A C 1
ATOM 2631 O O . SER A 1 343 ? -11.242 -2.896 16.797 1 87.19 343 SER A O 1
ATOM 2633 N N . SER A 1 344 ? -11.25 -4.031 14.891 1 83.94 344 SER A N 1
ATOM 2634 C CA . SER A 1 344 ? -9.828 -4.344 14.977 1 83.94 344 SER A CA 1
ATOM 2635 C C . SER A 1 344 ? -8.977 -3.146 14.586 1 83.94 344 SER A C 1
ATOM 2637 O O . SER A 1 344 ? -7.836 -3.012 15.047 1 83.94 344 SER A O 1
ATOM 2639 N N . LEU A 1 345 ? -9.547 -2.299 13.75 1 84.12 345 LEU A N 1
ATOM 2640 C CA . LEU A 1 345 ? -8.68 -1.326 13.102 1 84.12 345 LEU A CA 1
ATOM 2641 C C . LEU A 1 345 ? -9.164 0.097 13.359 1 84.12 345 LEU A C 1
ATOM 2643 O O . LEU A 1 345 ? -8.523 1.062 12.945 1 84.12 345 LEU A O 1
ATOM 2647 N N . ASN A 1 346 ? -10.188 0.231 14.102 1 78.56 346 ASN A N 1
ATOM 2648 C CA . ASN A 1 346 ? -10.781 1.542 14.328 1 78.56 346 ASN A CA 1
ATOM 2649 C C . ASN A 1 346 ? -9.969 2.365 15.32 1 78.56 346 ASN A C 1
ATOM 2651 O O . ASN A 1 346 ? -9.664 1.898 16.422 1 78.56 346 ASN A O 1
ATOM 2655 N N . ALA A 1 347 ? -9.453 3.391 14.898 1 71.94 347 ALA A N 1
ATOM 2656 C CA . ALA A 1 347 ? -8.844 4.457 15.695 1 71.94 347 ALA A CA 1
ATOM 2657 C C . ALA A 1 347 ? -9.219 5.832 15.141 1 71.94 347 ALA A C 1
ATOM 2659 O O . ALA A 1 347 ? -9.031 6.102 13.953 1 71.94 347 ALA A O 1
ATOM 2660 N N . THR A 1 348 ? -10.125 6.508 15.867 1 66.94 348 THR A N 1
ATOM 2661 C CA . THR A 1 348 ? -10.625 7.746 15.273 1 66.94 348 THR A CA 1
ATOM 2662 C C . THR A 1 348 ? -10.25 8.945 16.141 1 66.94 348 THR A C 1
ATOM 2664 O O . THR A 1 348 ? -10.57 8.984 17.328 1 66.94 348 THR A O 1
ATOM 2667 N N . GLY A 1 349 ? -9.5 9.828 15.492 1 54.84 349 GLY A N 1
ATOM 2668 C CA . GLY A 1 349 ? -9.281 11.141 16.062 1 54.84 349 GLY A CA 1
ATOM 2669 C C . GLY A 1 349 ? -10.398 12.125 15.75 1 54.84 349 GLY A C 1
ATOM 2670 O O . GLY A 1 349 ? -11.141 11.938 14.789 1 54.84 349 GLY A O 1
ATOM 2671 N N . VAL A 1 350 ? -10.602 13.047 16.531 1 52.47 350 VAL A N 1
ATOM 2672 C CA . VAL A 1 350 ? -11.656 14.047 16.422 1 52.47 350 VAL A CA 1
ATOM 2673 C C . VAL A 1 350 ? -11.641 14.672 15.031 1 52.47 350 VAL A C 1
ATOM 2675 O O . VAL A 1 350 ? -12.695 14.938 14.453 1 52.47 350 VAL A O 1
ATOM 2678 N N . TYR A 1 351 ? -10.5 14.82 14.484 1 55.44 351 TYR A N 1
ATOM 2679 C CA . TYR A 1 351 ? -10.336 15.477 13.195 1 55.44 351 TYR A CA 1
ATOM 2680 C C . TYR A 1 351 ? -10.828 14.586 12.055 1 55.44 351 TYR A C 1
ATOM 2682 O O . TYR A 1 351 ? -10.93 15.031 10.914 1 55.44 351 TYR A O 1
ATOM 2690 N N . LEU A 1 352 ? -11.188 13.438 12.406 1 59.81 352 LEU A N 1
ATOM 2691 C CA . LEU A 1 352 ? -11.617 12.469 11.398 1 59.81 352 LEU A CA 1
ATOM 2692 C C . LEU A 1 352 ? -13.109 12.188 11.531 1 59.81 352 LEU A C 1
ATOM 2694 O O . LEU A 1 352 ? -13.672 11.43 10.734 1 59.81 352 LEU A O 1
ATOM 2698 N N . THR A 1 353 ? -13.758 12.844 12.445 1 60.62 353 THR A N 1
ATOM 2699 C CA . THR A 1 353 ? -15.188 12.617 12.656 1 60.62 353 THR A CA 1
ATOM 2700 C C . THR A 1 353 ? -16 13.312 11.57 1 60.62 353 THR A C 1
ATOM 2702 O O . THR A 1 353 ? -15.625 14.383 11.086 1 60.62 353 THR A O 1
ATOM 2705 N N . ASN A 1 354 ? -16.922 12.641 11 1 63.94 354 ASN A N 1
ATOM 2706 C CA . ASN A 1 354 ? -17.828 13.258 10.055 1 63.94 354 ASN A CA 1
ATOM 2707 C C . ASN A 1 354 ? -19.281 12.898 10.359 1 63.94 354 ASN A C 1
ATOM 2709 O O . ASN A 1 354 ? -19.547 11.891 11.016 1 63.94 354 ASN A O 1
ATOM 2713 N N . LYS A 1 355 ? -20.094 13.773 10.039 1 68 355 LYS A N 1
ATOM 2714 C CA . LYS A 1 355 ? -21.5 13.68 10.375 1 68 355 LYS A CA 1
ATOM 2715 C C . LYS A 1 355 ? -22.141 12.438 9.766 1 68 355 LYS A C 1
ATOM 2717 O O . LYS A 1 355 ? -23.188 11.984 10.211 1 68 355 LYS A O 1
ATOM 2722 N N . TYR A 1 356 ? -21.422 11.898 8.789 1 70.88 356 TYR A N 1
ATOM 2723 C CA . TYR A 1 356 ? -22.047 10.773 8.102 1 70.88 356 TYR A CA 1
ATOM 2724 C C . TYR A 1 356 ? -21.641 9.453 8.75 1 70.88 356 TYR A C 1
ATOM 2726 O O . TYR A 1 356 ? -22.406 8.484 8.719 1 70.88 356 TYR A O 1
ATOM 2734 N N . THR A 1 357 ? -20.484 9.328 9.289 1 68.5 357 THR A N 1
ATOM 2735 C CA . THR A 1 357 ? -20.016 8.117 9.953 1 68.5 357 THR A CA 1
ATOM 2736 C C . THR A 1 357 ? -20.969 7.715 11.078 1 68.5 357 THR A C 1
ATOM 2738 O O . THR A 1 357 ? -21.281 6.535 11.242 1 68.5 357 THR A O 1
ATOM 2741 N N . ASP A 1 358 ? -21.547 8.68 11.688 1 67.06 358 ASP A N 1
ATOM 2742 C CA . ASP A 1 358 ? -22.391 8.453 12.859 1 67.06 358 ASP A CA 1
ATOM 2743 C C . ASP A 1 358 ? -23.75 7.879 12.453 1 67.06 358 ASP A C 1
ATOM 2745 O O . ASP A 1 358 ? -24.438 7.281 13.281 1 67.06 358 ASP A O 1
ATOM 2749 N N . THR A 1 359 ? -24.047 8.047 11.18 1 68.88 359 THR A N 1
ATOM 2750 C CA . THR A 1 359 ? -25.344 7.578 10.703 1 68.88 359 THR A CA 1
ATOM 2751 C C . THR A 1 359 ? -25.25 6.152 10.164 1 68.88 359 THR A C 1
ATOM 2753 O O . THR A 1 359 ? -26.266 5.551 9.789 1 68.88 359 THR A O 1
ATOM 2756 N N . ASN A 1 360 ? -24.047 5.531 10.117 1 68 360 ASN A N 1
ATOM 2757 C CA . ASN A 1 360 ? -23.812 4.195 9.578 1 68 360 ASN A CA 1
ATOM 2758 C C . ASN A 1 360 ? -24.203 4.105 8.109 1 68 360 ASN A C 1
ATOM 2760 O O . ASN A 1 360 ? -24.625 3.045 7.641 1 68 360 ASN A O 1
ATOM 2764 N N . ARG A 1 361 ? -24.25 5.238 7.477 1 76.12 361 ARG A N 1
ATOM 2765 C CA . ARG A 1 361 ? -24.656 5.266 6.078 1 76.12 361 ARG A CA 1
ATOM 2766 C C . ARG A 1 361 ? -23.453 5.262 5.152 1 76.12 361 ARG A C 1
ATOM 2768 O O . ARG A 1 361 ? -23.594 5.121 3.936 1 76.12 361 ARG A O 1
ATOM 2775 N N . VAL A 1 362 ? -22.25 5.406 5.758 1 83.31 362 VAL A N 1
ATOM 2776 C CA . VAL A 1 362 ? -21.078 5.508 4.902 1 83.31 362 VAL A CA 1
ATOM 2777 C C . VAL A 1 362 ? -19.984 4.578 5.414 1 83.31 362 VAL A C 1
ATOM 2779 O O . VAL A 1 362 ? -20.047 4.094 6.547 1 83.31 362 VAL A O 1
ATOM 2782 N N . VAL A 1 363 ? -19.109 4.289 4.527 1 85 363 VAL A N 1
ATOM 2783 C CA . VAL A 1 363 ? -17.969 3.432 4.836 1 85 363 VAL A CA 1
ATOM 2784 C C . VAL A 1 363 ? -16.719 4.285 5.039 1 85 363 VAL A C 1
ATOM 2786 O O . VAL A 1 363 ? -16.406 5.141 4.207 1 85 363 VAL A O 1
ATOM 2789 N N . ASP A 1 364 ? -16.031 4.148 6.188 1 85.56 364 ASP A N 1
ATOM 2790 C CA . ASP A 1 364 ? -14.719 4.746 6.426 1 85.56 364 ASP A CA 1
ATOM 2791 C C . ASP A 1 364 ? -13.602 3.715 6.258 1 85.56 364 ASP A C 1
ATOM 2793 O O . ASP A 1 364 ? -13.289 2.975 7.191 1 85.56 364 ASP A O 1
ATOM 2797 N N . PHE A 1 365 ? -12.945 3.824 5.199 1 87.25 365 PHE A N 1
ATOM 2798 C CA . PHE A 1 365 ? -12.039 2.754 4.801 1 87.25 365 PHE A CA 1
ATOM 2799 C C . PHE A 1 365 ? -10.797 2.738 5.684 1 87.25 365 PHE A C 1
ATOM 2801 O O . PHE A 1 365 ? -10.055 1.756 5.699 1 87.25 365 PHE A O 1
ATOM 2808 N N . LYS A 1 366 ? -10.516 3.775 6.406 1 85.5 366 LYS A N 1
ATOM 2809 C CA . LYS A 1 366 ? -9.414 3.766 7.363 1 85.5 366 LYS A CA 1
ATOM 2810 C C . LYS A 1 366 ? -9.586 2.645 8.383 1 85.5 366 LYS A C 1
ATOM 2812 O O . LYS A 1 366 ? -8.617 2.23 9.023 1 85.5 366 LYS A O 1
ATOM 2817 N N . ASP A 1 367 ? -10.797 2.135 8.547 1 88.81 367 ASP A N 1
ATOM 2818 C CA . ASP A 1 367 ? -11.102 1.115 9.547 1 88.81 367 ASP A CA 1
ATOM 2819 C C . ASP A 1 367 ? -11.023 -0.285 8.945 1 88.81 367 ASP A C 1
ATOM 2821 O O . ASP A 1 367 ? -11.328 -1.273 9.617 1 88.81 367 ASP A O 1
ATOM 2825 N N . TYR A 1 368 ? -10.633 -0.397 7.695 1 92.44 368 TYR A N 1
ATOM 2826 C CA . TYR A 1 368 ? -10.617 -1.69 7.023 1 92.44 368 TYR A CA 1
ATOM 2827 C C . TYR A 1 368 ? -9.211 -2.057 6.574 1 92.44 368 TYR A C 1
ATOM 2829 O O . TYR A 1 368 ? -8.992 -3.141 6.027 1 92.44 368 TYR A O 1
ATOM 2837 N N . HIS A 1 369 ? -8.227 -1.206 6.742 1 94.06 369 HIS A N 1
ATOM 2838 C CA . HIS A 1 369 ? -6.859 -1.382 6.262 1 94.06 369 HIS A CA 1
ATOM 2839 C C . HIS A 1 369 ? -5.848 -1.158 7.383 1 94.06 369 HIS A C 1
ATOM 2841 O O . HIS A 1 369 ? -6.156 -0.497 8.375 1 94.06 369 HIS A O 1
ATOM 2847 N N . LEU A 1 370 ? -4.609 -1.714 7.23 1 94.62 370 LEU A N 1
ATOM 2848 C CA . LEU A 1 370 ? -3.518 -1.463 8.164 1 94.62 370 LEU A CA 1
ATOM 2849 C C . LEU A 1 370 ? -3.047 -0.015 8.078 1 94.62 370 LEU A C 1
ATOM 2851 O O . LEU A 1 370 ? -2.686 0.589 9.094 1 94.62 370 LEU A O 1
ATOM 2855 N N . GLY A 1 371 ? -3.082 0.515 6.902 1 91.25 371 GLY A N 1
ATOM 2856 C CA . GLY A 1 371 ? -2.723 1.908 6.688 1 91.25 371 GLY A CA 1
ATOM 2857 C C . GLY A 1 371 ? -3.883 2.863 6.902 1 91.25 371 GLY A C 1
ATOM 2858 O O . GLY A 1 371 ? -4.996 2.434 7.215 1 91.25 371 GLY A O 1
ATOM 2859 N N . PHE A 1 372 ? -3.604 4.234 6.754 1 88.12 372 PHE A N 1
ATOM 2860 C CA . PHE A 1 372 ? -4.621 5.266 6.922 1 88.12 372 PHE A CA 1
ATOM 2861 C C . PHE A 1 372 ? -5.004 5.879 5.578 1 88.12 372 PHE A C 1
ATOM 2863 O O . PHE A 1 372 ? -6 5.48 4.973 1 88.12 372 PHE A O 1
ATOM 2870 N N . GLY A 1 373 ? -4.105 6.633 4.977 1 86.5 373 GLY A N 1
ATOM 2871 C CA . GLY A 1 373 ? -4.336 7.129 3.629 1 86.5 373 GLY A CA 1
ATOM 2872 C C . GLY A 1 373 ? -4.359 6.027 2.584 1 86.5 373 GLY A C 1
ATOM 2873 O O . GLY A 1 373 ? -3.584 5.07 2.666 1 86.5 373 GLY A O 1
ATOM 2874 N N . ARG A 1 374 ? -5.309 6.152 1.675 1 89.19 374 ARG A N 1
ATOM 2875 C CA . ARG A 1 374 ? -5.465 5.125 0.653 1 89.19 374 ARG A CA 1
ATOM 2876 C C . ARG A 1 374 ? -5.59 5.742 -0.735 1 89.19 374 ARG A C 1
ATOM 2878 O O . ARG A 1 374 ? -6.367 6.68 -0.934 1 89.19 374 ARG A O 1
ATOM 2885 N N . PRO A 1 375 ? -4.785 5.215 -1.624 1 94 375 PRO A N 1
ATOM 2886 C CA . PRO A 1 375 ? -4.992 5.66 -3.004 1 94 375 PRO A CA 1
ATOM 2887 C C . PRO A 1 375 ? -6.32 5.176 -3.586 1 94 375 PRO A C 1
ATOM 2889 O O . PRO A 1 375 ? -6.957 4.285 -3.016 1 94 375 PRO A O 1
ATOM 2892 N N . PHE A 1 376 ? -6.746 5.797 -4.621 1 96.75 376 PHE A N 1
ATOM 2893 C CA . PHE A 1 376 ? -8 5.492 -5.301 1 96.75 376 PHE A CA 1
ATOM 2894 C C . PHE A 1 376 ? -7.871 4.215 -6.125 1 96.75 376 PHE A C 1
ATOM 2896 O O . PHE A 1 376 ? -8.062 4.234 -7.344 1 96.75 376 PHE A O 1
ATOM 2903 N N . ARG A 1 377 ? -7.68 3.068 -5.473 1 96.69 377 ARG A N 1
ATOM 2904 C CA . ARG A 1 377 ? -7.414 1.782 -6.109 1 96.69 377 ARG A CA 1
ATOM 2905 C C . ARG A 1 377 ? -8.602 1.34 -6.965 1 96.69 377 ARG A C 1
ATOM 2907 O O . ARG A 1 377 ? -8.414 0.695 -8 1 96.69 377 ARG A O 1
ATOM 2914 N N . ALA A 1 378 ? -9.797 1.716 -6.562 1 97.81 378 ALA A N 1
ATOM 2915 C CA . ALA A 1 378 ? -11.016 1.243 -7.223 1 97.81 378 ALA A CA 1
ATOM 2916 C C . ALA A 1 378 ? -11.078 1.74 -8.664 1 97.81 378 ALA A C 1
ATOM 2918 O O . ALA A 1 378 ? -11.703 1.106 -9.516 1 97.81 378 ALA A O 1
ATOM 2919 N N . MET A 1 379 ? -10.391 2.859 -8.953 1 98.38 379 MET A N 1
ATOM 2920 C CA . MET A 1 379 ? -10.469 3.471 -10.281 1 98.38 379 MET A CA 1
ATOM 2921 C C . MET A 1 379 ? -9.898 2.537 -11.344 1 98.38 379 MET A C 1
ATOM 2923 O O . MET A 1 379 ? -10.484 2.375 -12.414 1 98.38 379 MET A O 1
ATOM 2927 N N . LYS A 1 380 ? -8.758 1.908 -11.109 1 98.12 380 LYS A N 1
ATOM 2928 C CA . LYS A 1 380 ? -8.172 1.038 -12.125 1 98.12 380 LYS A CA 1
ATOM 2929 C C . LYS A 1 380 ? -9.023 -0.208 -12.336 1 98.12 380 LYS A C 1
ATOM 2931 O O . LYS A 1 380 ? -9.094 -0.733 -13.453 1 98.12 380 LYS A O 1
ATOM 2936 N N . VAL A 1 381 ? -9.672 -0.732 -11.258 1 98.44 381 VAL A N 1
ATOM 2937 C CA . VAL A 1 381 ? -10.578 -1.865 -11.422 1 98.44 381 VAL A CA 1
ATOM 2938 C C . VAL A 1 381 ? -11.766 -1.451 -12.289 1 98.44 381 VAL A C 1
ATOM 2940 O O . VAL A 1 381 ? -12.125 -2.146 -13.242 1 98.44 381 VAL A O 1
ATOM 2943 N N . TYR A 1 382 ? -12.344 -0.283 -11.938 1 98.19 382 TYR A N 1
ATOM 2944 C CA . TYR A 1 382 ? -13.484 0.256 -12.672 1 98.19 382 TYR A CA 1
ATOM 2945 C C . TYR A 1 382 ? -13.148 0.434 -14.141 1 98.19 382 TYR A C 1
ATOM 2947 O O . TYR A 1 382 ? -13.875 -0.046 -15.016 1 98.19 382 TYR A O 1
ATOM 2955 N N . VAL A 1 383 ? -12.047 1.094 -14.453 1 98.19 383 VAL A N 1
ATOM 2956 C CA . VAL A 1 383 ? -11.648 1.41 -15.82 1 98.19 383 VAL A CA 1
ATOM 2957 C C . VAL A 1 383 ? -11.367 0.12 -16.594 1 98.19 383 VAL A C 1
ATOM 2959 O O . VAL A 1 383 ? -11.742 -0.011 -17.75 1 98.19 383 VAL A O 1
ATOM 2962 N N . THR A 1 384 ? -10.711 -0.843 -15.945 1 97.81 384 THR A N 1
ATOM 2963 C CA . THR A 1 384 ? -10.398 -2.111 -16.594 1 97.81 384 THR A CA 1
ATOM 2964 C C . THR A 1 384 ? -11.68 -2.852 -16.984 1 97.81 384 THR A C 1
ATOM 2966 O O . THR A 1 384 ? -11.812 -3.326 -18.109 1 97.81 384 THR A O 1
ATOM 2969 N N . LEU A 1 385 ? -12.617 -2.885 -16.047 1 97.31 385 LEU A N 1
ATOM 2970 C CA . LEU A 1 385 ? -13.859 -3.605 -16.312 1 97.31 385 LEU A CA 1
ATOM 2971 C C . LEU A 1 385 ? -14.695 -2.867 -17.344 1 97.31 385 LEU A C 1
ATOM 2973 O O . LEU A 1 385 ? -15.352 -3.494 -18.188 1 97.31 385 LEU A O 1
ATOM 2977 N N . ARG A 1 386 ? -14.711 -1.549 -17.312 1 96.25 386 ARG A N 1
ATOM 2978 C CA . ARG A 1 386 ? -15.461 -0.756 -18.281 1 96.25 386 ARG A CA 1
ATOM 2979 C C . ARG A 1 386 ? -14.859 -0.89 -19.672 1 96.25 386 ARG A C 1
ATOM 2981 O O . ARG A 1 386 ? -15.586 -0.897 -20.672 1 96.25 386 ARG A O 1
ATOM 2988 N N . TYR A 1 387 ? -13.516 -0.998 -19.766 1 96.19 387 TYR A N 1
ATOM 2989 C CA . TYR A 1 387 ? -12.836 -0.948 -21.047 1 96.19 387 TYR A CA 1
ATOM 2990 C C . TYR A 1 387 ? -12.617 -2.35 -21.609 1 96.19 387 TYR A C 1
ATOM 2992 O O . TYR A 1 387 ? -12.922 -2.611 -22.781 1 96.19 387 TYR A O 1
ATOM 3000 N N . MET A 1 388 ? -12.125 -3.254 -20.766 1 94.38 388 MET A N 1
ATOM 3001 C CA . MET A 1 388 ? -11.773 -4.605 -21.203 1 94.38 388 MET A CA 1
ATOM 3002 C C . MET A 1 388 ? -12.945 -5.559 -21.016 1 94.38 388 MET A C 1
ATOM 3004 O O . MET A 1 388 ? -13.031 -6.59 -21.672 1 94.38 388 MET A O 1
ATOM 3008 N N . GLY A 1 389 ? -13.859 -5.191 -20.125 1 95.44 389 GLY A N 1
ATOM 3009 C CA . GLY A 1 389 ? -14.914 -6.129 -19.75 1 95.44 389 GLY A CA 1
ATOM 3010 C C . GLY A 1 389 ? -14.398 -7.344 -19 1 95.44 389 GLY A C 1
ATOM 3011 O O . GLY A 1 389 ? -13.211 -7.664 -19.078 1 95.44 389 GLY A O 1
ATOM 3012 N N . LEU A 1 390 ? -15.312 -7.988 -18.344 1 96.69 390 LEU A N 1
ATOM 3013 C CA . LEU A 1 390 ? -14.969 -9.227 -17.641 1 96.69 390 LEU A CA 1
ATOM 3014 C C . LEU A 1 390 ? -14.477 -10.281 -18.625 1 96.69 390 LEU A C 1
ATOM 3016 O O . LEU A 1 390 ? -13.609 -11.094 -18.297 1 96.69 390 LEU A O 1
ATOM 3020 N N . GLU A 1 391 ? -14.945 -10.242 -19.812 1 96.38 391 GLU A N 1
ATOM 3021 C CA . GLU A 1 391 ? -14.602 -11.211 -20.844 1 96.38 391 GLU A CA 1
ATOM 3022 C C . GLU A 1 391 ? -13.117 -11.133 -21.203 1 96.38 391 GLU A C 1
ATOM 3024 O O . GLU A 1 391 ? -12.492 -12.148 -21.516 1 96.38 391 GLU A O 1
ATOM 3029 N N . GLY A 1 392 ? -12.617 -9.93 -21.219 1 95.19 392 GLY A N 1
ATOM 3030 C CA . GLY A 1 392 ? -11.195 -9.781 -21.469 1 95.19 392 GLY A CA 1
ATOM 3031 C C . GLY A 1 392 ? -10.336 -10.484 -20.438 1 95.19 392 GLY A C 1
ATOM 3032 O O . GLY A 1 392 ? -9.32 -11.094 -20.781 1 95.19 392 GLY A O 1
ATOM 3033 N N . ILE A 1 393 ? -10.703 -10.43 -19.219 1 96.62 393 ILE A N 1
ATOM 3034 C CA . ILE A 1 393 ? -9.992 -11.094 -18.141 1 96.62 393 ILE A CA 1
ATOM 3035 C C . ILE A 1 393 ? -10.164 -12.609 -18.266 1 96.62 393 ILE A C 1
ATOM 3037 O O . ILE A 1 393 ? -9.188 -13.359 -18.156 1 96.62 393 ILE A O 1
ATOM 3041 N N . GLN A 1 394 ? -11.375 -13.047 -18.531 1 97.69 394 GLN A N 1
ATOM 3042 C CA . GLN A 1 394 ? -11.688 -14.461 -18.688 1 97.69 394 GLN A CA 1
ATOM 3043 C C . GLN A 1 394 ? -10.883 -15.086 -19.828 1 97.69 394 GLN A C 1
ATOM 3045 O O . GLN A 1 394 ? -10.406 -16.219 -19.703 1 97.69 394 GLN A O 1
ATOM 3050 N N . ALA A 1 395 ? -10.711 -14.344 -20.891 1 97.06 395 ALA A N 1
ATOM 3051 C CA . ALA A 1 395 ? -10.008 -14.844 -22.062 1 97.06 395 ALA A CA 1
ATOM 3052 C C . ALA A 1 395 ? -8.562 -15.195 -21.719 1 97.06 395 ALA A C 1
ATOM 3054 O O . ALA A 1 395 ? -8.039 -16.219 -22.188 1 97.06 395 ALA A O 1
ATOM 3055 N N . THR A 1 396 ? -7.938 -14.367 -21 1 96.56 396 THR A N 1
ATOM 3056 C CA . THR A 1 396 ? -6.543 -14.602 -20.641 1 96.56 396 THR A CA 1
ATOM 3057 C C . THR A 1 396 ? -6.422 -15.844 -19.766 1 96.56 396 THR A C 1
ATOM 3059 O O . THR A 1 396 ? -5.52 -16.672 -19.953 1 96.56 396 THR A O 1
ATOM 3062 N N . ILE A 1 397 ? -7.281 -15.992 -18.797 1 97.81 397 ILE A N 1
ATOM 3063 C CA . ILE A 1 397 ? -7.258 -17.125 -17.891 1 97.81 397 ILE A CA 1
ATOM 3064 C C . ILE A 1 397 ? -7.48 -18.422 -18.656 1 97.81 397 ILE A C 1
ATOM 3066 O O . ILE A 1 397 ? -6.711 -19.375 -18.531 1 97.81 397 ILE A O 1
ATOM 3070 N N . ARG A 1 398 ? -8.484 -18.453 -19.547 1 97.88 398 ARG A N 1
ATOM 3071 C CA . ARG A 1 398 ? -8.773 -19.625 -20.375 1 97.88 398 ARG A CA 1
ATOM 3072 C C . ARG A 1 398 ? -7.59 -19.969 -21.281 1 97.88 398 ARG A C 1
ATOM 3074 O O . ARG A 1 398 ? -7.238 -21.141 -21.438 1 97.88 398 ARG A O 1
ATOM 3081 N N . ARG A 1 399 ? -7.016 -18.969 -21.859 1 97.81 399 ARG A N 1
ATOM 3082 C CA . ARG A 1 399 ? -5.867 -19.141 -22.734 1 97.81 399 ARG A CA 1
ATOM 3083 C C . ARG A 1 399 ? -4.699 -19.781 -22 1 97.81 399 ARG A C 1
ATOM 3085 O O . ARG A 1 399 ? -4.113 -20.75 -22.484 1 97.81 399 ARG A O 1
ATOM 3092 N N . HIS A 1 400 ? -4.348 -19.234 -20.844 1 98.31 400 HIS A N 1
ATOM 3093 C CA . HIS A 1 400 ? -3.229 -19.75 -20.062 1 98.31 400 HIS A CA 1
ATOM 3094 C C . HIS A 1 400 ? -3.479 -21.203 -19.656 1 98.31 400 HIS A C 1
ATOM 3096 O O . HIS A 1 400 ? -2.564 -22.031 -19.688 1 98.31 400 HIS A O 1
ATOM 3102 N N . CYS A 1 401 ? -4.684 -21.531 -19.234 1 97.88 401 CYS A N 1
ATOM 3103 C CA . CYS A 1 401 ? -5.004 -22.891 -18.844 1 97.88 401 CYS A CA 1
ATOM 3104 C C . CYS A 1 401 ? -4.859 -23.859 -20.016 1 97.88 401 CYS A C 1
ATOM 3106 O O . CYS A 1 401 ? -4.273 -24.922 -19.875 1 97.88 401 CYS A O 1
ATOM 3108 N N . ALA A 1 402 ? -5.363 -23.484 -21.156 1 98.06 402 ALA A N 1
ATOM 3109 C CA . ALA A 1 402 ? -5.27 -24.312 -22.344 1 98.06 402 ALA A CA 1
ATOM 3110 C C . ALA A 1 402 ? -3.816 -24.5 -22.781 1 98.06 402 ALA A C 1
ATOM 3112 O O . ALA A 1 402 ? -3.396 -25.625 -23.094 1 98.06 402 ALA A O 1
ATOM 3113 N N . LEU A 1 403 ? -3.076 -23.438 -22.766 1 98.56 403 LEU A N 1
ATOM 3114 C CA . LEU A 1 403 ? -1.688 -23.469 -23.219 1 98.56 403 LEU A CA 1
ATOM 3115 C C . LEU A 1 403 ? -0.824 -24.266 -22.25 1 98.56 403 LEU A C 1
ATOM 3117 O O . LEU A 1 403 ? 0.126 -24.938 -22.656 1 98.56 403 LEU A O 1
ATOM 3121 N N . ALA A 1 404 ? -1.123 -24.156 -20.953 1 98.44 404 ALA A N 1
ATOM 3122 C CA . ALA A 1 404 ? -0.374 -24.938 -19.969 1 98.44 404 ALA A CA 1
ATOM 3123 C C . ALA A 1 404 ? -0.547 -26.438 -20.219 1 98.44 404 ALA A C 1
ATOM 3125 O O . ALA A 1 404 ? 0.422 -27.203 -20.172 1 98.44 404 ALA A O 1
ATOM 3126 N N . LYS A 1 405 ? -1.755 -26.891 -20.453 1 97.81 405 LYS A N 1
ATOM 3127 C CA . LYS A 1 405 ? -2.012 -28.297 -20.781 1 97.81 405 LYS A CA 1
ATOM 3128 C C . LYS A 1 405 ? -1.289 -28.703 -22.062 1 97.81 405 LYS A C 1
ATOM 3130 O O . LYS A 1 405 ? -0.698 -29.781 -22.141 1 97.81 405 LYS A O 1
ATOM 3135 N N . TYR A 1 406 ? -1.355 -27.844 -23.047 1 98.38 406 TYR A N 1
ATOM 3136 C CA . TYR A 1 406 ? -0.678 -28.094 -24.312 1 98.38 406 TYR A CA 1
ATOM 3137 C C . TYR A 1 406 ? 0.826 -28.234 -24.109 1 98.38 406 TYR A C 1
ATOM 3139 O O . TYR A 1 406 ? 1.449 -29.156 -24.641 1 98.38 406 TYR A O 1
ATOM 3147 N N . PHE A 1 407 ? 1.411 -27.344 -23.375 1 98.5 407 PHE A N 1
ATOM 3148 C CA . PHE A 1 407 ? 2.838 -27.375 -23.078 1 98.5 407 PHE A CA 1
ATOM 3149 C C . PHE A 1 407 ? 3.211 -28.656 -22.344 1 98.5 407 PHE A C 1
ATOM 3151 O O . PHE A 1 407 ? 4.215 -29.297 -22.672 1 98.5 407 PHE A O 1
ATOM 3158 N N . HIS A 1 408 ? 2.414 -28.969 -21.312 1 98.19 408 HIS A N 1
ATOM 3159 C CA . HIS A 1 408 ? 2.598 -30.234 -20.609 1 98.19 408 HIS A CA 1
ATOM 3160 C C . HIS A 1 408 ? 2.648 -31.406 -21.578 1 98.19 408 HIS A C 1
ATOM 3162 O O . HIS A 1 408 ? 3.549 -32.25 -21.5 1 98.19 408 HIS A O 1
ATOM 3168 N N . ASP A 1 409 ? 1.696 -31.484 -22.484 1 98 409 ASP A N 1
ATOM 3169 C CA . ASP A 1 409 ? 1.595 -32.594 -23.438 1 98 409 ASP A CA 1
ATOM 3170 C C . ASP A 1 409 ? 2.789 -32.594 -24.391 1 98 409 ASP A C 1
ATOM 3172 O O . ASP A 1 409 ? 3.266 -33.688 -24.766 1 98 409 ASP A O 1
ATOM 3176 N N . LEU A 1 410 ? 3.219 -31.453 -24.766 1 98.19 410 LEU A N 1
ATOM 3177 C CA . LEU A 1 410 ? 4.391 -31.344 -25.625 1 98.19 410 LEU A CA 1
ATOM 3178 C C . LEU A 1 410 ? 5.625 -31.922 -24.938 1 98.19 410 LEU A C 1
ATOM 3180 O O . LEU A 1 410 ? 6.363 -32.719 -25.531 1 98.19 410 LEU A O 1
ATOM 3184 N N . LEU A 1 411 ? 5.883 -31.516 -23.703 1 97.38 411 LEU A N 1
ATOM 3185 C CA . LEU A 1 411 ? 7.035 -32 -22.938 1 97.38 411 LEU A CA 1
ATOM 3186 C C . LEU A 1 411 ? 6.965 -33.5 -22.75 1 97.38 411 LEU A C 1
ATOM 3188 O O . LEU A 1 411 ? 7.977 -34.219 -22.875 1 97.38 411 LEU A O 1
ATOM 3192 N N . ALA A 1 412 ? 5.781 -33.969 -22.406 1 96.69 412 ALA A N 1
ATOM 3193 C CA . ALA A 1 412 ? 5.582 -35.406 -22.203 1 96.69 412 ALA A CA 1
ATOM 3194 C C . ALA A 1 412 ? 5.895 -36.188 -23.484 1 96.69 412 ALA A C 1
ATOM 3196 O O . ALA A 1 412 ? 6.516 -37.25 -23.438 1 96.69 412 ALA A O 1
ATOM 3197 N N . ALA A 1 413 ? 5.473 -35.688 -24.547 1 96.94 413 ALA A N 1
ATOM 3198 C CA . ALA A 1 413 ? 5.676 -36.344 -25.844 1 96.94 413 ALA A CA 1
ATOM 3199 C C . ALA A 1 413 ? 7.152 -36.344 -26.234 1 96.94 413 ALA A C 1
ATOM 3201 O O . ALA A 1 413 ? 7.656 -37.312 -26.797 1 96.94 413 ALA A O 1
ATOM 3202 N N . ARG A 1 414 ? 7.805 -35.312 -25.906 1 95.5 414 ARG A N 1
ATOM 3203 C CA . ARG A 1 414 ? 9.18 -35.125 -26.359 1 95.5 414 ARG A CA 1
ATOM 3204 C C . ARG A 1 414 ? 10.156 -35.844 -25.438 1 95.5 414 ARG A C 1
ATOM 3206 O O . ARG A 1 414 ? 11.211 -36.312 -25.891 1 95.5 414 ARG A O 1
ATOM 3213 N N . LEU A 1 415 ? 9.828 -35.969 -24.219 1 95.38 415 LEU A N 1
ATOM 3214 C CA . LEU A 1 415 ? 10.82 -36.406 -23.266 1 95.38 415 LEU A CA 1
ATOM 3215 C C . LEU A 1 415 ? 10.438 -37.781 -22.688 1 95.38 415 LEU A C 1
ATOM 3217 O O . LEU A 1 415 ? 11.289 -38.469 -22.125 1 95.38 415 LEU A O 1
ATOM 3221 N N . GLY A 1 416 ? 9.219 -38.156 -22.75 1 93.5 416 GLY A N 1
ATOM 3222 C CA . GLY A 1 416 ? 8.781 -39.469 -22.234 1 93.5 416 GLY A CA 1
ATOM 3223 C C . GLY A 1 416 ? 9.164 -39.688 -20.781 1 93.5 416 GLY A C 1
ATOM 3224 O O . GLY A 1 416 ? 8.914 -38.812 -19.938 1 93.5 416 GLY A O 1
ATOM 3225 N N . ASP A 1 417 ? 9.859 -40.781 -20.578 1 93.25 417 ASP A N 1
ATOM 3226 C CA . ASP A 1 417 ? 10.141 -41.219 -19.219 1 93.25 417 ASP A CA 1
ATOM 3227 C C . ASP A 1 417 ? 11.344 -40.469 -18.641 1 93.25 417 ASP A C 1
ATOM 3229 O O . ASP A 1 417 ? 11.664 -40.625 -17.453 1 93.25 417 ASP A O 1
ATOM 3233 N N . LEU A 1 418 ? 11.875 -39.594 -19.422 1 93.5 418 LEU A N 1
ATOM 3234 C CA . LEU A 1 418 ? 13 -38.812 -18.938 1 93.5 418 LEU A CA 1
ATOM 3235 C C . LEU A 1 418 ? 12.531 -37.781 -17.906 1 93.5 418 LEU A C 1
ATOM 3237 O O . LEU A 1 418 ? 13.336 -37.281 -17.109 1 93.5 418 LEU A O 1
ATOM 3241 N N . VAL A 1 419 ? 11.242 -37.469 -17.953 1 94.94 419 VAL A N 1
ATOM 3242 C CA . VAL A 1 419 ? 10.711 -36.5 -17 1 94.94 419 VAL A CA 1
ATOM 3243 C C . VAL A 1 419 ? 9.445 -37.031 -16.344 1 94.94 419 VAL A C 1
ATOM 3245 O O . VAL A 1 419 ? 8.82 -37.969 -16.875 1 94.94 419 VAL A O 1
ATOM 3248 N N . GLU A 1 420 ? 9.211 -36.531 -15.195 1 94.25 420 GLU A N 1
ATOM 3249 C CA . GLU A 1 420 ? 7.969 -36.812 -14.477 1 94.25 420 GLU A CA 1
ATOM 3250 C C . GLU A 1 420 ? 7.23 -35.5 -14.164 1 94.25 420 GLU A C 1
ATOM 3252 O O . GLU A 1 420 ? 7.852 -34.438 -14.039 1 94.25 420 GLU A O 1
ATOM 3257 N N . PHE A 1 421 ? 5.953 -35.656 -14.141 1 95.12 421 PHE A N 1
ATOM 3258 C CA . PHE A 1 421 ? 5.062 -34.562 -13.773 1 95.12 421 PHE A CA 1
ATOM 3259 C C . PHE A 1 421 ? 4.375 -34.875 -12.445 1 95.12 421 PHE A C 1
ATOM 3261 O O . PHE A 1 421 ? 3.342 -35.531 -12.406 1 95.12 421 PHE A O 1
ATOM 3268 N N . PRO A 1 422 ? 4.922 -34.312 -11.367 1 92.12 422 PRO A N 1
ATOM 3269 C CA . PRO A 1 422 ? 4.41 -34.656 -10.039 1 92.12 422 PRO A CA 1
ATOM 3270 C C . PRO A 1 422 ? 2.965 -34.219 -9.828 1 92.12 422 PRO A C 1
ATOM 3272 O O . PRO A 1 422 ? 2.281 -34.75 -8.938 1 92.12 422 PRO A O 1
ATOM 3275 N N . VAL A 1 423 ? 2.521 -33.25 -10.555 1 93.88 423 VAL A N 1
ATOM 3276 C CA . VAL A 1 423 ? 1.146 -32.75 -10.477 1 93.88 423 VAL A CA 1
ATOM 3277 C C . VAL A 1 423 ? 0.616 -32.469 -11.875 1 93.88 423 VAL A C 1
ATOM 3279 O O . VAL A 1 423 ? 1.388 -32.156 -12.789 1 93.88 423 VAL A O 1
ATOM 3282 N N . GLU A 1 424 ? -0.67 -32.656 -12.055 1 94.69 424 GLU A N 1
ATOM 3283 C CA . GLU A 1 424 ? -1.302 -32.281 -13.312 1 94.69 424 GLU A CA 1
ATOM 3284 C C . GLU A 1 424 ? -1.205 -30.766 -13.555 1 94.69 424 GLU A C 1
ATOM 3286 O O . GLU A 1 424 ? -1.275 -29.984 -12.609 1 94.69 424 GLU A O 1
ATOM 3291 N N . PRO A 1 425 ? -1.034 -30.438 -14.859 1 95.88 425 PRO A N 1
ATOM 3292 C CA . PRO A 1 425 ? -1.063 -29 -15.117 1 95.88 425 PRO A CA 1
ATOM 3293 C C . PRO A 1 425 ? -2.387 -28.359 -14.719 1 95.88 425 PRO A C 1
ATOM 3295 O O . PRO A 1 425 ? -3.455 -28.922 -14.977 1 95.88 425 PRO A O 1
ATOM 3298 N N . LYS A 1 426 ? -2.318 -27.281 -14.016 1 95.12 426 LYS A N 1
ATOM 3299 C CA . LYS A 1 426 ? -3.502 -26.578 -13.539 1 95.12 426 LYS A CA 1
ATOM 3300 C C . LYS A 1 426 ? -3.227 -25.078 -13.391 1 95.12 426 LYS A C 1
ATOM 3302 O O . LYS A 1 426 ? -2.129 -24.688 -12.992 1 95.12 426 LYS A O 1
ATOM 3307 N N . PHE A 1 427 ? -4.223 -24.281 -13.703 1 97.62 427 PHE A N 1
ATOM 3308 C CA . PHE A 1 427 ? -4.215 -22.844 -13.469 1 97.62 427 PHE A CA 1
ATOM 3309 C C . PHE A 1 427 ? -3.002 -22.188 -14.125 1 97.62 427 PHE A C 1
ATOM 3311 O O . PHE A 1 427 ? -2.352 -21.328 -13.531 1 97.62 427 PHE A O 1
ATOM 3318 N N . GLY A 1 428 ? -2.641 -22.656 -15.305 1 98.12 428 GLY A N 1
ATOM 3319 C CA . GLY A 1 428 ? -1.546 -22.047 -16.047 1 98.12 428 GLY A CA 1
ATOM 3320 C C . GLY A 1 428 ? -0.178 -22.469 -15.547 1 98.12 428 GLY A C 1
ATOM 3321 O O . GLY A 1 428 ? 0.84 -21.922 -15.969 1 98.12 428 GLY A O 1
ATOM 3322 N N . LEU A 1 429 ? -0.096 -23.438 -14.648 1 98.44 429 LEU A N 1
ATOM 3323 C CA . LEU A 1 429 ? 1.156 -23.906 -14.062 1 98.44 429 LEU A CA 1
ATOM 3324 C C . LEU A 1 429 ? 1.484 -25.328 -14.531 1 98.44 429 LEU A C 1
ATOM 3326 O O . LEU A 1 429 ? 0.621 -26.203 -14.523 1 98.44 429 LEU A O 1
ATOM 3330 N N . VAL A 1 430 ? 2.703 -25.562 -15 1 98.5 430 VAL A N 1
ATOM 3331 C CA . VAL A 1 430 ? 3.242 -26.891 -15.297 1 98.5 430 VAL A CA 1
ATOM 3332 C C . VAL A 1 430 ? 4.48 -27.156 -14.445 1 98.5 430 VAL A C 1
ATOM 3334 O O . VAL A 1 430 ? 5.43 -26.359 -14.461 1 98.5 430 VAL A O 1
ATOM 3337 N N . CYS A 1 431 ? 4.41 -28.188 -13.664 1 97.19 431 CYS A N 1
ATOM 3338 C CA . CYS A 1 431 ? 5.547 -28.625 -12.859 1 97.19 431 CYS A CA 1
ATOM 3339 C C . CYS A 1 431 ? 6.129 -29.938 -13.398 1 97.19 431 CYS A C 1
ATOM 3341 O O . CYS A 1 431 ? 5.387 -30.859 -13.742 1 97.19 431 CYS A O 1
ATOM 3343 N N . PHE A 1 432 ? 7.453 -29.984 -13.508 1 96.88 432 PHE A N 1
ATOM 3344 C CA . PHE A 1 432 ? 8.094 -31.219 -13.945 1 96.88 432 PHE A CA 1
ATOM 3345 C C . PHE A 1 432 ? 9.477 -31.359 -13.32 1 96.88 432 PHE A C 1
ATOM 3347 O O . PHE A 1 432 ? 9.984 -30.422 -12.703 1 96.88 432 PHE A O 1
ATOM 3354 N N . ARG A 1 433 ? 9.992 -32.5 -13.328 1 95.19 433 ARG A N 1
ATOM 3355 C CA . ARG A 1 433 ? 11.375 -32.781 -12.938 1 95.19 433 ARG A CA 1
ATOM 3356 C C . ARG A 1 433 ? 11.969 -33.906 -13.773 1 95.19 433 ARG A C 1
ATOM 3358 O O . ARG A 1 433 ? 11.242 -34.719 -14.344 1 95.19 433 ARG A O 1
ATOM 3365 N N . ILE A 1 434 ? 13.266 -33.812 -13.906 1 94.06 434 ILE A N 1
ATOM 3366 C CA . ILE A 1 434 ? 13.977 -34.938 -14.484 1 94.06 434 ILE A CA 1
ATOM 3367 C C . ILE A 1 434 ? 13.836 -36.156 -13.586 1 94.06 434 ILE A C 1
ATOM 3369 O O . ILE A 1 434 ? 14.047 -36.062 -12.375 1 94.06 434 ILE A O 1
ATOM 3373 N N . ALA A 1 435 ? 13.398 -37.25 -14.133 1 81.56 435 ALA A N 1
ATOM 3374 C CA . ALA A 1 435 ? 12.945 -38.438 -13.43 1 81.56 435 ALA A CA 1
ATOM 3375 C C . ALA A 1 435 ? 13.992 -38.906 -12.422 1 81.56 435 ALA A C 1
ATOM 3377 O O . ALA A 1 435 ? 15.188 -38.75 -12.656 1 81.56 435 ALA A O 1
ATOM 3378 N N . VAL A 1 436 ? 13.297 -39.344 -11.164 1 67.56 436 VAL A N 1
ATOM 3379 C CA . VAL A 1 436 ? 13.859 -39.5 -9.836 1 67.56 436 VAL A CA 1
ATOM 3380 C C . VAL A 1 436 ? 14.773 -40.75 -9.82 1 67.56 436 VAL A C 1
ATOM 3382 O O . VAL A 1 436 ? 14.359 -41.844 -10.227 1 67.56 436 VAL A O 1
ATOM 3385 N N . ASP A 1 437 ? 15.969 -40.531 -9.742 1 75.38 437 ASP A N 1
ATOM 3386 C CA . ASP A 1 437 ? 16.938 -41.406 -9.062 1 75.38 437 ASP A CA 1
ATOM 3387 C C . ASP A 1 437 ? 17.719 -40.625 -8.016 1 75.38 437 ASP A C 1
ATOM 3389 O O . ASP A 1 437 ? 17.281 -39.594 -7.543 1 75.38 437 ASP A O 1
ATOM 3393 N N . ASN A 1 438 ? 18.625 -41.125 -7.469 1 70.75 438 ASN A N 1
ATOM 3394 C CA . ASN A 1 438 ? 19.391 -40.531 -6.383 1 70.75 438 ASN A CA 1
ATOM 3395 C C . ASN A 1 438 ? 19.984 -39.188 -6.793 1 70.75 438 ASN A C 1
ATOM 3397 O O . ASN A 1 438 ? 20.266 -38.344 -5.941 1 70.75 438 ASN A O 1
ATOM 3401 N N . ALA A 1 439 ? 19.969 -39 -8.094 1 77.94 439 ALA A N 1
ATOM 3402 C CA . ALA A 1 439 ? 20.656 -37.781 -8.562 1 77.94 439 ALA A CA 1
ATOM 3403 C C . ALA A 1 439 ? 19.672 -36.781 -9.148 1 77.94 439 ALA A C 1
ATOM 3405 O O . ALA A 1 439 ? 20.062 -35.812 -9.766 1 77.94 439 ALA A O 1
ATOM 3406 N N . ALA A 1 440 ? 18.484 -37 -8.883 1 83.38 440 ALA A N 1
ATOM 3407 C CA . ALA A 1 440 ? 17.453 -36.188 -9.531 1 83.38 440 ALA A CA 1
ATOM 3408 C C . ALA A 1 440 ? 17.547 -34.719 -9.117 1 83.38 440 ALA A C 1
ATOM 3410 O O . ALA A 1 440 ? 17.469 -33.812 -9.961 1 83.38 440 ALA A O 1
ATOM 3411 N N . ASN A 1 441 ? 17.812 -34.469 -7.906 1 91.06 441 ASN A N 1
ATOM 3412 C CA . ASN A 1 441 ? 17.922 -33.094 -7.438 1 91.06 441 ASN A CA 1
ATOM 3413 C C . ASN A 1 441 ? 19.109 -32.375 -8.078 1 91.06 441 ASN A C 1
ATOM 3415 O O . ASN A 1 441 ? 19 -31.219 -8.484 1 91.06 441 ASN A O 1
ATOM 3419 N N . LYS A 1 442 ? 20.188 -33.062 -8.133 1 92.94 442 LYS A N 1
ATOM 3420 C CA . LYS A 1 442 ? 21.391 -32.5 -8.75 1 92.94 442 LYS A CA 1
ATOM 3421 C C . LYS A 1 442 ? 21.125 -32.125 -10.203 1 92.94 442 LYS A C 1
ATOM 3423 O O . LYS A 1 442 ? 21.547 -31.062 -10.656 1 92.94 442 LYS A O 1
ATOM 3428 N N . ARG A 1 443 ? 20.516 -32.969 -10.961 1 94.44 443 ARG A N 1
ATOM 3429 C CA . ARG A 1 443 ? 20.203 -32.719 -12.367 1 94.44 443 ARG A CA 1
ATOM 3430 C C . ARG A 1 443 ? 19.266 -31.547 -12.523 1 94.44 443 ARG A C 1
ATOM 3432 O O . ARG A 1 443 ? 19.469 -30.688 -13.391 1 94.44 443 ARG A O 1
ATOM 3439 N N . ASN A 1 444 ? 18.281 -31.547 -11.734 1 95.12 444 ASN A N 1
ATOM 3440 C CA . ASN A 1 444 ? 17.312 -30.453 -11.852 1 95.12 444 ASN A CA 1
ATOM 3441 C C . ASN A 1 444 ? 17.938 -29.109 -11.492 1 95.12 444 ASN A C 1
ATOM 3443 O O . ASN A 1 444 ? 17.641 -28.094 -12.125 1 95.12 444 ASN A O 1
ATOM 3447 N N . TYR A 1 445 ? 18.812 -29.078 -10.523 1 94.19 445 TYR A N 1
ATOM 3448 C CA . TYR A 1 445 ? 19.547 -27.859 -10.219 1 94.19 445 TYR A CA 1
ATOM 3449 C C . TYR A 1 445 ? 20.438 -27.453 -11.375 1 94.19 445 TYR A C 1
ATOM 3451 O O . TYR A 1 445 ? 20.594 -26.25 -11.664 1 94.19 445 TYR A O 1
ATOM 3459 N N . ALA A 1 446 ? 21.062 -28.422 -11.953 1 95.69 446 ALA A N 1
ATOM 3460 C CA . ALA A 1 446 ? 21.906 -28.141 -13.102 1 95.69 446 ALA A CA 1
ATOM 3461 C C . ALA A 1 446 ? 21.094 -27.531 -14.25 1 95.69 446 ALA A C 1
ATOM 3463 O O . ALA A 1 446 ? 21.562 -26.609 -14.93 1 95.69 446 ALA A O 1
ATOM 3464 N N . LEU A 1 447 ? 19.953 -28.109 -14.477 1 96.19 447 LEU A N 1
ATOM 3465 C CA . LEU A 1 447 ? 19.062 -27.594 -15.5 1 96.19 447 LEU A CA 1
ATOM 3466 C C . LEU A 1 447 ? 18.688 -26.141 -15.211 1 96.19 447 LEU A C 1
ATOM 3468 O O . LEU A 1 447 ? 18.734 -25.297 -16.109 1 96.19 447 LEU A O 1
ATOM 3472 N N . LEU A 1 448 ? 18.297 -25.859 -14 1 95.56 448 LEU A N 1
ATOM 3473 C CA . LEU A 1 448 ? 17.938 -24.516 -13.578 1 95.56 448 LEU A CA 1
ATOM 3474 C C . LEU A 1 448 ? 19.109 -23.547 -13.742 1 95.56 448 LEU A C 1
ATOM 3476 O O . LEU A 1 448 ? 18.922 -22.422 -14.188 1 95.56 448 LEU A O 1
ATOM 3480 N N . LYS A 1 449 ? 20.234 -23.938 -13.414 1 95.06 449 LYS A N 1
ATOM 3481 C CA . LYS A 1 449 ? 21.438 -23.109 -13.531 1 95.06 449 LYS A CA 1
ATOM 3482 C C . LYS A 1 449 ? 21.719 -22.734 -14.984 1 95.06 449 LYS A C 1
ATOM 3484 O O . LYS A 1 449 ? 22.031 -21.578 -15.281 1 95.06 449 LYS A O 1
ATOM 3489 N N . VAL A 1 450 ? 21.594 -23.703 -15.867 1 96 450 VAL A N 1
ATOM 3490 C CA . VAL A 1 450 ? 21.859 -23.453 -17.281 1 96 450 VAL A CA 1
ATOM 3491 C C . VAL A 1 450 ? 20.844 -22.453 -17.828 1 96 450 VAL A C 1
ATOM 3493 O O . VAL A 1 450 ? 21.219 -21.547 -18.594 1 96 450 VAL A O 1
ATOM 3496 N N . THR A 1 451 ? 19.594 -22.625 -17.484 1 95.62 451 THR A N 1
ATOM 3497 C CA . THR A 1 451 ? 18.547 -21.703 -17.969 1 95.62 451 THR A CA 1
ATOM 3498 C C . THR A 1 451 ? 18.797 -20.297 -17.438 1 95.62 451 THR A C 1
ATOM 3500 O O . THR A 1 451 ? 18.547 -19.312 -18.141 1 95.62 451 THR A O 1
ATOM 3503 N N . GLU A 1 452 ? 19.234 -20.188 -16.203 1 93.5 452 GLU A N 1
ATOM 3504 C CA . GLU A 1 452 ? 19.531 -18.906 -15.594 1 93.5 452 GLU A CA 1
ATOM 3505 C C . GLU A 1 452 ? 20.703 -18.219 -16.297 1 93.5 452 GLU A C 1
ATOM 3507 O O . GLU A 1 452 ? 20.656 -17.016 -16.578 1 93.5 452 GLU A O 1
ATOM 3512 N N . GLU A 1 453 ? 21.719 -18.969 -16.578 1 94.88 453 GLU A N 1
ATOM 3513 C CA . GLU A 1 453 ? 22.922 -18.438 -17.203 1 94.88 453 GLU A CA 1
ATOM 3514 C C . GLU A 1 453 ? 22.656 -18 -18.641 1 94.88 453 GLU A C 1
ATOM 3516 O O . GLU A 1 453 ? 23.156 -16.969 -19.094 1 94.88 453 GLU A O 1
ATOM 3521 N N . GLU A 1 454 ? 21.844 -18.812 -19.297 1 96.38 454 GLU A N 1
ATOM 3522 C CA . GLU A 1 454 ? 21.531 -18.5 -20.688 1 96.38 454 GLU A CA 1
ATOM 3523 C C . GLU A 1 454 ? 20.547 -17.344 -20.797 1 96.38 454 GLU A C 1
ATOM 3525 O O . GLU A 1 454 ? 20.5 -16.656 -21.812 1 96.38 454 GLU A O 1
ATOM 3530 N N . ARG A 1 455 ? 19.656 -17.094 -19.75 1 95.25 455 ARG A N 1
ATOM 3531 C CA . ARG A 1 455 ? 18.672 -16.016 -19.641 1 95.25 455 ARG A CA 1
ATOM 3532 C C . ARG A 1 455 ? 17.688 -16.062 -20.797 1 95.25 455 ARG A C 1
ATOM 3534 O O . ARG A 1 455 ? 17.188 -15.016 -21.234 1 95.25 455 ARG A O 1
ATOM 3541 N N . ARG A 1 456 ? 17.547 -17.266 -21.391 1 96.31 456 ARG A N 1
ATOM 3542 C CA . ARG A 1 456 ? 16.578 -17.438 -22.469 1 96.31 456 ARG A CA 1
ATOM 3543 C C . ARG A 1 456 ? 15.148 -17.406 -21.922 1 96.31 456 ARG A C 1
ATOM 3545 O O . ARG A 1 456 ? 14.234 -16.922 -22.594 1 96.31 456 ARG A O 1
ATOM 3552 N N . VAL A 1 457 ? 14.891 -18.078 -20.828 1 97.44 457 VAL A N 1
ATOM 3553 C CA . VAL A 1 457 ? 13.625 -18.078 -20.094 1 97.44 457 VAL A CA 1
ATOM 3554 C C . VAL A 1 457 ? 13.891 -17.875 -18.609 1 97.44 457 VAL A C 1
ATOM 3556 O O . VAL A 1 457 ? 14.992 -18.156 -18.125 1 97.44 457 VAL A O 1
ATOM 3559 N N . MET A 1 458 ? 13 -17.359 -17.969 1 96.62 458 MET A N 1
ATOM 3560 C CA . MET A 1 458 ? 13.094 -17.266 -16.516 1 96.62 458 MET A CA 1
ATOM 3561 C C . MET A 1 458 ? 12.125 -18.234 -15.844 1 96.62 458 MET A C 1
ATOM 3563 O O . MET A 1 458 ? 10.906 -18.125 -16.031 1 96.62 458 MET A O 1
ATOM 3567 N N . ILE A 1 459 ? 12.633 -19.188 -15.141 1 96.38 459 ILE A N 1
ATOM 3568 C CA . ILE A 1 459 ? 11.867 -20.188 -14.406 1 96.38 459 ILE A CA 1
ATOM 3569 C C . ILE A 1 459 ? 12.438 -20.344 -13 1 96.38 459 ILE A C 1
ATOM 3571 O O . ILE A 1 459 ? 13.578 -19.953 -12.742 1 96.38 459 ILE A O 1
ATOM 3575 N N . VAL A 1 460 ? 11.625 -20.875 -12.07 1 94.25 460 VAL A N 1
ATOM 3576 C CA . VAL A 1 460 ? 12.078 -21.094 -10.703 1 94.25 460 VAL A CA 1
ATOM 3577 C C . VAL A 1 460 ? 11.727 -22.516 -10.266 1 94.25 460 VAL A C 1
ATOM 3579 O O . VAL A 1 460 ? 11.117 -23.266 -11.023 1 94.25 460 VAL A O 1
ATOM 3582 N N . HIS A 1 461 ? 12.273 -22.859 -9.117 1 94.25 461 HIS A N 1
ATOM 3583 C CA . HIS A 1 461 ? 12.055 -24.219 -8.617 1 94.25 461 HIS A CA 1
ATOM 3584 C C . HIS A 1 461 ? 11.188 -24.203 -7.355 1 94.25 461 HIS A C 1
ATOM 3586 O O . HIS A 1 461 ? 10.898 -23.141 -6.812 1 94.25 461 HIS A O 1
ATOM 3592 N N . HIS A 1 462 ? 10.672 -25.266 -7.031 1 93.62 462 HIS A N 1
ATOM 3593 C CA . HIS A 1 462 ? 10.039 -25.578 -5.758 1 93.62 462 HIS A CA 1
ATOM 3594 C C . HIS A 1 462 ? 10.383 -27 -5.312 1 93.62 462 HIS A C 1
ATOM 3596 O O . HIS A 1 462 ? 11.156 -27.703 -5.977 1 93.62 462 HIS A O 1
ATOM 3602 N N . TYR A 1 463 ? 9.953 -27.344 -4.137 1 90.38 463 TYR A N 1
ATOM 3603 C CA . TYR A 1 463 ? 10.156 -28.703 -3.631 1 90.38 463 TYR A CA 1
ATOM 3604 C C . TYR A 1 463 ? 8.828 -29.406 -3.406 1 90.38 463 TYR A C 1
ATOM 3606 O O . TYR A 1 463 ? 7.863 -28.797 -2.936 1 90.38 463 TYR A O 1
ATOM 3614 N N . VAL A 1 464 ? 8.781 -30.594 -3.822 1 86.38 464 VAL A N 1
ATOM 3615 C CA . VAL A 1 464 ? 7.688 -31.5 -3.479 1 86.38 464 VAL A CA 1
ATOM 3616 C C . VAL A 1 464 ? 8.25 -32.812 -2.961 1 86.38 464 VAL A C 1
ATOM 3618 O O . VAL A 1 464 ? 9.039 -33.469 -3.648 1 86.38 464 VAL A O 1
ATOM 3621 N N . ASP A 1 465 ? 7.91 -33.156 -1.749 1 83.44 465 ASP A N 1
ATOM 3622 C CA . ASP A 1 465 ? 8.367 -34.406 -1.127 1 83.44 465 ASP A CA 1
ATOM 3623 C C . ASP A 1 465 ? 9.891 -34.469 -1.11 1 83.44 465 ASP A C 1
ATOM 3625 O O . ASP A 1 465 ? 10.469 -35.5 -1.466 1 83.44 465 ASP A O 1
ATOM 3629 N N . GLY A 1 466 ? 10.469 -33.344 -0.858 1 83.62 466 GLY A N 1
ATOM 3630 C CA . GLY A 1 466 ? 11.914 -33.281 -0.722 1 83.62 466 GLY A CA 1
ATOM 3631 C C . GLY A 1 466 ? 12.641 -33.25 -2.055 1 83.62 466 GLY A C 1
ATOM 3632 O O . GLY A 1 466 ? 13.867 -33.156 -2.098 1 83.62 466 GLY A O 1
ATOM 3633 N N . HIS A 1 467 ? 11.922 -33.344 -3.088 1 90.12 467 HIS A N 1
ATOM 3634 C CA . HIS A 1 467 ? 12.531 -33.344 -4.414 1 90.12 467 HIS A CA 1
ATOM 3635 C C . HIS A 1 467 ? 12.297 -32.031 -5.133 1 90.12 467 HIS A C 1
ATOM 3637 O O . HIS A 1 467 ? 11.211 -31.438 -5.023 1 90.12 467 HIS A O 1
ATOM 3643 N N . VAL A 1 468 ? 13.328 -31.625 -5.902 1 93.06 468 VAL A N 1
ATOM 3644 C CA . VAL A 1 468 ? 13.273 -30.375 -6.656 1 93.06 468 VAL A CA 1
ATOM 3645 C C . VAL A 1 468 ? 12.352 -30.547 -7.867 1 93.06 468 VAL A C 1
ATOM 3647 O O . VAL A 1 468 ? 12.375 -31.578 -8.531 1 93.06 468 VAL A O 1
ATOM 3650 N N . ILE A 1 469 ? 11.547 -29.609 -8.039 1 94.62 469 ILE A N 1
ATOM 3651 C CA . ILE A 1 469 ? 10.742 -29.562 -9.25 1 94.62 469 ILE A CA 1
ATOM 3652 C C . ILE A 1 469 ? 10.977 -28.234 -9.977 1 94.62 469 ILE A C 1
ATOM 3654 O O . ILE A 1 469 ? 11.273 -27.219 -9.344 1 94.62 469 ILE A O 1
ATOM 3658 N N . VAL A 1 470 ? 10.867 -28.281 -11.281 1 96.62 470 VAL A N 1
ATOM 3659 C CA . VAL A 1 470 ? 10.906 -27.078 -12.117 1 96.62 470 VAL A CA 1
ATOM 3660 C C . VAL A 1 470 ? 9.484 -26.562 -12.336 1 96.62 470 VAL A C 1
ATOM 3662 O O . VAL A 1 470 ? 8.594 -27.312 -12.727 1 96.62 470 VAL A O 1
ATOM 3665 N N . ARG A 1 471 ? 9.289 -25.312 -12.039 1 97.5 471 ARG A N 1
ATOM 3666 C CA . ARG A 1 471 ? 7.98 -24.688 -12.195 1 97.5 471 ARG A CA 1
ATOM 3667 C C . ARG A 1 471 ? 7.953 -23.781 -13.422 1 97.5 471 ARG A C 1
ATOM 3669 O O . ARG A 1 471 ? 8.828 -22.922 -13.594 1 97.5 471 ARG A O 1
ATOM 3676 N N . VAL A 1 472 ? 6.957 -23.953 -14.25 1 98.5 472 VAL A N 1
ATOM 3677 C CA . VAL A 1 472 ? 6.691 -23.078 -15.391 1 98.5 472 VAL A CA 1
ATOM 3678 C C . VAL A 1 472 ? 5.289 -22.484 -15.266 1 98.5 472 VAL A C 1
ATOM 3680 O O . VAL A 1 472 ? 4.297 -23.141 -15.578 1 98.5 472 VAL A O 1
ATOM 3683 N N . ALA A 1 473 ? 5.18 -21.25 -14.852 1 98.38 473 ALA A N 1
ATOM 3684 C CA . ALA A 1 473 ? 3.908 -20.547 -14.719 1 98.38 473 ALA A CA 1
ATOM 3685 C C . ALA A 1 473 ? 3.697 -19.578 -15.875 1 98.38 473 ALA A C 1
ATOM 3687 O O . ALA A 1 473 ? 4.504 -18.672 -16.078 1 98.38 473 ALA A O 1
ATOM 3688 N N . LEU A 1 474 ? 2.646 -19.766 -16.641 1 98.56 474 LEU A N 1
ATOM 3689 C CA . LEU A 1 474 ? 2.359 -18.875 -17.75 1 98.56 474 LEU A CA 1
ATOM 3690 C C . LEU A 1 474 ? 1.886 -17.516 -17.234 1 98.56 474 LEU A C 1
ATOM 3692 O O . LEU A 1 474 ? 1.02 -17.438 -16.359 1 98.56 474 LEU A O 1
ATOM 3696 N N . ALA A 1 475 ? 2.49 -16.453 -17.781 1 97.38 475 ALA A N 1
ATOM 3697 C CA . ALA A 1 475 ? 2.24 -15.133 -17.203 1 97.38 475 ALA A CA 1
ATOM 3698 C C . ALA A 1 475 ? 1.827 -14.133 -18.281 1 97.38 475 ALA A C 1
ATOM 3700 O O . ALA A 1 475 ? 0.898 -13.344 -18.078 1 97.38 475 ALA A O 1
ATOM 3701 N N . TYR A 1 476 ? 2.484 -14.109 -19.453 1 97.75 476 TYR A N 1
ATOM 3702 C CA . TYR A 1 476 ? 2.244 -13.133 -20.5 1 97.75 476 TYR A CA 1
ATOM 3703 C C . TYR A 1 476 ? 0.889 -13.359 -21.156 1 97.75 476 TYR A C 1
ATOM 3705 O O . TYR A 1 476 ? 0.616 -14.453 -21.672 1 97.75 476 TYR A O 1
ATOM 3713 N N . PRO A 1 477 ? 0.062 -12.344 -21.234 1 96.5 477 PRO A N 1
ATOM 3714 C CA . PRO A 1 477 ? -1.308 -12.523 -21.719 1 96.5 477 PRO A CA 1
ATOM 3715 C C . PRO A 1 477 ? -1.362 -12.906 -23.203 1 96.5 477 PRO A C 1
ATOM 3717 O O . PRO A 1 477 ? -2.324 -13.539 -23.641 1 96.5 477 PRO A O 1
ATOM 3720 N N . GLY A 1 478 ? -0.356 -12.648 -23.953 1 96.19 478 GLY A N 1
ATOM 3721 C CA . GLY A 1 478 ? -0.4 -12.844 -25.391 1 96.19 478 GLY A CA 1
ATOM 3722 C C . GLY A 1 478 ? 0.305 -14.109 -25.844 1 96.19 478 GLY A C 1
ATOM 3723 O O . GLY A 1 478 ? 0.683 -14.227 -27 1 96.19 478 GLY A O 1
ATOM 3724 N N . LEU A 1 479 ? 0.518 -15.055 -24.953 1 97.75 479 LEU A N 1
ATOM 3725 C CA . LEU A 1 479 ? 1.174 -16.297 -25.312 1 97.75 479 LEU A CA 1
ATOM 3726 C C . LEU A 1 479 ? 0.383 -17.031 -26.391 1 97.75 479 LEU A C 1
ATOM 3728 O O . LEU A 1 479 ? -0.85 -17 -26.391 1 97.75 479 LEU A O 1
ATOM 3732 N N . MET A 1 480 ? 1.089 -17.672 -27.266 1 97.19 480 MET A N 1
ATOM 3733 C CA . MET A 1 480 ? 0.525 -18.438 -28.375 1 97.19 480 MET A CA 1
ATOM 3734 C C . MET A 1 480 ? 1.064 -19.875 -28.375 1 97.19 480 MET A C 1
ATOM 3736 O O . MET A 1 480 ? 1.975 -20.203 -27.609 1 97.19 480 MET A O 1
ATOM 3740 N N . THR A 1 481 ? 0.407 -20.703 -29.266 1 97.62 481 THR A N 1
ATOM 3741 C CA . THR A 1 481 ? 0.833 -22.094 -29.391 1 97.62 481 THR A CA 1
ATOM 3742 C C . THR A 1 481 ? 2.312 -22.172 -29.75 1 97.62 481 THR A C 1
ATOM 3744 O O . THR A 1 481 ? 3.037 -23.031 -29.25 1 97.62 481 THR A O 1
ATOM 3747 N N . LYS A 1 482 ? 2.736 -21.234 -30.562 1 97.38 482 LYS A N 1
ATOM 3748 C CA . LYS A 1 482 ? 4.133 -21.234 -31 1 97.38 482 LYS A CA 1
ATOM 3749 C C . LYS A 1 482 ? 5.074 -20.984 -29.828 1 97.38 482 LYS A C 1
ATOM 3751 O O . LYS A 1 482 ? 6.168 -21.547 -29.781 1 97.38 482 LYS A O 1
ATOM 3756 N N . ASP A 1 483 ? 4.668 -20.125 -28.906 1 98 483 ASP A N 1
ATOM 3757 C CA . ASP A 1 483 ? 5.477 -19.875 -27.719 1 98 483 ASP A CA 1
ATOM 3758 C C . ASP A 1 483 ? 5.684 -21.172 -26.922 1 98 483 ASP A C 1
ATOM 3760 O O . ASP A 1 483 ? 6.77 -21.406 -26.391 1 98 483 ASP A O 1
ATOM 3764 N N . MET A 1 484 ? 4.637 -21.969 -26.797 1 98.25 484 MET A N 1
ATOM 3765 C CA . MET A 1 484 ? 4.723 -23.234 -26.062 1 98.25 484 MET A CA 1
ATOM 3766 C C . MET A 1 484 ? 5.602 -24.234 -26.797 1 98.25 484 MET A C 1
ATOM 3768 O O . MET A 1 484 ? 6.375 -24.969 -26.172 1 98.25 484 MET A O 1
ATOM 3772 N N . GLU A 1 485 ? 5.457 -24.328 -28.094 1 98.06 485 GLU A N 1
ATOM 3773 C CA . GLU A 1 485 ? 6.281 -25.219 -28.891 1 98.06 485 GLU A CA 1
ATOM 3774 C C . GLU A 1 485 ? 7.762 -24.875 -28.766 1 98.06 485 GLU A C 1
ATOM 3776 O O . GLU A 1 485 ? 8.594 -25.75 -28.547 1 98.06 485 GLU A O 1
ATOM 3781 N N . ASP A 1 486 ? 8.039 -23.578 -28.891 1 97.94 486 ASP A N 1
ATOM 3782 C CA . ASP A 1 486 ? 9.422 -23.109 -28.766 1 97.94 486 ASP A CA 1
ATOM 3783 C C . ASP A 1 486 ? 9.984 -23.406 -27.375 1 97.94 486 ASP A C 1
ATOM 3785 O O . ASP A 1 486 ? 11.141 -23.812 -27.234 1 97.94 486 ASP A O 1
ATOM 3789 N N . LEU A 1 487 ? 9.18 -23.156 -26.375 1 98.44 487 LEU A N 1
ATOM 3790 C CA . LEU A 1 487 ? 9.609 -23.422 -25 1 98.44 487 LEU A CA 1
ATOM 3791 C C . LEU A 1 487 ? 9.852 -24.906 -24.781 1 98.44 487 LEU A C 1
ATOM 3793 O O . LEU A 1 487 ? 10.836 -25.297 -24.141 1 98.44 487 LEU A O 1
ATOM 3797 N N . ALA A 1 488 ? 8.953 -25.75 -25.266 1 98.25 488 ALA A N 1
ATOM 3798 C CA . ALA A 1 488 ? 9.094 -27.203 -25.125 1 98.25 488 ALA A CA 1
ATOM 3799 C C . ALA A 1 488 ? 10.367 -27.688 -25.828 1 98.25 488 ALA A C 1
ATOM 3801 O O . ALA A 1 488 ? 11.062 -28.562 -25.312 1 98.25 488 ALA A O 1
ATOM 3802 N N . ASP A 1 489 ? 10.633 -27.172 -27.016 1 98.12 489 ASP A N 1
ATOM 3803 C CA . ASP A 1 489 ? 11.844 -27.516 -27.734 1 98.12 489 ASP A CA 1
ATOM 3804 C C . ASP A 1 489 ? 13.094 -27.156 -26.922 1 98.12 489 ASP A C 1
ATOM 3806 O O . ASP A 1 489 ? 14 -27.969 -26.781 1 98.12 489 ASP A O 1
ATOM 3810 N N . TYR A 1 490 ? 13.102 -25.984 -26.453 1 98.25 490 TYR A N 1
ATOM 3811 C CA . TYR A 1 490 ? 14.242 -25.484 -25.688 1 98.25 490 TYR A CA 1
ATOM 3812 C C . TYR A 1 490 ? 14.477 -26.328 -24.438 1 98.25 490 TYR A C 1
ATOM 3814 O O . TYR A 1 490 ? 15.586 -26.812 -24.203 1 98.25 490 TYR A O 1
ATOM 3822 N N . LEU A 1 491 ? 13.43 -26.531 -23.625 1 98.12 491 LEU A N 1
ATOM 3823 C CA . LEU A 1 491 ? 13.57 -27.266 -22.359 1 98.12 491 LEU A CA 1
ATOM 3824 C C . LEU A 1 491 ? 13.906 -28.734 -22.625 1 98.12 491 LEU A C 1
ATOM 3826 O O . LEU A 1 491 ? 14.641 -29.359 -21.844 1 98.12 491 LEU A O 1
ATOM 3830 N N . SER A 1 492 ? 13.367 -29.312 -23.719 1 97.44 492 SER A N 1
ATOM 3831 C CA . SER A 1 492 ? 13.688 -30.688 -24.062 1 97.44 492 SER A CA 1
ATOM 3832 C C . SER A 1 492 ? 15.172 -30.844 -24.375 1 97.44 492 SER A C 1
ATOM 3834 O O . SER A 1 492 ? 15.805 -31.828 -23.969 1 97.44 492 SER A O 1
ATOM 3836 N N . GLU A 1 493 ? 15.641 -29.891 -25.094 1 97.88 493 GLU A N 1
ATOM 3837 C CA . GLU A 1 493 ? 17.062 -29.906 -25.422 1 97.88 493 GLU A CA 1
ATOM 3838 C C . GLU A 1 493 ? 17.922 -29.797 -24.172 1 97.88 493 GLU A C 1
ATOM 3840 O O . GLU A 1 493 ? 18.875 -30.547 -24 1 97.88 493 GLU A O 1
ATOM 3845 N N . LYS A 1 494 ? 17.594 -28.891 -23.312 1 97.5 494 LYS A N 1
ATOM 3846 C CA . LYS A 1 494 ? 18.391 -28.656 -22.109 1 97.5 494 LYS A CA 1
ATOM 3847 C C . LYS A 1 494 ? 18.297 -29.844 -21.156 1 97.5 494 LYS A C 1
ATOM 3849 O O . LYS A 1 494 ? 19.266 -30.172 -20.453 1 97.5 494 LYS A O 1
ATOM 3854 N N . VAL A 1 495 ? 17.125 -30.469 -21.078 1 97 495 VAL A N 1
ATOM 3855 C CA . VAL A 1 495 ? 16.969 -31.672 -20.266 1 97 495 VAL A CA 1
ATOM 3856 C C . VAL A 1 495 ? 17.891 -32.781 -20.766 1 97 495 VAL A C 1
ATOM 3858 O O . VAL A 1 495 ? 18.609 -33.375 -19.984 1 97 495 VAL A O 1
ATOM 3861 N N . LYS A 1 496 ? 17.953 -33.031 -22.016 1 96.31 496 LYS A N 1
ATOM 3862 C CA . LYS A 1 496 ? 18.797 -34.062 -22.609 1 96.31 496 LYS A CA 1
ATOM 3863 C C . LYS A 1 496 ? 20.281 -33.781 -22.406 1 96.31 496 LYS A C 1
ATOM 3865 O O . LYS A 1 496 ? 21.062 -34.656 -22.094 1 96.31 496 LYS A O 1
ATOM 3870 N N . GLU A 1 497 ? 20.594 -32.5 -22.578 1 96.44 497 GLU A N 1
ATOM 3871 C CA . GLU A 1 497 ? 21.969 -32.094 -22.328 1 96.44 497 GLU A CA 1
ATOM 3872 C C . GLU A 1 497 ? 22.375 -32.344 -20.875 1 96.44 497 GLU A C 1
ATOM 3874 O O . GLU A 1 497 ? 23.484 -32.781 -20.609 1 96.44 497 GLU A O 1
ATOM 3879 N N . THR A 1 498 ? 21.5 -31.938 -20 1 95.75 498 THR A N 1
ATOM 3880 C CA . THR A 1 498 ? 21.766 -32.125 -18.578 1 95.75 498 THR A CA 1
ATOM 3881 C C . THR A 1 498 ? 21.938 -33.594 -18.234 1 95.75 498 THR A C 1
ATOM 3883 O O . THR A 1 498 ? 22.828 -33.969 -17.484 1 95.75 498 THR A O 1
ATOM 3886 N N . ILE A 1 499 ? 21.094 -34.438 -18.781 1 93.69 499 ILE A N 1
ATOM 3887 C CA . ILE A 1 499 ? 21.141 -35.875 -18.547 1 93.69 499 ILE A CA 1
ATOM 3888 C C . ILE A 1 499 ? 22.438 -36.469 -19.125 1 93.69 499 ILE A C 1
ATOM 3890 O O . ILE A 1 499 ? 23.047 -37.344 -18.531 1 93.69 499 ILE A O 1
ATOM 3894 N N . ALA A 1 500 ? 22.844 -35.938 -20.25 1 94 500 ALA A N 1
ATOM 3895 C CA . ALA A 1 500 ? 24.094 -36.375 -20.859 1 94 500 ALA A CA 1
ATOM 3896 C C . ALA A 1 500 ? 25.281 -36.062 -19.953 1 94 500 ALA A C 1
ATOM 3898 O O . ALA A 1 500 ? 26.234 -36.812 -19.891 1 94 500 ALA A O 1
ATOM 3899 N N . LYS A 1 501 ? 25.266 -34.969 -19.297 1 93.12 501 LYS A N 1
ATOM 3900 C CA . LYS A 1 501 ? 26.344 -34.531 -18.422 1 93.12 501 LYS A CA 1
ATOM 3901 C C . LYS A 1 501 ? 26.281 -35.25 -17.078 1 93.12 501 LYS A C 1
ATOM 3903 O O . LYS A 1 501 ? 27.312 -35.5 -16.453 1 93.12 501 LYS A O 1
ATOM 3908 N N . ILE A 1 502 ? 25.047 -35.438 -16.672 1 91.69 502 ILE A N 1
ATOM 3909 C CA . ILE A 1 502 ? 24.781 -36.156 -15.422 1 91.69 502 ILE A CA 1
ATOM 3910 C C . ILE A 1 502 ? 23.828 -37.344 -15.695 1 91.69 502 ILE A C 1
ATOM 3912 O O . ILE A 1 502 ? 22.625 -37.219 -15.453 1 91.69 502 ILE A O 1
ATOM 3916 N N . PRO A 1 503 ? 24.328 -38.438 -16.047 1 82.25 503 PRO A N 1
ATOM 3917 C CA . PRO A 1 503 ? 23.5 -39.531 -16.562 1 82.25 503 PRO A CA 1
ATOM 3918 C C . PRO A 1 503 ? 22.562 -40.094 -15.508 1 82.25 503 PRO A C 1
ATOM 3920 O O . PRO A 1 503 ? 22.906 -40.125 -14.32 1 82.25 503 PRO A O 1
ATOM 3923 N N . VAL A 1 504 ? 21.344 -40.469 -15.945 1 77.94 504 VAL A N 1
ATOM 3924 C CA . VAL A 1 504 ? 20.328 -41.094 -15.133 1 77.94 504 VAL A CA 1
ATOM 3925 C C . VAL A 1 504 ? 20.719 -42.531 -14.836 1 77.94 504 VAL A C 1
ATOM 3927 O O . VAL A 1 504 ? 21.344 -43.219 -15.68 1 77.94 504 VAL A O 1
ATOM 3930 N N . MET B 1 1 ? 2.574 -39.219 -31.375 1 67 1 MET B N 1
ATOM 3931 C CA . MET B 1 1 ? 1.771 -38.219 -32.094 1 67 1 MET B CA 1
ATOM 3932 C C . MET B 1 1 ? 1.912 -36.844 -31.438 1 67 1 MET B C 1
ATOM 3934 O O . MET B 1 1 ? 2.004 -36.75 -30.219 1 67 1 MET B O 1
ATOM 3938 N N . GLN B 1 2 ? 2.088 -35.844 -32.25 1 85.19 2 GLN B N 1
ATOM 3939 C CA . GLN B 1 2 ? 2.244 -34.469 -31.766 1 85.19 2 GLN B CA 1
ATOM 3940 C C . GLN B 1 2 ? 0.958 -33.969 -31.109 1 85.19 2 GLN B C 1
ATOM 3942 O O . GLN B 1 2 ? -0.12 -34.062 -31.703 1 85.19 2 GLN B O 1
ATOM 3947 N N . PRO B 1 3 ? 1.034 -33.562 -29.844 1 92.62 3 PRO B N 1
ATOM 3948 C CA . PRO B 1 3 ? -0.165 -33.031 -29.188 1 92.62 3 PRO B CA 1
ATOM 3949 C C . PRO B 1 3 ? -0.785 -31.875 -29.938 1 92.62 3 PRO B C 1
ATOM 3951 O O . PRO B 1 3 ? -0.098 -31.203 -30.719 1 92.62 3 PRO B O 1
ATOM 3954 N N . THR B 1 4 ? -2.119 -31.75 -29.766 1 91.56 4 THR B N 1
ATOM 3955 C CA . THR B 1 4 ? -2.828 -30.641 -30.375 1 91.56 4 THR B CA 1
ATOM 3956 C C . THR B 1 4 ? -3.357 -29.688 -29.297 1 91.56 4 THR B C 1
ATOM 3958 O O . THR B 1 4 ? -3.84 -30.125 -28.266 1 91.56 4 THR B O 1
ATOM 3961 N N . CYS B 1 5 ? -3.178 -28.438 -29.562 1 92.12 5 CYS B N 1
ATOM 3962 C CA . CYS B 1 5 ? -3.715 -27.406 -28.672 1 92.12 5 CYS B CA 1
ATOM 3963 C C . CYS B 1 5 ? -5.148 -27.047 -29.062 1 92.12 5 CYS B C 1
ATOM 3965 O O . CYS B 1 5 ? -5.445 -26.844 -30.234 1 92.12 5 CYS B O 1
ATOM 3967 N N . PRO B 1 6 ? -6.062 -27.031 -28.078 1 90.62 6 PRO B N 1
ATOM 3968 C CA . PRO B 1 6 ? -7.402 -26.547 -28.406 1 90.62 6 PRO B CA 1
ATOM 3969 C C . PRO B 1 6 ? -7.398 -25.109 -28.906 1 90.62 6 PRO B C 1
ATOM 3971 O O . PRO B 1 6 ? -6.395 -24.406 -28.766 1 90.62 6 PRO B O 1
ATOM 3974 N N . SER B 1 7 ? -8.547 -24.766 -29.516 1 94.12 7 SER B N 1
ATOM 3975 C CA . SER B 1 7 ? -8.68 -23.391 -29.969 1 94.12 7 SER B CA 1
ATOM 3976 C C . SER B 1 7 ? -8.555 -22.406 -28.797 1 94.12 7 SER B C 1
ATOM 3978 O O . SER B 1 7 ? -9.164 -22.609 -27.75 1 94.12 7 SER B O 1
ATOM 3980 N N . LEU B 1 8 ? -7.73 -21.438 -28.984 1 96.06 8 LEU B N 1
ATOM 3981 C CA . LEU B 1 8 ? -7.5 -20.422 -27.969 1 96.06 8 LEU B CA 1
ATOM 3982 C C . LEU B 1 8 ? -8.461 -19.25 -28.125 1 96.06 8 LEU B C 1
ATOM 3984 O O . LEU B 1 8 ? -8.781 -18.859 -29.25 1 96.06 8 LEU B O 1
ATOM 3988 N N . PRO B 1 9 ? -8.977 -18.719 -27.016 1 95.12 9 PRO B N 1
ATOM 3989 C CA . PRO B 1 9 ? -9.711 -17.453 -27.156 1 95.12 9 PRO B CA 1
ATOM 3990 C C . PRO B 1 9 ? -8.867 -16.344 -27.766 1 95.12 9 PRO B C 1
ATOM 3992 O O . PRO B 1 9 ? -7.637 -16.375 -27.688 1 95.12 9 PRO B O 1
ATOM 3995 N N . PRO B 1 10 ? -9.531 -15.406 -28.391 1 91.56 10 PRO B N 1
ATOM 3996 C CA . PRO B 1 10 ? -8.758 -14.289 -28.953 1 91.56 10 PRO B CA 1
ATOM 3997 C C . PRO B 1 10 ? -8.086 -13.445 -27.859 1 91.56 10 PRO B C 1
ATOM 3999 O O . PRO B 1 10 ? -8.602 -13.352 -26.75 1 91.56 10 PRO B O 1
ATOM 4002 N N . ILE B 1 11 ? -6.934 -12.93 -28.172 1 93.12 11 ILE B N 1
ATOM 4003 C CA . ILE B 1 11 ? -6.34 -11.898 -27.328 1 93.12 11 ILE B CA 1
ATOM 4004 C C . ILE B 1 11 ? -7.156 -10.609 -27.422 1 93.12 11 ILE B C 1
ATOM 4006 O O . ILE B 1 11 ? -7.359 -10.086 -28.531 1 93.12 11 ILE B O 1
ATOM 4010 N N . PRO B 1 12 ? -7.598 -10.086 -26.281 1 91.69 12 PRO B N 1
ATOM 4011 C CA . PRO B 1 12 ? -8.43 -8.883 -26.344 1 91.69 12 PRO B CA 1
ATOM 4012 C C . PRO B 1 12 ? -7.727 -7.711 -27.031 1 91.69 12 PRO B C 1
ATOM 4014 O O . PRO B 1 12 ? -6.539 -7.473 -26.781 1 91.69 12 PRO B O 1
ATOM 4017 N N . GLU B 1 13 ? -8.469 -6.98 -27.828 1 91.88 13 GLU B N 1
ATOM 4018 C CA . GLU B 1 13 ? -7.918 -5.816 -28.516 1 91.88 13 GLU B CA 1
ATOM 4019 C C . GLU B 1 13 ? -7.457 -4.754 -27.531 1 91.88 13 GLU B C 1
ATOM 4021 O O . GLU B 1 13 ? -6.527 -3.996 -27.812 1 91.88 13 GLU B O 1
ATOM 4026 N N . THR B 1 14 ? -8.102 -4.773 -26.406 1 92.44 14 THR B N 1
ATOM 4027 C CA . THR B 1 14 ? -7.809 -3.789 -25.375 1 92.44 14 THR B CA 1
ATOM 4028 C C . THR B 1 14 ? -6.461 -4.066 -24.719 1 92.44 14 THR B C 1
ATOM 4030 O O . THR B 1 14 ? -5.965 -3.26 -23.938 1 92.44 14 THR B O 1
ATOM 4033 N N . MET B 1 15 ? -5.836 -5.18 -25.078 1 93 15 MET B N 1
ATOM 4034 C CA . MET B 1 15 ? -4.504 -5.516 -24.594 1 93 15 MET B CA 1
ATOM 4035 C C . MET B 1 15 ? -3.428 -5.047 -25.562 1 93 15 MET B C 1
ATOM 4037 O O . MET B 1 15 ? -2.234 -5.223 -25.312 1 93 15 MET B O 1
ATOM 4041 N N . ASP B 1 16 ? -3.838 -4.352 -26.672 1 93.44 16 ASP B N 1
ATOM 4042 C CA . ASP B 1 16 ? -2.916 -3.873 -27.703 1 93.44 16 ASP B CA 1
ATOM 4043 C C . ASP B 1 16 ? -2.197 -2.605 -27.234 1 93.44 16 ASP B C 1
ATOM 4045 O O . ASP B 1 16 ? -2.834 -1.577 -27 1 93.44 16 ASP B O 1
ATOM 4049 N N . TRP B 1 17 ? -0.886 -2.645 -27.203 1 95.56 17 TRP B N 1
ATOM 4050 C CA . TRP B 1 17 ? -0.082 -1.537 -26.688 1 95.56 17 TRP B CA 1
ATOM 4051 C C . TRP B 1 17 ? -0.032 -0.396 -27.703 1 95.56 17 TRP B C 1
ATOM 4053 O O . TRP B 1 17 ? 0.292 0.74 -27.359 1 95.56 17 TRP B O 1
ATOM 4063 N N . GLU B 1 18 ? -0.366 -0.683 -28.953 1 95.06 18 GLU B N 1
ATOM 4064 C CA . GLU B 1 18 ? -0.499 0.401 -29.922 1 95.06 18 GLU B CA 1
ATOM 4065 C C . GLU B 1 18 ? -1.756 1.226 -29.656 1 95.06 18 GLU B C 1
ATOM 4067 O O . GLU B 1 18 ? -1.74 2.451 -29.797 1 95.06 18 GLU B O 1
ATOM 4072 N N . LYS B 1 19 ? -2.803 0.565 -29.297 1 93.88 19 LYS B N 1
ATOM 4073 C CA . LYS B 1 19 ? -4.016 1.271 -28.906 1 93.88 19 LYS B CA 1
ATOM 4074 C C . LYS B 1 19 ? -3.793 2.062 -27.609 1 93.88 19 LYS B C 1
ATOM 4076 O O . LYS B 1 19 ? -4.387 3.125 -27.422 1 93.88 19 LYS B O 1
ATOM 4081 N N . PHE B 1 20 ? -2.916 1.54 -26.812 1 96.69 20 PHE B N 1
ATOM 4082 C CA . PHE B 1 20 ? -2.557 2.195 -25.562 1 96.69 20 PHE B CA 1
ATOM 4083 C C . PHE B 1 20 ? -2.041 3.605 -25.812 1 96.69 20 PHE B C 1
ATOM 4085 O O . PHE B 1 20 ? -2.316 4.523 -25.031 1 96.69 20 PHE B O 1
ATOM 4092 N N . ARG B 1 21 ? -1.35 3.836 -26.938 1 97.44 21 ARG B N 1
ATOM 4093 C CA . ARG B 1 21 ? -0.758 5.133 -27.25 1 97.44 21 ARG B CA 1
ATOM 4094 C C . ARG B 1 21 ? -1.826 6.219 -27.312 1 97.44 21 ARG B C 1
ATOM 4096 O O . ARG B 1 21 ? -1.771 7.203 -26.578 1 97.44 21 ARG B O 1
ATOM 4103 N N . ALA B 1 22 ? -2.812 6 -28.094 1 96.06 22 ALA B N 1
ATOM 4104 C CA . ALA B 1 22 ? -3.863 6.992 -28.297 1 96.06 22 ALA B CA 1
ATOM 4105 C C . ALA B 1 22 ? -4.664 7.207 -27.016 1 96.06 22 ALA B C 1
ATOM 4107 O O . ALA B 1 22 ? -4.965 8.344 -26.641 1 96.06 22 ALA B O 1
ATOM 4108 N N . GLU B 1 23 ? -5.047 6.141 -26.359 1 97.31 23 GLU B N 1
ATOM 4109 C CA . GLU B 1 23 ? -5.812 6.219 -25.109 1 97.31 23 GLU B CA 1
ATOM 4110 C C . GLU B 1 23 ? -5.008 6.906 -24.016 1 97.31 23 GLU B C 1
ATOM 4112 O O . GLU B 1 23 ? -5.562 7.668 -23.219 1 97.31 23 GLU B O 1
ATOM 4117 N N . GLY B 1 24 ? -3.699 6.566 -23.969 1 98.25 24 GLY B N 1
ATOM 4118 C CA . GLY B 1 24 ? -2.824 7.203 -22.984 1 98.25 24 GLY B CA 1
ATOM 4119 C C . GLY B 1 24 ? -2.723 8.703 -23.172 1 98.25 24 GLY B C 1
ATOM 4120 O O . GLY B 1 24 ? -2.734 9.461 -22.203 1 98.25 24 GLY B O 1
ATOM 4121 N N . HIS B 1 25 ? -2.617 9.156 -24.438 1 98.38 25 HIS B N 1
ATOM 4122 C CA . HIS B 1 25 ? -2.6 10.586 -24.719 1 98.38 25 HIS B CA 1
ATOM 4123 C C . HIS B 1 25 ? -3.889 11.258 -24.266 1 98.38 25 HIS B C 1
ATOM 4125 O O . HIS B 1 25 ? -3.855 12.359 -23.703 1 98.38 25 HIS B O 1
ATOM 4131 N N . ARG B 1 26 ? -5.027 10.602 -24.453 1 97.94 26 ARG B N 1
ATOM 4132 C CA . ARG B 1 26 ? -6.312 11.133 -24.016 1 97.94 26 ARG B CA 1
ATOM 4133 C C . ARG B 1 26 ? -6.34 11.32 -22.5 1 97.94 26 ARG B C 1
ATOM 4135 O O . ARG B 1 26 ? -6.887 12.312 -22.016 1 97.94 26 ARG B O 1
ATOM 4142 N N . VAL B 1 27 ? -5.805 10.375 -21.797 1 98.62 27 VAL B N 1
ATOM 4143 C CA . VAL B 1 27 ? -5.82 10.445 -20.328 1 98.62 27 VAL B CA 1
ATOM 4144 C C . VAL B 1 27 ? -4.914 11.578 -19.859 1 98.62 27 VAL B C 1
ATOM 4146 O O . VAL B 1 27 ? -5.242 12.289 -18.906 1 98.62 27 VAL B O 1
ATOM 4149 N N . ILE B 1 28 ? -3.729 11.766 -20.516 1 98.69 28 ILE B N 1
ATOM 4150 C CA . ILE B 1 28 ? -2.824 12.859 -20.172 1 98.69 28 ILE B CA 1
ATOM 4151 C C . ILE B 1 28 ? -3.549 14.195 -20.344 1 98.69 28 ILE B C 1
ATOM 4153 O O . ILE B 1 28 ? -3.48 15.055 -19.453 1 98.69 28 ILE B O 1
ATOM 4157 N N . GLU B 1 29 ? -4.266 14.375 -21.422 1 98.62 29 GLU B N 1
ATOM 4158 C CA . GLU B 1 29 ? -5.039 15.594 -21.656 1 98.62 29 GLU B CA 1
ATOM 4159 C C . GLU B 1 29 ? -6.129 15.766 -20.609 1 98.62 29 GLU B C 1
ATOM 4161 O O . GLU B 1 29 ? -6.352 16.875 -20.125 1 98.62 29 GLU B O 1
ATOM 4166 N N . PHE B 1 30 ? -6.809 14.742 -20.297 1 98.62 30 PHE B N 1
ATOM 4167 C CA . PHE B 1 30 ? -7.879 14.734 -19.312 1 98.62 30 PHE B CA 1
ATOM 4168 C C . PHE B 1 30 ? -7.371 15.242 -17.969 1 98.62 30 PHE B C 1
ATOM 4170 O O . PHE B 1 30 ? -8.008 16.078 -17.328 1 98.62 30 PHE B O 1
ATOM 4177 N N . ILE B 1 31 ? -6.23 14.742 -17.547 1 98.62 31 ILE B N 1
ATOM 4178 C CA . ILE B 1 31 ? -5.652 15.117 -16.25 1 98.62 31 ILE B CA 1
ATOM 4179 C C . ILE B 1 31 ? -5.234 16.578 -16.281 1 98.62 31 ILE B C 1
ATOM 4181 O O . ILE B 1 31 ? -5.48 17.328 -15.32 1 98.62 31 ILE B O 1
ATOM 4185 N N . ALA B 1 32 ? -4.555 17 -17.344 1 98.62 32 ALA B N 1
ATOM 4186 C CA . ALA B 1 32 ? -4.145 18.406 -17.469 1 98.62 32 ALA B CA 1
ATOM 4187 C C . ALA B 1 32 ? -5.352 19.344 -17.422 1 98.62 32 ALA B C 1
ATOM 4189 O O . ALA B 1 32 ? -5.309 20.375 -16.75 1 98.62 32 ALA B O 1
ATOM 4190 N N . ASP B 1 33 ? -6.402 19 -18.109 1 98.44 33 ASP B N 1
ATOM 4191 C CA . ASP B 1 33 ? -7.625 19.797 -18.109 1 98.44 33 ASP B CA 1
ATOM 4192 C C . ASP B 1 33 ? -8.242 19.859 -16.719 1 98.44 33 ASP B C 1
ATOM 4194 O O . ASP B 1 33 ? -8.742 20.891 -16.297 1 98.44 33 ASP B O 1
ATOM 4198 N N . TYR B 1 34 ? -8.242 18.766 -16.047 1 98.44 34 TYR B N 1
ATOM 4199 C CA . TYR B 1 34 ? -8.75 18.688 -14.688 1 98.44 34 TYR B CA 1
ATOM 4200 C C . TYR B 1 34 ? -8.016 19.672 -13.781 1 98.44 34 TYR B C 1
ATOM 4202 O O . TYR B 1 34 ? -8.641 20.453 -13.055 1 98.44 34 TYR B O 1
ATOM 4210 N N . HIS B 1 35 ? -6.734 19.672 -13.828 1 98.19 35 HIS B N 1
ATOM 4211 C CA . HIS B 1 35 ? -5.945 20.547 -12.961 1 98.19 35 HIS B CA 1
ATOM 4212 C C . HIS B 1 35 ? -6.074 22 -13.375 1 98.19 35 HIS B C 1
ATOM 4214 O O . HIS B 1 35 ? -6.027 22.906 -12.523 1 98.19 35 HIS B O 1
ATOM 4220 N N . ARG B 1 36 ? -6.223 22.25 -14.664 1 97.56 36 ARG B N 1
ATOM 4221 C CA . ARG B 1 36 ? -6.504 23.609 -15.117 1 97.56 36 ARG B CA 1
ATOM 4222 C C . ARG B 1 36 ? -7.828 24.109 -14.555 1 97.56 36 ARG B C 1
ATOM 4224 O O . ARG B 1 36 ? -7.922 25.25 -14.102 1 97.56 36 ARG B O 1
ATOM 4231 N N . ALA B 1 37 ? -8.805 23.266 -14.586 1 98.06 37 ALA B N 1
ATOM 4232 C CA . ALA B 1 37 ? -10.117 23.625 -14.055 1 98.06 37 ALA B CA 1
ATOM 4233 C C . ALA B 1 37 ? -10.039 23.922 -12.562 1 98.06 37 ALA B C 1
ATOM 4235 O O . ALA B 1 37 ? -10.695 24.844 -12.07 1 98.06 37 ALA B O 1
ATOM 4236 N N . LEU B 1 38 ? -9.297 23.141 -11.812 1 97.94 38 LEU B N 1
ATOM 4237 C CA . LEU B 1 38 ? -9.109 23.406 -10.391 1 97.94 38 LEU B CA 1
ATOM 4238 C C . LEU B 1 38 ? -8.414 24.734 -10.172 1 97.94 38 LEU B C 1
ATOM 4240 O O . LEU B 1 38 ? -8.859 25.547 -9.352 1 97.94 38 LEU B O 1
ATOM 4244 N N . LYS B 1 39 ? -7.328 24.922 -10.898 1 97.25 39 LYS B N 1
ATOM 4245 C CA . LYS B 1 39 ? -6.562 26.156 -10.773 1 97.25 39 LYS B CA 1
ATOM 4246 C C . LYS B 1 39 ? -7.449 27.375 -10.992 1 97.25 39 LYS B C 1
ATOM 4248 O O . LYS B 1 39 ? -7.309 28.391 -10.297 1 97.25 39 LYS B O 1
ATOM 4253 N N . ASN B 1 40 ? -8.375 27.266 -11.906 1 97.38 40 ASN B N 1
ATOM 4254 C CA . ASN B 1 40 ? -9.266 28.359 -12.281 1 97.38 40 ASN B CA 1
ATOM 4255 C C . ASN B 1 40 ? -10.5 28.422 -11.383 1 97.38 40 ASN B C 1
ATOM 4257 O O . ASN B 1 40 ? -11.391 29.25 -11.586 1 97.38 40 ASN B O 1
ATOM 4261 N N . ARG B 1 41 ? -10.594 27.594 -10.422 1 97.62 41 ARG B N 1
ATOM 4262 C CA . ARG B 1 41 ? -11.703 27.531 -9.484 1 97.62 41 ARG B CA 1
ATOM 4263 C C . ARG B 1 41 ? -13.031 27.359 -10.211 1 97.62 41 ARG B C 1
ATOM 4265 O O . ARG B 1 41 ? -14.008 28.047 -9.891 1 97.62 41 ARG B O 1
ATOM 4272 N N . GLU B 1 42 ? -13.016 26.406 -11.219 1 97.25 42 GLU B N 1
ATOM 4273 C CA . GLU B 1 42 ? -14.211 26.141 -12.008 1 97.25 42 GLU B CA 1
ATOM 4274 C C . GLU B 1 42 ? -15.141 25.172 -11.289 1 97.25 42 GLU B C 1
ATOM 4276 O O . GLU B 1 42 ? -16.266 24.938 -11.734 1 97.25 42 GLU B O 1
ATOM 4281 N N . MET B 1 43 ? -14.781 24.609 -10.273 1 96.19 43 MET B N 1
ATOM 4282 C CA . MET B 1 43 ? -15.57 23.766 -9.375 1 96.19 43 MET B CA 1
ATOM 4283 C C . MET B 1 43 ? -15.109 23.938 -7.93 1 96.19 43 MET B C 1
ATOM 4285 O O . MET B 1 43 ? -13.969 24.328 -7.68 1 96.19 43 MET B O 1
ATOM 4289 N N . PRO B 1 44 ? -15.977 23.656 -6.957 1 96.56 44 PRO B N 1
ATOM 4290 C CA . PRO B 1 44 ? -15.578 23.797 -5.551 1 96.56 44 PRO B CA 1
ATOM 4291 C C . PRO B 1 44 ? -14.648 22.672 -5.09 1 96.56 44 PRO B C 1
ATOM 4293 O O . PRO B 1 44 ? -14.633 21.594 -5.691 1 96.56 44 PRO B O 1
ATOM 4296 N N . ALA B 1 45 ? -13.938 22.984 -4.039 1 96.31 45 ALA B N 1
ATOM 4297 C CA . ALA B 1 45 ? -13.023 21.984 -3.477 1 96.31 45 ALA B CA 1
ATOM 4298 C C . ALA B 1 45 ? -13.797 20.797 -2.9 1 96.31 45 ALA B C 1
ATOM 4300 O O . ALA B 1 45 ? -13.367 19.656 -3.021 1 96.31 45 ALA B O 1
ATOM 4301 N N . SER B 1 46 ? -14.922 21.047 -2.242 1 95 46 SER B N 1
ATOM 4302 C CA . SER B 1 46 ? -15.727 20.016 -1.611 1 95 46 SER B CA 1
ATOM 4303 C C . SER B 1 46 ? -16.891 19.594 -2.504 1 95 46 SER B C 1
ATOM 4305 O O . SER B 1 46 ? -17.484 20.438 -3.178 1 95 46 SER B O 1
ATOM 4307 N N . PRO B 1 47 ? -17.188 18.281 -2.402 1 93.06 47 PRO B N 1
ATOM 4308 C CA . PRO B 1 47 ? -18.312 17.812 -3.213 1 93.06 47 PRO B CA 1
ATOM 4309 C C . PRO B 1 47 ? -19.672 18.203 -2.621 1 93.06 47 PRO B C 1
ATOM 4311 O O . PRO B 1 47 ? -19.797 18.359 -1.402 1 93.06 47 PRO B O 1
ATOM 4314 N N . GLY B 1 48 ? -20.672 18.391 -3.439 1 92.19 48 GLY B N 1
ATOM 4315 C CA . GLY B 1 48 ? -22.031 18.672 -3.006 1 92.19 48 GLY B CA 1
ATOM 4316 C C . GLY B 1 48 ? -22.953 17.484 -3.146 1 92.19 48 GLY B C 1
ATOM 4317 O O . GLY B 1 48 ? -24.094 17.625 -3.582 1 92.19 48 GLY B O 1
ATOM 4318 N N . VAL B 1 49 ? -22.375 16.281 -2.805 1 93.88 49 VAL B N 1
ATOM 4319 C CA . VAL B 1 49 ? -23.172 15.078 -3.021 1 93.88 49 VAL B CA 1
ATOM 4320 C C . VAL B 1 49 ? -23.594 14.492 -1.677 1 93.88 49 VAL B C 1
ATOM 4322 O O . VAL B 1 49 ? -23.125 14.922 -0.625 1 93.88 49 VAL B O 1
ATOM 4325 N N . GLN B 1 50 ? -24.562 13.578 -1.688 1 92.75 50 GLN B N 1
ATOM 4326 C CA . GLN B 1 50 ? -25.016 12.812 -0.536 1 92.75 50 GLN B CA 1
ATOM 4327 C C . GLN B 1 50 ? -24.641 11.336 -0.661 1 92.75 50 GLN B C 1
ATOM 4329 O O . GLN B 1 50 ? -24.391 10.852 -1.764 1 92.75 50 GLN B O 1
ATOM 4334 N N . PRO B 1 51 ? -24.562 10.656 0.498 1 92.56 51 PRO B N 1
ATOM 4335 C CA . PRO B 1 51 ? -24.266 9.219 0.42 1 92.56 51 PRO B CA 1
ATOM 4336 C C . PRO B 1 51 ? -25.188 8.484 -0.552 1 92.56 51 PRO B C 1
ATOM 4338 O O . PRO B 1 51 ? -26.391 8.727 -0.57 1 92.56 51 PRO B O 1
ATOM 4341 N N . GLY B 1 52 ? -24.578 7.605 -1.339 1 92.81 52 GLY B N 1
ATOM 4342 C CA . GLY B 1 52 ? -25.328 6.82 -2.303 1 92.81 52 GLY B CA 1
ATOM 4343 C C . GLY B 1 52 ? -25.469 7.504 -3.648 1 92.81 52 GLY B C 1
ATOM 4344 O O . GLY B 1 52 ? -26.141 6.988 -4.547 1 92.81 52 GLY B O 1
ATOM 4345 N N . PHE B 1 53 ? -24.812 8.594 -3.906 1 95.06 53 PHE B N 1
ATOM 4346 C CA . PHE B 1 53 ? -25 9.391 -5.113 1 95.06 53 PHE B CA 1
ATOM 4347 C C . PHE B 1 53 ? -24.516 8.633 -6.344 1 95.06 53 PHE B C 1
ATOM 4349 O O . PHE B 1 53 ? -25.125 8.75 -7.418 1 95.06 53 PHE B O 1
ATOM 4356 N N . LEU B 1 54 ? -23.453 7.879 -6.203 1 96.06 54 LEU B N 1
ATOM 4357 C CA . LEU B 1 54 ? -22.781 7.312 -7.367 1 96.06 54 LEU B CA 1
ATOM 4358 C C . LEU B 1 54 ? -23.594 6.18 -7.973 1 96.06 54 LEU B C 1
ATOM 4360 O O . LEU B 1 54 ? -23.547 5.945 -9.18 1 96.06 54 LEU B O 1
ATOM 4364 N N . ARG B 1 55 ? -24.359 5.469 -7.168 1 93.75 55 ARG B N 1
ATOM 4365 C CA . ARG B 1 55 ? -25.172 4.348 -7.621 1 93.75 55 ARG B CA 1
ATOM 4366 C C . ARG B 1 55 ? -26.266 4.82 -8.578 1 93.75 55 ARG B C 1
ATOM 4368 O O . ARG B 1 55 ? -26.828 4.016 -9.328 1 93.75 55 ARG B O 1
ATOM 4375 N N . LYS B 1 56 ? -26.547 6.051 -8.516 1 92.69 56 LYS B N 1
ATOM 4376 C CA . LYS B 1 56 ? -27.547 6.617 -9.422 1 92.69 56 LYS B CA 1
ATOM 4377 C C . LYS B 1 56 ? -27 6.73 -10.836 1 92.69 56 LYS B C 1
ATOM 4379 O O . LYS B 1 56 ? -27.766 6.707 -11.805 1 92.69 56 LYS B O 1
ATOM 4384 N N . GLY B 1 57 ? -25.719 6.82 -10.969 1 92.5 57 GLY B N 1
ATOM 4385 C CA . GLY B 1 57 ? -25.109 7.043 -12.273 1 92.5 57 GLY B CA 1
ATOM 4386 C C . GLY B 1 57 ? -24.359 5.836 -12.797 1 92.5 57 GLY B C 1
ATOM 4387 O O . GLY B 1 57 ? -24.141 5.711 -14.008 1 92.5 57 GLY B O 1
ATOM 4388 N N . ILE B 1 58 ? -23.922 4.973 -11.914 1 92.5 58 ILE B N 1
ATOM 4389 C CA . ILE B 1 58 ? -23.141 3.787 -12.273 1 92.5 58 ILE B CA 1
ATOM 4390 C C . ILE B 1 58 ? -23.891 2.531 -11.844 1 92.5 58 ILE B C 1
ATOM 4392 O O . ILE B 1 58 ? -24.312 2.414 -10.688 1 92.5 58 ILE B O 1
ATOM 4396 N N . ASN B 1 59 ? -24.031 1.586 -12.812 1 89.75 59 ASN B N 1
ATOM 4397 C CA . ASN B 1 59 ? -24.672 0.312 -12.492 1 89.75 59 ASN B CA 1
ATOM 4398 C C . ASN B 1 59 ? -23.953 -0.401 -11.352 1 89.75 59 ASN B C 1
ATOM 4400 O O . ASN B 1 59 ? -22.75 -0.64 -11.422 1 89.75 59 ASN B O 1
ATOM 4404 N N . ASP B 1 60 ? -24.703 -0.75 -10.305 1 88 60 ASP B N 1
ATOM 4405 C CA . ASP B 1 60 ? -24.062 -1.368 -9.148 1 88 60 ASP B CA 1
ATOM 4406 C C . ASP B 1 60 ? -24.422 -2.848 -9.047 1 88 60 ASP B C 1
ATOM 4408 O O . ASP B 1 60 ? -24.172 -3.482 -8.016 1 88 60 ASP B O 1
ATOM 4412 N N . LYS B 1 61 ? -25.016 -3.375 -10.047 1 89.19 61 LYS B N 1
ATOM 4413 C CA . LYS B 1 61 ? -25.5 -4.746 -9.953 1 89.19 61 LYS B CA 1
ATOM 4414 C C . LYS B 1 61 ? -24.484 -5.734 -10.516 1 89.19 61 LYS B C 1
ATOM 4416 O O . LYS B 1 61 ? -24.219 -6.77 -9.906 1 89.19 61 LYS B O 1
ATOM 4421 N N . ALA B 1 62 ? -24.062 -5.41 -11.75 1 92.62 62 ALA B N 1
ATOM 4422 C CA . ALA B 1 62 ? -23.109 -6.336 -12.367 1 92.62 62 ALA B CA 1
ATOM 4423 C C . ALA B 1 62 ? -21.969 -5.586 -13.039 1 92.62 62 ALA B C 1
ATOM 4425 O O . ALA B 1 62 ? -22.156 -4.48 -13.547 1 92.62 62 ALA B O 1
ATOM 4426 N N . ALA B 1 63 ? -20.812 -6.242 -12.953 1 94.62 63 ALA B N 1
ATOM 4427 C CA . ALA B 1 63 ? -19.656 -5.695 -13.672 1 94.62 63 ALA B CA 1
ATOM 4428 C C . ALA B 1 63 ? -19.906 -5.68 -15.18 1 94.62 63 ALA B C 1
ATOM 4430 O O . ALA B 1 63 ? -20.594 -6.555 -15.703 1 94.62 63 ALA B O 1
ATOM 4431 N N . PRO B 1 64 ? -19.312 -4.699 -15.891 1 95.19 64 PRO B N 1
ATOM 4432 C CA . PRO B 1 64 ? -19.375 -4.762 -17.344 1 95.19 64 PRO B CA 1
ATOM 4433 C C . PRO B 1 64 ? -18.812 -6.066 -17.906 1 95.19 64 PRO B C 1
ATOM 4435 O O . PRO B 1 64 ? -17.734 -6.508 -17.5 1 95.19 64 PRO B O 1
ATOM 4438 N N . GLN B 1 65 ? -19.531 -6.695 -18.828 1 94.81 65 GLN B N 1
ATOM 4439 C CA . GLN B 1 65 ? -19.172 -8.016 -19.344 1 94.81 65 GLN B CA 1
ATOM 4440 C C . GLN B 1 65 ? -18.312 -7.91 -20.594 1 94.81 65 GLN B C 1
ATOM 4442 O O . GLN B 1 65 ? -17.297 -8.602 -20.719 1 94.81 65 GLN B O 1
ATOM 4447 N N . THR B 1 66 ? -18.719 -7.016 -21.453 1 93.56 66 THR B N 1
ATOM 4448 C CA . THR B 1 66 ? -18.062 -6.902 -22.75 1 93.56 66 THR B CA 1
ATOM 4449 C C . THR B 1 66 ? -17.219 -5.625 -22.828 1 93.56 66 THR B C 1
ATOM 4451 O O . THR B 1 66 ? -17.453 -4.688 -22.062 1 93.56 66 THR B O 1
ATOM 4454 N N . SER B 1 67 ? -16.281 -5.664 -23.688 1 89.81 67 SER B N 1
ATOM 4455 C CA . SER B 1 67 ? -15.398 -4.52 -23.859 1 89.81 67 SER B CA 1
ATOM 4456 C C . SER B 1 67 ? -16.141 -3.326 -24.453 1 89.81 67 SER B C 1
ATOM 4458 O O . SER B 1 67 ? -17.109 -3.502 -25.188 1 89.81 67 SER B O 1
ATOM 4460 N N . SER B 1 68 ? -15.68 -2.195 -23.938 1 84.19 68 SER B N 1
ATOM 4461 C CA . SER B 1 68 ? -16.078 -0.974 -24.625 1 84.19 68 SER B CA 1
ATOM 4462 C C . SER B 1 68 ? -15.133 -0.653 -25.766 1 84.19 68 SER B C 1
ATOM 4464 O O . SER B 1 68 ? -13.93 -0.897 -25.672 1 84.19 68 SER B O 1
ATOM 4466 N N . GLN B 1 69 ? -15.695 -0.375 -26.828 1 74.25 69 GLN B N 1
ATOM 4467 C CA . GLN B 1 69 ? -14.828 -0.099 -27.969 1 74.25 69 GLN B CA 1
ATOM 4468 C C . GLN B 1 69 ? -14.242 1.305 -27.891 1 74.25 69 GLN B C 1
ATOM 4470 O O . GLN B 1 69 ? -13.219 1.591 -28.516 1 74.25 69 GLN B O 1
ATOM 4475 N N . ASP B 1 70 ? -14.703 2.072 -27.062 1 88.5 70 ASP B N 1
ATOM 4476 C CA . ASP B 1 70 ? -14.242 3.459 -27.031 1 88.5 70 ASP B CA 1
ATOM 4477 C C . ASP B 1 70 ? -13.844 3.883 -25.625 1 88.5 70 ASP B C 1
ATOM 4479 O O . ASP B 1 70 ? -14.703 4.02 -24.75 1 88.5 70 ASP B O 1
ATOM 4483 N N . PHE B 1 71 ? -12.508 4.199 -25.453 1 94.31 71 PHE B N 1
ATOM 4484 C CA . PHE B 1 71 ? -12 4.609 -24.141 1 94.31 71 PHE B CA 1
ATOM 4485 C C . PHE B 1 71 ? -12.516 5.992 -23.781 1 94.31 71 PHE B C 1
ATOM 4487 O O . PHE B 1 71 ? -12.672 6.309 -22.594 1 94.31 71 PHE B O 1
ATOM 4494 N N . ALA B 1 72 ? -12.828 6.836 -24.766 1 95.38 72 ALA B N 1
ATOM 4495 C CA . ALA B 1 72 ? -13.359 8.18 -24.531 1 95.38 72 ALA B CA 1
ATOM 4496 C C . ALA B 1 72 ? -14.641 8.133 -23.703 1 95.38 72 ALA B C 1
ATOM 4498 O O . ALA B 1 72 ? -14.883 9.016 -22.875 1 95.38 72 ALA B O 1
ATOM 4499 N N . SER B 1 73 ? -15.43 7.125 -23.922 1 95 73 SER B N 1
ATOM 4500 C CA . SER B 1 73 ? -16.672 7 -23.188 1 95 73 SER B CA 1
ATOM 4501 C C . SER B 1 73 ? -16.422 6.715 -21.719 1 95 73 SER B C 1
ATOM 4503 O O . SER B 1 73 ? -17.234 7.09 -20.859 1 95 73 SER B O 1
ATOM 4505 N N . VAL B 1 74 ? -15.375 6 -21.406 1 96.44 74 VAL B N 1
ATOM 4506 C CA . VAL B 1 74 ? -14.992 5.75 -20.031 1 96.44 74 VAL B CA 1
ATOM 4507 C C . VAL B 1 74 ? -14.664 7.074 -19.328 1 96.44 74 VAL B C 1
ATOM 4509 O O . VAL B 1 74 ? -15.109 7.324 -18.219 1 96.44 74 VAL B O 1
ATOM 4512 N N . LEU B 1 75 ? -13.891 7.953 -19.984 1 97.88 75 LEU B N 1
ATOM 4513 C CA . LEU B 1 75 ? -13.531 9.258 -19.438 1 97.88 75 LEU B CA 1
ATOM 4514 C C . LEU B 1 75 ? -14.766 10.133 -19.266 1 97.88 75 LEU B C 1
ATOM 4516 O O . LEU B 1 75 ? -14.867 10.906 -18.312 1 97.88 75 LEU B O 1
ATOM 4520 N N . ASP B 1 76 ? -15.711 9.992 -20.219 1 96.56 76 ASP B N 1
ATOM 4521 C CA . ASP B 1 76 ? -16.969 10.734 -20.125 1 96.56 76 ASP B CA 1
ATOM 4522 C C . ASP B 1 76 ? -17.734 10.352 -18.859 1 96.56 76 ASP B C 1
ATOM 4524 O O . ASP B 1 76 ? -18.281 11.211 -18.172 1 96.56 76 ASP B O 1
ATOM 4528 N N . ASP B 1 77 ? -17.75 9.086 -18.578 1 95.62 77 ASP B N 1
ATOM 4529 C CA . ASP B 1 77 ? -18.422 8.602 -17.375 1 95.62 77 ASP B CA 1
ATOM 4530 C C . ASP B 1 77 ? -17.75 9.125 -16.109 1 95.62 77 ASP B C 1
ATOM 4532 O O . ASP B 1 77 ? -18.422 9.5 -15.148 1 95.62 77 ASP B O 1
ATOM 4536 N N . ILE B 1 78 ? -16.438 9.102 -16.109 1 97.88 78 ILE B N 1
ATOM 4537 C CA . ILE B 1 78 ? -15.688 9.609 -14.969 1 97.88 78 ILE B CA 1
ATOM 4538 C C . ILE B 1 78 ? -16 11.086 -14.758 1 97.88 78 ILE B C 1
ATOM 4540 O O . ILE B 1 78 ? -16.281 11.516 -13.633 1 97.88 78 ILE B O 1
ATOM 4544 N N . GLN B 1 79 ? -16.031 11.836 -15.82 1 97.44 79 GLN B N 1
ATOM 4545 C CA . GLN B 1 79 ? -16.328 13.266 -15.766 1 97.44 79 GLN B CA 1
ATOM 4546 C C . GLN B 1 79 ? -17.734 13.508 -15.25 1 97.44 79 GLN B C 1
ATOM 4548 O O . GLN B 1 79 ? -17.953 14.398 -14.414 1 97.44 79 GLN B O 1
ATOM 4553 N N . ALA B 1 80 ? -18.656 12.719 -15.641 1 96.75 80 ALA B N 1
ATOM 4554 C CA . ALA B 1 80 ? -20.078 12.969 -15.375 1 96.75 80 ALA B CA 1
ATOM 4555 C C . ALA B 1 80 ? -20.469 12.461 -13.992 1 96.75 80 ALA B C 1
ATOM 4557 O O . ALA B 1 80 ? -21.297 13.07 -13.305 1 96.75 80 ALA B O 1
ATOM 4558 N N . HIS B 1 81 ? -19.859 11.336 -13.617 1 97.06 81 HIS B N 1
ATOM 4559 C CA . HIS B 1 81 ? -20.438 10.656 -12.469 1 97.06 81 HIS B CA 1
ATOM 4560 C C . HIS B 1 81 ? -19.453 10.633 -11.297 1 97.06 81 HIS B C 1
ATOM 4562 O O . HIS B 1 81 ? -19.875 10.602 -10.133 1 97.06 81 HIS B O 1
ATOM 4568 N N . ILE B 1 82 ? -18.188 10.594 -11.531 1 97.69 82 ILE B N 1
ATOM 4569 C CA . ILE B 1 82 ? -17.219 10.375 -10.461 1 97.69 82 ILE B CA 1
ATOM 4570 C C . ILE B 1 82 ? -16.703 11.727 -9.961 1 97.69 82 ILE B C 1
ATOM 4572 O O . ILE B 1 82 ? -16.75 12.016 -8.766 1 97.69 82 ILE B O 1
ATOM 4576 N N . ILE B 1 83 ? -16.281 12.648 -10.828 1 97.94 83 ILE B N 1
ATOM 4577 C CA . ILE B 1 83 ? -15.633 13.906 -10.492 1 97.94 83 ILE B CA 1
ATOM 4578 C C . ILE B 1 83 ? -16.562 14.75 -9.617 1 97.94 83 ILE B C 1
ATOM 4580 O O . ILE B 1 83 ? -16.109 15.352 -8.633 1 97.94 83 ILE B O 1
ATOM 4584 N N . PRO B 1 84 ? -17.906 14.742 -9.828 1 96.69 84 PRO B N 1
ATOM 4585 C CA . PRO B 1 84 ? -18.781 15.555 -8.977 1 96.69 84 PRO B CA 1
ATOM 4586 C C . PRO B 1 84 ? -18.75 15.117 -7.52 1 96.69 84 PRO B C 1
ATOM 4588 O O . PRO B 1 84 ? -19.094 15.906 -6.629 1 96.69 84 PRO B O 1
ATOM 4591 N N . GLY B 1 85 ? -18.359 13.875 -7.297 1 96.81 85 GLY B N 1
ATOM 4592 C CA . GLY B 1 85 ? -18.328 13.375 -5.934 1 96.81 85 GLY B CA 1
ATOM 4593 C C . GLY B 1 85 ? -16.938 13.375 -5.34 1 96.81 85 GLY B C 1
ATOM 4594 O O . GLY B 1 85 ? -16.719 12.82 -4.258 1 96.81 85 GLY B O 1
ATOM 4595 N N . MET B 1 86 ? -16 14.039 -5.984 1 97.25 86 MET B N 1
ATOM 4596 C CA . MET B 1 86 ? -14.617 14.086 -5.512 1 97.25 86 MET B CA 1
ATOM 4597 C C . MET B 1 86 ? -14.414 15.258 -4.551 1 97.25 86 MET B C 1
ATOM 4599 O O . MET B 1 86 ? -14.953 16.344 -4.77 1 97.25 86 MET B O 1
ATOM 4603 N N . THR B 1 87 ? -13.789 15.016 -3.41 1 96.69 87 THR B N 1
ATOM 4604 C CA . THR B 1 87 ? -13.094 16.094 -2.729 1 96.69 87 THR B CA 1
ATOM 4605 C C . THR B 1 87 ? -11.781 16.422 -3.432 1 96.69 87 THR B C 1
ATOM 4607 O O . THR B 1 87 ? -10.906 15.562 -3.553 1 96.69 87 THR B O 1
ATOM 4610 N N . HIS B 1 88 ? -11.711 17.625 -3.912 1 97.88 88 HIS B N 1
ATOM 4611 C CA . HIS B 1 88 ? -10.562 18 -4.738 1 97.88 88 HIS B CA 1
ATOM 4612 C C . HIS B 1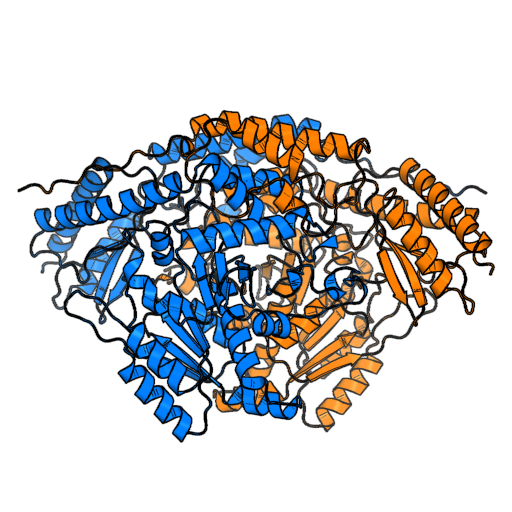 88 ? -9.414 18.531 -3.885 1 97.88 88 HIS B C 1
ATOM 4614 O O . HIS B 1 88 ? -9.258 19.734 -3.742 1 97.88 88 HIS B O 1
ATOM 4620 N N . TRP B 1 89 ? -8.578 17.672 -3.441 1 97.62 89 TRP B N 1
ATOM 4621 C CA . TRP B 1 89 ? -7.469 17.953 -2.535 1 97.62 89 TRP B CA 1
ATOM 4622 C C . TRP B 1 89 ? -6.457 18.891 -3.191 1 97.62 89 TRP B C 1
ATOM 4624 O O . TRP B 1 89 ? -5.66 19.531 -2.502 1 97.62 89 TRP B O 1
ATOM 4634 N N . GLN B 1 90 ? -6.469 18.891 -4.523 1 97.75 90 GLN B N 1
ATOM 4635 C CA . GLN B 1 90 ? -5.488 19.688 -5.254 1 97.75 90 GLN B CA 1
ATOM 4636 C C . GLN B 1 90 ? -6.051 21.062 -5.609 1 97.75 90 GLN B C 1
ATOM 4638 O O . GLN B 1 90 ? -5.461 21.797 -6.402 1 97.75 90 GLN B O 1
ATOM 4643 N N . HIS B 1 91 ? -7.184 21.422 -5.078 1 98.31 91 HIS B N 1
ATOM 4644 C CA . HIS B 1 91 ? -7.832 22.719 -5.316 1 98.31 91 HIS B CA 1
ATOM 4645 C C . HIS B 1 91 ? -7.156 23.828 -4.523 1 98.31 91 HIS B C 1
ATOM 4647 O O . HIS B 1 91 ? -6.766 23.625 -3.369 1 98.31 91 HIS B O 1
ATOM 4653 N N . PRO B 1 92 ? -7.031 25.047 -5.086 1 98.06 92 PRO B N 1
ATOM 4654 C CA . PRO B 1 92 ? -6.406 26.156 -4.363 1 98.06 92 PRO B CA 1
ATOM 4655 C C . PRO B 1 92 ? -7.16 26.531 -3.09 1 98.06 92 PRO B C 1
ATOM 4657 O O . PRO B 1 92 ? -6.586 27.141 -2.18 1 98.06 92 PRO B O 1
ATOM 4660 N N . ASP B 1 93 ? -8.422 26.188 -2.996 1 98.44 93 ASP B N 1
ATOM 4661 C CA . ASP B 1 93 ? -9.227 26.531 -1.83 1 98.44 93 ASP B CA 1
ATOM 4662 C C . ASP B 1 93 ? -9.422 25.328 -0.912 1 98.44 93 ASP B C 1
ATOM 4664 O O . ASP B 1 93 ? -10.352 25.312 -0.099 1 98.44 93 ASP B O 1
ATOM 4668 N N . PHE B 1 94 ? -8.664 24.312 -1.12 1 98.19 94 PHE B N 1
ATOM 4669 C CA . PHE B 1 94 ? -8.594 23.203 -0.164 1 98.19 94 PHE B CA 1
ATOM 4670 C C . PHE B 1 94 ? -7.582 23.516 0.937 1 98.19 94 PHE B C 1
ATOM 4672 O O . PHE B 1 94 ? -6.379 23.594 0.68 1 98.19 94 PHE B O 1
ATOM 4679 N N . TYR B 1 95 ? -8.102 23.688 2.236 1 98.19 95 TYR B N 1
ATOM 4680 C CA . TYR B 1 95 ? -7.25 24.047 3.369 1 98.19 95 TYR B CA 1
ATOM 4681 C C . TYR B 1 95 ? -7.461 23.078 4.531 1 98.19 95 TYR B C 1
ATOM 4683 O O . TYR B 1 95 ? -7.121 23.391 5.672 1 98.19 95 TYR B O 1
ATOM 4691 N N . ALA B 1 96 ? -8.062 21.922 4.258 1 95.75 96 ALA B N 1
ATOM 4692 C CA . ALA B 1 96 ? -8.453 20.969 5.297 1 95.75 96 ALA B CA 1
ATOM 4693 C C . ALA B 1 96 ? -7.348 19.953 5.555 1 95.75 96 ALA B C 1
ATOM 4695 O O . ALA B 1 96 ? -6.582 19.609 4.648 1 95.75 96 ALA B O 1
ATOM 4696 N N . TRP B 1 97 ? -7.273 19.438 6.777 1 94.19 97 TRP B N 1
ATOM 4697 C CA . TRP B 1 97 ? -6.293 18.453 7.215 1 94.19 97 TRP B CA 1
ATOM 4698 C C . TRP B 1 97 ? -4.875 18.906 6.879 1 94.19 97 TRP B C 1
ATOM 4700 O O . TRP B 1 97 ? -4.445 19.984 7.301 1 94.19 97 TRP B O 1
ATOM 4710 N N . PHE B 1 98 ? -4.027 18.078 6.273 1 96.19 98 PHE B N 1
ATOM 4711 C CA . PHE B 1 98 ? -2.725 18.391 5.703 1 96.19 98 PHE B CA 1
ATOM 4712 C C . PHE B 1 98 ? -2.701 18.094 4.207 1 96.19 98 PHE B C 1
ATOM 4714 O O . PHE B 1 98 ? -3.568 17.391 3.697 1 96.19 98 PHE B O 1
ATOM 4721 N N . PRO B 1 99 ? -1.765 18.688 3.525 1 94.19 99 PRO B N 1
ATOM 4722 C CA . PRO B 1 99 ? -1.706 18.516 2.072 1 94.19 99 PRO B CA 1
ATOM 4723 C C . PRO B 1 99 ? -1.526 17.047 1.66 1 94.19 99 PRO B C 1
ATOM 4725 O O . PRO B 1 99 ? -0.828 16.297 2.342 1 94.19 99 PRO B O 1
ATOM 4728 N N . ALA B 1 100 ? -2.154 16.672 0.617 1 95.69 100 ALA B N 1
ATOM 4729 C CA . ALA B 1 100 ? -1.806 15.516 -0.208 1 95.69 100 ALA B CA 1
ATOM 4730 C C . ALA B 1 100 ? -1.251 15.953 -1.56 1 95.69 100 ALA B C 1
ATOM 4732 O O . ALA B 1 100 ? -1.871 15.719 -2.6 1 95.69 100 ALA B O 1
ATOM 4733 N N . GLN B 1 101 ? -0.074 16.469 -1.519 1 95.88 101 GLN B N 1
ATOM 4734 C CA . GLN B 1 101 ? 0.467 17.203 -2.656 1 95.88 101 GLN B CA 1
ATOM 4735 C C . GLN B 1 101 ? 0.926 16.25 -3.758 1 95.88 101 GLN B C 1
ATOM 4737 O O . GLN B 1 101 ? 1.513 15.203 -3.479 1 95.88 101 GLN B O 1
ATOM 4742 N N . VAL B 1 102 ? 0.606 16.641 -4.945 1 96.25 102 VAL B N 1
ATOM 4743 C CA . VAL B 1 102 ? 1.054 15.898 -6.117 1 96.25 102 VAL B CA 1
ATOM 4744 C C . VAL B 1 102 ? 1.787 16.844 -7.078 1 96.25 102 VAL B C 1
ATOM 4746 O O . VAL B 1 102 ? 1.557 18.047 -7.07 1 96.25 102 VAL B O 1
ATOM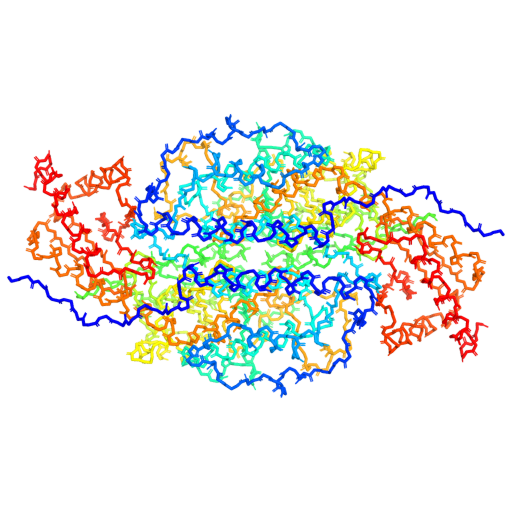 4749 N N . SER B 1 103 ? 2.787 16.328 -7.762 1 97.12 103 SER B N 1
ATOM 4750 C CA . SER B 1 103 ? 3.471 17.047 -8.836 1 97.12 103 SER B CA 1
ATOM 4751 C C . SER B 1 103 ? 3.367 16.297 -10.156 1 97.12 103 SER B C 1
ATOM 4753 O O . SER B 1 103 ? 3.199 15.07 -10.172 1 97.12 103 SER B O 1
ATOM 4755 N N . PRO B 1 104 ? 3.439 17.078 -11.266 1 97.12 104 PRO B N 1
ATOM 4756 C CA . PRO B 1 104 ? 3.516 16.391 -12.562 1 97.12 104 PRO B CA 1
ATOM 4757 C C . PRO B 1 104 ? 4.621 15.344 -12.617 1 97.12 104 PRO B C 1
ATOM 4759 O O . PRO B 1 104 ? 4.406 14.25 -13.133 1 97.12 104 PRO B O 1
ATOM 4762 N N . ALA B 1 105 ? 5.75 15.672 -12.031 1 97.38 105 ALA B N 1
ATOM 4763 C CA . ALA B 1 105 ? 6.895 14.766 -12.055 1 97.38 105 ALA B CA 1
ATOM 4764 C C . ALA B 1 105 ? 6.574 13.461 -11.328 1 97.38 105 ALA B C 1
ATOM 4766 O O . ALA B 1 105 ? 6.941 12.375 -11.789 1 97.38 105 ALA B O 1
ATOM 4767 N N . ALA B 1 106 ? 5.945 13.562 -10.18 1 98.12 106 ALA B N 1
ATOM 4768 C CA . ALA B 1 106 ? 5.59 12.375 -9.406 1 98.12 106 ALA B CA 1
ATOM 4769 C C . ALA B 1 106 ? 4.617 11.484 -10.18 1 98.12 106 ALA B C 1
ATOM 4771 O O . ALA B 1 106 ? 4.754 10.258 -10.188 1 98.12 106 ALA B O 1
ATOM 4772 N N . ILE B 1 107 ? 3.594 12.109 -10.844 1 98.5 107 ILE B N 1
ATOM 4773 C CA . ILE B 1 107 ? 2.633 11.359 -11.648 1 98.5 107 ILE B CA 1
ATOM 4774 C C . ILE B 1 107 ? 3.359 10.617 -12.766 1 98.5 107 ILE B C 1
ATOM 4776 O O . ILE B 1 107 ? 3.107 9.43 -13 1 98.5 107 ILE B O 1
ATOM 4780 N N . LEU B 1 108 ? 4.246 11.305 -13.43 1 98.5 108 LEU B N 1
ATOM 4781 C CA . LEU B 1 108 ? 4.945 10.727 -14.57 1 98.5 108 LEU B CA 1
ATOM 4782 C C . LEU B 1 108 ? 5.883 9.609 -14.125 1 98.5 108 LEU B C 1
ATOM 4784 O O . LEU B 1 108 ? 6.004 8.586 -14.805 1 98.5 108 LEU B O 1
ATOM 4788 N N . GLY B 1 109 ? 6.621 9.828 -13.008 1 98.5 109 GLY B N 1
ATOM 4789 C CA . GLY B 1 109 ? 7.457 8.773 -12.461 1 98.5 109 GLY B CA 1
ATOM 4790 C C . GLY B 1 109 ? 6.672 7.523 -12.102 1 98.5 109 GLY B C 1
ATOM 4791 O O . GLY B 1 109 ? 7.117 6.402 -12.359 1 98.5 109 GLY B O 1
ATOM 4792 N N . ASP B 1 110 ? 5.539 7.723 -11.469 1 98.25 110 ASP B N 1
ATOM 4793 C CA . ASP B 1 110 ? 4.68 6.598 -11.117 1 98.25 110 ASP B CA 1
ATOM 4794 C C . ASP B 1 110 ? 4.148 5.895 -12.359 1 98.25 110 ASP B C 1
ATOM 4796 O O . ASP B 1 110 ? 3.99 4.672 -12.375 1 98.25 110 ASP B O 1
ATOM 4800 N N . LEU B 1 111 ? 3.801 6.676 -13.367 1 98.62 111 LEU B N 1
ATOM 4801 C CA . LEU B 1 111 ? 3.33 6.117 -14.633 1 98.62 111 LEU B CA 1
ATOM 4802 C C . LEU B 1 111 ? 4.395 5.219 -15.258 1 98.62 111 LEU B C 1
ATOM 4804 O O . LEU B 1 111 ? 4.082 4.137 -15.758 1 98.62 111 LEU B O 1
ATOM 4808 N N . VAL B 1 112 ? 5.645 5.609 -15.234 1 98.62 112 VAL B N 1
ATOM 4809 C CA . VAL B 1 112 ? 6.746 4.793 -15.742 1 98.62 112 VAL B CA 1
ATOM 4810 C C . VAL B 1 112 ? 6.828 3.49 -14.945 1 98.62 112 VAL B C 1
ATOM 4812 O O . VAL B 1 112 ? 6.91 2.406 -15.531 1 98.62 112 VAL B O 1
ATOM 4815 N N . ALA B 1 113 ? 6.832 3.605 -13.633 1 98.25 113 ALA B N 1
ATOM 4816 C CA . ALA B 1 113 ? 6.895 2.434 -12.758 1 98.25 113 ALA B CA 1
ATOM 4817 C C . ALA B 1 113 ? 5.762 1.458 -13.078 1 98.25 113 ALA B C 1
ATOM 4819 O O . ALA B 1 113 ? 5.984 0.247 -13.156 1 98.25 113 ALA B O 1
ATOM 4820 N N . ASN B 1 114 ? 4.574 1.983 -13.203 1 97.5 114 ASN B N 1
ATOM 4821 C CA . ASN B 1 114 ? 3.414 1.151 -13.5 1 97.5 114 ASN B CA 1
ATOM 4822 C C . ASN B 1 114 ? 3.535 0.494 -14.875 1 97.5 114 ASN B C 1
ATOM 4824 O O . ASN B 1 114 ? 3.025 -0.608 -15.086 1 97.5 114 ASN B O 1
ATOM 4828 N N . GLY B 1 115 ? 4.176 1.192 -15.789 1 98.06 115 GLY B N 1
ATOM 4829 C CA . GLY B 1 115 ? 4.461 0.598 -17.078 1 98.06 115 GLY B CA 1
ATOM 4830 C C . GLY B 1 115 ? 5.312 -0.654 -16.984 1 98.06 115 GLY B C 1
ATOM 4831 O O . GLY B 1 115 ? 5.121 -1.6 -17.766 1 98.06 115 GLY B O 1
ATOM 4832 N N . PHE B 1 116 ? 6.23 -0.668 -16.047 1 97.62 116 PHE B N 1
ATOM 4833 C CA . PHE B 1 116 ? 7.074 -1.835 -15.82 1 97.62 116 PHE B CA 1
ATOM 4834 C C . PHE B 1 116 ? 6.32 -2.906 -15.047 1 97.62 116 PHE B C 1
ATOM 4836 O O . PHE B 1 116 ? 6.414 -4.094 -15.367 1 97.62 116 PHE B O 1
ATOM 4843 N N . ASN B 1 117 ? 5.574 -2.482 -14.055 1 96.81 117 ASN B N 1
ATOM 4844 C CA . ASN B 1 117 ? 4.746 -3.271 -13.148 1 96.81 117 ASN B CA 1
ATOM 4845 C C . ASN B 1 117 ? 5.496 -4.492 -12.625 1 96.81 117 ASN B C 1
ATOM 4847 O O . ASN B 1 117 ? 5.016 -5.621 -12.75 1 96.81 117 ASN B O 1
ATOM 4851 N N . GLN B 1 118 ? 6.633 -4.324 -11.992 1 93.25 118 GLN B N 1
ATOM 4852 C CA . GLN B 1 118 ? 7.406 -5.402 -11.383 1 93.25 118 GLN B CA 1
ATOM 4853 C C . GLN B 1 118 ? 7.188 -5.449 -9.875 1 93.25 118 GLN B C 1
ATOM 4855 O O . GLN B 1 118 ? 7.16 -4.41 -9.211 1 93.25 118 GLN B O 1
ATOM 4860 N N . PRO B 1 119 ? 6.902 -6.695 -9.359 1 91.38 119 PRO B N 1
ATOM 4861 C CA . PRO B 1 119 ? 6.863 -6.812 -7.902 1 91.38 119 PRO B CA 1
ATOM 4862 C C . PRO B 1 119 ? 8.258 -6.824 -7.277 1 91.38 119 PRO B C 1
ATOM 4864 O O . PRO B 1 119 ? 9.078 -7.691 -7.602 1 91.38 119 PRO B O 1
ATOM 4867 N N . GLY B 1 120 ? 8.711 -5.875 -6.543 1 88.31 120 GLY B N 1
ATOM 4868 C CA . GLY B 1 120 ? 10.047 -5.742 -5.988 1 88.31 120 GLY B CA 1
ATOM 4869 C C . GLY B 1 120 ? 10.164 -6.289 -4.578 1 88.31 120 GLY B C 1
ATOM 4870 O O . GLY B 1 120 ? 10.602 -5.582 -3.666 1 88.31 120 GLY B O 1
ATOM 4871 N N . PHE B 1 121 ? 9.938 -7.652 -4.43 1 84.56 121 PHE B N 1
ATOM 4872 C CA . PHE B 1 121 ? 9.938 -8.203 -3.08 1 84.56 121 PHE B CA 1
ATOM 4873 C C . PHE B 1 121 ? 11.344 -8.648 -2.684 1 84.56 121 PHE B C 1
ATOM 4875 O O . PHE B 1 121 ? 11.656 -8.734 -1.494 1 84.56 121 PHE B O 1
ATOM 4882 N N . ASN B 1 122 ? 12.234 -8.977 -3.592 1 87.5 122 ASN B N 1
ATOM 4883 C CA . ASN B 1 122 ? 13.656 -9.227 -3.35 1 87.5 122 ASN B CA 1
ATOM 4884 C C . ASN B 1 122 ? 14.516 -8.742 -4.512 1 87.5 122 ASN B C 1
ATOM 4886 O O . ASN B 1 122 ? 13.992 -8.227 -5.508 1 87.5 122 ASN B O 1
ATOM 4890 N N . TRP B 1 123 ? 15.805 -8.828 -4.324 1 89.75 123 TRP B N 1
ATOM 4891 C CA . TRP B 1 123 ? 16.719 -8.289 -5.324 1 89.75 123 TRP B CA 1
ATOM 4892 C C . TRP B 1 123 ? 16.531 -8.984 -6.668 1 89.75 123 TRP B C 1
ATOM 4894 O O . TRP B 1 123 ? 16.438 -8.32 -7.707 1 89.75 123 TRP B O 1
ATOM 4904 N N . MET B 1 124 ? 16.328 -10.289 -6.676 1 87.69 124 MET B N 1
ATOM 4905 C CA . MET B 1 124 ? 16.219 -11.07 -7.902 1 87.69 124 MET B CA 1
ATOM 4906 C C . MET B 1 124 ? 14.953 -10.703 -8.672 1 87.69 124 MET B C 1
ATOM 4908 O O . MET B 1 124 ? 14.938 -10.742 -9.906 1 87.69 124 MET B O 1
ATOM 4912 N N . SER B 1 125 ? 13.914 -10.359 -7.945 1 90.88 125 SER B N 1
ATOM 4913 C CA . SER B 1 125 ? 12.648 -10.039 -8.602 1 90.88 125 SER B CA 1
ATOM 4914 C C . SER B 1 125 ? 12.75 -8.719 -9.367 1 90.88 125 SER B C 1
ATOM 4916 O O . SER B 1 125 ? 11.945 -8.461 -10.273 1 90.88 125 SER B O 1
ATOM 4918 N N . SER B 1 126 ? 13.68 -7.852 -8.977 1 93.38 126 SER B N 1
ATOM 4919 C CA . SER B 1 126 ? 13.992 -6.648 -9.742 1 93.38 126 SER B CA 1
ATOM 4920 C C . SER B 1 126 ? 15.195 -5.922 -9.148 1 93.38 126 SER B C 1
ATOM 4922 O O . SER B 1 126 ? 15.031 -4.984 -8.359 1 93.38 126 SER B O 1
ATOM 4924 N N . PRO B 1 127 ? 16.344 -6.246 -9.602 1 94.56 127 PRO B N 1
ATOM 4925 C CA . PRO B 1 127 ? 17.562 -5.609 -9.07 1 94.56 127 PRO B CA 1
ATOM 4926 C C . PRO B 1 127 ? 17.5 -4.086 -9.148 1 94.56 127 PRO B C 1
ATOM 4928 O O . PRO B 1 127 ? 17.875 -3.402 -8.195 1 94.56 127 PRO B O 1
ATOM 4931 N N . ALA B 1 128 ? 17.031 -3.574 -10.258 1 96.5 128 ALA B N 1
ATOM 4932 C CA . ALA B 1 128 ? 16.984 -2.129 -10.461 1 96.5 128 ALA B CA 1
ATOM 4933 C C . ALA B 1 128 ? 16.078 -1.456 -9.43 1 96.5 128 ALA B C 1
ATOM 4935 O O . ALA B 1 128 ? 16.438 -0.405 -8.883 1 96.5 128 ALA B O 1
ATOM 4936 N N . ALA B 1 129 ? 14.914 -2.031 -9.18 1 96 129 ALA B N 1
ATOM 4937 C CA . ALA B 1 129 ? 13.984 -1.456 -8.211 1 96 129 ALA B CA 1
ATOM 4938 C C . ALA B 1 129 ? 14.594 -1.438 -6.812 1 96 129 ALA B C 1
ATOM 4940 O O . ALA B 1 129 ? 14.43 -0.466 -6.07 1 96 129 ALA B O 1
ATOM 4941 N N . THR B 1 130 ? 15.266 -2.492 -6.445 1 94.94 130 THR B N 1
ATOM 4942 C CA . THR B 1 130 ? 15.891 -2.596 -5.129 1 94.94 130 THR B CA 1
ATOM 4943 C C . THR B 1 130 ? 17.016 -1.571 -4.98 1 94.94 130 THR B C 1
ATOM 4945 O O . THR B 1 130 ? 17.062 -0.836 -3.99 1 94.94 130 THR B O 1
ATOM 4948 N N . GLU B 1 131 ? 17.828 -1.533 -5.938 1 96.31 131 GLU B N 1
ATOM 4949 C CA . GLU B 1 131 ? 19.016 -0.675 -5.809 1 96.31 131 GLU B CA 1
ATOM 4950 C C . GLU B 1 131 ? 18.625 0.799 -5.922 1 96.31 131 GLU B C 1
ATOM 4952 O O . GLU B 1 131 ? 19.203 1.648 -5.242 1 96.31 131 GLU B O 1
ATOM 4957 N N . LEU B 1 132 ? 17.672 1.103 -6.734 1 97.56 132 LEU B N 1
ATOM 4958 C CA . LEU B 1 132 ? 17.25 2.496 -6.84 1 97.56 132 LEU B CA 1
ATOM 4959 C C . LEU B 1 132 ? 16.656 2.988 -5.52 1 97.56 132 LEU B C 1
ATOM 4961 O O . LEU B 1 132 ? 16.859 4.145 -5.137 1 97.56 132 LEU B O 1
ATOM 4965 N N . GLU B 1 133 ? 15.914 2.156 -4.883 1 97.19 133 GLU B N 1
ATOM 4966 C CA . GLU B 1 133 ? 15.32 2.572 -3.613 1 97.19 133 GLU B CA 1
ATOM 4967 C C . GLU B 1 133 ? 16.391 2.877 -2.574 1 97.19 133 GLU B C 1
ATOM 4969 O O . GLU B 1 133 ? 16.281 3.848 -1.822 1 97.19 133 GLU B O 1
ATOM 4974 N N . THR B 1 134 ? 17.453 2.076 -2.496 1 96.12 134 THR B N 1
ATOM 4975 C CA . THR B 1 134 ? 18.516 2.352 -1.551 1 96.12 134 THR B CA 1
ATOM 4976 C C . THR B 1 134 ? 19.188 3.684 -1.869 1 96.12 134 THR B C 1
ATOM 4978 O O . THR B 1 134 ? 19.531 4.449 -0.961 1 96.12 134 THR B O 1
ATOM 4981 N N . ILE B 1 135 ? 19.297 3.977 -3.148 1 97.06 135 ILE B N 1
ATOM 4982 C CA . ILE B 1 135 ? 19.938 5.215 -3.582 1 97.06 135 ILE B CA 1
ATOM 4983 C C . ILE B 1 135 ? 19.062 6.406 -3.211 1 97.06 135 ILE B C 1
ATOM 4985 O O . ILE B 1 135 ? 19.516 7.363 -2.592 1 97.06 135 ILE B O 1
ATOM 4989 N N . VAL B 1 136 ? 17.812 6.305 -3.518 1 97.62 136 VAL B N 1
ATOM 4990 C CA . VAL B 1 136 ? 16.906 7.426 -3.295 1 97.62 136 VAL B CA 1
ATOM 4991 C C . VAL B 1 136 ? 16.719 7.641 -1.797 1 97.62 136 VAL B C 1
ATOM 4993 O O . VAL B 1 136 ? 16.578 8.781 -1.339 1 97.62 136 VAL B O 1
ATOM 4996 N N . MET B 1 137 ? 16.656 6.582 -1.057 1 97.94 137 MET B N 1
ATOM 4997 C CA . MET B 1 137 ? 16.531 6.715 0.392 1 97.94 137 MET B CA 1
ATOM 4998 C C . MET B 1 137 ? 17.75 7.418 0.982 1 97.94 137 MET B C 1
ATOM 5000 O O . MET B 1 137 ? 17.609 8.266 1.869 1 97.94 137 MET B O 1
ATOM 5004 N N . ASP B 1 138 ? 18.906 7.066 0.52 1 97.88 138 ASP B N 1
ATOM 5005 C CA . ASP B 1 138 ? 20.125 7.742 0.986 1 97.88 138 ASP B CA 1
ATOM 5006 C C . ASP B 1 138 ? 20.125 9.211 0.552 1 97.88 138 ASP B C 1
ATOM 5008 O O . ASP B 1 138 ? 20.547 10.086 1.311 1 97.88 138 ASP B O 1
ATOM 5012 N N . TRP B 1 139 ? 19.672 9.469 -0.719 1 98.12 139 TRP B N 1
ATOM 5013 C CA . TRP B 1 139 ? 19.5 10.844 -1.174 1 98.12 139 TRP B CA 1
ATOM 5014 C C . TRP B 1 139 ? 18.656 11.641 -0.182 1 98.12 139 TRP B C 1
ATOM 5016 O O . TRP B 1 139 ? 19.062 12.727 0.247 1 98.12 139 TRP B O 1
ATOM 5026 N N . MET B 1 140 ? 17.594 11.086 0.227 1 98.44 140 MET B N 1
ATOM 5027 C CA . MET B 1 140 ? 16.625 11.812 1.052 1 98.44 140 MET B CA 1
ATOM 5028 C C . MET B 1 140 ? 17.109 11.906 2.496 1 98.44 140 MET B C 1
ATOM 5030 O O . MET B 1 140 ? 16.875 12.906 3.174 1 98.44 140 MET B O 1
ATOM 5034 N N . ALA B 1 141 ? 17.781 10.828 2.986 1 98 141 ALA B N 1
ATOM 5035 C CA . ALA B 1 141 ? 18.375 10.922 4.316 1 98 141 ALA B CA 1
ATOM 5036 C C . ALA B 1 141 ? 19.312 12.133 4.41 1 98 141 ALA B C 1
ATOM 5038 O O . ALA B 1 141 ? 19.203 12.93 5.344 1 98 141 ALA B O 1
ATOM 5039 N N . ARG B 1 142 ? 20.094 12.281 3.463 1 97.12 142 ARG B N 1
ATOM 5040 C CA . ARG B 1 142 ? 21.047 13.391 3.438 1 97.12 142 ARG B CA 1
ATOM 5041 C C . ARG B 1 142 ? 20.328 14.719 3.211 1 97.12 142 ARG B C 1
ATOM 5043 O O . ARG B 1 142 ? 20.688 15.734 3.809 1 97.12 142 ARG B O 1
ATOM 5050 N N . ALA B 1 143 ? 19.344 14.703 2.355 1 97.88 143 ALA B N 1
ATOM 5051 C CA . ALA B 1 143 ? 18.562 15.906 2.105 1 97.88 143 ALA B CA 1
ATOM 5052 C C . ALA B 1 143 ? 17.875 16.391 3.379 1 97.88 143 ALA B C 1
ATOM 5054 O O . ALA B 1 143 ? 17.734 17.594 3.596 1 97.88 143 ALA B O 1
ATOM 5055 N N . PHE B 1 144 ? 17.438 15.453 4.219 1 98.19 144 PHE B N 1
ATOM 5056 C CA . PHE B 1 144 ? 16.766 15.781 5.477 1 98.19 144 PHE B CA 1
ATOM 5057 C C . PHE B 1 144 ? 17.797 16.188 6.535 1 98.19 144 PHE B C 1
ATOM 5059 O O . PHE B 1 144 ? 17.422 16.75 7.57 1 98.19 144 PHE B O 1
ATOM 5066 N N . GLY B 1 145 ? 19.031 15.945 6.309 1 97 145 GLY B N 1
ATOM 5067 C CA . GLY B 1 145 ? 20.078 16.219 7.285 1 97 145 GLY B CA 1
ATOM 5068 C C . GLY B 1 145 ? 20.219 15.133 8.328 1 97 145 GLY B C 1
ATOM 5069 O O . GLY B 1 145 ? 20.641 15.398 9.461 1 97 145 GLY B O 1
ATOM 5070 N N . MET B 1 146 ? 19.875 13.93 8.016 1 96.38 146 MET B N 1
ATOM 5071 C CA . MET B 1 146 ? 19.953 12.812 8.953 1 96.38 146 MET B CA 1
ATOM 5072 C C . MET B 1 146 ? 21.391 12.32 9.086 1 96.38 146 MET B C 1
ATOM 5074 O O . MET B 1 146 ? 22.203 12.5 8.172 1 96.38 146 MET B O 1
ATOM 5078 N N . PRO B 1 147 ? 21.703 11.711 10.219 1 96 147 PRO B N 1
ATOM 5079 C CA . PRO B 1 147 ? 23.047 11.164 10.375 1 96 147 PRO B CA 1
ATOM 5080 C C . PRO B 1 147 ? 23.312 9.961 9.469 1 96 147 PRO B C 1
ATOM 5082 O O . PRO B 1 147 ? 22.375 9.273 9.055 1 96 147 PRO B O 1
ATOM 5085 N N . GLU B 1 148 ? 24.531 9.68 9.258 1 95.38 148 GLU B N 1
ATOM 5086 C CA . GLU B 1 148 ? 24.953 8.578 8.398 1 95.38 148 GLU B CA 1
ATOM 5087 C C . GLU B 1 148 ? 24.469 7.234 8.945 1 95.38 148 GLU B C 1
ATOM 5089 O O . GLU B 1 148 ? 24.266 6.289 8.188 1 95.38 148 GLU B O 1
ATOM 5094 N N . ALA B 1 149 ? 24.266 7.184 10.211 1 96.06 149 ALA B N 1
ATOM 5095 C CA . ALA B 1 149 ? 23.797 5.969 10.875 1 96.06 149 ALA B CA 1
ATOM 5096 C C . ALA B 1 149 ? 22.422 5.555 10.352 1 96.06 149 ALA B C 1
ATOM 5098 O O . ALA B 1 149 ? 21.984 4.422 10.562 1 96.06 149 ALA B O 1
ATOM 5099 N N . MET B 1 150 ? 21.75 6.457 9.664 1 96.5 150 MET B N 1
ATOM 5100 C CA . MET B 1 150 ? 20.406 6.152 9.148 1 96.5 150 MET B CA 1
ATOM 5101 C C . MET B 1 150 ? 20.438 5.957 7.637 1 96.5 150 MET B C 1
ATOM 5103 O O . MET B 1 150 ? 19.406 6.051 6.977 1 96.5 150 MET B O 1
ATOM 5107 N N . THR B 1 151 ? 21.594 5.734 7.066 1 96.38 151 THR B N 1
ATOM 5108 C CA . THR B 1 151 ? 21.766 5.391 5.66 1 96.38 151 THR B CA 1
ATOM 5109 C C . THR B 1 151 ? 22.156 3.922 5.5 1 96.38 151 THR B C 1
ATOM 5111 O O . THR B 1 151 ? 22.375 3.223 6.492 1 96.38 151 THR B O 1
ATOM 5114 N N . TRP B 1 152 ? 22.203 3.457 4.277 1 94.88 152 TRP B N 1
ATOM 5115 C CA . TRP B 1 152 ? 22.469 2.051 3.986 1 94.88 152 TRP B CA 1
ATOM 5116 C C . TRP B 1 152 ? 23.953 1.747 4.094 1 94.88 152 TRP B C 1
ATOM 5118 O O . TRP B 1 152 ? 24.359 0.591 3.977 1 94.88 152 TRP B O 1
ATOM 5128 N N . GLY B 1 153 ? 24.75 2.76 4.465 1 91.12 153 GLY B N 1
ATOM 5129 C CA . GLY B 1 153 ? 26.188 2.574 4.594 1 91.12 153 GLY B CA 1
ATOM 5130 C C . GLY B 1 153 ? 26.594 1.872 5.879 1 91.12 153 GLY B C 1
ATOM 5131 O O . GLY B 1 153 ? 27.719 1.403 6.012 1 91.12 153 GLY B O 1
ATOM 5132 N N . GLY B 1 154 ? 25.672 1.729 6.789 1 91.88 154 GLY B N 1
ATOM 5133 C CA . GLY B 1 154 ? 25.938 1.076 8.062 1 91.88 154 GLY B CA 1
ATOM 5134 C C . GLY B 1 154 ? 24.891 0.055 8.438 1 91.88 154 GLY B C 1
ATOM 5135 O O . GLY B 1 154 ? 24.453 -0.74 7.602 1 91.88 154 GLY B O 1
ATOM 5136 N N . THR B 1 155 ? 24.562 0.047 9.75 1 94.31 155 THR B N 1
ATOM 5137 C CA . THR B 1 155 ? 23.594 -0.926 10.25 1 94.31 155 THR B CA 1
ATOM 5138 C C . THR B 1 155 ? 22.172 -0.422 10.062 1 94.31 155 THR B C 1
ATOM 5140 O O . THR B 1 155 ? 21.219 -1.174 10.25 1 94.31 155 THR B O 1
ATOM 5143 N N . GLY B 1 156 ? 22.094 0.853 9.758 1 96.19 156 GLY B N 1
ATOM 5144 C CA . GLY B 1 156 ? 20.781 1.455 9.586 1 96.19 156 GLY B CA 1
ATOM 5145 C C . GLY B 1 156 ? 20.25 1.312 8.172 1 96.19 156 GLY B C 1
ATOM 5146 O O . GLY B 1 156 ? 20.344 0.24 7.57 1 96.19 156 GLY B O 1
ATOM 5147 N N . GLY B 1 157 ? 19.531 2.271 7.676 1 96.56 157 GLY B N 1
ATOM 5148 C CA . GLY B 1 157 ? 18.953 2.307 6.34 1 96.56 157 GLY B CA 1
ATOM 5149 C C . GLY B 1 157 ? 17.594 2.979 6.285 1 96.56 157 GLY B C 1
ATOM 5150 O O . GLY B 1 157 ? 17.25 3.742 7.184 1 96.56 157 GLY B O 1
ATOM 5151 N N . GLY B 1 158 ? 16.953 2.793 5.219 1 97.44 158 GLY B N 1
ATOM 5152 C CA . GLY B 1 158 ? 15.617 3.318 5.023 1 97.44 158 GLY B CA 1
ATOM 5153 C C . GLY B 1 158 ? 14.867 2.639 3.895 1 97.44 158 GLY B C 1
ATOM 5154 O O . GLY B 1 158 ? 15.484 2.104 2.969 1 97.44 158 GLY B O 1
ATOM 5155 N N . VAL B 1 159 ? 13.578 2.625 3.998 1 97.75 159 VAL B N 1
ATOM 5156 C CA . VAL B 1 159 ? 12.719 2.062 2.961 1 97.75 159 VAL B CA 1
ATOM 5157 C C . VAL B 1 159 ? 11.508 2.969 2.74 1 97.75 159 VAL B C 1
ATOM 5159 O O . VAL B 1 159 ? 11.211 3.822 3.578 1 97.75 159 VAL B O 1
ATOM 5162 N N . LEU B 1 160 ? 10.875 2.859 1.62 1 97.88 160 LEU B N 1
ATOM 5163 C CA . LEU B 1 160 ? 9.633 3.564 1.318 1 97.88 160 LEU B CA 1
ATOM 5164 C C . LEU B 1 160 ? 8.422 2.74 1.739 1 97.88 160 LEU B C 1
ATOM 5166 O O . LEU B 1 160 ? 8.117 1.714 1.125 1 97.88 160 LEU B O 1
ATOM 5170 N N . GLN B 1 161 ? 7.719 3.197 2.783 1 97.44 161 GLN B N 1
ATOM 5171 C CA . GLN B 1 161 ? 6.473 2.586 3.229 1 97.44 161 GLN B CA 1
ATOM 5172 C C . GLN B 1 161 ? 5.277 3.166 2.479 1 97.44 161 GLN B C 1
ATOM 5174 O O . GLN B 1 161 ? 5.32 4.309 2.021 1 97.44 161 GLN B O 1
ATOM 5179 N N . PRO B 1 162 ? 4.172 2.379 2.359 1 95.44 162 PRO B N 1
ATOM 5180 C CA . PRO B 1 162 ? 2.99 2.918 1.683 1 95.44 162 PRO B CA 1
ATOM 5181 C C . PRO B 1 162 ? 2.357 4.086 2.439 1 95.44 162 PRO B C 1
ATOM 5183 O O . PRO B 1 162 ? 1.838 5.016 1.819 1 95.44 162 PRO B O 1
ATOM 5186 N N . THR B 1 163 ? 2.309 4.02 3.762 1 96.12 163 THR B N 1
ATOM 5187 C CA . THR B 1 163 ? 1.727 5.074 4.586 1 96.12 163 THR B CA 1
ATOM 5188 C C . THR B 1 163 ? 2.545 5.285 5.855 1 96.12 163 THR B C 1
ATOM 5190 O O . THR B 1 163 ? 3.348 4.426 6.23 1 96.12 163 THR B O 1
ATOM 5193 N N . ALA B 1 164 ? 2.309 6.414 6.473 1 96.75 164 ALA B N 1
ATOM 5194 C CA . ALA B 1 164 ? 2.941 6.695 7.758 1 96.75 164 ALA B CA 1
ATOM 5195 C C . ALA B 1 164 ? 2.469 5.715 8.828 1 96.75 164 ALA B C 1
ATOM 5197 O O . ALA B 1 164 ? 3.236 5.336 9.719 1 96.75 164 ALA B O 1
ATOM 5198 N N . THR B 1 165 ? 1.214 5.32 8.766 1 96.31 165 THR B N 1
ATOM 5199 C CA . THR B 1 165 ? 0.683 4.367 9.734 1 96.31 165 THR B CA 1
ATOM 5200 C C . THR B 1 165 ? 1.407 3.029 9.625 1 96.31 165 THR B C 1
ATOM 5202 O O . THR B 1 165 ? 1.735 2.414 10.648 1 96.31 165 THR B O 1
ATOM 5205 N N . GLU B 1 166 ? 1.659 2.559 8.445 1 96.81 166 GLU B N 1
ATOM 5206 C CA . GLU B 1 166 ? 2.404 1.313 8.289 1 96.81 166 GLU B CA 1
ATOM 5207 C C . GLU B 1 166 ? 3.836 1.458 8.797 1 96.81 166 GLU B C 1
ATOM 5209 O O . GLU B 1 166 ? 4.402 0.514 9.352 1 96.81 166 GLU B O 1
ATOM 5214 N N . ALA B 1 167 ? 4.422 2.60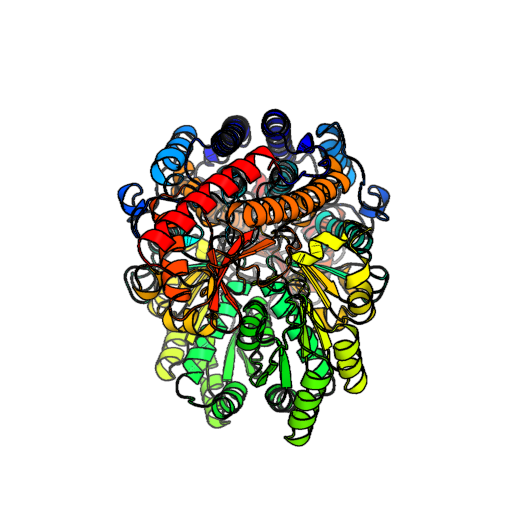4 8.562 1 98.19 167 ALA B N 1
ATOM 5215 C CA . ALA B 1 167 ? 5.742 2.865 9.141 1 98.19 167 ALA B CA 1
ATOM 5216 C C . ALA B 1 167 ? 5.703 2.773 10.664 1 98.19 167 ALA B C 1
ATOM 5218 O O . ALA B 1 167 ? 6.613 2.219 11.281 1 98.19 167 ALA B O 1
ATOM 5219 N N . ALA B 1 168 ? 4.641 3.332 11.273 1 98 168 ALA B N 1
ATOM 5220 C CA . ALA B 1 168 ? 4.484 3.273 12.727 1 98 168 ALA B CA 1
ATOM 5221 C C . ALA B 1 168 ? 4.367 1.83 13.203 1 98 168 ALA B C 1
ATOM 5223 O O . ALA B 1 168 ? 4.945 1.462 14.227 1 98 168 ALA B O 1
ATOM 5224 N N . VAL B 1 169 ? 3.627 1.026 12.461 1 97.94 169 VAL B N 1
ATOM 5225 C CA . VAL B 1 169 ? 3.471 -0.378 12.82 1 97.94 169 VAL B CA 1
ATOM 5226 C C . VAL B 1 169 ? 4.828 -1.076 12.781 1 97.94 169 VAL B C 1
ATOM 5228 O O . VAL B 1 169 ? 5.184 -1.808 13.711 1 97.94 169 VAL B O 1
ATOM 5231 N N . VAL B 1 170 ? 5.594 -0.844 11.727 1 97.94 170 VAL B N 1
ATOM 5232 C CA . VAL B 1 170 ? 6.887 -1.5 11.578 1 97.94 170 VAL B CA 1
ATOM 5233 C C . VAL B 1 170 ? 7.844 -1.009 12.664 1 97.94 170 VAL B C 1
ATOM 5235 O O . VAL B 1 170 ? 8.617 -1.792 13.219 1 97.94 170 VAL B O 1
ATOM 5238 N N . ALA B 1 171 ? 7.809 0.282 12.984 1 98.44 171 ALA B N 1
ATOM 5239 C CA . ALA B 1 171 ? 8.656 0.842 14.039 1 98.44 171 ALA B CA 1
ATOM 5240 C C . ALA B 1 171 ? 8.375 0.185 15.383 1 98.44 171 ALA B C 1
ATOM 5242 O O . ALA B 1 171 ? 9.297 -0.22 16.094 1 98.44 171 ALA B O 1
ATOM 5243 N N . LEU B 1 172 ? 7.102 0.078 15.727 1 98.25 172 LEU B N 1
ATOM 5244 C CA . LEU B 1 172 ? 6.727 -0.486 17.016 1 98.25 172 LEU B CA 1
ATOM 5245 C C . LEU B 1 172 ? 6.996 -1.986 17.047 1 98.25 172 LEU B C 1
ATOM 5247 O O . LEU B 1 172 ? 7.332 -2.535 18.109 1 98.25 172 LEU B O 1
ATOM 5251 N N . LEU B 1 173 ? 6.82 -2.615 15.906 1 97.81 173 LEU B N 1
ATOM 5252 C CA . LEU B 1 173 ? 7.152 -4.031 15.82 1 97.81 173 LEU B CA 1
ATOM 5253 C C . LEU B 1 173 ? 8.641 -4.258 16.078 1 97.81 173 LEU B C 1
ATOM 5255 O O . LEU B 1 173 ? 9.016 -5.207 16.781 1 97.81 173 LEU B O 1
ATOM 5259 N N . ALA B 1 174 ? 9.477 -3.42 15.492 1 97.12 174 ALA B N 1
ATOM 5260 C CA . ALA B 1 174 ? 10.914 -3.486 15.734 1 97.12 174 ALA B CA 1
ATOM 5261 C C . ALA B 1 174 ? 11.227 -3.27 17.219 1 97.12 174 ALA B C 1
ATOM 5263 O O . ALA B 1 174 ? 12.062 -3.973 17.781 1 97.12 174 ALA B O 1
ATOM 5264 N N . ALA B 1 175 ? 10.578 -2.291 17.828 1 98.19 175 ALA B N 1
ATOM 5265 C CA . ALA B 1 175 ? 10.75 -2.02 19.266 1 98.19 175 ALA B CA 1
ATOM 5266 C C . ALA B 1 175 ? 10.398 -3.244 20.094 1 98.19 175 ALA B C 1
ATOM 5268 O O . ALA B 1 175 ? 11.125 -3.602 21.031 1 98.19 175 ALA B O 1
ATOM 5269 N N . LYS B 1 176 ? 9.273 -3.826 19.812 1 96.81 176 LYS B N 1
ATOM 5270 C CA . LYS B 1 176 ? 8.82 -5.027 20.516 1 96.81 176 LYS B CA 1
ATOM 5271 C C . LYS B 1 176 ? 9.836 -6.156 20.375 1 96.81 176 LYS B C 1
ATOM 5273 O O . LYS B 1 176 ? 10.148 -6.828 21.359 1 96.81 176 LYS B O 1
ATOM 5278 N N . ASN B 1 177 ? 10.336 -6.363 19.156 1 94.25 177 ASN B N 1
ATOM 5279 C CA . ASN B 1 177 ? 11.312 -7.418 18.922 1 94.25 177 ASN B CA 1
ATOM 5280 C C . ASN B 1 177 ? 12.594 -7.195 19.719 1 94.25 177 ASN B C 1
ATOM 5282 O O . ASN B 1 177 ? 13.18 -8.148 20.25 1 94.25 177 ASN B O 1
ATOM 5286 N N . ARG B 1 178 ? 13.023 -5.98 19.734 1 95.94 178 ARG B N 1
ATOM 5287 C CA . ARG B 1 178 ? 14.195 -5.672 20.547 1 95.94 178 ARG B CA 1
ATOM 5288 C C . ARG B 1 178 ? 13.945 -5.992 22.016 1 95.94 178 ARG B C 1
ATOM 5290 O O . ARG B 1 178 ? 14.812 -6.559 22.688 1 95.94 178 ARG B O 1
ATOM 5297 N N . ALA B 1 179 ? 12.797 -5.633 22.5 1 96.62 179 ALA B N 1
ATOM 5298 C CA . ALA B 1 179 ? 12.445 -5.84 23.906 1 96.62 179 ALA B CA 1
ATOM 5299 C C . ALA B 1 179 ? 12.375 -7.324 24.234 1 96.62 179 ALA B C 1
ATOM 5301 O O . ALA B 1 179 ? 12.617 -7.719 25.375 1 96.62 179 ALA B O 1
ATOM 5302 N N . LEU B 1 180 ? 12.078 -8.156 23.25 1 95.12 180 LEU B N 1
ATOM 5303 C CA . LEU B 1 180 ? 11.867 -9.578 23.469 1 95.12 180 LEU B CA 1
ATOM 5304 C C . LEU B 1 180 ? 13.117 -10.375 23.109 1 95.12 180 LEU B C 1
ATOM 5306 O O . LEU B 1 180 ? 13.117 -11.609 23.188 1 95.12 180 LEU B O 1
ATOM 5310 N N . GLU B 1 181 ? 14.125 -9.727 22.719 1 92.44 181 GLU B N 1
ATOM 5311 C CA . GLU B 1 181 ? 15.305 -10.359 22.156 1 92.44 181 GLU B CA 1
ATOM 5312 C C . GLU B 1 181 ? 15.914 -11.367 23.125 1 92.44 181 GLU B C 1
ATOM 5314 O O . GLU B 1 181 ? 16.484 -12.375 22.703 1 92.44 181 GLU B O 1
ATOM 5319 N N . LYS B 1 182 ? 15.75 -11.203 24.406 1 90.56 182 LYS B N 1
ATOM 5320 C CA . LYS B 1 182 ? 16.375 -12.062 25.406 1 90.56 182 LYS B CA 1
ATOM 5321 C C . LYS B 1 182 ? 15.539 -13.305 25.672 1 90.56 182 LYS B C 1
ATOM 5323 O O . LYS B 1 182 ? 16.016 -14.266 26.281 1 90.56 182 LYS B O 1
ATOM 5328 N N . CYS B 1 183 ? 14.273 -13.203 25.203 1 92.31 183 CYS B N 1
ATOM 5329 C CA . CYS B 1 183 ? 13.414 -14.375 25.359 1 92.31 183 CYS B CA 1
ATOM 5330 C C . CYS B 1 183 ? 13.844 -15.5 24.422 1 92.31 183 CYS B C 1
ATOM 5332 O O . CYS B 1 183 ? 14.148 -15.25 23.25 1 92.31 183 CYS B O 1
ATOM 5334 N N . THR B 1 184 ? 13.875 -16.766 24.922 1 88.81 184 THR B N 1
ATOM 5335 C CA . THR B 1 184 ? 14.422 -17.859 24.125 1 88.81 184 THR B CA 1
ATOM 5336 C C . THR B 1 184 ? 13.32 -18.844 23.734 1 88.81 184 THR B C 1
ATOM 5338 O O . THR B 1 184 ? 13.523 -19.688 22.859 1 88.81 184 THR B O 1
ATOM 5341 N N . THR B 1 185 ? 12.172 -18.766 24.391 1 89.81 185 THR B N 1
ATOM 5342 C CA . THR B 1 185 ? 11.055 -19.641 24.062 1 89.81 185 THR B CA 1
ATOM 5343 C C . THR B 1 185 ? 9.812 -18.828 23.703 1 89.81 185 THR B C 1
ATOM 5345 O O . THR B 1 185 ? 9.703 -17.656 24.078 1 89.81 185 THR B O 1
ATOM 5348 N N . ASN B 1 186 ? 8.906 -19.422 23.031 1 87.38 186 ASN B N 1
ATOM 5349 C CA . ASN B 1 186 ? 7.629 -18.781 22.703 1 87.38 186 ASN B CA 1
ATOM 5350 C C . ASN B 1 186 ? 6.855 -18.406 23.969 1 87.38 186 ASN B C 1
ATOM 5352 O O . ASN B 1 186 ? 6.176 -17.375 24 1 87.38 186 ASN B O 1
ATOM 5356 N N . GLU B 1 187 ? 6.945 -19.266 24.953 1 90.62 187 GLU B N 1
ATOM 5357 C CA . GLU B 1 187 ? 6.254 -19 26.203 1 90.62 187 GLU B CA 1
ATOM 5358 C C . GLU B 1 187 ? 6.797 -17.75 26.891 1 90.62 187 GLU B C 1
ATOM 5360 O O . GLU B 1 187 ? 6.027 -16.922 27.375 1 90.62 187 GLU B O 1
ATOM 5365 N N . GLU B 1 188 ? 8.148 -17.672 26.906 1 93.44 188 GLU B N 1
ATOM 5366 C CA . GLU B 1 188 ? 8.781 -16.484 27.484 1 93.44 188 GLU B CA 1
ATOM 5367 C C . GLU B 1 188 ? 8.398 -15.227 26.719 1 93.44 188 GLU B C 1
ATOM 5369 O O . GLU B 1 188 ? 8.117 -14.188 27.312 1 93.44 188 GLU B O 1
ATOM 5374 N N . GLN B 1 189 ? 8.367 -15.359 25.406 1 93.5 189 GLN B N 1
ATOM 5375 C CA . GLN B 1 189 ? 8.016 -14.219 24.562 1 93.5 189 GLN B CA 1
ATOM 5376 C C . GLN B 1 189 ? 6.574 -13.773 24.797 1 93.5 189 GLN B C 1
ATOM 5378 O O . GLN B 1 189 ? 6.289 -12.578 24.875 1 93.5 189 GLN B O 1
ATOM 5383 N N . CYS B 1 190 ? 5.734 -14.75 24.906 1 93.81 190 CYS B N 1
ATOM 5384 C CA . CYS B 1 190 ? 4.316 -14.477 25.141 1 93.81 190 CYS B CA 1
ATOM 5385 C C . CYS B 1 190 ? 4.113 -13.719 26.453 1 93.81 190 CYS B C 1
ATOM 5387 O O . CYS B 1 190 ? 3.441 -12.688 26.469 1 93.81 190 CYS B O 1
ATOM 5389 N N . ILE B 1 191 ? 4.746 -14.172 27.547 1 94.25 191 ILE B N 1
ATOM 5390 C CA . ILE B 1 191 ? 4.609 -13.555 28.859 1 94.25 191 ILE B CA 1
ATOM 5391 C C . ILE B 1 191 ? 5.215 -12.156 28.844 1 94.25 191 ILE B C 1
ATOM 5393 O O . ILE B 1 191 ? 4.59 -11.195 29.297 1 94.25 191 ILE B O 1
ATOM 5397 N N . ALA B 1 192 ? 6.395 -12.086 28.266 1 96.5 192 ALA B N 1
ATOM 5398 C CA . ALA B 1 192 ? 7.098 -10.805 28.219 1 96.5 192 ALA B CA 1
ATOM 5399 C C . ALA B 1 192 ? 6.34 -9.789 27.359 1 96.5 192 ALA B C 1
ATOM 5401 O O . ALA B 1 192 ? 6.293 -8.602 27.688 1 96.5 192 ALA B O 1
ATOM 5402 N N . SER B 1 193 ? 5.781 -10.234 26.25 1 96.31 193 SER B N 1
ATOM 5403 C CA . SER B 1 193 ? 5.047 -9.367 25.344 1 96.31 193 SER B CA 1
ATOM 5404 C C . SER B 1 193 ? 3.854 -8.719 26.031 1 96.31 193 SER B C 1
ATOM 5406 O O . SER B 1 193 ? 3.512 -7.566 25.75 1 96.31 193 SER B O 1
ATOM 5408 N N . GLY B 1 194 ? 3.25 -9.398 26.969 1 96.06 194 GLY B N 1
ATOM 5409 C CA . GLY B 1 194 ? 2.084 -8.898 27.688 1 96.06 194 GLY B CA 1
ATOM 5410 C C . GLY B 1 194 ? 2.408 -7.777 28.656 1 96.06 194 GLY B C 1
ATOM 5411 O O . GLY B 1 194 ? 1.511 -7.07 29.109 1 96.06 194 GLY B O 1
ATOM 5412 N N . LYS B 1 195 ? 3.709 -7.547 28.906 1 97.25 195 LYS B N 1
ATOM 5413 C CA . LYS B 1 195 ? 4.129 -6.559 29.906 1 97.25 195 LYS B CA 1
ATOM 5414 C C . LYS B 1 195 ? 4.672 -5.301 29.234 1 97.25 195 LYS B C 1
ATOM 5416 O O . LYS B 1 195 ? 4.988 -4.316 29.906 1 97.25 195 LYS B O 1
ATOM 5421 N N . LEU B 1 196 ? 4.77 -5.289 27.906 1 98.12 196 LEU B N 1
ATOM 5422 C CA . LEU B 1 196 ? 5.391 -4.184 27.188 1 98.12 196 LEU B CA 1
ATOM 5423 C C . LEU B 1 196 ? 4.484 -2.957 27.188 1 98.12 196 LEU B C 1
ATOM 5425 O O . LEU B 1 196 ? 3.266 -3.08 27.047 1 98.12 196 LEU B O 1
ATOM 5429 N N . VAL B 1 197 ? 5.082 -1.747 27.375 1 98.5 197 VAL B N 1
ATOM 5430 C CA . VAL B 1 197 ? 4.332 -0.497 27.438 1 98.5 197 VAL B CA 1
ATOM 5431 C C . VAL B 1 197 ? 4.793 0.44 26.328 1 98.5 197 VAL B C 1
ATOM 5433 O O . VAL B 1 197 ? 5.996 0.581 26.078 1 98.5 197 VAL B O 1
ATOM 5436 N N . CYS B 1 198 ? 3.883 0.989 25.594 1 98.56 198 CYS B N 1
ATOM 5437 C CA . CYS B 1 198 ? 4.137 2.043 24.625 1 98.56 198 CYS B CA 1
ATOM 5438 C C . CYS B 1 198 ? 3.674 3.396 25.156 1 98.56 198 CYS B C 1
ATOM 5440 O O . CYS B 1 198 ? 2.607 3.5 25.766 1 98.56 198 CYS B O 1
ATOM 5442 N N . TYR B 1 199 ? 4.508 4.43 24.984 1 98.75 199 TYR B N 1
ATOM 5443 C CA . TYR B 1 199 ? 4.211 5.777 25.453 1 98.75 199 TYR B CA 1
ATOM 5444 C C . TYR B 1 199 ? 4.047 6.738 24.281 1 98.75 199 TYR B C 1
ATOM 5446 O O . TYR B 1 199 ? 4.883 6.77 23.375 1 98.75 199 TYR B O 1
ATOM 5454 N N . VAL B 1 200 ? 2.979 7.52 24.281 1 97.62 200 VAL B N 1
ATOM 5455 C CA . VAL B 1 200 ? 2.705 8.516 23.25 1 97.62 200 VAL B CA 1
ATOM 5456 C C . VAL B 1 200 ? 2.137 9.781 23.891 1 97.62 200 VAL B C 1
ATOM 5458 O O . VAL B 1 200 ? 1.687 9.75 25.047 1 97.62 200 VAL B O 1
ATOM 5461 N N . SER B 1 201 ? 2.195 10.883 23.172 1 96.12 201 SER B N 1
ATOM 5462 C CA . SER B 1 201 ? 1.546 12.102 23.656 1 96.12 201 SER B CA 1
ATOM 5463 C C . SER B 1 201 ? 0.037 12.039 23.453 1 96.12 201 SER B C 1
ATOM 5465 O O . SER B 1 201 ? -0.446 11.305 22.578 1 96.12 201 SER B O 1
ATOM 5467 N N . ASP B 1 202 ? -0.733 12.82 24.219 1 93.75 202 ASP B N 1
ATOM 5468 C CA . ASP B 1 202 ? -2.18 12.891 24.047 1 93.75 202 ASP B CA 1
ATOM 5469 C C . ASP B 1 202 ? -2.541 13.711 22.812 1 93.75 202 ASP B C 1
ATOM 5471 O O . ASP B 1 202 ? -3.715 13.812 22.438 1 93.75 202 ASP B O 1
ATOM 5475 N N . GLN B 1 203 ? -1.488 14.211 22.109 1 92.12 203 GLN B N 1
ATOM 5476 C CA . GLN B 1 203 ? -1.705 14.961 20.875 1 92.12 203 GLN B CA 1
ATOM 5477 C C . GLN B 1 203 ? -1.282 14.141 19.656 1 92.12 203 GLN B C 1
ATOM 5479 O O . GLN B 1 203 ? -1.367 14.617 18.531 1 92.12 203 GLN B O 1
ATOM 5484 N N . ALA B 1 204 ? -0.879 12.938 19.922 1 93.5 204 ALA B N 1
ATOM 5485 C CA . ALA B 1 204 ? -0.348 12.102 18.844 1 93.5 204 ALA B CA 1
ATOM 5486 C C . ALA B 1 204 ? -1.441 11.734 17.844 1 93.5 204 ALA B C 1
ATOM 5488 O O . ALA B 1 204 ? -2.615 11.625 18.203 1 93.5 204 ALA B O 1
ATOM 5489 N N . HIS B 1 205 ? -1.037 11.656 16.578 1 93 205 HIS B N 1
ATOM 5490 C CA . HIS B 1 205 ? -1.92 11.094 15.57 1 93 205 HIS B CA 1
ATOM 5491 C C . HIS B 1 205 ? -2.35 9.68 15.938 1 93 205 HIS B C 1
ATOM 5493 O O . HIS B 1 205 ? -1.618 8.961 16.625 1 93 205 HIS B O 1
ATOM 5499 N N . VAL B 1 206 ? -3.443 9.234 15.438 1 91.19 206 VAL B N 1
ATOM 5500 C CA . VAL B 1 206 ? -4.062 7.965 15.812 1 91.19 206 VAL B CA 1
ATOM 5501 C C . VAL B 1 206 ? -3.252 6.805 15.242 1 91.19 206 VAL B C 1
ATOM 5503 O O . VAL B 1 206 ? -3.414 5.656 15.664 1 91.19 206 VAL B O 1
ATOM 5506 N N . CYS B 1 207 ? -2.318 7.039 14.359 1 93.38 207 CYS B N 1
ATOM 5507 C CA . CYS B 1 207 ? -1.576 5.977 13.695 1 93.38 207 CYS B CA 1
ATOM 5508 C C . CYS B 1 207 ? -0.807 5.129 14.703 1 93.38 207 CYS B C 1
ATOM 5510 O O . CYS B 1 207 ? -0.691 3.914 14.539 1 93.38 207 CYS B O 1
ATOM 5512 N N . VAL B 1 208 ? -0.265 5.723 15.781 1 93.75 208 VAL B N 1
ATOM 5513 C CA . VAL B 1 208 ? 0.49 4.961 16.781 1 93.75 208 VAL B CA 1
ATOM 5514 C C . VAL B 1 208 ? -0.461 4.09 17.594 1 93.75 208 VAL B C 1
ATOM 5516 O O . VAL B 1 208 ? -0.159 2.928 17.875 1 93.75 208 VAL B O 1
ATOM 5519 N N . GLU B 1 209 ? -1.57 4.695 17.984 1 92.31 209 GLU B N 1
ATOM 5520 C CA . GLU B 1 209 ? -2.572 3.904 18.703 1 92.31 209 GLU B CA 1
ATOM 5521 C C . GLU B 1 209 ? -3.033 2.717 17.859 1 92.31 209 GLU B C 1
ATOM 5523 O O . GLU B 1 209 ? -3.168 1.604 18.359 1 92.31 209 GLU B O 1
ATOM 5528 N N . LYS B 1 210 ? -3.305 2.928 16.656 1 94.81 210 LYS B N 1
ATOM 5529 C CA . LYS B 1 210 ? -3.684 1.85 15.742 1 94.81 210 LYS B CA 1
ATOM 5530 C C . LYS B 1 210 ? -2.594 0.783 15.672 1 94.81 210 LYS B C 1
ATOM 5532 O O . LYS B 1 210 ? -2.889 -0.414 15.68 1 94.81 210 LYS B O 1
ATOM 5537 N N . ALA B 1 211 ? -1.388 1.196 15.57 1 96.25 211 ALA B N 1
ATOM 5538 C CA . ALA B 1 211 ? -0.261 0.268 15.531 1 96.25 211 ALA B CA 1
ATOM 5539 C C . ALA B 1 211 ? -0.236 -0.618 16.766 1 96.25 211 ALA B C 1
ATOM 5541 O O . ALA B 1 211 ? 0.028 -1.819 16.672 1 96.25 211 ALA B O 1
ATOM 5542 N N . THR B 1 212 ? -0.502 -0.033 17.953 1 95.12 212 THR B N 1
ATOM 5543 C CA . THR B 1 212 ? -0.477 -0.802 19.188 1 95.12 212 THR B CA 1
ATOM 5544 C C . THR B 1 212 ? -1.591 -1.846 19.203 1 95.12 212 THR B C 1
ATOM 5546 O O . THR B 1 212 ? -1.4 -2.959 19.688 1 95.12 212 THR B O 1
ATOM 5549 N N . ARG B 1 213 ? -2.713 -1.506 18.625 1 92.38 213 ARG B N 1
ATOM 5550 C CA . ARG B 1 213 ? -3.822 -2.451 18.531 1 92.38 213 ARG B CA 1
ATOM 5551 C C . ARG B 1 213 ? -3.477 -3.615 17.609 1 92.38 213 ARG B C 1
ATOM 5553 O O . ARG B 1 213 ? -3.729 -4.773 17.953 1 92.38 213 ARG B O 1
ATOM 5560 N N . ILE B 1 214 ? -2.914 -3.301 16.531 1 95.06 214 ILE B N 1
ATOM 5561 C CA . ILE B 1 214 ? -2.525 -4.316 15.555 1 95.06 214 ILE B CA 1
ATOM 5562 C C . ILE B 1 214 ? -1.517 -5.273 16.188 1 95.06 214 ILE B C 1
ATOM 5564 O O . ILE B 1 214 ? -1.625 -6.492 16.016 1 95.06 214 ILE B O 1
ATOM 5568 N N . LEU B 1 215 ? -0.596 -4.73 16.953 1 96.31 215 LEU B N 1
ATOM 5569 C CA . LEU B 1 215 ? 0.548 -5.492 17.453 1 96.31 215 LEU B CA 1
ATOM 5570 C C . LEU B 1 215 ? 0.245 -6.113 18.812 1 96.31 215 LEU B C 1
ATOM 5572 O O . LEU B 1 215 ? 1.101 -6.781 19.391 1 96.31 215 LEU B O 1
ATOM 5576 N N . SER B 1 216 ? -0.935 -5.867 19.359 1 93.94 216 SER B N 1
ATOM 5577 C CA . SER B 1 216 ? -1.355 -6.383 20.656 1 93.94 216 SER B CA 1
ATOM 5578 C C . SER B 1 216 ? -0.449 -5.871 21.781 1 93.94 216 SER B C 1
ATOM 5580 O O . SER B 1 216 ? -0.014 -6.645 22.625 1 93.94 216 SER B O 1
ATOM 5582 N N . LEU B 1 217 ? -0.052 -4.66 21.625 1 95.31 217 LEU B N 1
ATOM 5583 C CA . LEU B 1 217 ? 0.51 -3.965 22.781 1 95.31 217 LEU B CA 1
ATOM 5584 C C . LEU B 1 217 ? -0.594 -3.494 23.719 1 95.31 217 LEU B C 1
ATOM 5586 O O . LEU B 1 217 ? -1.296 -2.525 23.438 1 95.31 217 LEU B O 1
ATOM 5590 N N . TRP B 1 218 ? -0.683 -4.117 24.844 1 94.19 218 TRP B N 1
ATOM 5591 C CA . TRP B 1 218 ? -1.864 -4.004 25.688 1 94.19 218 TRP B CA 1
ATOM 5592 C C . TRP B 1 218 ? -1.762 -2.789 26.609 1 94.19 218 TRP B C 1
ATOM 5594 O O . TRP B 1 218 ? -2.777 -2.275 27.094 1 94.19 218 TRP B O 1
ATOM 5604 N N . HIS B 1 219 ? -0.583 -2.33 26.922 1 96.38 219 HIS B N 1
ATOM 5605 C CA . HIS B 1 219 ? -0.369 -1.175 27.781 1 96.38 219 HIS B CA 1
ATOM 5606 C C . HIS B 1 219 ? 0.091 0.036 26.984 1 96.38 219 HIS B C 1
ATOM 5608 O O . HIS B 1 219 ? 1.231 0.08 26.516 1 96.38 219 HIS B O 1
ATOM 5614 N N . VAL B 1 220 ? -0.79 1.029 26.844 1 96.25 220 VAL B N 1
ATOM 5615 C CA . VAL B 1 220 ? -0.483 2.277 26.156 1 96.25 220 VAL B CA 1
ATOM 5616 C C . VAL B 1 220 ? -0.705 3.459 27.094 1 96.25 220 VAL B C 1
ATOM 5618 O O . VAL B 1 220 ? -1.771 3.584 27.703 1 96.25 220 VAL B O 1
ATOM 5621 N N . ARG B 1 221 ? 0.333 4.273 27.297 1 98.06 221 ARG B N 1
ATOM 5622 C CA . ARG B 1 221 ? 0.225 5.488 28.094 1 98.06 221 ARG B CA 1
ATOM 5623 C C . ARG B 1 221 ? 0.145 6.727 27.219 1 98.06 221 ARG B C 1
ATOM 5625 O O . ARG B 1 221 ? 1.023 6.957 26.375 1 98.06 221 ARG B O 1
ATOM 5632 N N . ARG B 1 222 ? -0.921 7.445 27.375 1 97.06 222 ARG B N 1
ATOM 5633 C CA . ARG B 1 222 ? -1.03 8.766 26.75 1 97.06 222 ARG B CA 1
ATOM 5634 C C . ARG B 1 222 ? -0.58 9.859 27.719 1 97.06 222 ARG B C 1
ATOM 5636 O O . ARG B 1 222 ? -1.355 10.305 28.562 1 97.06 222 ARG B O 1
ATOM 5643 N N . ILE B 1 223 ? 0.594 10.328 27.469 1 98.25 223 ILE B N 1
ATOM 5644 C CA . ILE B 1 223 ? 1.176 11.32 28.359 1 98.25 223 ILE B CA 1
ATOM 5645 C C . ILE B 1 223 ? 0.566 12.688 28.078 1 98.25 223 ILE B C 1
ATOM 5647 O O . ILE B 1 223 ? 0.576 13.156 26.938 1 98.25 223 ILE B O 1
ATOM 5651 N N . ALA B 1 224 ? 0.076 13.352 29.125 1 96.44 224 ALA B N 1
ATOM 5652 C CA . ALA B 1 224 ? -0.533 14.672 28.969 1 96.44 224 ALA B CA 1
ATOM 5653 C C . ALA B 1 224 ? 0.507 15.711 28.578 1 96.44 224 ALA B C 1
ATOM 5655 O O . ALA B 1 224 ? 1.599 15.758 29.156 1 96.44 224 ALA B O 1
ATOM 5656 N N . THR B 1 225 ? 0.189 16.484 27.578 1 96.25 225 THR B N 1
ATOM 5657 C CA . THR B 1 225 ? 1.062 17.562 27.141 1 96.25 225 THR B CA 1
ATOM 5658 C C . THR B 1 225 ? 0.792 18.828 27.953 1 96.25 225 THR B C 1
ATOM 5660 O O . THR B 1 225 ? -0.283 18.984 28.547 1 96.25 225 THR B O 1
ATOM 5663 N N . ARG B 1 226 ? 1.809 19.688 28.109 1 94.75 226 ARG B N 1
ATOM 5664 C CA . ARG B 1 226 ? 1.684 20.969 28.781 1 94.75 226 ARG B CA 1
ATOM 5665 C C . ARG B 1 226 ? 1.891 22.125 27.812 1 94.75 226 ARG B C 1
ATOM 5667 O O . ARG B 1 226 ? 2.936 22.219 27.156 1 94.75 226 ARG B O 1
ATOM 5674 N N . ARG B 1 227 ? 0.889 22.953 27.812 1 94.12 227 ARG B N 1
ATOM 5675 C CA . ARG B 1 227 ? 0.94 24.094 26.906 1 94.12 227 ARG B CA 1
ATOM 5676 C C . ARG B 1 227 ? 2.016 25.094 27.328 1 94.12 227 ARG B C 1
ATOM 5678 O O . ARG B 1 227 ? 2.125 25.422 28.516 1 94.12 227 ARG B O 1
ATOM 5685 N N . GLU B 1 228 ? 2.756 25.594 26.375 1 94.69 228 GLU B N 1
ATOM 5686 C CA . GLU B 1 228 ? 3.795 26.594 26.594 1 94.69 228 GLU B CA 1
ATOM 5687 C C . GLU B 1 228 ? 3.352 27.969 26.109 1 94.69 228 GLU B C 1
ATOM 5689 O O . GLU B 1 228 ? 2.291 28.109 25.5 1 94.69 228 GLU B O 1
ATOM 5694 N N . ALA B 1 229 ? 4.039 29.047 26.453 1 90.56 229 ALA B N 1
ATOM 5695 C CA . ALA B 1 229 ? 3.682 30.438 26.172 1 90.56 229 ALA B CA 1
ATOM 5696 C C . ALA B 1 229 ? 3.441 30.641 24.672 1 90.56 229 ALA B C 1
ATOM 5698 O O . ALA B 1 229 ? 2.533 31.375 24.281 1 90.56 229 ALA B O 1
ATOM 5699 N N . GLY B 1 230 ? 4.098 30.062 23.828 1 88.75 230 GLY B N 1
ATOM 5700 C CA . GLY B 1 230 ? 3.926 30.203 22.391 1 88.75 230 GLY B CA 1
ATOM 5701 C C . GLY B 1 230 ? 2.867 29.281 21.812 1 88.75 230 GLY B C 1
ATOM 5702 O O . GLY B 1 230 ? 2.586 29.328 20.609 1 88.75 230 GLY B O 1
ATOM 5703 N N . GLY B 1 231 ? 2.191 28.578 22.703 1 93.81 231 GLY B N 1
ATOM 5704 C CA . GLY B 1 231 ? 1.074 27.75 22.297 1 93.81 231 GLY B CA 1
ATOM 5705 C C . GLY B 1 231 ? 1.476 26.312 22 1 93.81 231 GLY B C 1
ATOM 5706 O O . GLY B 1 231 ? 0.618 25.438 21.859 1 93.81 231 GLY B O 1
ATOM 5707 N N . ASN B 1 232 ? 2.807 26.062 21.906 1 95.5 232 ASN B N 1
ATOM 5708 C CA . ASN B 1 232 ? 3.266 24.688 21.734 1 95.5 232 ASN B CA 1
ATOM 5709 C C . ASN B 1 232 ? 2.803 23.797 22.875 1 95.5 232 ASN B C 1
ATOM 5711 O O . ASN B 1 232 ? 2.68 24.25 24.016 1 95.5 232 ASN B O 1
ATOM 5715 N N . CYS B 1 233 ? 2.475 22.531 22.547 1 95.81 233 CYS B N 1
ATOM 5716 C CA . CYS B 1 233 ? 2.01 21.562 23.531 1 95.81 233 CYS B CA 1
ATOM 5717 C C . CYS B 1 233 ? 2.885 20.312 23.516 1 95.81 233 CYS B C 1
ATOM 5719 O O . CYS B 1 233 ? 2.428 19.234 23.141 1 95.81 233 CYS B O 1
ATOM 5721 N N . PRO B 1 234 ? 4.051 20.391 24.062 1 97.31 234 PRO B N 1
ATOM 5722 C CA . PRO B 1 234 ? 4.977 19.266 24.031 1 97.31 234 PRO B CA 1
ATOM 5723 C C . PRO B 1 234 ? 4.676 18.219 25.094 1 97.31 234 PRO B C 1
ATOM 5725 O O . PRO B 1 234 ? 4.191 18.562 26.172 1 97.31 234 PRO B O 1
ATOM 5728 N N . MET B 1 235 ? 4.867 16.922 24.734 1 98.31 235 MET B N 1
ATOM 5729 C CA . MET B 1 235 ? 5.152 15.93 25.766 1 98.31 235 MET B CA 1
ATOM 5730 C C . MET B 1 235 ? 6.523 16.172 26.391 1 98.31 235 MET B C 1
ATOM 5732 O O . MET B 1 235 ? 7.527 16.234 25.688 1 98.31 235 MET B O 1
ATOM 5736 N N . HIS B 1 236 ? 6.551 16.297 27.75 1 98.38 236 HIS B N 1
ATOM 5737 C CA . HIS B 1 236 ? 7.801 16.594 28.438 1 98.38 236 HIS B CA 1
ATOM 5738 C C . HIS B 1 236 ? 8.469 15.328 28.953 1 98.38 236 HIS B C 1
ATOM 5740 O O . HIS B 1 236 ? 7.793 14.398 29.406 1 98.38 236 HIS B O 1
ATOM 5746 N N . GLY B 1 237 ? 9.812 15.352 28.891 1 98.5 237 GLY B N 1
ATOM 5747 C CA . GLY B 1 237 ? 10.586 14.211 29.375 1 98.5 237 GLY B CA 1
ATOM 5748 C C . GLY B 1 237 ? 10.328 13.891 30.828 1 98.5 237 GLY B C 1
ATOM 5749 O O . GLY B 1 237 ? 10.336 12.719 31.219 1 98.5 237 GLY B O 1
ATOM 5750 N N . ASP B 1 238 ? 10.133 14.898 31.641 1 98.5 238 ASP B N 1
ATOM 5751 C CA . ASP B 1 238 ? 9.938 14.656 33.062 1 98.5 238 ASP B CA 1
ATOM 5752 C C . ASP B 1 238 ? 8.602 13.961 33.344 1 98.5 238 ASP B C 1
ATOM 5754 O O . ASP B 1 238 ? 8.5 13.094 34.188 1 98.5 238 ASP B O 1
ATOM 5758 N N . ASP B 1 239 ? 7.535 14.336 32.594 1 98.69 239 ASP B N 1
ATOM 5759 C CA . ASP B 1 239 ? 6.258 13.633 32.688 1 98.69 239 ASP B CA 1
ATOM 5760 C C . ASP B 1 239 ? 6.383 12.195 32.188 1 98.69 239 ASP B C 1
ATOM 5762 O O . ASP B 1 239 ? 5.793 11.281 32.781 1 98.69 239 ASP B O 1
ATOM 5766 N N . LEU B 1 240 ? 7.129 12 31.125 1 98.81 240 LEU B N 1
ATOM 5767 C CA . LEU B 1 240 ? 7.395 10.656 30.609 1 98.81 240 LEU B CA 1
ATOM 5768 C C . LEU B 1 240 ? 8.133 9.812 31.641 1 98.81 240 LEU B C 1
ATOM 5770 O O . LEU B 1 240 ? 7.797 8.648 31.844 1 98.81 240 LEU B O 1
ATOM 5774 N N . ARG B 1 241 ? 9.156 10.43 32.281 1 98.81 241 ARG B N 1
ATOM 5775 C CA . ARG B 1 241 ? 9.938 9.719 33.281 1 98.81 241 ARG B CA 1
ATOM 5776 C C . ARG B 1 241 ? 9.047 9.211 34.406 1 98.81 241 ARG B C 1
ATOM 5778 O O . ARG B 1 241 ? 9.18 8.07 34.844 1 98.81 241 ARG B O 1
ATOM 5785 N N . VAL B 1 242 ? 8.125 10.008 34.906 1 98.81 242 VAL B N 1
ATOM 5786 C CA . VAL B 1 242 ? 7.207 9.633 35.969 1 98.81 242 VAL B CA 1
ATOM 5787 C C . VAL B 1 242 ? 6.391 8.406 35.531 1 98.81 242 VAL B C 1
ATOM 5789 O O . VAL B 1 242 ? 6.246 7.457 36.312 1 98.81 242 VAL B O 1
ATOM 5792 N N . ALA B 1 243 ? 5.871 8.461 34.312 1 98.81 243 ALA B N 1
ATOM 5793 C CA . ALA B 1 243 ? 5.07 7.348 33.812 1 98.81 243 ALA B CA 1
ATOM 5794 C C . ALA B 1 243 ? 5.902 6.078 33.688 1 98.81 243 ALA B C 1
ATOM 5796 O O . ALA B 1 243 ? 5.449 4.992 34.062 1 98.81 243 ALA B O 1
ATOM 5797 N N . VAL B 1 244 ? 7.121 6.18 33.188 1 98.88 244 VAL B N 1
ATOM 5798 C CA . VAL B 1 244 ? 8.023 5.055 32.969 1 98.88 244 VAL B CA 1
ATOM 5799 C C . VAL B 1 244 ? 8.367 4.41 34.312 1 98.88 244 VAL B C 1
ATOM 5801 O O . VAL B 1 244 ? 8.289 3.189 34.469 1 98.88 244 VAL B O 1
ATOM 5804 N N . GLU B 1 245 ? 8.719 5.211 35.281 1 98.81 245 GLU B N 1
ATOM 5805 C CA . GLU B 1 245 ? 9.102 4.707 36.594 1 98.81 245 GLU B CA 1
ATOM 5806 C C . GLU B 1 245 ? 7.918 4.031 37.281 1 98.81 245 GLU B C 1
ATOM 5808 O O . GLU B 1 245 ? 8.086 3.006 37.938 1 98.81 245 GLU B O 1
ATOM 5813 N N . ALA B 1 246 ? 6.742 4.605 37.156 1 98.75 246 ALA B N 1
ATOM 5814 C CA . ALA B 1 246 ? 5.539 3.998 37.719 1 98.75 246 ALA B CA 1
ATOM 5815 C C . ALA B 1 246 ? 5.281 2.625 37.094 1 98.75 246 ALA B C 1
ATOM 5817 O O . ALA B 1 246 ? 4.891 1.689 37.812 1 98.75 246 ALA B O 1
ATOM 5818 N N . ASP B 1 247 ? 5.457 2.51 35.812 1 98.62 247 ASP B N 1
ATOM 5819 C CA . ASP B 1 247 ? 5.223 1.244 35.125 1 98.62 247 ASP B CA 1
ATOM 5820 C C . ASP B 1 247 ? 6.273 0.205 35.531 1 98.62 247 ASP B C 1
ATOM 5822 O O . ASP B 1 247 ? 5.953 -0.973 35.688 1 98.62 247 ASP B O 1
ATOM 5826 N N . ILE B 1 248 ? 7.535 0.606 35.625 1 98.62 248 ILE B N 1
ATOM 5827 C CA . ILE B 1 248 ? 8.586 -0.3 36.062 1 98.62 248 ILE B CA 1
ATOM 5828 C C . ILE B 1 248 ? 8.258 -0.808 37.469 1 98.62 248 ILE B C 1
ATOM 5830 O O . ILE B 1 248 ? 8.375 -2.004 37.75 1 98.62 248 ILE B O 1
ATOM 5834 N N . ALA B 1 249 ? 7.781 0.03 38.344 1 98.5 249 ALA B N 1
ATOM 5835 C CA . ALA B 1 249 ? 7.402 -0.342 39.688 1 98.5 249 ALA B CA 1
ATOM 5836 C C . ALA B 1 249 ? 6.238 -1.328 39.688 1 98.5 249 ALA B C 1
ATOM 5838 O O . ALA B 1 249 ? 6.141 -2.191 40.562 1 98.5 249 ALA B O 1
ATOM 5839 N N . ALA B 1 250 ? 5.367 -1.213 38.719 1 97.88 250 ALA B N 1
ATOM 5840 C CA . ALA B 1 250 ? 4.195 -2.074 38.594 1 97.88 250 ALA B CA 1
ATOM 5841 C C . ALA B 1 250 ? 4.551 -3.391 37.906 1 97.88 250 ALA B C 1
ATOM 5843 O O . ALA B 1 250 ? 3.682 -4.23 37.688 1 97.88 250 ALA B O 1
ATOM 5844 N N . GLY B 1 251 ? 5.828 -3.578 37.531 1 97.56 251 GLY B N 1
ATOM 5845 C CA . GLY B 1 251 ? 6.289 -4.824 36.938 1 97.56 251 GLY B CA 1
ATOM 5846 C C . GLY B 1 251 ? 6.137 -4.863 35.438 1 97.56 251 GLY B C 1
ATOM 5847 O O . GLY B 1 251 ? 6.219 -5.934 34.812 1 97.56 251 GLY B O 1
ATOM 5848 N N . LEU B 1 252 ? 5.875 -3.707 34.812 1 98.12 252 LEU B N 1
ATOM 5849 C CA . LEU B 1 252 ? 5.758 -3.617 33.344 1 98.12 252 LEU B CA 1
ATOM 5850 C C . LEU B 1 252 ? 7.09 -3.232 32.719 1 98.12 252 LEU B C 1
ATOM 5852 O O . LEU B 1 252 ? 8.031 -2.861 33.438 1 98.12 252 LEU B O 1
ATOM 5856 N N . THR B 1 253 ? 7.273 -3.412 31.453 1 98.38 253 THR B N 1
ATOM 5857 C CA . THR B 1 253 ? 8.523 -3.164 30.734 1 98.38 253 THR B CA 1
ATOM 5858 C C . THR B 1 253 ? 8.336 -2.057 29.703 1 98.38 253 THR B C 1
ATOM 5860 O O . THR B 1 253 ? 7.676 -2.256 28.672 1 98.38 253 THR B O 1
ATOM 5863 N N . PRO B 1 254 ? 8.906 -0.833 29.969 1 98.69 254 PRO B N 1
ATOM 5864 C CA . PRO B 1 254 ? 8.898 0.194 28.922 1 98.69 254 PRO B CA 1
ATOM 5865 C C . PRO B 1 254 ? 9.547 -0.282 27.625 1 98.69 254 PRO B C 1
ATOM 5867 O O . PRO B 1 254 ? 10.672 -0.779 27.625 1 98.69 254 PRO B O 1
ATOM 5870 N N . CYS B 1 255 ? 8.828 -0.091 26.469 1 98.06 255 CYS B N 1
ATOM 5871 C CA . CYS B 1 255 ? 9.234 -0.714 25.219 1 98.06 255 CYS B CA 1
ATOM 5872 C C . CYS B 1 255 ? 9.492 0.337 24.141 1 98.06 255 CYS B C 1
ATOM 5874 O O . CYS B 1 255 ? 10.508 0.274 23.438 1 98.06 255 CYS B O 1
ATOM 5876 N N . ALA B 1 256 ? 8.602 1.268 24.016 1 98.75 256 ALA B N 1
ATOM 5877 C CA . ALA B 1 256 ? 8.688 2.227 22.922 1 98.75 256 ALA B CA 1
ATOM 5878 C C . ALA B 1 256 ? 8.102 3.576 23.328 1 98.75 256 ALA B C 1
ATOM 5880 O O . ALA B 1 256 ? 7.125 3.639 24.078 1 98.75 256 ALA B O 1
ATOM 5881 N N . VAL B 1 257 ? 8.688 4.617 22.875 1 98.88 257 VAL B N 1
ATOM 5882 C CA . VAL B 1 257 ? 8.172 5.98 22.938 1 98.88 257 VAL B CA 1
ATOM 5883 C C . VAL B 1 257 ? 8.055 6.555 21.531 1 98.88 257 VAL B C 1
ATOM 5885 O O . VAL B 1 257 ? 8.977 6.414 20.719 1 98.88 257 VAL B O 1
ATOM 5888 N N . SER B 1 258 ? 6.922 7.109 21.156 1 98.69 258 SER B N 1
ATOM 5889 C CA . SER B 1 258 ? 6.781 7.852 19.922 1 98.69 258 SER B CA 1
ATOM 5890 C C . SER B 1 258 ? 6.617 9.344 20.172 1 98.69 258 SER B C 1
ATOM 5892 O O . SER B 1 258 ? 5.621 9.773 20.766 1 98.69 258 SER B O 1
ATOM 5894 N N . MET B 1 259 ? 7.57 10.086 19.844 1 98.38 259 MET B N 1
ATOM 5895 C CA . MET B 1 259 ? 7.496 11.539 19.984 1 98.38 259 MET B CA 1
ATOM 5896 C C . MET B 1 259 ? 7.125 12.195 18.656 1 98.38 259 MET B C 1
ATOM 5898 O O . MET B 1 259 ? 7.148 11.547 17.609 1 98.38 259 MET B O 1
ATOM 5902 N N . ASN B 1 260 ? 6.746 13.484 18.719 1 98.25 260 ASN B N 1
ATOM 5903 C CA . ASN B 1 260 ? 6.148 14.133 17.562 1 98.25 260 ASN B CA 1
ATOM 5904 C C . ASN B 1 260 ? 6.91 15.398 17.172 1 98.25 260 ASN B C 1
ATOM 5906 O O . ASN B 1 260 ? 7.359 16.156 18.047 1 98.25 260 ASN B O 1
ATOM 5910 N N . TYR B 1 261 ? 7.129 15.57 15.93 1 98.5 261 TYR B N 1
ATOM 5911 C CA . TYR B 1 261 ? 7.469 16.844 15.305 1 98.5 261 TYR B CA 1
ATOM 5912 C C . TYR B 1 261 ? 6.367 17.281 14.344 1 98.5 261 TYR B C 1
ATOM 5914 O O . TYR B 1 261 ? 6.305 16.828 13.203 1 98.5 261 TYR B O 1
ATOM 5922 N N . GLY B 1 262 ? 5.547 18.234 14.789 1 97.44 262 GLY B N 1
ATOM 5923 C CA . GLY B 1 262 ? 4.414 18.672 13.992 1 97.44 262 GLY B CA 1
ATOM 5924 C C . GLY B 1 262 ? 3.189 17.797 14.156 1 97.44 262 GLY B C 1
ATOM 5925 O O . GLY B 1 262 ? 2.76 17.141 13.203 1 97.44 262 GLY B O 1
ATOM 5926 N N . THR B 1 263 ? 2.561 17.812 15.391 1 96.25 263 THR B N 1
ATOM 5927 C CA . THR B 1 263 ? 1.343 17.031 15.625 1 96.25 263 THR B CA 1
ATOM 5928 C C . THR B 1 263 ? 0.236 17.469 14.672 1 96.25 263 THR B C 1
ATOM 5930 O O . THR B 1 263 ? 0.297 18.562 14.102 1 96.25 263 THR B O 1
ATOM 5933 N N . THR B 1 264 ? -0.765 16.656 14.508 1 92.94 264 THR B N 1
ATOM 5934 C CA . THR B 1 264 ? -1.823 16.859 13.523 1 92.94 264 THR B CA 1
ATOM 5935 C C . THR B 1 264 ? -2.619 18.125 13.836 1 92.94 264 THR B C 1
ATOM 5937 O O . THR B 1 264 ? -2.92 18.906 12.938 1 92.94 264 THR B O 1
ATOM 5940 N N . GLY B 1 265 ? -2.91 18.344 15.055 1 93.81 265 GLY B N 1
ATOM 5941 C CA . GLY B 1 265 ? -3.838 19.406 15.414 1 93.81 265 GLY B CA 1
ATOM 5942 C C . GLY B 1 265 ? -3.24 20.797 15.289 1 93.81 265 GLY B C 1
ATOM 5943 O O . GLY B 1 265 ? -3.787 21.656 14.586 1 93.81 265 GLY B O 1
ATOM 5944 N N . ILE B 1 266 ? -2.074 20.984 15.922 1 95.44 266 ILE B N 1
ATOM 5945 C CA . ILE B 1 266 ? -1.581 22.344 16 1 95.44 266 ILE B CA 1
ATOM 5946 C C . ILE B 1 266 ? -0.091 22.375 15.672 1 95.44 266 ILE B C 1
ATOM 5948 O O . ILE B 1 266 ? 0.597 23.359 15.984 1 95.44 266 ILE B O 1
ATOM 5952 N N . CYS B 1 267 ? 0.464 21.281 15.117 1 97.12 267 CYS B N 1
ATOM 5953 C CA . CYS B 1 267 ? 1.866 21.188 14.727 1 97.12 267 CYS B CA 1
ATOM 5954 C C . CYS B 1 267 ? 2.783 21.375 15.93 1 97.12 267 CYS B C 1
ATOM 5956 O O . CYS B 1 267 ? 3.781 22.094 15.844 1 97.12 267 CYS B O 1
ATOM 5958 N N . SER B 1 268 ? 2.467 20.766 17 1 97 268 SER B N 1
ATOM 5959 C CA . SER B 1 268 ? 3.289 20.812 18.203 1 97 268 SER B CA 1
ATOM 5960 C C . SER B 1 268 ? 4.547 19.969 18.047 1 97 268 SER B C 1
ATOM 5962 O O . SER B 1 268 ? 4.551 18.984 17.312 1 97 268 SER B O 1
ATOM 5964 N N . THR B 1 269 ? 5.605 20.359 18.703 1 97.44 269 THR B N 1
ATOM 5965 C CA . THR B 1 269 ? 6.871 19.641 18.797 1 97.44 269 THR B CA 1
ATOM 5966 C C . THR B 1 269 ? 7.129 19.188 20.234 1 97.44 269 THR B C 1
ATOM 5968 O O . THR B 1 269 ? 7.043 19.984 21.172 1 97.44 269 THR B O 1
ATOM 5971 N N . ASP B 1 270 ? 7.488 17.953 20.422 1 98.38 270 ASP B N 1
ATOM 5972 C CA . ASP B 1 270 ? 7.734 17.406 21.75 1 98.38 270 ASP B CA 1
ATOM 5973 C C . ASP B 1 270 ? 9.117 17.797 22.266 1 98.38 270 ASP B C 1
ATOM 5975 O O . ASP B 1 270 ? 9.914 18.391 21.531 1 98.38 270 ASP B O 1
ATOM 5979 N N . ASP B 1 271 ? 9.352 17.531 23.594 1 98.25 271 ASP B N 1
ATOM 5980 C CA . ASP B 1 271 ? 10.625 17.781 24.281 1 98.25 271 ASP B CA 1
ATOM 5981 C C . ASP B 1 271 ? 11.664 16.734 23.906 1 98.25 271 ASP B C 1
ATOM 5983 O O . ASP B 1 271 ? 11.922 15.805 24.672 1 98.25 271 ASP B O 1
ATOM 5987 N N . PHE B 1 272 ? 12.352 16.953 22.781 1 98.38 272 PHE B N 1
ATOM 5988 C CA . PHE B 1 272 ? 13.234 15.953 22.188 1 98.38 272 PHE B CA 1
ATOM 5989 C C . PHE B 1 272 ? 14.359 15.586 23.156 1 98.38 272 PHE B C 1
ATOM 5991 O O . PHE B 1 272 ? 14.656 14.406 23.359 1 98.38 272 PHE B O 1
ATOM 5998 N N . GLU B 1 273 ? 15.008 16.531 23.797 1 97.69 273 GLU B N 1
ATOM 5999 C CA . GLU B 1 273 ? 16.141 16.281 24.672 1 97.69 273 GLU B CA 1
ATOM 6000 C C . GLU B 1 273 ? 15.703 15.516 25.922 1 97.69 273 GLU B C 1
ATOM 6002 O O . GLU B 1 273 ? 16.328 14.516 26.297 1 97.69 273 GLU B O 1
ATOM 6007 N N . GLY B 1 274 ? 14.648 16.047 26.578 1 98.44 274 GLY B N 1
ATOM 6008 C CA . GLY B 1 274 ? 14.148 15.383 27.766 1 98.44 274 GLY B CA 1
ATOM 6009 C C . GLY B 1 274 ? 13.688 13.961 27.5 1 98.44 274 GLY B C 1
ATOM 6010 O O . GLY B 1 274 ? 13.953 13.055 28.297 1 98.44 274 GLY B O 1
ATOM 6011 N N . ILE B 1 275 ? 12.977 13.742 26.422 1 98.81 275 ILE B N 1
ATOM 6012 C CA . ILE B 1 275 ? 12.453 12.422 26.078 1 98.81 275 ILE B CA 1
ATOM 6013 C C . ILE B 1 275 ? 13.609 11.477 25.75 1 98.81 275 ILE B C 1
ATOM 6015 O O . ILE B 1 275 ? 13.625 10.328 26.203 1 98.81 275 ILE B O 1
ATOM 6019 N N . ALA B 1 276 ? 14.57 11.969 24.953 1 98.56 276 ALA B N 1
ATOM 6020 C CA . ALA B 1 276 ? 15.727 11.156 24.594 1 98.56 276 ALA B CA 1
ATOM 6021 C C . ALA B 1 276 ? 16.469 10.68 25.828 1 98.56 276 ALA B C 1
ATOM 6023 O O . ALA B 1 276 ? 16.938 9.539 25.891 1 98.56 276 ALA B O 1
ATOM 6024 N N . LYS B 1 277 ? 16.641 11.523 26.812 1 98.5 277 LYS B N 1
ATOM 6025 C CA . LYS B 1 277 ? 17.328 11.164 28.047 1 98.5 277 LYS B CA 1
ATOM 6026 C C . LYS B 1 277 ? 16.625 10.016 28.75 1 98.5 277 LYS B C 1
ATOM 6028 O O . LYS B 1 277 ? 17.266 9.07 29.203 1 98.5 277 LYS B O 1
ATOM 6033 N N . VAL B 1 278 ? 15.305 10.109 28.875 1 98.81 278 VAL B N 1
ATOM 6034 C CA . VAL B 1 278 ? 14.539 9.047 29.5 1 98.81 278 VAL B CA 1
ATOM 6035 C C . VAL B 1 278 ? 14.734 7.742 28.734 1 98.81 278 VAL B C 1
ATOM 6037 O O . VAL B 1 278 ? 14.977 6.691 29.344 1 98.81 278 VAL B O 1
ATOM 6040 N N . CYS B 1 279 ? 14.648 7.793 27.406 1 98.69 279 CYS B N 1
ATOM 6041 C CA . CYS B 1 279 ? 14.766 6.594 26.594 1 98.69 279 CYS B CA 1
ATOM 6042 C C . CYS B 1 279 ? 16.141 5.965 26.734 1 98.69 279 CYS B C 1
ATOM 6044 O O . CYS B 1 279 ? 16.281 4.742 26.75 1 98.69 279 CYS B O 1
ATOM 6046 N N . GLN B 1 280 ? 17.156 6.781 26.828 1 98 280 GLN B N 1
ATOM 6047 C CA . GLN B 1 280 ? 18.516 6.289 27.031 1 98 280 GLN B CA 1
ATOM 6048 C C . GLN B 1 280 ? 18.672 5.652 28.406 1 98 280 GLN B C 1
ATOM 6050 O O . GLN B 1 280 ? 19.25 4.574 28.531 1 98 280 GLN B O 1
ATOM 6055 N N . ASP B 1 281 ? 18.172 6.316 29.406 1 98.5 281 ASP B N 1
ATOM 6056 C CA . ASP B 1 281 ? 18.297 5.836 30.766 1 98.5 281 ASP B CA 1
ATOM 6057 C C . ASP B 1 281 ? 17.656 4.465 30.938 1 98.5 281 ASP B C 1
ATOM 6059 O O . ASP B 1 281 ? 18.125 3.637 31.719 1 98.5 281 ASP B O 1
ATOM 6063 N N . TYR B 1 282 ? 16.609 4.223 30.219 1 98.31 282 TYR B N 1
ATOM 6064 C CA . TYR B 1 282 ? 15.836 3.014 30.484 1 98.31 282 TYR B CA 1
ATOM 6065 C C . TYR B 1 282 ? 15.852 2.09 29.266 1 98.31 282 TYR B C 1
ATOM 6067 O O . TYR B 1 282 ? 15.102 1.111 29.219 1 98.31 282 TYR B O 1
ATOM 6075 N N . SER B 1 283 ? 16.672 2.373 28.234 1 97.5 283 SER B N 1
ATOM 6076 C CA . SER B 1 283 ? 16.844 1.562 27.031 1 97.5 283 SER B CA 1
ATOM 6077 C C . SER B 1 283 ? 15.508 1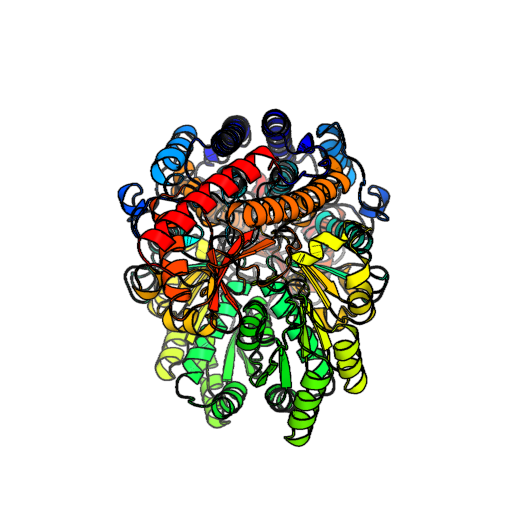.328 26.328 1 97.5 283 SER B C 1
ATOM 6079 O O . SER B 1 283 ? 15.148 0.185 26.031 1 97.5 283 SER B O 1
ATOM 6081 N N . ILE B 1 284 ? 14.781 2.398 26.062 1 98.69 284 ILE B N 1
ATOM 6082 C CA . ILE B 1 284 ? 13.484 2.367 25.391 1 98.69 284 ILE B CA 1
ATOM 6083 C C . ILE B 1 284 ? 13.656 2.762 23.922 1 98.69 284 ILE B C 1
ATOM 6085 O O . ILE B 1 284 ? 14.422 3.676 23.609 1 98.69 284 ILE B O 1
ATOM 6089 N N . TRP B 1 285 ? 13.055 2.027 22.984 1 98.75 285 TRP B N 1
ATOM 6090 C CA . TRP B 1 285 ? 13.055 2.395 21.562 1 98.75 285 TRP B CA 1
ATOM 6091 C C . TRP B 1 285 ? 12.406 3.758 21.359 1 98.75 285 TRP B C 1
ATOM 6093 O O . TRP B 1 285 ? 11.289 4 21.844 1 98.75 285 TRP B O 1
ATOM 6103 N N . LEU B 1 286 ? 13.07 4.652 20.703 1 98.81 286 LEU B N 1
ATOM 6104 C CA . LEU B 1 286 ? 12.562 5.996 20.453 1 98.81 286 LEU B CA 1
ATOM 6105 C C . LEU B 1 286 ? 12.211 6.176 18.984 1 98.81 286 LEU B C 1
ATOM 6107 O O . LEU B 1 286 ? 13.094 6.133 18.125 1 98.81 286 LEU B O 1
ATOM 6111 N N . ASN B 1 287 ? 10.953 6.363 18.688 1 98.81 287 ASN B N 1
ATOM 6112 C CA . ASN B 1 287 ? 10.461 6.66 17.359 1 98.81 287 ASN B CA 1
ATOM 6113 C C . ASN B 1 287 ? 10.062 8.125 17.203 1 98.81 287 ASN B C 1
ATOM 6115 O O . ASN B 1 287 ? 9.508 8.719 18.141 1 98.81 287 ASN B O 1
ATOM 6119 N N . LEU B 1 288 ? 10.375 8.703 16.078 1 98.81 288 LEU B N 1
ATOM 6120 C CA . LEU B 1 288 ? 9.938 10.055 15.758 1 98.81 288 LEU B CA 1
ATOM 6121 C C . LEU B 1 288 ? 8.867 10.039 14.672 1 98.81 288 LEU B C 1
ATOM 6123 O O . LEU B 1 288 ? 9.125 9.602 13.547 1 98.81 288 LEU B O 1
ATOM 6127 N N . ASP B 1 289 ? 7.664 10.477 15.047 1 98.56 289 ASP B N 1
ATOM 6128 C CA . ASP B 1 289 ? 6.633 10.805 14.062 1 98.56 289 ASP B CA 1
ATOM 6129 C C . ASP B 1 289 ? 6.805 12.234 13.539 1 98.56 289 ASP B C 1
ATOM 6131 O O . ASP B 1 289 ? 6.445 13.195 14.219 1 98.56 289 ASP B O 1
ATOM 6135 N N . ALA B 1 290 ? 7.375 12.352 12.422 1 98.69 290 ALA B N 1
ATOM 6136 C CA . ALA B 1 290 ? 7.531 13.617 11.711 1 98.69 290 ALA B CA 1
ATOM 6137 C C . ALA B 1 290 ? 6.836 13.578 10.352 1 98.69 290 ALA B C 1
ATOM 6139 O O . ALA B 1 290 ? 7.34 14.141 9.375 1 98.69 290 ALA B O 1
ATOM 6140 N N . ALA B 1 291 ? 5.68 12.945 10.289 1 98.19 291 ALA B N 1
ATOM 6141 C CA . ALA B 1 291 ? 4.996 12.656 9.031 1 98.19 291 ALA B CA 1
ATOM 6142 C C . ALA B 1 291 ? 4.754 13.93 8.234 1 98.19 291 ALA B C 1
ATOM 6144 O O . ALA B 1 291 ? 4.934 13.953 7.012 1 98.19 291 ALA B O 1
ATOM 6145 N N . TYR B 1 292 ? 4.367 15.016 8.891 1 98.06 292 TYR B N 1
ATOM 6146 C CA . TYR B 1 292 ? 4.035 16.234 8.172 1 98.06 292 TYR B CA 1
ATOM 6147 C C . TYR B 1 292 ? 5.191 17.234 8.227 1 98.06 292 TYR B C 1
ATOM 6149 O O . TYR B 1 292 ? 5.867 17.453 7.219 1 98.06 292 TYR B O 1
ATOM 6157 N N . ALA B 1 293 ? 5.551 17.688 9.398 1 98.5 293 ALA B N 1
ATOM 6158 C CA . ALA B 1 293 ? 6.477 18.797 9.57 1 98.5 293 ALA B CA 1
ATOM 6159 C C . ALA B 1 293 ? 7.91 18.375 9.25 1 98.5 293 ALA B C 1
ATOM 6161 O O . ALA B 1 293 ? 8.773 19.219 9 1 98.5 293 ALA B O 1
ATOM 6162 N N . GLY B 1 294 ? 8.164 17.047 9.258 1 98.56 294 GLY B N 1
ATOM 6163 C CA . GLY B 1 294 ? 9.484 16.578 8.891 1 98.56 294 GLY B CA 1
ATOM 6164 C C . GLY B 1 294 ? 9.906 16.984 7.496 1 98.56 294 GLY B C 1
ATOM 6165 O O . GLY B 1 294 ? 11.094 17.047 7.188 1 98.56 294 GLY B O 1
ATOM 6166 N N . ALA B 1 295 ? 8.945 17.297 6.676 1 98.44 295 ALA B N 1
ATOM 6167 C CA . ALA B 1 295 ? 9.219 17.734 5.312 1 98.44 295 ALA B CA 1
ATOM 6168 C C . ALA B 1 295 ? 10.078 19 5.309 1 98.44 295 ALA B C 1
ATOM 6170 O O . ALA B 1 295 ? 10.859 19.219 4.379 1 98.44 295 ALA B O 1
ATOM 6171 N N . THR B 1 296 ? 10.016 19.812 6.348 1 98.31 296 THR B N 1
ATOM 6172 C CA . THR B 1 296 ? 10.734 21.078 6.398 1 98.31 296 THR B CA 1
ATOM 6173 C C . THR B 1 296 ? 12.242 20.844 6.488 1 98.31 296 THR B C 1
ATOM 6175 O O . THR B 1 296 ? 13.031 21.734 6.203 1 98.31 296 THR B O 1
ATOM 6178 N N . ALA B 1 297 ? 12.617 19.609 6.848 1 98.31 297 ALA B N 1
ATOM 6179 C CA . ALA B 1 297 ? 14.031 19.297 7.031 1 98.31 297 ALA B CA 1
ATOM 6180 C C . ALA B 1 297 ? 14.789 19.391 5.711 1 98.31 297 ALA B C 1
ATOM 6182 O O . ALA B 1 297 ? 16.016 19.484 5.703 1 98.31 297 ALA B O 1
ATOM 6183 N N . VAL B 1 298 ? 14.109 19.359 4.574 1 98 298 VAL B N 1
ATOM 6184 C CA . VAL B 1 298 ? 14.797 19.484 3.295 1 98 298 VAL B CA 1
ATOM 6185 C C . VAL B 1 298 ? 15.32 20.906 3.129 1 98 298 VAL B C 1
ATOM 6187 O O . VAL B 1 298 ? 16.172 21.172 2.275 1 98 298 VAL B O 1
ATOM 6190 N N . CYS B 1 299 ? 14.734 21.844 3.854 1 98.06 299 CYS B N 1
ATOM 6191 C CA . CYS B 1 299 ? 15.227 23.203 3.904 1 98.06 299 CYS B CA 1
ATOM 6192 C C . CYS B 1 299 ? 16.266 23.375 5.004 1 98.06 299 CYS B C 1
ATOM 6194 O O . CYS B 1 299 ? 15.93 23.406 6.188 1 98.06 299 CYS B O 1
ATOM 6196 N N . PRO B 1 300 ? 17.5 23.594 4.684 1 97.12 300 PRO B N 1
ATOM 6197 C CA . PRO B 1 300 ? 18.578 23.625 5.68 1 97.12 300 PRO B CA 1
ATOM 6198 C C . PRO B 1 300 ? 18.312 24.609 6.812 1 97.12 300 PRO B C 1
ATOM 6200 O O . PRO B 1 300 ? 18.625 24.328 7.969 1 97.12 300 PRO B O 1
ATOM 6203 N N . GLU B 1 301 ? 17.734 25.75 6.535 1 97.19 301 GLU B N 1
ATOM 6204 C CA . GLU B 1 301 ? 17.5 26.797 7.527 1 97.19 301 GLU B CA 1
ATOM 6205 C C . GLU B 1 301 ? 16.422 26.375 8.523 1 97.19 301 GLU B C 1
ATOM 6207 O O . GLU B 1 301 ? 16.25 27.016 9.57 1 97.19 301 GLU B O 1
ATOM 6212 N N . MET B 1 302 ? 15.727 25.281 8.273 1 97.25 302 MET B N 1
ATOM 6213 C CA . MET B 1 302 ? 14.633 24.844 9.141 1 97.25 302 MET B CA 1
ATOM 6214 C C . MET B 1 302 ? 14.984 23.562 9.867 1 97.25 302 MET B C 1
ATOM 6216 O O . MET B 1 302 ? 14.156 23 10.594 1 97.25 302 MET B O 1
ATOM 6220 N N . ARG B 1 303 ? 16.188 23.062 9.844 1 95.56 303 ARG B N 1
ATOM 6221 C CA . ARG B 1 303 ? 16.578 21.734 10.297 1 95.56 303 ARG B CA 1
ATOM 6222 C C . ARG B 1 303 ? 16.922 21.75 11.789 1 95.56 303 ARG B C 1
ATOM 6224 O O . ARG B 1 303 ? 16.828 20.719 12.461 1 95.56 303 ARG B O 1
ATOM 6231 N N . GLU B 1 304 ? 17.297 22.781 12.273 1 95.31 304 GLU B N 1
ATOM 6232 C CA . GLU B 1 304 ? 17.922 22.891 13.586 1 95.31 304 GLU B CA 1
ATOM 6233 C C . GLU B 1 304 ? 17.047 22.281 14.672 1 95.31 304 GLU B C 1
ATOM 6235 O O . GLU B 1 304 ? 17.516 21.516 15.516 1 95.31 304 GLU B O 1
ATOM 6240 N N . PRO B 1 305 ? 15.766 22.516 14.641 1 95.75 305 PRO B N 1
ATOM 6241 C CA . PRO B 1 305 ? 14.914 21.969 15.703 1 95.75 305 PRO B CA 1
ATOM 6242 C C . PRO B 1 305 ? 14.875 20.453 15.703 1 95.75 305 PRO B C 1
ATOM 6244 O O . PRO B 1 305 ? 14.523 19.828 16.719 1 95.75 305 PRO B O 1
ATOM 6247 N N . LEU B 1 306 ? 15.211 19.797 14.617 1 97 306 LEU B N 1
ATOM 6248 C CA . LEU B 1 306 ? 15.109 18.344 14.484 1 97 306 LEU B CA 1
ATOM 6249 C C . LEU B 1 306 ? 16.406 17.672 14.906 1 97 306 LEU B C 1
ATOM 6251 O O . LEU B 1 306 ? 16.453 16.453 15.109 1 97 306 LEU B O 1
ATOM 6255 N N . ALA B 1 307 ? 17.453 18.391 15.117 1 95.25 307 ALA B N 1
ATOM 6256 C CA . ALA B 1 307 ? 18.797 17.859 15.32 1 95.25 307 ALA B CA 1
ATOM 6257 C C . ALA B 1 307 ? 18.828 16.906 16.516 1 95.25 307 ALA B C 1
ATOM 6259 O O . ALA B 1 307 ? 19.359 15.797 16.422 1 95.25 307 ALA B O 1
ATOM 6260 N N . PRO B 1 308 ? 18.234 17.328 17.656 1 95.38 308 PRO B N 1
ATOM 6261 C CA . PRO B 1 308 ? 18.281 16.391 18.797 1 95.38 308 PRO B CA 1
ATOM 6262 C C . PRO B 1 308 ? 17.547 15.086 18.516 1 95.38 308 PRO B C 1
ATOM 6264 O O . PRO B 1 308 ? 17.969 14.023 18.969 1 95.38 308 PRO B O 1
ATOM 6267 N N . ALA B 1 309 ? 16.422 15.188 17.812 1 96.62 309 ALA B N 1
ATOM 6268 C CA . ALA B 1 309 ? 15.672 13.984 17.469 1 96.62 309 ALA B CA 1
ATOM 6269 C C . ALA B 1 309 ? 16.484 13.078 16.547 1 96.62 309 ALA B C 1
ATOM 6271 O O . ALA B 1 309 ? 16.5 11.852 16.719 1 96.62 309 ALA B O 1
ATOM 6272 N N . PHE B 1 310 ? 17.156 13.68 15.539 1 97 310 PHE B N 1
ATOM 6273 C CA . PHE B 1 310 ? 17.938 12.922 14.586 1 97 310 PHE B CA 1
ATOM 6274 C C . PHE B 1 310 ? 19.109 12.227 15.281 1 97 310 PHE B C 1
ATOM 6276 O O . PHE B 1 310 ? 19.531 11.141 14.859 1 97 310 PHE B O 1
ATOM 6283 N N . GLU B 1 311 ? 19.547 12.758 16.312 1 96.12 311 GLU B N 1
ATOM 6284 C CA . GLU B 1 311 ? 20.703 12.211 17.047 1 96.12 311 GLU B CA 1
ATOM 6285 C C . GLU B 1 311 ? 20.297 10.969 17.844 1 96.12 311 GLU B C 1
ATOM 6287 O O . GLU B 1 311 ? 21.109 10.047 18 1 96.12 311 GLU B O 1
ATOM 6292 N N . HIS B 1 312 ? 19.094 10.922 18.281 1 96.94 312 HIS B N 1
ATOM 6293 C CA . HIS B 1 312 ? 18.797 9.93 19.312 1 96.94 312 HIS B CA 1
ATOM 6294 C C . HIS B 1 312 ? 17.734 8.938 18.844 1 96.94 312 HIS B C 1
ATOM 6296 O O . HIS B 1 312 ? 17.625 7.84 19.391 1 96.94 312 HIS B O 1
ATOM 6302 N N . ALA B 1 313 ? 16.938 9.258 17.859 1 98.44 313 ALA B N 1
ATOM 6303 C CA . ALA B 1 313 ? 15.812 8.414 17.469 1 98.44 313 ALA B CA 1
ATOM 6304 C C . ALA B 1 313 ? 16.297 7.086 16.891 1 98.44 313 ALA B C 1
ATOM 6306 O O . ALA B 1 313 ? 17.281 7.047 16.156 1 98.44 313 ALA B O 1
ATOM 6307 N N . ASP B 1 314 ? 15.633 5.984 17.219 1 98.5 314 ASP B N 1
ATOM 6308 C CA . ASP B 1 314 ? 15.898 4.672 16.641 1 98.5 314 ASP B CA 1
ATOM 6309 C C . ASP B 1 314 ? 15.25 4.539 15.266 1 98.5 314 ASP B C 1
ATOM 6311 O O . ASP B 1 314 ? 15.75 3.811 14.406 1 98.5 314 ASP B O 1
ATOM 6315 N N . SER B 1 315 ? 14.148 5.164 15.062 1 98.62 315 SER B N 1
ATOM 6316 C CA . SER B 1 315 ? 13.453 5.184 13.781 1 98.62 315 SER B CA 1
ATOM 6317 C C . SER B 1 315 ? 12.727 6.504 13.562 1 98.62 315 SER B C 1
ATOM 6319 O O . SER B 1 315 ? 12.375 7.191 14.531 1 98.62 315 SER B O 1
ATOM 6321 N N . ILE B 1 316 ? 12.562 6.922 12.328 1 98.75 316 ILE B N 1
ATOM 6322 C CA . ILE B 1 316 ? 11.945 8.18 11.914 1 98.75 316 ILE B CA 1
ATOM 6323 C C . ILE B 1 316 ? 11.117 7.957 10.648 1 98.75 316 ILE B C 1
ATOM 6325 O O . ILE B 1 316 ? 11.555 7.266 9.727 1 98.75 316 ILE B O 1
ATOM 6329 N N . PHE B 1 317 ? 9.906 8.492 10.617 1 98.62 317 PHE B N 1
ATOM 6330 C CA . PHE B 1 317 ? 9.234 8.484 9.328 1 98.62 317 PHE B CA 1
ATOM 6331 C C . PHE B 1 317 ? 8.773 9.891 8.953 1 98.62 317 PHE B C 1
ATOM 6333 O O . PHE B 1 317 ? 8.375 10.664 9.82 1 98.62 317 PHE B O 1
ATOM 6340 N N . ILE B 1 318 ? 8.953 10.281 7.754 1 98.75 318 ILE B N 1
ATOM 6341 C CA . ILE B 1 318 ? 8.516 11.5 7.086 1 98.75 318 ILE B CA 1
ATOM 6342 C C . ILE B 1 318 ? 7.66 11.156 5.871 1 98.75 318 ILE B C 1
ATOM 6344 O O . ILE B 1 318 ? 8.102 10.414 4.988 1 98.75 318 ILE B O 1
ATOM 6348 N N . ASN B 1 319 ? 6.465 11.656 5.84 1 98.25 319 ASN B N 1
ATOM 6349 C CA . ASN B 1 319 ? 5.504 11.258 4.816 1 98.25 319 ASN B CA 1
ATOM 6350 C C . ASN B 1 319 ? 5.672 12.078 3.537 1 98.25 319 ASN B C 1
ATOM 6352 O O . ASN B 1 319 ? 5.266 13.234 3.482 1 98.25 319 ASN B O 1
ATOM 6356 N N . GLY B 1 320 ? 6.164 11.43 2.52 1 97.75 320 GLY B N 1
ATOM 6357 C CA . GLY B 1 320 ? 6.359 12.078 1.231 1 97.75 320 GLY B CA 1
ATOM 6358 C C . GLY B 1 320 ? 5.059 12.445 0.545 1 97.75 320 GLY B C 1
ATOM 6359 O O . GLY B 1 320 ? 5.043 13.297 -0.351 1 97.75 320 GLY B O 1
ATOM 6360 N N . SER B 1 321 ? 3.951 11.906 0.98 1 96.62 321 SER B N 1
ATOM 6361 C CA . SER B 1 321 ? 2.646 12.086 0.351 1 96.62 321 SER B CA 1
ATOM 6362 C C . SER B 1 321 ? 1.988 13.383 0.805 1 96.62 321 SER B C 1
ATOM 6364 O O . SER B 1 321 ? 0.97 13.797 0.247 1 96.62 321 SER B O 1
ATOM 6366 N N . LYS B 1 322 ? 2.512 13.977 1.834 1 97.12 322 LYS B N 1
ATOM 6367 C CA . LYS B 1 322 ? 1.885 15.18 2.379 1 97.12 322 LYS B CA 1
ATOM 6368 C C . LYS B 1 322 ? 2.438 16.438 1.717 1 97.12 322 LYS B C 1
ATOM 6370 O O . LYS B 1 322 ? 1.851 16.953 0.761 1 97.12 322 LYS B O 1
ATOM 6375 N N . TRP B 1 323 ? 3.639 16.797 1.986 1 97.69 323 TRP B N 1
ATOM 6376 C CA . TRP B 1 323 ? 4.113 18.141 1.635 1 97.69 323 TRP B CA 1
ATOM 6377 C C . TRP B 1 323 ? 5.281 18.062 0.659 1 97.69 323 TRP B C 1
ATOM 6379 O O . TRP B 1 323 ? 5.816 19.094 0.239 1 97.69 323 TRP B O 1
ATOM 6389 N N . LEU B 1 324 ? 5.727 16.844 0.191 1 97.81 324 LEU B N 1
ATOM 6390 C CA . LEU B 1 324 ? 6.953 16.703 -0.585 1 97.81 324 LEU B CA 1
ATOM 6391 C C . LEU B 1 324 ? 6.645 16.5 -2.062 1 97.81 324 LEU B C 1
ATOM 6393 O O . LEU B 1 324 ? 7.527 16.141 -2.844 1 97.81 324 LEU B O 1
ATOM 6397 N N . SER B 1 325 ? 5.406 16.641 -2.447 1 96.62 325 SER B N 1
ATOM 6398 C CA . SER B 1 325 ? 4.984 16.625 -3.844 1 96.62 325 SER B CA 1
ATOM 6399 C C . SER B 1 325 ? 5.203 15.242 -4.469 1 96.62 325 SER B C 1
ATOM 6401 O O . SER B 1 325 ? 5.543 15.141 -5.648 1 96.62 325 SER B O 1
ATOM 6403 N N . LEU B 1 326 ? 5.039 14.188 -3.674 1 97.81 326 LEU B N 1
ATOM 6404 C CA . LEU B 1 326 ? 5.387 12.852 -4.16 1 97.81 326 LEU B CA 1
ATOM 6405 C C . LEU B 1 326 ? 4.145 11.977 -4.277 1 97.81 326 LEU B C 1
ATOM 6407 O O . LEU B 1 326 ? 4.246 10.781 -4.566 1 97.81 326 LEU B O 1
ATOM 6411 N N . MET B 1 327 ? 2.98 12.547 -4.098 1 96.12 327 MET B N 1
ATOM 6412 C CA . MET B 1 327 ? 1.694 11.875 -4.234 1 96.12 327 MET B CA 1
ATOM 6413 C C . MET B 1 327 ? 1.569 10.727 -3.234 1 96.12 327 MET B C 1
ATOM 6415 O O . MET B 1 327 ? 2.508 10.445 -2.488 1 96.12 327 MET B O 1
ATOM 6419 N N . MET B 1 328 ? 0.484 10.023 -3.176 1 94.94 328 MET B N 1
ATOM 6420 C CA . MET B 1 328 ? 0.164 8.953 -2.234 1 94.94 328 MET B CA 1
ATOM 6421 C C . MET B 1 328 ? 1.122 7.781 -2.398 1 94.94 328 MET B C 1
ATOM 6423 O O . MET B 1 328 ? 1.668 7.566 -3.48 1 94.94 328 MET B O 1
ATOM 6427 N N . GLY B 1 329 ? 1.264 7.086 -1.283 1 94.38 329 GLY B N 1
ATOM 6428 C CA . GLY B 1 329 ? 2.018 5.844 -1.328 1 94.38 329 GLY B CA 1
ATOM 6429 C C . GLY B 1 329 ? 3.506 6.043 -1.109 1 94.38 329 GLY B C 1
ATOM 6430 O O . GLY B 1 329 ? 4.32 5.242 -1.579 1 94.38 329 GLY B O 1
ATOM 6431 N N . THR B 1 330 ? 3.871 7.066 -0.522 1 96.94 330 THR B N 1
ATOM 6432 C CA . THR B 1 330 ? 5.289 7.363 -0.345 1 96.94 330 THR B CA 1
ATOM 6433 C C . THR B 1 330 ? 5.562 7.871 1.066 1 96.94 330 THR B C 1
ATOM 6435 O O . THR B 1 330 ? 5.371 9.055 1.353 1 96.94 330 THR B O 1
ATOM 6438 N N . THR B 1 331 ? 6.078 7.078 1.959 1 98.19 331 THR B N 1
ATOM 6439 C CA . THR B 1 331 ? 6.547 7.48 3.281 1 98.19 331 THR B CA 1
ATOM 6440 C C . THR B 1 331 ? 7.988 7.035 3.502 1 98.19 331 THR B C 1
ATOM 6442 O O . THR B 1 331 ? 8.305 5.848 3.406 1 98.19 331 THR B O 1
ATOM 6445 N N . PHE B 1 332 ? 8.859 7.98 3.713 1 98.81 332 PHE B N 1
ATOM 6446 C CA . PHE B 1 332 ? 10.25 7.676 4.031 1 98.81 332 PHE B CA 1
ATOM 6447 C C . PHE B 1 332 ? 10.375 7.164 5.461 1 98.81 332 PHE B C 1
ATOM 6449 O O . PHE B 1 332 ? 10.031 7.871 6.414 1 98.81 332 PHE B O 1
ATOM 6456 N N . PHE B 1 333 ? 10.766 5.938 5.664 1 98.81 333 PHE B N 1
ATOM 6457 C CA . PHE B 1 333 ? 10.969 5.316 6.965 1 98.81 333 PHE B CA 1
ATOM 6458 C C . PHE B 1 333 ? 12.438 4.961 7.168 1 98.81 333 PHE B C 1
ATOM 6460 O O . PHE B 1 333 ? 12.984 4.129 6.445 1 98.81 333 PHE B O 1
ATOM 6467 N N . PHE B 1 334 ? 13.094 5.602 8.117 1 98.75 334 PHE B N 1
ATOM 6468 C CA . PHE B 1 334 ? 14.516 5.414 8.406 1 98.75 334 PHE B CA 1
ATOM 6469 C C . PHE B 1 334 ? 14.703 4.73 9.758 1 98.75 334 PHE B C 1
ATOM 6471 O O . PHE B 1 334 ? 13.859 4.863 10.648 1 98.75 334 PHE B O 1
ATOM 6478 N N . PHE B 1 335 ? 15.789 4.035 9.93 1 98.38 335 PHE B N 1
ATOM 6479 C CA . PHE B 1 335 ? 16.094 3.328 11.164 1 98.38 335 PHE B CA 1
ATOM 6480 C C . PHE B 1 335 ? 17.609 3.201 11.352 1 98.38 335 PHE B C 1
ATOM 6482 O O . PHE B 1 335 ? 18.359 3.252 10.383 1 98.38 335 PHE B O 1
ATOM 6489 N N . ARG B 1 336 ? 18.062 2.975 12.562 1 97.44 336 ARG B N 1
ATOM 6490 C CA . ARG B 1 336 ? 19.484 2.881 12.898 1 97.44 336 ARG B CA 1
ATOM 6491 C C . ARG B 1 336 ? 19.953 1.432 12.875 1 97.44 336 ARG B C 1
ATOM 6493 O O . ARG B 1 336 ? 21.141 1.162 12.648 1 97.44 336 ARG B O 1
ATOM 6500 N N . GLU B 1 337 ? 19.062 0.562 13.227 1 96.06 337 GLU B N 1
ATOM 6501 C CA . GLU B 1 337 ? 19.391 -0.857 13.297 1 96.06 337 GLU B CA 1
ATOM 6502 C C . GLU B 1 337 ? 18.391 -1.7 12.523 1 96.06 337 GLU B C 1
ATOM 6504 O O . GLU B 1 337 ? 17.375 -2.129 13.086 1 96.06 337 GLU B O 1
ATOM 6509 N N . ARG B 1 338 ? 18.734 -2.062 11.336 1 94.31 338 ARG B N 1
ATOM 6510 C CA . ARG B 1 338 ? 17.781 -2.748 10.461 1 94.31 338 ARG B CA 1
ATOM 6511 C C . ARG B 1 338 ? 17.531 -4.176 10.938 1 94.31 338 ARG B C 1
ATOM 6513 O O . ARG B 1 338 ? 16.516 -4.781 10.602 1 94.31 338 ARG B O 1
ATOM 6520 N N . LYS B 1 339 ? 18.438 -4.781 11.812 1 93.44 339 LYS B N 1
ATOM 6521 C CA . LYS B 1 339 ? 18.266 -6.156 12.281 1 93.44 339 LYS B CA 1
ATOM 6522 C C . LYS B 1 339 ? 16.922 -6.344 12.984 1 93.44 339 LYS B C 1
ATOM 6524 O O . LYS B 1 339 ? 16.297 -7.395 12.852 1 93.44 339 LYS B O 1
ATOM 6529 N N . TYR B 1 340 ? 16.453 -5.32 13.727 1 93.56 340 TYR B N 1
ATOM 6530 C CA . TYR B 1 340 ? 15.203 -5.43 14.461 1 93.56 340 TYR B CA 1
ATOM 6531 C C . TYR B 1 340 ? 14 -5.328 13.523 1 93.56 340 TYR B C 1
ATOM 6533 O O . TYR B 1 340 ? 12.922 -5.828 13.836 1 93.56 340 TYR B O 1
ATOM 6541 N N . ILE B 1 341 ? 14.211 -4.609 12.383 1 93.81 341 ILE B N 1
ATOM 6542 C CA . ILE B 1 341 ? 13.164 -4.539 11.367 1 93.81 341 ILE B CA 1
ATOM 6543 C C . ILE B 1 341 ? 13.055 -5.883 10.648 1 93.81 341 ILE B C 1
ATOM 6545 O O . ILE B 1 341 ? 11.961 -6.441 10.539 1 93.81 341 ILE B O 1
ATOM 6549 N N . VAL B 1 342 ? 14.172 -6.445 10.203 1 90.81 342 VAL B N 1
ATOM 6550 C CA . VAL B 1 342 ? 14.234 -7.66 9.398 1 90.81 342 VAL B CA 1
ATOM 6551 C C . VAL B 1 342 ? 13.766 -8.859 10.219 1 90.81 342 VAL B C 1
ATOM 6553 O O . VAL B 1 342 ? 13 -9.688 9.742 1 90.81 342 VAL B O 1
ATOM 6556 N N . SER B 1 343 ? 14.188 -8.945 11.43 1 87.06 343 SER B N 1
ATOM 6557 C CA . SER B 1 343 ? 13.836 -10.094 12.266 1 87.06 343 SER B CA 1
ATOM 6558 C C . SER B 1 343 ? 12.336 -10.117 12.562 1 87.06 343 SER B C 1
ATOM 6560 O O . SER B 1 343 ? 11.773 -11.172 12.844 1 87.06 343 SER B O 1
ATOM 6562 N N . SER B 1 344 ? 11.766 -8.984 12.484 1 84.25 344 SER B N 1
ATOM 6563 C CA . SER B 1 344 ? 10.344 -8.859 12.789 1 84.25 344 SER B CA 1
ATOM 6564 C C . SER B 1 344 ? 9.484 -9.328 11.617 1 84.25 344 SER B C 1
ATOM 6566 O O . SER B 1 344 ? 8.352 -9.773 11.82 1 84.25 344 SER B O 1
ATOM 6568 N N . LEU B 1 345 ? 10.055 -9.227 10.43 1 84.19 345 LEU B N 1
ATOM 6569 C CA . LEU B 1 345 ? 9.18 -9.352 9.273 1 84.19 345 LEU B CA 1
ATOM 6570 C C . LEU B 1 345 ? 9.664 -10.461 8.344 1 84.19 345 LEU B C 1
ATOM 6572 O O . LEU B 1 345 ? 9.008 -10.766 7.34 1 84.19 345 LEU B O 1
ATOM 6576 N N . ASN B 1 346 ? 10.688 -11.102 8.711 1 78.62 346 ASN B N 1
ATOM 6577 C CA . ASN B 1 346 ? 11.281 -12.117 7.848 1 78.62 346 ASN B CA 1
ATOM 6578 C C . ASN B 1 346 ? 10.477 -13.406 7.863 1 78.62 346 ASN B C 1
ATOM 6580 O O . ASN B 1 346 ? 10.195 -13.953 8.93 1 78.62 346 ASN B O 1
ATOM 6584 N N . ALA B 1 347 ? 9.945 -13.734 6.812 1 71.31 347 ALA B N 1
ATOM 6585 C CA . ALA B 1 347 ? 9.344 -15.031 6.516 1 71.31 347 ALA B CA 1
ATOM 6586 C C . ALA B 1 347 ? 9.711 -15.5 5.109 1 71.31 347 ALA B C 1
ATOM 6588 O O . ALA B 1 347 ? 9.523 -14.758 4.137 1 71.31 347 ALA B O 1
ATOM 6589 N N . THR B 1 348 ? 10.633 -16.484 5.051 1 66.81 348 THR B N 1
ATOM 6590 C CA . THR B 1 348 ? 11.117 -16.812 3.719 1 66.81 348 THR B CA 1
ATOM 6591 C C . THR B 1 348 ? 10.734 -18.25 3.346 1 66.81 348 THR B C 1
ATOM 6593 O O . THR B 1 348 ? 11.047 -19.188 4.078 1 66.81 348 THR B O 1
ATOM 6596 N N . GLY B 1 349 ? 9.984 -18.312 2.268 1 54.78 349 GLY B N 1
ATOM 6597 C CA . GLY B 1 349 ? 9.758 -19.594 1.617 1 54.78 349 GLY B CA 1
ATOM 6598 C C . GLY B 1 349 ? 10.867 -19.969 0.654 1 54.78 349 GLY B C 1
ATOM 6599 O O . GLY B 1 349 ? 11.602 -19.109 0.174 1 54.78 349 GLY B O 1
ATOM 6600 N N . VAL B 1 350 ? 11.062 -21.156 0.427 1 51.84 350 VAL B N 1
ATOM 6601 C CA . VAL B 1 350 ? 12.117 -21.719 -0.42 1 51.84 350 VAL B CA 1
ATOM 6602 C C . VAL B 1 350 ? 12.086 -21.047 -1.791 1 51.84 350 VAL B C 1
ATOM 6604 O O . VAL B 1 350 ? 13.133 -20.75 -2.373 1 51.84 350 VAL B O 1
ATOM 6607 N N . TYR B 1 351 ? 10.945 -20.719 -2.24 1 55.06 351 TYR B N 1
ATOM 6608 C CA . TYR B 1 351 ? 10.766 -20.141 -3.572 1 55.06 351 TYR B CA 1
ATOM 6609 C C . TYR B 1 351 ? 11.25 -18.703 -3.617 1 55.06 351 TYR B C 1
ATOM 6611 O O . TYR B 1 351 ? 11.352 -18.109 -4.691 1 55.06 351 TYR B O 1
ATOM 6619 N N . LEU B 1 352 ? 11.602 -18.234 -2.51 1 59.16 352 LEU B N 1
ATOM 6620 C CA . LEU B 1 352 ? 12.031 -16.844 -2.412 1 59.16 352 LEU B CA 1
ATOM 6621 C C . LEU B 1 352 ? 13.531 -16.75 -2.121 1 59.16 352 LEU B C 1
ATOM 6623 O O . LEU B 1 352 ? 14.086 -15.648 -2.053 1 59.16 352 LEU B O 1
ATOM 6627 N N . THR B 1 353 ? 14.18 -17.859 -2.053 1 60.53 353 THR B N 1
ATOM 6628 C CA . THR B 1 353 ? 15.609 -17.875 -1.762 1 60.53 353 THR B CA 1
ATOM 6629 C C . THR B 1 353 ? 16.422 -17.484 -2.998 1 60.53 353 THR B C 1
ATOM 6631 O O . THR B 1 353 ? 16.016 -17.797 -4.125 1 60.53 353 THR B O 1
ATOM 6634 N N . ASN B 1 354 ? 17.312 -16.609 -2.852 1 63.66 354 ASN B N 1
ATOM 6635 C CA . ASN B 1 354 ? 18.219 -16.281 -3.945 1 63.66 354 ASN B CA 1
ATOM 6636 C C . ASN B 1 354 ? 19.672 -16.281 -3.49 1 63.66 354 ASN B C 1
ATOM 6638 O O . ASN B 1 354 ? 19.953 -16.156 -2.299 1 63.66 354 ASN B O 1
ATOM 6642 N N . LYS B 1 355 ? 20.469 -16.594 -4.375 1 67.38 355 LYS B N 1
ATOM 6643 C CA . LYS B 1 355 ? 21.891 -16.797 -4.102 1 67.38 355 LYS B CA 1
ATOM 6644 C C . LYS B 1 355 ? 22.516 -15.523 -3.539 1 67.38 355 LYS B C 1
ATOM 6646 O O . LYS B 1 355 ? 23.578 -15.578 -2.92 1 67.38 355 LYS B O 1
ATOM 6651 N N . TYR B 1 356 ? 21.812 -14.43 -3.744 1 70.94 356 TYR B N 1
ATOM 6652 C CA . TYR B 1 356 ? 22.438 -13.188 -3.322 1 70.94 356 TYR B CA 1
ATOM 6653 C C . TYR B 1 356 ? 22.062 -12.844 -1.887 1 70.94 356 TYR B C 1
ATOM 6655 O O . TYR B 1 356 ? 22.844 -12.211 -1.167 1 70.94 356 TYR B O 1
ATOM 6663 N N . THR B 1 357 ? 20.891 -13.172 -1.434 1 68.62 357 THR B N 1
ATOM 6664 C CA . THR B 1 357 ? 20.438 -12.898 -0.072 1 68.62 357 THR B CA 1
ATOM 6665 C C . THR B 1 357 ? 21.406 -13.508 0.944 1 68.62 357 THR B C 1
ATOM 6667 O O . THR B 1 357 ? 21.734 -12.875 1.954 1 68.62 357 THR B O 1
ATOM 6670 N N . ASP B 1 358 ? 21.984 -14.594 0.587 1 67 358 ASP B N 1
ATOM 6671 C CA . ASP B 1 358 ? 22.844 -15.344 1.507 1 67 358 ASP B CA 1
ATOM 6672 C C . ASP B 1 358 ? 24.203 -14.672 1.674 1 67 358 ASP B C 1
ATOM 6674 O O . ASP B 1 358 ? 24.922 -14.938 2.643 1 67 358 ASP B O 1
ATOM 6678 N N . THR B 1 359 ? 24.5 -13.789 0.714 1 68.88 359 THR B N 1
ATOM 6679 C CA . THR B 1 359 ? 25.797 -13.125 0.759 1 68.88 359 THR B CA 1
ATOM 6680 C C . THR B 1 359 ? 25.703 -11.805 1.514 1 68.88 359 THR B C 1
ATOM 6682 O O . THR B 1 359 ? 26.719 -11.141 1.737 1 68.88 359 THR B O 1
ATOM 6685 N N . ASN B 1 360 ? 24.5 -11.375 1.963 1 68 360 ASN B N 1
ATOM 6686 C CA . ASN B 1 360 ? 24.266 -10.117 2.654 1 68 360 ASN B CA 1
ATOM 6687 C C . ASN B 1 360 ? 24.656 -8.922 1.784 1 68 360 ASN B C 1
ATOM 6689 O O . ASN B 1 360 ? 25.078 -7.883 2.299 1 68 360 ASN B O 1
ATOM 6693 N N . ARG B 1 361 ? 24.688 -9.148 0.501 1 76.12 361 ARG B N 1
ATOM 6694 C CA . ARG B 1 361 ? 25.078 -8.086 -0.417 1 76.12 361 ARG B CA 1
ATOM 6695 C C . ARG B 1 361 ? 23.859 -7.383 -1 1 76.12 361 ARG B C 1
ATOM 6697 O O . ARG B 1 361 ? 24 -6.363 -1.68 1 76.12 361 ARG B O 1
ATOM 6704 N N . VAL B 1 362 ? 22.688 -7.949 -0.704 1 83.25 362 VAL B N 1
ATOM 6705 C CA . VAL B 1 362 ? 21.5 -7.367 -1.319 1 83.25 362 VAL B CA 1
ATOM 6706 C C . VAL B 1 362 ? 20.406 -7.168 -0.264 1 83.25 362 VAL B C 1
ATOM 6708 O O . VAL B 1 362 ? 20.5 -7.723 0.835 1 83.25 362 VAL B O 1
ATOM 6711 N N . VAL B 1 363 ? 19.531 -6.301 -0.606 1 85.19 363 VAL B N 1
ATOM 6712 C CA . VAL B 1 363 ? 18.391 -5.996 0.259 1 85.19 363 VAL B CA 1
ATOM 6713 C C . VAL B 1 363 ? 17.141 -6.703 -0.26 1 85.19 363 VAL B C 1
ATOM 6715 O O . VAL B 1 363 ? 16.812 -6.609 -1.446 1 85.19 363 VAL B O 1
ATOM 6718 N N . ASP B 1 364 ? 16.469 -7.504 0.588 1 85.69 364 ASP B N 1
ATOM 6719 C CA . ASP B 1 364 ? 15.148 -8.07 0.29 1 85.69 364 ASP B CA 1
ATOM 6720 C C . ASP B 1 364 ? 14.039 -7.285 0.981 1 85.69 364 ASP B C 1
ATOM 6722 O O . ASP B 1 364 ? 13.727 -7.535 2.148 1 85.69 364 ASP B O 1
ATOM 6726 N N . PHE B 1 365 ? 13.375 -6.539 0.221 1 87.44 365 PHE B N 1
ATOM 6727 C CA . PHE B 1 365 ? 12.469 -5.547 0.794 1 87.44 365 PHE B CA 1
ATOM 6728 C C . PHE B 1 365 ? 11.234 -6.215 1.376 1 87.44 365 PHE B C 1
ATOM 6730 O O . PHE B 1 365 ? 10.492 -5.598 2.145 1 87.44 365 PHE B O 1
ATOM 6737 N N . LYS B 1 366 ? 10.953 -7.434 1.049 1 85.69 366 LYS B N 1
ATOM 6738 C CA . LYS B 1 366 ? 9.852 -8.164 1.672 1 85.69 366 LYS B CA 1
ATOM 6739 C C . LYS B 1 366 ? 10.031 -8.234 3.186 1 85.69 366 LYS B C 1
ATOM 6741 O O . LYS B 1 366 ? 9.062 -8.461 3.918 1 85.69 366 LYS B O 1
ATOM 6746 N N . ASP B 1 367 ? 11.25 -8.039 3.678 1 88.94 367 ASP B N 1
ATOM 6747 C CA . ASP B 1 367 ? 11.555 -8.156 5.102 1 88.94 367 ASP B CA 1
ATOM 6748 C C . ASP B 1 367 ? 11.484 -6.797 5.793 1 88.94 367 ASP B C 1
ATOM 6750 O O . ASP B 1 367 ? 11.797 -6.68 6.98 1 88.94 367 ASP B O 1
ATOM 6754 N N . TYR B 1 368 ? 11.078 -5.766 5.09 1 92.56 368 TYR B N 1
ATOM 6755 C CA . TYR B 1 368 ? 11.055 -4.418 5.656 1 92.56 368 TYR B CA 1
ATOM 6756 C C . TYR B 1 368 ? 9.648 -3.846 5.656 1 92.56 368 TYR B C 1
ATOM 6758 O O . TYR B 1 368 ? 9.422 -2.732 6.141 1 92.56 368 TYR B O 1
ATOM 6766 N N . HIS B 1 369 ? 8.664 -4.531 5.113 1 94.12 369 HIS B N 1
ATOM 6767 C CA . HIS B 1 369 ? 7.297 -4.059 4.949 1 94.12 369 HIS B CA 1
ATOM 6768 C C . HIS B 1 369 ? 6.293 -5.066 5.496 1 94.12 369 HIS B C 1
ATOM 6770 O O . HIS B 1 369 ? 6.605 -6.25 5.625 1 94.12 369 HIS B O 1
ATOM 6776 N N . LEU B 1 370 ? 5.059 -4.598 5.836 1 94.62 370 LEU B N 1
ATOM 6777 C CA . LEU B 1 370 ? 3.975 -5.48 6.25 1 94.62 370 LEU B CA 1
ATOM 6778 C C . LEU B 1 370 ? 3.498 -6.34 5.086 1 94.62 370 LEU B C 1
ATOM 6780 O O . LEU B 1 370 ? 3.137 -7.504 5.277 1 94.62 370 LEU B O 1
ATOM 6784 N N . GLY B 1 371 ? 3.523 -5.785 3.926 1 91.25 371 GLY B N 1
ATOM 6785 C CA . GLY B 1 371 ? 3.16 -6.516 2.723 1 91.25 371 GLY B CA 1
ATOM 6786 C C . GLY B 1 371 ? 4.324 -7.277 2.113 1 91.25 371 GLY B C 1
ATOM 6787 O O . GLY B 1 371 ? 5.441 -7.23 2.629 1 91.25 371 GLY B O 1
ATOM 6788 N N . PHE B 1 372 ? 4.039 -8.039 0.959 1 88.06 372 PHE B N 1
ATOM 6789 C CA . PHE B 1 372 ? 5.055 -8.82 0.266 1 88.06 372 PHE B CA 1
ATOM 6790 C C . PHE B 1 372 ? 5.422 -8.18 -1.065 1 88.06 372 PHE B C 1
ATOM 6792 O O . PHE B 1 372 ? 6.41 -7.445 -1.155 1 88.06 372 PHE B O 1
ATOM 6799 N N . GLY B 1 373 ? 4.52 -8.211 -2.027 1 86.69 373 GLY B N 1
ATOM 6800 C CA . GLY B 1 373 ? 4.738 -7.492 -3.273 1 86.69 373 GLY B CA 1
ATOM 6801 C C . GLY B 1 373 ? 4.742 -5.984 -3.102 1 86.69 373 GLY B C 1
ATOM 6802 O O . GLY B 1 373 ? 3.969 -5.441 -2.309 1 86.69 373 GLY B O 1
ATOM 6803 N N . ARG B 1 374 ? 5.684 -5.352 -3.783 1 89.19 374 ARG B N 1
ATOM 6804 C CA . ARG B 1 374 ? 5.824 -3.906 -3.645 1 89.19 374 ARG B CA 1
ATOM 6805 C C . ARG B 1 374 ? 5.934 -3.234 -5.008 1 89.19 374 ARG B C 1
ATOM 6807 O O . ARG B 1 374 ? 6.703 -3.676 -5.863 1 89.19 374 ARG B O 1
ATOM 6814 N N . PRO B 1 375 ? 5.141 -2.205 -5.164 1 94.06 375 PRO B N 1
ATOM 6815 C CA . PRO B 1 375 ? 5.34 -1.42 -6.383 1 94.06 375 PRO B CA 1
ATOM 6816 C C . PRO B 1 375 ? 6.668 -0.668 -6.391 1 94.06 375 PRO B C 1
ATOM 6818 O O . PRO B 1 375 ? 7.316 -0.542 -5.348 1 94.06 375 PRO B O 1
ATOM 6821 N N . PHE B 1 376 ? 7.086 -0.266 -7.535 1 96.81 376 PHE B N 1
ATOM 6822 C CA . PHE B 1 376 ? 8.336 0.453 -7.738 1 96.81 376 PHE B CA 1
ATOM 6823 C C . PHE B 1 376 ? 8.211 1.902 -7.281 1 96.81 376 PHE B C 1
ATOM 6825 O O . PHE B 1 376 ? 8.383 2.826 -8.078 1 96.81 376 PHE B O 1
ATOM 6832 N N . ARG B 1 377 ? 8.031 2.125 -5.98 1 96.69 377 ARG B N 1
ATOM 6833 C CA . ARG B 1 377 ? 7.766 3.436 -5.395 1 96.69 377 ARG B CA 1
ATOM 6834 C C . ARG B 1 377 ? 8.945 4.379 -5.605 1 96.69 377 ARG B C 1
ATOM 6836 O O . ARG B 1 377 ? 8.758 5.586 -5.77 1 96.69 377 ARG B O 1
ATOM 6843 N N . ALA B 1 378 ? 10.148 3.83 -5.645 1 97.81 378 ALA B N 1
ATOM 6844 C CA . ALA B 1 378 ? 11.359 4.648 -5.715 1 97.81 378 ALA B CA 1
ATOM 6845 C C . ALA B 1 378 ? 11.414 5.438 -7.02 1 97.81 378 ALA B C 1
ATOM 6847 O O . ALA B 1 378 ? 12.039 6.5 -7.082 1 97.81 378 ALA B O 1
ATOM 6848 N N . MET B 1 379 ? 10.727 4.941 -8.055 1 98.38 379 MET B N 1
ATOM 6849 C CA . MET B 1 379 ? 10.789 5.566 -9.375 1 98.38 379 MET B CA 1
ATOM 6850 C C . MET B 1 379 ? 10.211 6.977 -9.336 1 98.38 379 MET B C 1
ATOM 6852 O O . MET B 1 379 ? 10.789 7.902 -9.906 1 98.38 379 MET B O 1
ATOM 6856 N N . LYS B 1 380 ? 9.07 7.199 -8.703 1 98.12 380 LYS B N 1
ATOM 6857 C CA . LYS B 1 380 ? 8.484 8.531 -8.68 1 98.12 380 LYS B CA 1
ATOM 6858 C C . LYS B 1 380 ? 9.344 9.5 -7.867 1 98.12 380 LYS B C 1
ATOM 6860 O O . LYS B 1 380 ? 9.414 10.688 -8.18 1 98.12 380 LYS B O 1
ATOM 6865 N N . VAL B 1 381 ? 10.008 9.016 -6.781 1 98.44 381 VAL B N 1
ATOM 6866 C CA . VAL B 1 381 ? 10.914 9.867 -6.023 1 98.44 381 VAL B CA 1
ATOM 6867 C C . VAL B 1 381 ? 12.102 10.266 -6.902 1 98.44 381 VAL B C 1
ATOM 6869 O O . VAL B 1 381 ? 12.453 11.445 -6.984 1 98.44 381 VAL B O 1
ATOM 6872 N N . TYR B 1 382 ? 12.664 9.25 -7.578 1 98.12 382 TYR B N 1
ATOM 6873 C CA . TYR B 1 382 ? 13.797 9.469 -8.469 1 98.12 382 TYR B CA 1
ATOM 6874 C C . TYR B 1 382 ? 13.453 10.484 -9.555 1 98.12 382 TYR B C 1
ATOM 6876 O O . TYR B 1 382 ? 14.18 11.461 -9.75 1 98.12 382 TYR B O 1
ATOM 6884 N N . VAL B 1 383 ? 12.352 10.305 -10.242 1 98.19 383 VAL B N 1
ATOM 6885 C CA . VAL B 1 383 ? 11.938 11.148 -11.359 1 98.19 383 VAL B CA 1
ATOM 6886 C C . VAL B 1 383 ? 11.656 12.562 -10.859 1 98.19 383 VAL B C 1
ATOM 6888 O O . VAL B 1 383 ? 12.016 13.547 -11.508 1 98.19 383 VAL B O 1
ATOM 6891 N N . THR B 1 384 ? 11.016 12.688 -9.703 1 97.81 384 THR B N 1
ATOM 6892 C CA . THR B 1 384 ? 10.703 13.992 -9.148 1 97.81 384 THR B CA 1
ATOM 6893 C C . THR B 1 384 ? 11.977 14.766 -8.836 1 97.81 384 THR B C 1
ATOM 6895 O O . THR B 1 384 ? 12.102 15.945 -9.195 1 97.81 384 THR B O 1
ATOM 6898 N N . LEU B 1 385 ? 12.922 14.078 -8.211 1 97.38 385 LEU B N 1
ATOM 6899 C CA . LEU B 1 385 ? 14.164 14.75 -7.844 1 97.38 385 LEU B CA 1
ATOM 6900 C C . LEU B 1 385 ? 14.992 15.078 -9.078 1 97.38 385 LEU B C 1
ATOM 6902 O O . LEU B 1 385 ? 15.641 16.125 -9.141 1 97.38 385 LEU B O 1
ATOM 6906 N N . ARG B 1 386 ? 15 14.203 -10.062 1 96.25 386 ARG B N 1
ATOM 6907 C CA . ARG B 1 386 ? 15.742 14.438 -11.297 1 96.25 386 ARG B CA 1
ATOM 6908 C C . ARG B 1 386 ? 15.133 15.594 -12.086 1 96.25 386 ARG B C 1
ATOM 6910 O O . ARG B 1 386 ? 15.859 16.375 -12.727 1 96.25 386 ARG B O 1
ATOM 6917 N N . TYR B 1 387 ? 13.789 15.727 -12.047 1 96.19 387 TYR B N 1
ATOM 6918 C CA . TYR B 1 387 ? 13.102 16.688 -12.906 1 96.19 387 TYR B CA 1
ATOM 6919 C C . TYR B 1 387 ? 12.891 18.016 -12.188 1 96.19 387 TYR B C 1
ATOM 6921 O O . TYR B 1 387 ? 13.188 19.078 -12.734 1 96.19 387 TYR B O 1
ATOM 6929 N N . MET B 1 388 ? 12.406 17.938 -10.953 1 94.38 388 MET B N 1
ATOM 6930 C CA . MET B 1 388 ? 12.047 19.125 -10.188 1 94.38 388 MET B CA 1
ATOM 6931 C C . MET B 1 388 ? 13.227 19.594 -9.336 1 94.38 388 MET B C 1
ATOM 6933 O O . MET B 1 388 ? 13.305 20.766 -8.969 1 94.38 388 MET B O 1
ATOM 6937 N N . GLY B 1 389 ? 14.141 18.688 -9.055 1 95.44 389 GLY B N 1
ATOM 6938 C CA . GLY B 1 389 ? 15.203 19 -8.109 1 95.44 389 GLY B CA 1
ATOM 6939 C C . GLY B 1 389 ? 14.695 19.203 -6.691 1 95.44 389 GLY B C 1
ATOM 6940 O O . GLY B 1 389 ? 13.508 19.469 -6.484 1 95.44 389 GLY B O 1
ATOM 6941 N N . LEU B 1 390 ? 15.609 19.109 -5.777 1 96.69 390 LEU B N 1
ATOM 6942 C CA . LEU B 1 390 ? 15.273 19.359 -4.379 1 96.69 390 LEU B CA 1
ATOM 6943 C C . LEU B 1 390 ? 14.773 20.797 -4.191 1 96.69 390 LEU B C 1
ATOM 6945 O O . LEU B 1 390 ? 13.922 21.047 -3.344 1 96.69 390 LEU B O 1
ATOM 6949 N N . GLU B 1 391 ? 15.242 21.672 -4.984 1 96.44 391 GLU B N 1
ATOM 6950 C CA . GLU B 1 391 ? 14.898 23.094 -4.898 1 96.44 391 GLU B CA 1
ATOM 6951 C C . GLU B 1 391 ? 13.414 23.312 -5.172 1 96.44 391 GLU B C 1
ATOM 6953 O O . GLU B 1 391 ? 12.789 24.203 -4.582 1 96.44 391 GLU B O 1
ATOM 6958 N N . GLY B 1 392 ? 12.906 22.562 -6.102 1 95.25 392 GLY B N 1
ATOM 6959 C CA . GLY B 1 392 ? 11.477 22.656 -6.363 1 95.25 392 GLY B CA 1
ATOM 6960 C C . GLY B 1 392 ? 10.625 22.312 -5.156 1 95.25 392 GLY B C 1
ATOM 6961 O O . GLY B 1 392 ? 9.617 22.969 -4.898 1 95.25 392 GLY B O 1
ATOM 6962 N N . ILE B 1 393 ? 11 21.344 -4.426 1 96.62 393 ILE B N 1
ATOM 6963 C CA . ILE B 1 393 ? 10.305 20.922 -3.213 1 96.62 393 ILE B CA 1
ATOM 6964 C C . ILE B 1 393 ? 10.484 21.984 -2.129 1 96.62 393 ILE B C 1
ATOM 6966 O O . ILE B 1 393 ? 9.516 22.391 -1.478 1 96.62 393 ILE B O 1
ATOM 6970 N N . GLN B 1 394 ? 11.688 22.484 -1.979 1 97.69 394 GLN B N 1
ATOM 6971 C CA . GLN B 1 394 ? 12.008 23.5 -0.988 1 97.69 394 GLN B CA 1
ATOM 6972 C C . GLN B 1 394 ? 11.203 24.766 -1.23 1 97.69 394 GLN B C 1
ATOM 6974 O O . GLN B 1 394 ? 10.734 25.406 -0.283 1 97.69 394 GLN B O 1
ATOM 6979 N N . ALA B 1 395 ? 11.031 25.125 -2.484 1 97.12 395 ALA B N 1
ATOM 6980 C CA . ALA B 1 395 ? 10.32 26.344 -2.848 1 97.12 395 ALA B CA 1
ATOM 6981 C C . ALA B 1 395 ? 8.875 26.312 -2.359 1 97.12 395 ALA B C 1
ATOM 6983 O O . ALA B 1 395 ? 8.352 27.312 -1.867 1 97.12 395 ALA B O 1
ATOM 6984 N N . THR B 1 396 ? 8.258 25.219 -2.518 1 96.56 396 THR B N 1
ATOM 6985 C CA . THR B 1 396 ? 6.867 25.078 -2.096 1 96.56 396 THR B CA 1
ATOM 6986 C C . THR B 1 396 ? 6.75 25.203 -0.579 1 96.56 396 THR B C 1
ATOM 6988 O O . THR B 1 396 ? 5.848 25.875 -0.074 1 96.56 396 THR B O 1
ATOM 6991 N N . ILE B 1 397 ? 7.613 24.562 0.143 1 97.81 397 ILE B N 1
ATOM 6992 C CA . ILE B 1 397 ? 7.598 24.578 1.602 1 97.81 397 ILE B CA 1
ATOM 6993 C C . ILE B 1 397 ? 7.816 26.016 2.096 1 97.81 397 ILE B C 1
ATOM 6995 O O . ILE B 1 397 ? 7.051 26.516 2.926 1 97.81 397 ILE B O 1
ATOM 6999 N N . ARG B 1 398 ? 8.812 26.719 1.549 1 97.88 398 ARG B N 1
ATOM 7000 C CA . ARG B 1 398 ? 9.094 28.094 1.921 1 97.88 398 ARG B CA 1
ATOM 7001 C C . ARG B 1 398 ? 7.91 29 1.607 1 97.88 398 ARG B C 1
ATOM 7003 O O . ARG B 1 398 ? 7.562 29.875 2.406 1 97.88 398 ARG B O 1
ATOM 7010 N N . ARG B 1 399 ? 7.328 28.812 0.468 1 97.88 399 ARG B N 1
ATOM 7011 C CA . ARG B 1 399 ? 6.172 29.594 0.042 1 97.88 399 ARG B CA 1
ATOM 7012 C C . ARG B 1 399 ? 5.012 29.438 1.021 1 97.88 399 ARG B C 1
ATOM 7014 O O . ARG B 1 399 ? 4.426 30.422 1.459 1 97.88 399 ARG B O 1
ATOM 7021 N N . HIS B 1 400 ? 4.668 28.188 1.337 1 98.31 400 HIS B N 1
ATOM 7022 C CA . HIS B 1 400 ? 3.559 27.922 2.246 1 98.31 400 HIS B CA 1
ATOM 7023 C C . HIS B 1 400 ? 3.816 28.531 3.619 1 98.31 400 HIS B C 1
ATOM 7025 O O . HIS B 1 400 ? 2.904 29.094 4.242 1 98.31 400 HIS B O 1
ATOM 7031 N N . CYS B 1 401 ? 5.02 28.438 4.121 1 97.88 401 CYS B N 1
ATOM 7032 C CA . CYS B 1 401 ? 5.352 29 5.426 1 97.88 401 CYS B CA 1
ATOM 7033 C C . CYS B 1 401 ? 5.199 30.516 5.418 1 97.88 401 CYS B C 1
ATOM 7035 O O . CYS B 1 401 ? 4.617 31.094 6.34 1 97.88 401 CYS B O 1
ATOM 7037 N N . ALA B 1 402 ? 5.695 31.156 4.395 1 98.06 402 ALA B N 1
ATOM 7038 C CA . ALA B 1 402 ? 5.594 32.625 4.277 1 98.06 402 ALA B CA 1
ATOM 7039 C C . ALA B 1 402 ? 4.141 33.062 4.164 1 98.06 402 ALA B C 1
ATOM 7041 O O . ALA B 1 402 ? 3.723 34 4.816 1 98.06 402 ALA B O 1
ATOM 7042 N N . LEU B 1 403 ? 3.398 32.344 3.354 1 98.56 403 LEU B N 1
ATOM 7043 C CA . LEU B 1 403 ? 2.01 32.719 3.105 1 98.56 403 LEU B CA 1
ATOM 7044 C C . LEU B 1 403 ? 1.154 32.469 4.344 1 98.56 403 LEU B C 1
ATOM 7046 O O . LEU B 1 403 ? 0.204 33.219 4.602 1 98.56 403 LEU B O 1
ATOM 7050 N N . ALA B 1 404 ? 1.462 31.406 5.086 1 98.44 404 ALA B N 1
ATOM 7051 C CA . ALA B 1 404 ? 0.724 31.156 6.32 1 98.44 404 ALA B CA 1
ATOM 7052 C C . ALA B 1 404 ? 0.9 32.312 7.309 1 98.44 404 ALA B C 1
ATOM 7054 O O . ALA B 1 404 ? -0.065 32.75 7.934 1 98.44 404 ALA B O 1
ATOM 7055 N N . LYS B 1 405 ? 2.111 32.781 7.496 1 97.81 405 LYS B N 1
ATOM 7056 C CA . LYS B 1 405 ? 2.369 33.938 8.359 1 97.81 405 LYS B CA 1
ATOM 7057 C C . LYS B 1 405 ? 1.64 35.188 7.863 1 97.81 405 LYS B C 1
ATOM 7059 O O . LYS B 1 405 ? 1.071 35.938 8.656 1 97.81 405 LYS B O 1
ATOM 7064 N N . TYR B 1 406 ? 1.694 35.375 6.57 1 98.38 406 TYR B N 1
ATOM 7065 C CA . TYR B 1 406 ? 1.008 36.531 5.965 1 98.38 406 TYR B CA 1
ATOM 7066 C C . TYR B 1 406 ? -0.494 36.438 6.211 1 98.38 406 TYR B C 1
ATOM 7068 O O . TYR B 1 406 ? -1.117 37.438 6.586 1 98.38 406 TYR B O 1
ATOM 7076 N N . PHE B 1 407 ? -1.073 35.312 6.004 1 98.5 407 PHE B N 1
ATOM 7077 C CA . PHE B 1 407 ? -2.496 35.094 6.23 1 98.5 407 PHE B CA 1
ATOM 7078 C C . PHE B 1 407 ? -2.859 35.344 7.688 1 98.5 407 PHE B C 1
ATOM 7080 O O . PHE B 1 407 ? -3.863 36 7.977 1 98.5 407 PHE B O 1
ATOM 7087 N N . HIS B 1 408 ? -2.051 34.75 8.578 1 98.19 408 HIS B N 1
ATOM 7088 C CA . HIS B 1 408 ? -2.223 35.031 10 1 98.19 408 HIS B CA 1
ATOM 7089 C C . HIS B 1 408 ? -2.275 36.531 10.281 1 98.19 408 HIS B C 1
ATOM 7091 O O . HIS B 1 408 ? -3.17 37 10.984 1 98.19 408 HIS B O 1
ATOM 7097 N N . ASP B 1 409 ? -1.334 37.281 9.75 1 98 409 ASP B N 1
ATOM 7098 C CA . ASP B 1 409 ? -1.233 38.719 9.984 1 98 409 ASP B CA 1
ATOM 7099 C C . ASP B 1 409 ? -2.436 39.438 9.398 1 98 409 ASP B C 1
ATOM 7101 O O . ASP B 1 409 ? -2.91 40.438 9.977 1 98 409 ASP B O 1
ATOM 7105 N N . LEU B 1 410 ? -2.879 39 8.266 1 98.19 410 LEU B N 1
ATOM 7106 C CA . LEU B 1 410 ? -4.059 39.594 7.648 1 98.19 410 LEU B CA 1
ATOM 7107 C C . LEU B 1 410 ? -5.281 39.438 8.547 1 98.19 410 LEU B C 1
ATOM 7109 O O . LEU B 1 410 ? -6.027 40.375 8.773 1 98.19 410 LEU B O 1
ATOM 7113 N N . LEU B 1 411 ? -5.531 38.219 9.039 1 97.38 411 LEU B N 1
ATOM 7114 C CA . LEU B 1 411 ? -6.676 37.938 9.898 1 97.38 411 LEU B CA 1
ATOM 7115 C C . LEU B 1 411 ? -6.594 38.75 11.188 1 97.38 411 LEU B C 1
ATOM 7117 O O . LEU B 1 411 ? -7.605 39.281 11.648 1 97.38 411 LEU B O 1
ATOM 7121 N N . ALA B 1 412 ? -5.414 38.781 11.75 1 96.81 412 ALA B N 1
ATOM 7122 C CA . ALA B 1 412 ? -5.207 39.562 12.977 1 96.81 412 ALA B CA 1
ATOM 7123 C C . ALA B 1 412 ? -5.523 41.031 12.758 1 96.81 412 ALA B C 1
ATOM 7125 O O . ALA B 1 412 ? -6.137 41.656 13.617 1 96.81 412 ALA B O 1
ATOM 7126 N N . ALA B 1 413 ? -5.109 41.531 11.688 1 97.06 413 ALA B N 1
ATOM 7127 C CA . ALA B 1 413 ? -5.324 42.938 11.383 1 97.06 413 ALA B CA 1
ATOM 7128 C C . ALA B 1 413 ? -6.801 43.25 11.141 1 97.06 413 ALA B C 1
ATOM 7130 O O . ALA B 1 413 ? -7.301 44.312 11.523 1 97.06 413 ALA B O 1
ATOM 7131 N N . ARG B 1 414 ? -7.457 42.344 10.555 1 95.62 414 ARG B N 1
ATOM 7132 C CA . ARG B 1 414 ? -8.836 42.562 10.141 1 95.62 414 ARG B CA 1
ATOM 7133 C C . ARG B 1 414 ? -9.805 42.312 11.297 1 95.62 414 ARG B C 1
ATOM 7135 O O . ARG B 1 414 ? -10.859 42.938 11.367 1 95.62 414 ARG B O 1
ATOM 7142 N N . LEU B 1 415 ? -9.461 41.438 12.141 1 95.62 415 LEU B N 1
ATOM 7143 C CA . LEU B 1 415 ? -10.445 41 13.117 1 95.62 415 LEU B CA 1
ATOM 7144 C C . LEU B 1 415 ? -10.055 41.438 14.523 1 95.62 415 LEU B C 1
ATOM 7146 O O . LEU B 1 415 ? -10.898 41.438 15.43 1 95.62 415 LEU B O 1
ATOM 7150 N N . GLY B 1 416 ? -8.844 41.719 14.789 1 93.81 416 GLY B N 1
ATOM 7151 C CA . GLY B 1 416 ? -8.398 42.156 16.109 1 93.81 416 GLY B CA 1
ATOM 7152 C C . GLY B 1 416 ? -8.773 41.188 17.203 1 93.81 416 GLY B C 1
ATOM 7153 O O . GLY B 1 416 ? -8.523 39.969 17.094 1 93.81 416 GLY B O 1
ATOM 7154 N N . ASP B 1 417 ? -9.461 41.719 18.188 1 93.69 417 ASP B N 1
ATOM 7155 C CA . ASP B 1 417 ? -9.734 40.969 19.391 1 93.69 417 ASP B CA 1
ATOM 7156 C C . ASP B 1 417 ? -10.938 40.031 19.203 1 93.69 417 ASP B C 1
ATOM 7158 O O . ASP B 1 417 ? -11.25 39.219 20.062 1 93.69 417 ASP B O 1
ATOM 7162 N N . LEU B 1 418 ? -11.469 40.094 18.031 1 94.19 418 LEU B N 1
ATOM 7163 C CA . LEU B 1 418 ? -12.594 39.188 17.75 1 94.19 418 LEU B CA 1
ATOM 7164 C C . LEU B 1 418 ? -12.133 37.75 17.625 1 94.19 418 LEU B C 1
ATOM 7166 O O . LEU B 1 418 ? -12.938 36.812 17.75 1 94.19 418 LEU B O 1
ATOM 7170 N N . VAL B 1 419 ? -10.844 37.562 17.328 1 95.25 419 VAL B N 1
ATOM 7171 C CA . VAL B 1 419 ? -10.312 36.219 17.188 1 95.25 419 VAL B CA 1
ATOM 7172 C C . VAL B 1 419 ? -9.039 36.062 18.016 1 95.25 419 VAL B C 1
ATOM 7174 O O . VAL B 1 419 ? -8.406 37.062 18.391 1 95.25 419 VAL B O 1
ATOM 7177 N N . GLU B 1 420 ? -8.797 34.875 18.359 1 94.5 420 GLU B N 1
ATOM 7178 C CA . GLU B 1 420 ? -7.543 34.5 19.016 1 94.5 420 GLU B CA 1
ATOM 7179 C C . GLU B 1 420 ? -6.809 33.438 18.203 1 94.5 420 GLU B C 1
ATOM 7181 O O . GLU B 1 420 ? -7.43 32.656 17.453 1 94.5 420 GLU B O 1
ATOM 7186 N N . PHE B 1 421 ? -5.527 33.5 18.328 1 95.25 421 PHE B N 1
ATOM 7187 C CA . PHE B 1 421 ? -4.637 32.531 17.719 1 95.25 421 PHE B CA 1
ATOM 7188 C C . PHE B 1 421 ? -3.939 31.703 18.781 1 95.25 421 PHE B C 1
ATOM 7190 O O . PHE B 1 421 ? -2.893 32.094 19.297 1 95.25 421 PHE B O 1
ATOM 7197 N N . PRO B 1 422 ? -4.484 30.531 19.062 1 92.44 422 PRO B N 1
ATOM 7198 C CA . PRO B 1 422 ? -3.967 29.734 20.188 1 92.44 422 PRO B CA 1
ATOM 7199 C C . PRO B 1 422 ? -2.523 29.281 19.969 1 92.44 422 PRO B C 1
ATOM 7201 O O . PRO B 1 422 ? -1.831 28.938 20.922 1 92.44 422 PRO B O 1
ATOM 7204 N N . VAL B 1 423 ? -2.084 29.203 18.734 1 94 423 VAL B N 1
ATOM 7205 C CA . VAL B 1 423 ? -0.713 28.828 18.406 1 94 423 VAL B CA 1
ATOM 7206 C C . VAL B 1 423 ? -0.189 29.734 17.281 1 94 423 VAL B C 1
ATOM 7208 O O . VAL B 1 423 ? -0.965 30.234 16.469 1 94 423 VAL B O 1
ATOM 7211 N N . GLU B 1 424 ? 1.102 29.984 17.312 1 94.69 424 GLU B N 1
ATOM 7212 C CA . GLU B 1 424 ? 1.725 30.719 16.219 1 94.69 424 GLU B CA 1
ATOM 7213 C C . GLU B 1 424 ? 1.62 29.953 14.906 1 94.69 424 GLU B C 1
ATOM 7215 O O . GLU B 1 424 ? 1.693 28.719 14.906 1 94.69 424 GLU B O 1
ATOM 7220 N N . PRO B 1 425 ? 1.443 30.734 13.828 1 95.88 425 PRO B N 1
ATOM 7221 C CA . PRO B 1 425 ? 1.464 30.016 12.547 1 95.88 425 PRO B CA 1
ATOM 7222 C C . PRO B 1 425 ? 2.787 29.297 12.297 1 95.88 425 PRO B C 1
ATOM 7224 O O . PRO B 1 425 ? 3.855 29.859 12.562 1 95.88 425 PRO B O 1
ATOM 7227 N N . LYS B 1 426 ? 2.719 28.078 11.914 1 95.06 426 LYS B N 1
ATOM 7228 C CA . LYS B 1 426 ? 3.9 27.266 11.664 1 95.06 426 LYS B CA 1
ATOM 7229 C C . LYS B 1 426 ? 3.619 26.188 10.617 1 95.06 426 LYS B C 1
ATOM 7231 O O . LYS B 1 426 ? 2.523 25.625 10.57 1 95.06 426 LYS B O 1
ATOM 7236 N N . PHE B 1 427 ? 4.617 25.938 9.789 1 97.56 427 PHE B N 1
ATOM 7237 C CA . PHE B 1 427 ? 4.602 24.828 8.836 1 97.56 427 PHE B CA 1
ATOM 7238 C C . PHE B 1 427 ? 3.385 24.922 7.922 1 97.56 427 PHE B C 1
ATOM 7240 O O . PHE B 1 427 ? 2.732 23.906 7.645 1 97.56 427 PHE B O 1
ATOM 7247 N N . GLY B 1 428 ? 3.018 26.109 7.527 1 98.06 428 GLY B N 1
ATOM 7248 C CA . GLY B 1 428 ? 1.916 26.312 6.598 1 98.06 428 GLY B CA 1
ATOM 7249 C C . GLY B 1 428 ? 0.553 26.188 7.25 1 98.06 428 GLY B C 1
ATOM 7250 O O . GLY B 1 428 ? -0.47 26.141 6.562 1 98.06 428 GLY B O 1
ATOM 7251 N N . LEU B 1 429 ? 0.478 26.109 8.57 1 98.44 429 LEU B N 1
ATOM 7252 C CA . LEU B 1 429 ? -0.769 25.953 9.312 1 98.44 429 LEU B CA 1
ATOM 7253 C C . LEU B 1 429 ? -1.096 27.219 10.102 1 98.44 429 LEU B C 1
ATOM 7255 O O . LEU B 1 429 ? -0.229 27.766 10.781 1 98.44 429 LEU B O 1
ATOM 7259 N N . VAL B 1 430 ? -2.318 27.734 10 1 98.5 430 VAL B N 1
ATOM 7260 C CA . VAL B 1 430 ? -2.854 28.797 10.828 1 98.5 430 VAL B CA 1
ATOM 7261 C C . VAL B 1 430 ? -4.09 28.312 11.578 1 98.5 430 VAL B C 1
ATOM 7263 O O . VAL B 1 430 ? -5.039 27.812 10.969 1 98.5 430 VAL B O 1
ATOM 7266 N N . CYS B 1 431 ? -4.008 28.375 12.875 1 97.31 431 CYS B N 1
ATOM 7267 C CA . CYS B 1 431 ? -5.137 28.031 13.734 1 97.31 431 CYS B CA 1
ATOM 7268 C C . CYS B 1 431 ? -5.719 29.281 14.391 1 97.31 431 CYS B C 1
ATOM 7270 O O . CYS B 1 431 ? -4.977 30.141 14.867 1 97.31 431 CYS B O 1
ATOM 7272 N N . PHE B 1 432 ? -7.047 29.406 14.383 1 97 432 PHE B N 1
ATOM 7273 C CA . PHE B 1 432 ? -7.684 30.531 15.055 1 97 432 PHE B CA 1
ATOM 7274 C C . PHE B 1 432 ? -9.062 30.141 15.578 1 97 432 PHE B C 1
ATOM 7276 O O . PHE B 1 432 ? -9.57 29.062 15.25 1 97 432 PHE B O 1
ATOM 7283 N N . ARG B 1 433 ? -9.57 30.875 16.453 1 95.56 433 ARG B N 1
ATOM 7284 C CA . ARG B 1 433 ? -10.953 30.734 16.922 1 95.56 433 ARG B CA 1
ATOM 7285 C C . ARG B 1 433 ? -11.555 32.094 17.25 1 95.56 433 ARG B C 1
ATOM 7287 O O . ARG B 1 433 ? -10.82 33.062 17.5 1 95.56 433 ARG B O 1
ATOM 7294 N N . ILE B 1 434 ? -12.852 32.125 17.141 1 94.5 434 ILE B N 1
ATOM 7295 C CA . ILE B 1 434 ? -13.562 33.281 17.656 1 94.5 434 ILE B CA 1
ATOM 7296 C C . ILE B 1 434 ? -13.391 33.375 19.172 1 94.5 434 ILE B C 1
ATOM 7298 O O . ILE B 1 434 ? -13.555 32.375 19.875 1 94.5 434 ILE B O 1
ATOM 7302 N N . ALA B 1 435 ? -13.055 34.5 19.641 1 83.38 435 ALA B N 1
ATOM 7303 C CA . ALA B 1 435 ? -12.594 34.75 21.016 1 83.38 435 ALA B CA 1
ATOM 7304 C C . ALA B 1 435 ? -13.523 34.094 22.031 1 83.38 435 ALA B C 1
ATOM 7306 O O . ALA B 1 435 ? -14.742 34.094 21.859 1 83.38 435 ALA B O 1
ATOM 7307 N N . VAL B 1 436 ? -12.828 33.5 23.031 1 71.44 436 VAL B N 1
ATOM 7308 C CA . VAL B 1 436 ? -13.367 32.562 24 1 71.44 436 VAL B CA 1
ATOM 7309 C C . VAL B 1 436 ? -14.297 33.281 24.969 1 71.44 436 VAL B C 1
ATOM 7311 O O . VAL B 1 436 ? -13.906 34.281 25.578 1 71.44 436 VAL B O 1
ATOM 7314 N N . ASP B 1 437 ? -15.414 32.938 24.938 1 78.06 437 ASP B N 1
ATOM 7315 C CA . ASP B 1 437 ? -16.391 33.031 26 1 78.06 437 ASP B CA 1
ATOM 7316 C C . ASP B 1 437 ? -17.25 31.781 26.094 1 78.06 437 ASP B C 1
ATOM 7318 O O . ASP B 1 437 ? -16.859 30.719 25.609 1 78.06 437 ASP B O 1
ATOM 7322 N N . ASN B 1 438 ? -18.188 31.766 26.828 1 70.88 438 ASN B N 1
ATOM 7323 C CA . ASN B 1 438 ? -19.016 30.594 27.078 1 70.88 438 ASN B CA 1
ATOM 7324 C C . ASN B 1 438 ? -19.594 30.031 25.781 1 70.88 438 ASN B C 1
ATOM 7326 O O . ASN B 1 438 ? -19.891 28.844 25.688 1 70.88 438 ASN B O 1
ATOM 7330 N N . ALA B 1 439 ? -19.594 30.906 24.812 1 80.94 439 ALA B N 1
ATOM 7331 C CA . ALA B 1 439 ? -20.281 30.516 23.594 1 80.94 439 ALA B CA 1
ATOM 7332 C C . ALA B 1 439 ? -19.281 30.328 22.438 1 80.94 439 ALA B C 1
ATOM 7334 O O . ALA B 1 439 ? -19.688 30.156 21.297 1 80.94 439 ALA B O 1
ATOM 7335 N N . ALA B 1 440 ? -18.094 30.281 22.766 1 84.75 440 ALA B N 1
ATOM 7336 C CA . ALA B 1 440 ? -17.062 30.281 21.75 1 84.75 440 ALA B CA 1
ATOM 7337 C C . ALA B 1 440 ? -17.156 29.031 20.875 1 84.75 440 ALA B C 1
ATOM 7339 O O . ALA B 1 440 ? -17.062 29.109 19.656 1 84.75 440 ALA B O 1
ATOM 7340 N N . ASN B 1 441 ? -17.375 27.922 21.469 1 91.75 441 ASN B N 1
ATOM 7341 C CA . ASN B 1 441 ? -17.484 26.688 20.703 1 91.75 441 ASN B CA 1
ATOM 7342 C C . ASN B 1 441 ? -18.688 26.703 19.766 1 91.75 441 ASN B C 1
ATOM 7344 O O . ASN B 1 441 ? -18.578 26.281 18.609 1 91.75 441 ASN B O 1
ATOM 7348 N N . LYS B 1 442 ? -19.75 27.203 20.281 1 93.25 442 LYS B N 1
ATOM 7349 C CA . LYS B 1 442 ? -20.953 27.312 19.453 1 93.25 442 LYS B CA 1
ATOM 7350 C C . LYS B 1 442 ? -20.703 28.188 18.219 1 93.25 442 LYS B C 1
ATOM 7352 O O . LYS B 1 442 ? -21.125 27.859 17.109 1 93.25 442 LYS B O 1
ATOM 7357 N N . ARG B 1 443 ? -20.094 29.328 18.406 1 94.81 443 ARG B N 1
ATOM 7358 C CA . ARG B 1 443 ? -19.781 30.25 17.312 1 94.81 443 ARG B CA 1
ATOM 7359 C C . ARG B 1 443 ? -18.844 29.609 16.297 1 94.81 443 ARG B C 1
ATOM 7361 O O . ARG B 1 443 ? -19.062 29.734 15.086 1 94.81 443 ARG B O 1
ATOM 7368 N N . ASN B 1 444 ? -17.844 29 16.781 1 95.5 444 ASN B N 1
ATOM 7369 C CA . ASN B 1 444 ? -16.891 28.391 15.867 1 95.5 444 ASN B CA 1
ATOM 7370 C C . ASN B 1 444 ? -17.516 27.25 15.062 1 95.5 444 ASN B C 1
ATOM 7372 O O . ASN B 1 444 ? -17.234 27.094 13.875 1 95.5 444 ASN B O 1
ATOM 7376 N N . TYR B 1 445 ? -18.391 26.484 15.664 1 94.31 445 TYR B N 1
ATOM 7377 C CA . TYR B 1 445 ? -19.125 25.469 14.922 1 94.31 445 TYR B CA 1
ATOM 7378 C C . TYR B 1 445 ? -20.031 26.094 13.875 1 94.31 445 TYR B C 1
ATOM 7380 O O . TYR B 1 445 ? -20.188 25.562 12.773 1 94.31 445 TYR B O 1
ATOM 7388 N N . ALA B 1 446 ? -20.656 27.156 14.258 1 95.88 446 ALA B N 1
ATOM 7389 C CA . ALA B 1 446 ? -21.516 27.859 13.312 1 95.88 446 ALA B CA 1
ATOM 7390 C C . ALA B 1 446 ? -20.703 28.359 12.109 1 95.88 446 ALA B C 1
ATOM 7392 O O . ALA B 1 446 ? -21.172 28.297 10.969 1 95.88 446 ALA B O 1
ATOM 7393 N N . LEU B 1 447 ? -19.562 28.906 12.398 1 96.38 447 LEU B N 1
ATOM 7394 C CA . LEU B 1 447 ? -18.656 29.359 11.336 1 96.38 447 LEU B CA 1
ATOM 7395 C C . LEU B 1 447 ? -18.297 28.203 10.398 1 96.38 447 LEU B C 1
ATOM 7397 O O . LEU B 1 447 ? -18.359 28.359 9.18 1 96.38 447 LEU B O 1
ATOM 7401 N N . LEU B 1 448 ? -17.906 27.094 10.961 1 95.62 448 LEU B N 1
ATOM 7402 C CA . LEU B 1 448 ? -17.547 25.906 10.188 1 95.62 448 LEU B CA 1
ATOM 7403 C C . LEU B 1 448 ? -18.719 25.422 9.352 1 95.62 448 LEU B C 1
ATOM 7405 O O . LEU B 1 448 ? -18.547 25.031 8.195 1 95.62 448 LEU B O 1
ATOM 7409 N N . LYS B 1 449 ? -19.859 25.422 9.867 1 95.12 449 LYS B N 1
ATOM 7410 C CA . LYS B 1 449 ? -21.062 24.984 9.172 1 95.12 449 LYS B CA 1
ATOM 7411 C C . LYS B 1 449 ? -21.344 25.859 7.953 1 95.12 449 LYS B C 1
ATOM 7413 O O . LYS B 1 449 ? -21.672 25.344 6.879 1 95.12 449 LYS B O 1
ATOM 7418 N N . VAL B 1 450 ? -21.219 27.141 8.133 1 96.06 450 VAL B N 1
ATOM 7419 C CA . VAL B 1 450 ? -21.5 28.078 7.039 1 96.06 450 VAL B CA 1
ATOM 7420 C C . VAL B 1 450 ? -20.5 27.859 5.906 1 96.06 450 VAL B C 1
ATOM 7422 O O . VAL B 1 450 ? -20.875 27.875 4.73 1 96.06 450 VAL B O 1
ATOM 7425 N N . THR B 1 451 ? -19.219 27.703 6.242 1 95.62 451 THR B N 1
ATOM 7426 C CA . THR B 1 451 ? -18.203 27.484 5.23 1 95.62 451 THR B CA 1
ATOM 7427 C C . THR B 1 451 ? -18.438 26.172 4.488 1 95.62 451 THR B C 1
ATOM 7429 O O . THR B 1 451 ? -18.203 26.094 3.281 1 95.62 451 THR B O 1
ATOM 7432 N N . GLU B 1 452 ? -18.875 25.172 5.199 1 93.44 452 GLU B N 1
ATOM 7433 C CA . GLU B 1 452 ? -19.188 23.875 4.598 1 93.44 452 GLU B CA 1
ATOM 7434 C C . GLU B 1 452 ? -20.359 23.984 3.629 1 93.44 452 GLU B C 1
ATOM 7436 O O . GLU B 1 452 ? -20.328 23.438 2.529 1 93.44 452 GLU B O 1
ATOM 7441 N N . GLU B 1 453 ? -21.375 24.672 4.043 1 94.81 453 GLU B N 1
ATOM 7442 C CA . GLU B 1 453 ? -22.578 24.812 3.24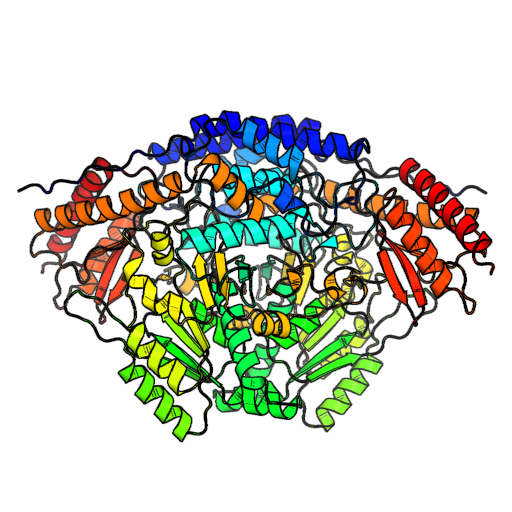 1 94.81 453 GLU B CA 1
ATOM 7443 C C . GLU B 1 453 ? -22.312 25.641 1.982 1 94.81 453 GLU B C 1
ATOM 7445 O O . GLU B 1 453 ? -22.844 25.328 0.909 1 94.81 453 GLU B O 1
ATOM 7450 N N . GLU B 1 454 ? -21.516 26.672 2.189 1 96.31 454 GLU B N 1
ATOM 7451 C CA . GLU B 1 454 ? -21.219 27.531 1.056 1 96.31 454 GLU B CA 1
ATOM 7452 C C . GLU B 1 454 ? -20.234 26.891 0.096 1 96.31 454 GLU B C 1
ATOM 7454 O O . GLU B 1 454 ? -20.188 27.219 -1.089 1 96.31 454 GLU B O 1
ATOM 7459 N N . ARG B 1 455 ? -19.344 25.922 0.555 1 95.19 455 ARG B N 1
ATOM 7460 C CA . ARG B 1 455 ? -18.359 25.141 -0.205 1 95.19 455 ARG B CA 1
ATOM 7461 C C . ARG B 1 455 ? -17.375 26.062 -0.928 1 95.19 455 ARG B C 1
ATOM 7463 O O . ARG B 1 455 ? -16.891 25.734 -2.01 1 95.19 455 ARG B O 1
ATOM 7470 N N . ARG B 1 456 ? -17.234 27.297 -0.371 1 96.31 456 ARG B N 1
ATOM 7471 C CA . ARG B 1 456 ? -16.266 28.234 -0.929 1 96.31 456 ARG B CA 1
ATOM 7472 C C . ARG B 1 456 ? -14.836 27.797 -0.615 1 96.31 456 ARG B C 1
ATOM 7474 O O . ARG B 1 456 ? -13.93 28.016 -1.42 1 96.31 456 ARG B O 1
ATOM 7481 N N . VAL B 1 457 ? -14.57 27.391 0.591 1 97.44 457 VAL B N 1
ATOM 7482 C CA . VAL B 1 457 ? -13.305 26.828 1.049 1 97.44 457 VAL B CA 1
ATOM 7483 C C . VAL B 1 457 ? -13.555 25.562 1.857 1 97.44 457 VAL B C 1
ATOM 7485 O O . VAL B 1 457 ? -14.656 25.359 2.381 1 97.44 457 VAL B O 1
ATOM 7488 N N . MET B 1 458 ? -12.656 24.734 1.863 1 96.56 458 MET B N 1
ATOM 7489 C CA . MET B 1 458 ? -12.742 23.562 2.719 1 96.56 458 MET B CA 1
ATOM 7490 C C . MET B 1 458 ? -11.766 23.656 3.883 1 96.56 458 MET B C 1
ATOM 7492 O O . MET B 1 458 ? -10.555 23.734 3.672 1 96.56 458 MET B O 1
ATOM 7496 N N . ILE B 1 459 ? -12.266 23.734 5.074 1 96.38 459 ILE B N 1
ATOM 7497 C CA . ILE B 1 459 ? -11.492 23.812 6.309 1 96.38 459 ILE B CA 1
ATOM 7498 C C . ILE B 1 459 ? -12.055 22.828 7.332 1 96.38 459 ILE B C 1
ATOM 7500 O O . ILE B 1 459 ? -13.188 22.375 7.203 1 96.38 459 ILE B O 1
ATOM 7504 N N . VAL B 1 460 ? -11.227 22.453 8.328 1 94.31 460 VAL B N 1
ATOM 7505 C CA . VAL B 1 460 ? -11.664 21.531 9.375 1 94.31 460 VAL B CA 1
ATOM 7506 C C . VAL B 1 460 ? -11.312 22.109 10.75 1 94.31 460 VAL B C 1
ATOM 7508 O O . VAL B 1 460 ? -10.711 23.188 10.836 1 94.31 460 VAL B O 1
ATOM 7511 N N . HIS B 1 461 ? -11.844 21.453 11.75 1 94.38 461 HIS B N 1
ATOM 7512 C CA . HIS B 1 461 ? -11.625 21.938 13.109 1 94.38 461 HIS B CA 1
ATOM 7513 C C . HIS B 1 461 ? -10.75 20.969 13.898 1 94.38 461 HIS B C 1
ATOM 7515 O O . HIS B 1 461 ? -10.461 19.859 13.43 1 94.38 461 HIS B O 1
ATOM 7521 N N . HIS B 1 462 ? -10.234 21.391 14.914 1 93.75 462 HIS B N 1
ATOM 7522 C CA . HIS B 1 462 ? -9.594 20.609 15.977 1 93.75 462 HIS B CA 1
ATOM 7523 C C . HIS B 1 462 ? -9.93 21.188 17.344 1 93.75 462 HIS B C 1
ATOM 7525 O O . HIS B 1 462 ? -10.711 22.141 17.453 1 93.75 462 HIS B O 1
ATOM 7531 N N . TYR B 1 463 ? -9.484 20.516 18.375 1 90.56 463 TYR B N 1
ATOM 7532 C CA . TYR B 1 463 ? -9.688 21 19.734 1 90.56 463 TYR B CA 1
ATOM 7533 C C . TYR B 1 463 ? -8.352 21.281 20.422 1 90.56 463 TYR B C 1
ATOM 7535 O O . TYR B 1 463 ? -7.387 20.531 20.25 1 90.56 463 TYR B O 1
ATOM 7543 N N . VAL B 1 464 ? -8.305 22.359 21.062 1 86.62 464 VAL B N 1
ATOM 7544 C CA . VAL B 1 464 ? -7.203 22.672 21.969 1 86.62 464 VAL B CA 1
ATOM 7545 C C . VAL B 1 464 ? -7.762 23.125 23.312 1 86.62 464 VAL B C 1
ATOM 7547 O O . VAL B 1 464 ? -8.555 24.062 23.391 1 86.62 464 VAL B O 1
ATOM 7550 N N . ASP B 1 465 ? -7.414 22.406 24.344 1 83.75 465 ASP B N 1
ATOM 7551 C CA . ASP B 1 465 ? -7.859 22.719 25.688 1 83.75 465 ASP B CA 1
ATOM 7552 C C . ASP B 1 465 ? -9.383 22.75 25.781 1 83.75 465 ASP B C 1
ATOM 7554 O O . ASP B 1 465 ? -9.969 23.672 26.344 1 83.75 465 ASP B O 1
ATOM 7558 N N . GLY B 1 466 ? -9.969 21.828 25.062 1 83.94 466 GLY B N 1
ATOM 7559 C CA . GLY B 1 466 ? -11.414 21.688 25.125 1 83.94 466 GLY B CA 1
ATOM 7560 C C . GLY B 1 466 ? -12.148 22.688 24.25 1 83.94 466 GLY B C 1
ATOM 7561 O O . GLY B 1 466 ? -13.375 22.641 24.156 1 83.94 466 GLY B O 1
ATOM 7562 N N . HIS B 1 467 ? -11.438 23.547 23.672 1 90.62 467 HIS B N 1
ATOM 7563 C CA . HIS B 1 467 ? -12.047 24.562 22.812 1 90.62 467 HIS B CA 1
ATOM 7564 C C . HIS B 1 467 ? -11.828 24.266 21.344 1 90.62 467 HIS B C 1
ATOM 7566 O O . HIS B 1 467 ? -10.75 23.812 20.953 1 90.62 467 HIS B O 1
ATOM 7572 N N . VAL B 1 468 ? -12.867 24.594 20.562 1 93.25 468 VAL B N 1
ATOM 7573 C CA . VAL B 1 468 ? -12.828 24.375 19.109 1 93.25 468 VAL B CA 1
ATOM 7574 C C . VAL B 1 468 ? -11.922 25.422 18.453 1 93.25 468 VAL B C 1
ATOM 7576 O O . VAL B 1 468 ? -11.945 26.594 18.828 1 93.25 468 VAL B O 1
ATOM 7579 N N . ILE B 1 469 ? -11.109 24.953 17.625 1 94.81 469 ILE B N 1
ATOM 7580 C CA . ILE B 1 469 ? -10.312 25.859 16.797 1 94.81 469 ILE B CA 1
ATOM 7581 C C . ILE B 1 469 ? -10.555 25.562 15.32 1 94.81 469 ILE B C 1
ATOM 7583 O O . ILE B 1 469 ? -10.844 24.422 14.945 1 94.81 469 ILE B O 1
ATOM 7587 N N . VAL B 1 470 ? -10.453 26.578 14.516 1 96.75 470 VAL B N 1
ATOM 7588 C CA . VAL B 1 470 ? -10.5 26.453 13.062 1 96.75 470 VAL B CA 1
ATOM 7589 C C . VAL B 1 470 ? -9.078 26.297 12.516 1 96.75 470 VAL B C 1
ATOM 7591 O O . VAL B 1 470 ? -8.188 27.078 12.844 1 96.75 470 VAL B O 1
ATOM 7594 N N . ARG B 1 471 ? -8.883 25.266 11.75 1 97.56 471 ARG B N 1
ATOM 7595 C CA . ARG B 1 471 ? -7.582 24.984 11.156 1 97.56 471 ARG B CA 1
ATOM 7596 C C . ARG B 1 471 ? -7.562 25.344 9.672 1 97.56 471 ARG B C 1
ATOM 7598 O O . ARG B 1 471 ? -8.438 24.922 8.914 1 97.56 471 ARG B O 1
ATOM 7605 N N . VAL B 1 472 ? -6.574 26.094 9.266 1 98.5 472 VAL B N 1
ATOM 7606 C CA . VAL B 1 472 ? -6.32 26.422 7.863 1 98.5 472 VAL B CA 1
ATOM 7607 C C . VAL B 1 472 ? -4.922 25.953 7.473 1 98.5 472 VAL B C 1
ATOM 7609 O O . VAL B 1 472 ? -3.93 26.625 7.773 1 98.5 472 VAL B O 1
ATOM 7612 N N . ALA B 1 473 ? -4.809 24.844 6.789 1 98.38 473 ALA B N 1
ATOM 7613 C CA . ALA B 1 473 ? -3.537 24.297 6.324 1 98.38 473 ALA B CA 1
ATOM 7614 C C . ALA B 1 473 ? -3.336 24.562 4.836 1 98.38 473 ALA B C 1
ATOM 7616 O O . ALA B 1 473 ? -4.148 24.141 4.008 1 98.38 473 ALA B O 1
ATOM 7617 N N . LEU B 1 474 ? -2.285 25.281 4.496 1 98.62 474 LEU B N 1
ATOM 7618 C CA . LEU B 1 474 ? -2.008 25.562 3.09 1 98.62 474 LEU B CA 1
ATOM 7619 C C . LEU B 1 474 ? -1.533 24.312 2.367 1 98.62 474 LEU B C 1
ATOM 7621 O O . LEU B 1 474 ? -0.653 23.594 2.859 1 98.62 474 LEU B O 1
ATOM 7625 N N . ALA B 1 475 ? -2.154 24.047 1.207 1 97.44 475 ALA B N 1
ATOM 7626 C CA . ALA B 1 475 ? -1.904 22.75 0.563 1 97.44 475 ALA B CA 1
ATOM 7627 C C . ALA B 1 475 ? -1.503 22.938 -0.897 1 97.44 475 ALA B C 1
ATOM 7629 O O . ALA B 1 475 ? -0.577 22.297 -1.382 1 97.44 475 ALA B O 1
ATOM 7630 N N . TYR B 1 476 ? -2.166 23.844 -1.661 1 97.75 476 TYR B N 1
ATOM 7631 C CA . TYR B 1 476 ? -1.935 24.016 -3.09 1 97.75 476 TYR B CA 1
ATOM 7632 C C . TYR B 1 476 ? -0.583 24.672 -3.342 1 97.75 476 TYR B C 1
ATOM 7634 O O . TYR B 1 476 ? -0.31 25.766 -2.832 1 97.75 476 TYR B O 1
ATOM 7642 N N . PRO B 1 477 ? 0.242 24.078 -4.18 1 96.5 477 PRO B N 1
ATOM 7643 C CA . PRO B 1 477 ? 1.608 24.578 -4.355 1 96.5 477 PRO B CA 1
ATOM 7644 C C . PRO B 1 477 ? 1.656 25.953 -5.008 1 96.5 477 PRO B C 1
ATOM 7646 O O . PRO B 1 477 ? 2.619 26.703 -4.812 1 96.5 477 PRO B O 1
ATOM 7649 N N . GLY B 1 478 ? 0.636 26.359 -5.676 1 96.25 478 GLY B N 1
ATOM 7650 C CA . GLY B 1 478 ? 0.669 27.594 -6.445 1 96.25 478 GLY B CA 1
ATOM 7651 C C . GLY B 1 478 ? -0.036 28.75 -5.758 1 96.25 478 GLY B C 1
ATOM 7652 O O . GLY B 1 478 ? -0.422 29.719 -6.406 1 96.25 478 GLY B O 1
ATOM 7653 N N . LEU B 1 479 ? -0.244 28.672 -4.457 1 97.75 479 LEU B N 1
ATOM 7654 C CA . LEU B 1 479 ? -0.898 29.75 -3.727 1 97.75 479 LEU B CA 1
ATOM 7655 C C . LEU B 1 479 ? -0.112 31.047 -3.859 1 97.75 479 LEU B C 1
ATOM 7657 O O . LEU B 1 479 ? 1.12 31.031 -3.883 1 97.75 479 LEU B O 1
ATOM 7661 N N . MET B 1 480 ? -0.822 32.125 -3.92 1 97.25 480 MET B N 1
ATOM 7662 C CA . MET B 1 480 ? -0.261 33.469 -4.039 1 97.25 480 MET B CA 1
ATOM 7663 C C . MET B 1 480 ? -0.794 34.375 -2.939 1 97.25 480 MET B C 1
ATOM 7665 O O . MET B 1 480 ? -1.697 34 -2.193 1 97.25 480 MET B O 1
ATOM 7669 N N . THR B 1 481 ? -0.141 35.594 -2.873 1 97.62 481 THR B N 1
ATOM 7670 C CA . THR B 1 481 ? -0.564 36.594 -1.88 1 97.62 481 THR B CA 1
ATOM 7671 C C . THR B 1 481 ? -2.045 36.906 -2.041 1 97.62 481 THR B C 1
ATOM 7673 O O . THR B 1 481 ? -2.764 37.062 -1.052 1 97.62 481 THR B O 1
ATOM 7676 N N . LYS B 1 482 ? -2.463 36.938 -3.279 1 97.38 482 LYS B N 1
ATOM 7677 C CA . LYS B 1 482 ? -3.859 37.25 -3.553 1 97.38 482 LYS B CA 1
ATOM 7678 C C . LYS B 1 482 ? -4.797 36.188 -2.984 1 97.38 482 LYS B C 1
ATOM 7680 O O . LYS B 1 482 ? -5.887 36.5 -2.51 1 97.38 482 LYS B O 1
ATOM 7685 N N . ASP B 1 483 ? -4.398 34.938 -3.068 1 98 483 ASP B N 1
ATOM 7686 C CA . ASP B 1 483 ? -5.195 33.875 -2.494 1 98 483 ASP B CA 1
ATOM 7687 C C . ASP B 1 483 ? -5.395 34.062 -0.993 1 98 483 ASP B C 1
ATOM 7689 O O . ASP B 1 483 ? -6.48 33.812 -0.464 1 98 483 ASP B O 1
ATOM 7693 N N . MET B 1 484 ? -4.344 34.5 -0.299 1 98.25 484 MET B N 1
ATOM 7694 C CA . MET B 1 484 ? -4.418 34.75 1.14 1 98.25 484 MET B CA 1
ATOM 7695 C C . MET B 1 484 ? -5.297 35.938 1.449 1 98.25 484 MET B C 1
ATOM 7697 O O . MET B 1 484 ? -6.062 35.938 2.414 1 98.25 484 MET B O 1
ATOM 7701 N N . GLU B 1 485 ? -5.16 37 0.687 1 98.12 485 GLU B N 1
ATOM 7702 C CA . GLU B 1 485 ? -5.984 38.188 0.867 1 98.12 485 GLU B CA 1
ATOM 7703 C C . GLU B 1 485 ? -7.465 37.875 0.691 1 98.12 485 GLU B C 1
ATOM 7705 O O . GLU B 1 485 ? -8.297 38.25 1.514 1 98.12 485 GLU B O 1
ATOM 7710 N N . ASP B 1 486 ? -7.754 37.125 -0.38 1 97.94 486 ASP B N 1
ATOM 7711 C CA . ASP B 1 486 ? -9.133 36.719 -0.647 1 97.94 486 ASP B CA 1
ATOM 7712 C C . ASP B 1 486 ? -9.688 35.844 0.476 1 97.94 486 ASP B C 1
ATOM 7714 O O . ASP B 1 486 ? -10.844 36 0.879 1 97.94 486 ASP B O 1
ATOM 7718 N N . LEU B 1 487 ? -8.883 34.906 0.92 1 98.44 487 LEU B N 1
ATOM 7719 C CA . LEU B 1 487 ? -9.297 34.031 2 1 98.44 487 LEU B CA 1
ATOM 7720 C C . LEU B 1 487 ? -9.531 34.812 3.287 1 98.44 487 LEU B C 1
ATOM 7722 O O . LEU B 1 487 ? -10.516 34.562 3.996 1 98.44 487 LEU B O 1
ATOM 7726 N N . ALA B 1 488 ? -8.641 35.719 3.619 1 98.31 488 ALA B N 1
ATOM 7727 C CA . ALA B 1 488 ? -8.773 36.562 4.812 1 98.31 488 ALA B CA 1
ATOM 7728 C C . ALA B 1 488 ? -10.047 37.406 4.75 1 98.31 488 ALA B C 1
ATOM 7730 O O . ALA B 1 488 ? -10.734 37.562 5.758 1 98.31 488 ALA B O 1
ATOM 7731 N N . ASP B 1 489 ? -10.32 37.969 3.594 1 98.12 489 ASP B N 1
ATOM 7732 C CA . ASP B 1 489 ? -11.539 38.75 3.41 1 98.12 489 ASP B CA 1
ATOM 7733 C C . ASP B 1 489 ? -12.781 37.906 3.66 1 98.12 489 ASP B C 1
ATOM 7735 O O . ASP B 1 489 ? -13.68 38.281 4.398 1 98.12 489 ASP B O 1
ATOM 7739 N N . TYR B 1 490 ? -12.789 36.781 3.076 1 98.25 490 TYR B N 1
ATOM 7740 C CA . TYR B 1 490 ? -13.922 35.844 3.191 1 98.25 490 TYR B CA 1
ATOM 7741 C C . TYR B 1 490 ? -14.141 35.438 4.641 1 98.25 490 TYR B C 1
ATOM 7743 O O . TYR B 1 490 ? -15.25 35.562 5.168 1 98.25 490 TYR B O 1
ATOM 7751 N N . LEU B 1 491 ? -13.086 34.938 5.316 1 98.19 491 LEU B N 1
ATOM 7752 C CA . LEU B 1 491 ? -13.219 34.438 6.68 1 98.19 491 LEU B CA 1
ATOM 7753 C C . LEU B 1 491 ? -13.555 35.594 7.645 1 98.19 491 LEU B C 1
ATOM 7755 O O . LEU B 1 491 ? -14.281 35.375 8.617 1 98.19 491 LEU B O 1
ATOM 7759 N N . SER B 1 492 ? -13.016 36.781 7.387 1 97.56 492 SER B N 1
ATOM 7760 C CA . SER B 1 492 ? -13.336 37.938 8.227 1 97.56 492 SER B CA 1
ATOM 7761 C C . SER B 1 492 ? -14.82 38.281 8.156 1 97.56 492 SER B C 1
ATOM 7763 O O . SER B 1 492 ? -15.445 38.594 9.172 1 97.56 492 SER B O 1
ATOM 7765 N N . GLU B 1 493 ? -15.305 38.219 6.965 1 97.94 493 GLU B N 1
ATOM 7766 C CA . GLU B 1 493 ? -16.719 38.469 6.773 1 97.94 493 GLU B CA 1
ATOM 7767 C C . GLU B 1 493 ? -17.578 37.438 7.5 1 97.94 493 GLU B C 1
ATOM 7769 O O . GLU B 1 493 ? -18.531 37.781 8.203 1 97.94 493 GLU B O 1
ATOM 7774 N N . LYS B 1 494 ? -17.25 36.188 7.348 1 97.56 494 LYS B N 1
ATOM 7775 C CA . LYS B 1 494 ? -18.031 35.125 7.945 1 97.56 494 LYS B CA 1
ATOM 7776 C C . LYS B 1 494 ? -17.938 35.156 9.469 1 97.56 494 LYS B C 1
ATOM 7778 O O . LYS B 1 494 ? -18.891 34.812 10.164 1 97.56 494 LYS B O 1
ATOM 7783 N N . VAL B 1 495 ? -16.766 35.5 9.977 1 97.25 495 VAL B N 1
ATOM 7784 C CA . VAL B 1 495 ? -16.594 35.625 11.422 1 97.25 495 VAL B CA 1
ATOM 7785 C C . VAL B 1 495 ? -17.516 36.719 11.953 1 97.25 495 VAL B C 1
ATOM 7787 O O . VAL B 1 495 ? -18.234 36.5 12.938 1 97.25 495 VAL B O 1
ATOM 7790 N N . LYS B 1 496 ? -17.578 37.844 11.367 1 96.62 496 LYS B N 1
ATOM 7791 C CA . LYS B 1 496 ? -18.406 38.969 11.797 1 96.62 496 LYS B CA 1
ATOM 7792 C C . LYS B 1 496 ? -19.891 38.625 11.711 1 96.62 496 LYS B C 1
ATOM 7794 O O . LYS B 1 496 ? -20.672 38.969 12.602 1 96.62 496 LYS B O 1
ATOM 7799 N N . GLU B 1 497 ? -20.219 37.938 10.625 1 96.69 497 GLU B N 1
ATOM 7800 C CA . GLU B 1 497 ? -21.594 37.5 10.477 1 96.69 497 GLU B CA 1
ATOM 7801 C C . GLU B 1 497 ? -22 36.531 11.594 1 96.69 497 GLU B C 1
ATOM 7803 O O . GLU B 1 497 ? -23.109 36.625 12.133 1 96.69 497 GLU B O 1
ATOM 7808 N N . THR B 1 498 ? -21.125 35.594 11.844 1 96.06 498 THR B N 1
ATOM 7809 C CA . THR B 1 498 ? -21.375 34.625 12.891 1 96.06 498 THR B CA 1
ATOM 7810 C C . THR B 1 498 ? -21.531 35.312 14.25 1 96.06 498 THR B C 1
ATOM 7812 O O . THR B 1 498 ? -22.422 34.969 15.023 1 96.06 498 THR B O 1
ATOM 7815 N N . ILE B 1 499 ? -20.688 36.281 14.539 1 94.19 499 ILE B N 1
ATOM 7816 C CA . ILE B 1 499 ? -20.719 37 15.805 1 94.19 499 ILE B CA 1
ATOM 7817 C C . ILE B 1 499 ? -22.016 37.812 15.891 1 94.19 499 ILE B C 1
ATOM 7819 O O . ILE B 1 499 ? -22.609 37.938 16.969 1 94.19 499 ILE B O 1
ATOM 7823 N N . ALA B 1 500 ? -22.422 38.344 14.773 1 94.44 500 ALA B N 1
ATOM 7824 C CA . ALA B 1 500 ? -23.672 39.094 14.742 1 94.44 500 ALA B CA 1
ATOM 7825 C C . ALA B 1 500 ? -24.859 38.219 15.102 1 94.44 500 ALA B C 1
ATOM 7827 O O . ALA B 1 500 ? -25.812 38.656 15.742 1 94.44 500 ALA B O 1
ATOM 7828 N N . LYS B 1 501 ? -24.844 37 14.703 1 93.56 501 LYS B N 1
ATOM 7829 C CA . LYS B 1 501 ? -25.922 36.031 14.953 1 93.56 501 LYS B CA 1
ATOM 7830 C C . LYS B 1 501 ? -25.828 35.5 16.375 1 93.56 501 LYS B C 1
ATOM 7832 O O . LYS B 1 501 ? -26.859 35.156 16.984 1 93.56 501 LYS B O 1
ATOM 7837 N N . ILE B 1 502 ? -24.594 35.312 16.75 1 92.06 502 ILE B N 1
ATOM 7838 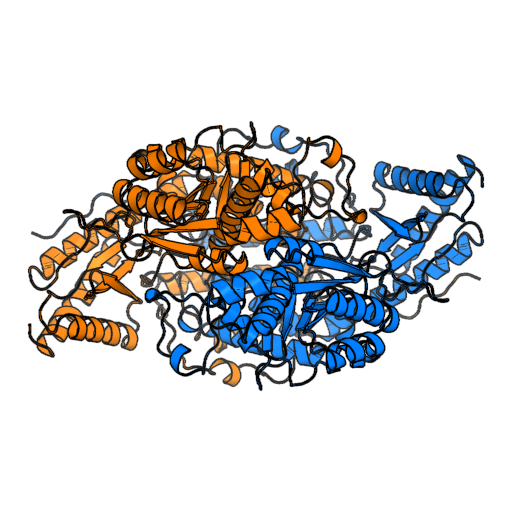C CA . ILE B 1 502 ? -24.312 34.812 18.094 1 92.06 502 ILE B CA 1
ATOM 7839 C C . ILE B 1 502 ? -23.344 35.75 18.797 1 92.06 502 ILE B C 1
ATOM 7841 O O . ILE B 1 502 ? -22.141 35.5 18.859 1 92.06 502 ILE B O 1
ATOM 7845 N N . PRO B 1 503 ? -23.797 36.719 19.453 1 83.25 503 PRO B N 1
ATOM 7846 C CA . PRO B 1 503 ? -22.953 37.812 19.938 1 83.25 503 PRO B CA 1
ATOM 7847 C C . PRO B 1 503 ? -21.984 37.375 21.031 1 83.25 503 PRO B C 1
ATOM 7849 O O . PRO B 1 503 ? -22.328 36.5 21.844 1 83.25 503 PRO B O 1
ATOM 7852 N N . VAL B 1 504 ? -20.75 37.906 21 1 79.19 504 VAL B N 1
ATOM 7853 C CA . VAL B 1 504 ? -19.719 37.688 21.984 1 79.19 504 VAL B CA 1
ATOM 7854 C C . VAL B 1 504 ? -20.062 38.406 23.281 1 79.19 504 VAL B C 1
ATOM 7856 O O . VAL B 1 504 ? -20.656 39.5 23.25 1 79.19 504 VAL B O 1
#

InterPro domains:
  IPR002129 Pyridoxal phosphate-dependent decarboxylase, major domain [PF00282] (54-434)
  IPR010977 Aromatic-L-amino-acid decarboxylase [PR00800] (20-39)
  IPR010977 Aromatic-L-amino-acid decarboxylase [PR00800] (91-110)
  IPR010977 Aromatic-L-amino-acid decarboxylase [PR00800] (112-130)
  IPR010977 Aromatic-L-amino-acid decarboxylase [PR00800] (131-150)
  IPR010977 Aromatic-L-amino-acid decarboxylase [PR00800] (156-176)
  IPR010977 Aromatic-L-amino-acid decarboxylase [PR00800] (371-386)
  IPR010977 Aromatic-L-amino-acid decarboxylase [PR00800] (416-435)
  IPR010977 Aromatic-L-amino-acid decarboxylase [PTHR11999] (14-499)
  IPR015421 Pyridoxal phosphate-dependent transferase, major domain [G3DSA:3.40.640.10] (101-398)
  IPR015422 Pyridoxal phosphate-dependent transferase, small domain [G3DSA:3.90.1150.10] (399-502)
  IPR015424 Pyridoxal phosphate-dependent transferase [SSF53383] (15-497)

Foldseek 3Di:
DDDDDPDDDDDDPVPDVVVVVVLVVVVVVLVVVVLVCLAVPVDFQAAPDDPPQLVVLDPPPDDDDDDDPDSVVVSVSCVPRVVNHDRRLQHQQAFAFFFQFADPLLVVLQVVLVVVPFFQQWCVSPVVLFVLQLVLLQVVCVLLVFDPLFHPPDQKHKGWFQDVLQLLLLLLLLLLCVQCVPPDDPVSSVVQQQQEEEEEAPLADCSNVVSCVVVVNPHYHHFYFDADPQLATARFLVSVLVVQVVSVVVVGAYGEYEFEQQGRAFRHGYPLVSNLVSCVVRVYAYEYEHQAVSLLSSPVVRNVVCVSVSVRHQKYKYHCSGQQNNGGRTIMITGSHCCSSQVSQDDDDPVRDDPVVVVVPGDRCSSRGPDRTDGSSSSSSVSCCVPCNSVNSNLLQVVLQVLQQVLLVLLCVLQPLQKDFSHHDDRNKGKMFGDDDPCGQVLRVVLQVVCVVVSNHDWDWDDDPNHIITMGGRHHSPDDNVSSNVVSVVSSVSSVVSCVVVPD/DDDDDPDDDDDDPVVDVVVVVVLVVVVVVLVVVVLVCLAVPVDFLAAPDDPPQLVVLDPPPDDDDDDDPDVVVVSVSCVPRVVNHDRRLQHQQAFAFFFQFADPLLVVLQVVLVVVPFFQQWCVSPVVLFVLQLVLLQVVCVLLVFDPLFHPPDQKHKGWFQDPLQLLLLLLLLLLCVQCVPPDDPVSSVVQQQQEEEEEAPLADCSNVVSCVVVVNPHYHHQYFDADPQLATARFLVSVLVVQVVSVVVVGAYGEYEFEQQGRAFRHGYPLVSNLVSCVVRVYAYEYEHQQVSLLSSPVVRNVVCVSVSVRHQKYKYHCSGQQNNGGRTIMITGSHCCSSQVSQDDDDPVRDDPVVVVVPGDRCSSRGPDRTDGSSSSSSVSCCVPCNSVNSNLLQVVLQVLQQVLLVLLCVLQPQQKDFSHHDDRNKGKMFGHDDPCGQVLRVVLQVVCVVVSNHDWDWDDDPNHIITMGGRHHSPDDNVSSNVVSVVSSVSSVVSCVVVPD

Organism: Leishmania braziliensis (NCBI:txid5660)

Nearest PDB structures (foldseek):
  8or9-assembly1_A-2  TM=9.508E-01  e=1.383E-45  Homo sapiens
  6jrl-assembly1_A-2  TM=9.472E-01  e=4.379E-45  Drosophila melanogaster
  6eew-assembly1_A  TM=9.316E-01  e=1.461E-45  Catharanthus roseus
  6khp-assembly1_B-2  TM=9.206E-01  e=6.448E-44  Oryza sativa Japonica Group
  6kho-assembly1_B  TM=9.220E-01  e=1.116E-43  Oryza sativa Japonica Group

Sequence (1008 aa):
MQPTCPSLPPIPETMDWEKFRAEGHRVIEFIADYHRALKNREMPASPGVQPGFLRKGINDKAAPQTSSQDFASVLDDIQAHIIPGMTHWQHPDFYAWFPAQVSPAAILGDLVANGFNQPGFNWMSSPAATELETIVMDWMARAFGMPEAMTWGGTGGGVLQPTATEAAVVALLAAKNRALEKCTTNEEQCIASGKLVCYVSDQAHVCVEKATRILSLWHVRRIATRREAGGNCPMHGDDLRVAVEADIAAGLTPCAVSMNYGTTGICSTDDFEGIAKVCQDYSIWLNLDAAYAGATAVCPEMREPLAPAFEHADSIFINGSKWLSLMMGTTFFFFRERKYIVSSLNATGVYLTNKYTDTNRVVDFKDYHLGFGRPFRAMKVYVTLRYMGLEGIQATIRRHCALAKYFHDLLAARLGDLVEFPVEPKFGLVCFRIAVDNAANKRNYALLKVTEEERRVMIVHHYVDGHVIVRVALAYPGLMTKDMEDLADYLSEKVKETIAKIPVMQPTCPSLPPIPETMDWEKFRAEGHRVIEFIADYHRALKNREMPASPGVQPGFLRKGINDKAAPQTSSQDFASVLDDIQAHIIPGMTHWQHPDFYAWFPAQVSPAAILGDLVANGFNQPGFNWMSSPAATELETIVMDWMARAFGMPEAMTWGGTGGGVLQPTATEAAVVALLAAKNRALEKCTTNEEQCIASGKLVCYVSDQAHVCVEKATRILSLWHVRRIATRREAGGNCPMHGDDLRVAVEADIAAGLTPCAVSMNYGTTGICSTDDFEGIAKVCQDYSIWLNLDAAYAGATAVCPEMREPLAPAFEHADSIFINGSKWLSLMMGTTFFFFRERKYIVSSLNATGVYLTNKYTDTNRVVDFKDYHLGFGRPFRAMKVYVTLRYMGLEGIQATIRRHCALAKYFHDLLAARLGDLVEFPVEPKFGLVCFRIAVDNAANKRNYALLKVTEEERRVMIVHHYVDGHVIVRVALAYPGLMTKDMEDLADYLSEKVKETIAKIPV

Radius of gyration: 28.17 Å; Cα contacts (8 Å, |Δi|>4): 2238; chains: 2; bounding box: 55×90×72 Å